Protein 4MMO (pdb70)

Nearest PDB structures (foldseek):
  4mmo-assembly1_B  TM=1.003E+00  e=8.180E-83  Saccharolobus solfataricus P2
  3dlj-assembly3_B  TM=7.751E-01  e=4.012E-30  Homo sapiens
  4g1p-assembly1_A-2  TM=7.871E-01  e=5.369E-30  Saccharomyces cerevisiae S288C
  2zog-assembly1_B  TM=8.024E-01  e=4.643E-29  Mus musculus
  3dlj-assembly3_A  TM=7.610E-01  e=3.570E-30  Homo sapiens

Foldseek 3Di:
DDPLLVVLLVLLLQAQAQVVRHRQVVSLVVVQVVLCVLAVFHWDFADWPGGTKIKTKDDPPAPFAEEEEAESHFHDFPPQVVFPDGQRNLDADPLKTWHTCCFRFSLLVSLLSNLNSVCVVVVLFRYMYMYIYHRCFVVLCFGVLVVCLVCLVVRAGQEYAYRAFAAEPVRAWAKFFWAWWKKKKKWKAFADDWWFFCVCVVVDDFVQVLVVLLVPCQADPLFHGNLPPQCVQQDDDDPVQLVLLVVPDDDQVVVCVVVPDPDDPDRDSSVCSCCLARDKGKDWPDKDFDDDDDDDDGTRTRMIMTMIMITHAPPDFNVVVVVSSVVSCVVSVRDGDMDMGSGAGIDFADCPDLLNVLLQVLSCVLSVDGYRYHRHGSHDGNVVSCCPVSVNRHYMHHQTQAYPPQQGVHHRGMGRNVSSNSSSSSSNSSSSRSSVD/DQVQLLQDADVRPNNVVNLVVVQVVLCVQQVWHWDWADDPPHIKIKTKDDPVAPFEEEEEAEGCSNSCVRLSQLVVLLSNLNSVCNVVVLQRYIYMYIYHLCQDPLVVCLVCLVVRAGQEYAYHADDCPPVSAFAWFQWAWWKKKKKWKAFADDWWAFCVCVVPDDFVQVLVVLLLCCQADPLFHGPLPPQCVQQDDDDPVQLVLLVVFDDDQVVVCVVVVDPDDPDRDSSVVSCCLARPKGKDWPDKDFDDDDPDDDGTRGRMIMTMIMITHAPPDFNVVVVVSSVVSSVVSVRDGDMDMGSGAGIDFADCPDLLNVLLQVLSCVLSVHYRYHRHGSHDDNQRSCCPSSVNRGYIYHQPPPVRSNSSNSSSNSSSNRSSVD

Radius of gyration: 35.71 Å; Cα contacts (8 Å, |Δi|>4): 1873; chains: 2; bounding box: 97×64×87 Å

Organism: Saccharolobus solfataricus (strain ATCC 35092 / DSM 1617 / JCM 11322 / P2) (NCBI:txid273057)

B-factor: mean 73.24, std 40.31, range [22.97, 292.75]

CATH classification: 3.40.630.10 (+1 more: 3.30.70.360)

InterPro domains:
  IPR002933 Peptidase M20 [PF01546] (67-431)
  IPR011650 Peptidase M20, dimerisation domain [PF07687] (180-334)
  IPR051458 Cytosolic and Metallo Dipeptidase [PTHR43270] (4-432)

Sequence (819 aa):
MDEELYTLIEFLKKPSISATGEGIDETANYLKETVEKLLGVKANLEKTKGHPVVYAEINVNAKKTLLIYNHYDVQPVDPISEWKRAPFSATIENDRIYARGASDNKGTLMARLFAIKHLLDKNELNVNVKLLYEGEEEIGSVNLEDYIEKNTNKLKADSVIMEGAGLDPKGRPQIVLGVKGLLYVELVLDYGTKDLHSSNAPLVRNPCIDLAKIISTLVDMGGRVLIEGFYDDVRELTEEERELIKKYDIDVEELKKALGFKELKYNEKEKIAEALLTYPTCNVDGFECGYTGKGSKTIVPHRAFAKLDFRLVPNQDPYKVFELLKKHLQKAGFNGEILAHGFEYPVRTSVNSTVVKAMIESAKKVYGTEPQVIPNSAGTQPMGLFVYKLGIRDAVSAIGAGGYYSNAHAPNENIKIDDYYKAIKHTEEFLKLYPILLIEFLKKPSITGEGIDETANYLKETVEKLLGVKANLEKTKGHPVVYAEINVNAKKTLLIYNHYPFSATSDNKGTLMARLFAIKHLLDKNELNVNVKLLYEGSVNLEDYIEKNTNKLKADSVIMEGAGLDPKGRPQIVLGVKGLLYVELVLDYGTKDLHSSNAPLVRNPCIDLAKIISTLVDMGGRVLIEGFYDDVRELTEEERELIKKYDIDVEELKKALGFKELKYNEKEKIAEALLTYPTCNVDGFECGYTGKGSKTIVPHRAFAKLDFRLVPNQDPYKVFELLKKHLQKAGFNGEILAHGFEYPVRTSVNSTVVKAMIESAKKVYGEPQVIPNSAGTQPMGLFVYKLGIRDAVSAIIKIDDYYKAIKHTEEFLKLYPIL

Solvent-accessible surface area: 33778 Å² total; per-residue (Å²): 150,68,70,25,14,122,8,0,15,58,0,0,115,64,49,0,12,5,60,100,29,108,27,3,96,63,0,0,63,24,0,59,101,8,0,58,154,9,15,67,40,147,1,40,60,27,85,32,167,34,41,20,3,1,10,0,76,3,83,50,134,25,207,47,22,0,0,0,0,0,0,0,0,0,58,47,11,108,69,96,102,98,23,165,49,64,11,34,37,4,46,75,80,104,108,64,0,25,0,10,0,0,20,34,4,0,0,4,0,0,0,0,0,0,0,0,36,43,0,46,95,110,142,61,12,90,0,11,0,18,2,0,0,3,1,8,26,32,60,17,7,85,25,3,46,71,5,0,82,142,19,50,139,83,0,155,13,74,1,0,0,0,23,15,20,22,21,10,83,144,35,34,4,38,0,11,4,0,2,1,0,8,0,27,3,34,0,9,2,43,28,6,112,98,62,5,91,0,10,22,17,12,0,6,93,15,0,1,19,16,0,0,52,12,1,15,54,1,7,53,144,42,39,136,4,90,5,137,21,3,57,122,46,44,77,147,24,68,96,71,18,126,32,12,8,60,132,43,42,14,88,35,120,95,34,61,159,43,14,17,8,135,122,22,66,44,127,76,79,95,77,1,0,60,0,18,2,23,63,16,9,19,5,4,5,0,0,39,3,25,57,43,40,99,50,47,99,41,14,0,2,37,106,0,40,0,24,1,0,0,4,0,3,7,90,4,48,0,105,99,4,32,69,34,0,70,98,27,1,122,153,36,58,30,108,40,98,48,79,32,71,10,50,11,37,4,0,33,18,60,30,105,15,45,0,0,104,0,0,43,86,0,0,93,142,14,29,67,45,97,8,26,24,12,2,2,31,16,17,33,19,1,0,2,9,0,18,108,66,26,57,5,119,50,0,0,3,0,2,4,0,1,15,113,48,1,74,51,54,32,46,21,1,5,0,77,20,93,9,0,76,78,0,8,106,2,0,28,37,0,0,83,20,4,30,133,88,96,77,82,64,30,65,50,58,26,97,155,57,52,47,41,77,60,16,4,56,38,22,43,127,48,0,71,166,64,14,66,36,91,6,80,69,26,192,38,101,37,63,51,4,1,13,1,83,5,100,44,140,23,184,23,21,0,0,4,13,1,51,53,170,98,65,51,168,108,76,10,70,13,27,14,28,3,9,8,33,0,0,13,106,13,55,113,73,91,56,18,50,0,15,0,21,2,0,4,33,50,56,87,55,38,56,93,7,0,90,116,28,60,134,74,0,150,12,74,1,0,9,0,50,12,27,55,46,33,139,84,35,22,10,48,0,15,2,0,2,2,0,14,0,6,0,39,0,6,2,43,25,6,110,100,64,6,83,0,12,24,17,11,1,8,89,15,0,0,20,15,0,0,50,12,1,16,58,2,8,52,154,46,39,136,6,87,5,123,21,2,55,118,41,46,73,143,15,57,98,75,20,122,101,9,6,103,139,32,99,20,94,31,98,108,34,76,74,63,15,18,8,148,134,16,66,51,115,124,107,78,77,0,0,55,0,18,3,23,64,14,9,19,5,5,0,1,2,28,2,32,51,38,35,104,49,50,111,21,12,0,2,39,104,0,43,0,8,0,0,0,6,0,2,10,92,5,47,0,107,95,3,24,90,23,0,83,114,28,1,146,155,36,58,28,111,42,90,47,82,32,64,5,48,17,50,6,4,35,8,63,28,89,18,56,1,0,88,0,0,45,79,1,0,60,100,38,41,86,89,17,41,14,11,2,2,22,14,14,32,38,17,0,3,19,0,24,125,56,20,58,2,95,29,0,0,1,1,17,120,50,137,69,52,19,144,70,13,28,63,3,8,20,42,2,2,70,41,8,23,141,79

Structure (mmCIF, N/CA/C/O backbone):
data_4MMO
#
_entry.id   4MMO
#
_cell.length_a   86.070
_cell.length_b   89.370
_cell.length_c   161.420
_cell.angle_alpha   90.00
_cell.angle_beta   90.00
_cell.angle_gamma   90.00
#
_symmetry.space_group_name_H-M   'P 21 21 21'
#
loop_
_entity.id
_entity.type
_entity.pdbx_description
1 polymer 'Sso-CP2 metallo-carboxypetidase'
2 non-polymer 'ZINC ION'
3 non-polymer 'SULFATE ION'
4 non-polymer GLYCEROL
5 water water
#
loop_
_atom_site.group_PDB
_atom_site.id
_atom_site.type_symbol
_atom_site.label_atom_id
_atom_site.label_alt_id
_atom_site.label_comp_id
_atom_site.label_asym_id
_atom_site.label_entity_id
_atom_site.label_seq_id
_atom_site.pdbx_PDB_ins_code
_atom_site.Cartn_x
_atom_site.Cartn_y
_atom_site.Cartn_z
_atom_site.occupancy
_atom_site.B_iso_or_equiv
_atom_site.auth_seq_id
_atom_site.auth_comp_id
_atom_site.auth_asym_id
_atom_site.auth_atom_id
_atom_site.pdbx_PDB_model_num
ATOM 1 N N . MET A 1 1 ? -9.265 13.631 -17.224 1.00 114.93 1 MET A N 1
ATOM 2 C CA . MET A 1 1 ? -9.313 14.383 -15.938 1.00 106.15 1 MET A CA 1
ATOM 3 C C . MET A 1 1 ? -9.811 15.807 -16.162 1.00 96.97 1 MET A C 1
ATOM 4 O O . MET A 1 1 ? -9.180 16.590 -16.875 1.00 92.40 1 MET A O 1
ATOM 20 N N . ASP A 1 2 ? -10.942 16.138 -15.545 1.00 78.40 2 ASP A N 1
ATOM 21 C CA . ASP A 1 2 ? -11.534 17.462 -15.698 1.00 72.84 2 ASP A CA 1
ATOM 22 C C . ASP A 1 2 ? -10.879 18.478 -14.766 1.00 63.87 2 ASP A C 1
ATOM 23 O O . ASP A 1 2 ? -10.075 18.119 -13.905 1.00 52.31 2 ASP A O 1
ATOM 32 N N . GLU A 1 3 ? -11.236 19.745 -14.945 1.00 46.44 3 GLU A N 1
ATOM 33 C CA . GLU A 1 3 ? -10.650 20.835 -14.178 1.00 52.17 3 GLU A CA 1
ATOM 34 C C . GLU A 1 3 ? -10.889 20.691 -12.673 1.00 57.71 3 GLU A C 1
ATOM 35 O O . GLU A 1 3 ? -10.058 21.108 -11.867 1.00 52.48 3 GLU A O 1
ATOM 47 N N . GLU A 1 4 ? -12.025 20.109 -12.300 1.00 45.76 4 GLU A N 1
ATOM 48 C CA . GLU A 1 4 ? -12.379 19.946 -10.890 1.00 46.83 4 GLU A CA 1
ATOM 49 C C . GLU A 1 4 ? -11.349 19.087 -10.167 1.00 49.14 4 GLU A C 1
ATOM 50 O O . GLU A 1 4 ? -10.887 19.427 -9.077 1.00 37.80 4 GLU A O 1
ATOM 62 N N . LEU A 1 5 ? -10.996 17.966 -10.779 1.00 49.72 5 LEU A N 1
ATOM 63 C CA . LEU A 1 5 ? -10.062 17.041 -10.167 1.00 44.34 5 LEU A CA 1
ATOM 64 C C . LEU A 1 5 ? -8.637 17.574 -10.270 1.00 58.29 5 LEU A C 1
ATOM 65 O O . LEU A 1 5 ? -7.886 17.547 -9.296 1.00 47.70 5 LEU A O 1
ATOM 81 N N . TYR A 1 6 ? -8.276 18.073 -11.447 1.00 62.97 6 TYR A N 1
ATOM 82 C CA . TYR A 1 6 ? -6.924 18.560 -11.688 1.00 47.96 6 TYR A CA 1
ATOM 83 C C . TYR A 1 6 ? -6.549 19.671 -10.717 1.00 48.96 6 TYR A C 1
ATOM 84 O O . TYR A 1 6 ? -5.446 19.678 -10.166 1.00 44.91 6 TYR A O 1
ATOM 102 N N . THR A 1 7 ? -7.468 20.607 -10.501 1.00 41.99 7 THR A N 1
ATOM 103 C CA . THR A 1 7 ? -7.184 21.741 -9.632 1.00 52.80 7 THR A CA 1
ATOM 104 C C . THR A 1 7 ? -7.039 21.286 -8.182 1.00 40.70 7 THR A C 1
ATOM 105 O O . THR A 1 7 ? -6.209 21.814 -7.440 1.00 37.20 7 THR A O 1
ATOM 116 N N . LEU A 1 8 ? -7.835 20.299 -7.783 1.00 37.99 8 LEU A N 1
ATOM 117 C CA . LEU A 1 8 ? -7.744 19.769 -6.429 1.00 34.39 8 LEU A CA 1
ATOM 118 C C . LEU A 1 8 ? -6.368 19.144 -6.203 1.00 36.99 8 LEU A C 1
ATOM 119 O O . LEU A 1 8 ? -5.736 19.391 -5.175 1.00 42.56 8 LEU A O 1
ATOM 135 N N . ILE A 1 9 ? -5.916 18.340 -7.165 1.00 44.82 9 ILE A N 1
ATOM 136 C CA . ILE A 1 9 ? -4.596 17.705 -7.106 1.00 44.96 9 ILE A CA 1
ATOM 137 C C . ILE A 1 9 ? -3.505 18.759 -6.969 1.00 36.87 9 ILE A C 1
ATOM 138 O O . ILE A 1 9 ? -2.608 18.637 -6.137 1.00 42.54 9 ILE A O 1
ATOM 154 N N . GLU A 1 10 ? -3.588 19.791 -7.801 0.93 40.29 10 GLU A N 1
ATOM 155 C CA . GLU A 1 10 ? -2.643 20.901 -7.764 0.93 39.86 10 GLU A CA 1
ATOM 156 C C . GLU A 1 10 ? -2.619 21.547 -6.376 0.93 47.60 10 GLU A C 1
ATOM 157 O O . GLU A 1 10 ? -1.555 21.846 -5.840 0.93 42.33 10 GLU A O 1
ATOM 169 N N . PHE A 1 11 ? -3.803 21.746 -5.801 1.00 42.83 11 PHE A N 1
ATOM 170 C CA . PHE A 1 11 ? -3.951 22.346 -4.476 1.00 39.75 11 PHE A CA 1
ATOM 171 C C . PHE A 1 11 ? -3.301 21.455 -3.422 1.00 31.65 11 PHE A C 1
ATOM 172 O O . PHE A 1 11 ? -2.566 21.928 -2.547 1.00 30.87 11 PHE A O 1
ATOM 189 N N . LEU A 1 12 ? -3.579 20.160 -3.521 1.00 27.03 12 LEU A N 1
ATOM 190 C CA . LEU A 1 12 ? -3.119 19.180 -2.543 1.00 40.94 12 LEU A CA 1
ATOM 191 C C . LEU A 1 12 ? -1.600 18.985 -2.557 1.00 53.33 12 LEU A C 1
ATOM 192 O O . LEU A 1 12 ? -1.013 18.582 -1.554 1.00 45.46 12 LEU A O 1
ATOM 208 N N . LYS A 1 13 ? -0.967 19.261 -3.693 1.00 34.90 13 LYS A N 1
ATOM 209 C CA . LYS A 1 13 ? 0.472 19.073 -3.818 1.00 49.12 13 LYS A CA 1
ATOM 210 C C . LYS A 1 13 ? 1.242 20.171 -3.097 1.00 46.41 13 LYS A C 1
ATOM 211 O O . LYS A 1 13 ? 2.435 20.030 -2.841 1.00 52.87 13 LYS A O 1
ATOM 230 N N . LYS A 1 14 ? 0.558 21.262 -2.772 1.00 38.99 14 LYS A N 1
ATOM 231 C CA . LYS A 1 14 ? 1.195 22.364 -2.065 1.00 42.00 14 LYS A CA 1
ATOM 232 C C . LYS A 1 14 ? 1.116 22.147 -0.560 1.00 38.68 14 LYS A C 1
ATOM 233 O O . LYS A 1 14 ? 0.026 22.149 0.008 1.00 47.55 14 LYS A O 1
ATOM 252 N N . PRO A 1 15 ? 2.271 21.946 0.096 1.00 49.13 15 PRO A N 1
ATOM 253 C CA . PRO A 1 15 ? 2.195 21.821 1.552 1.00 44.92 15 PRO A CA 1
ATOM 254 C C . PRO A 1 15 ? 1.829 23.147 2.202 1.00 40.13 15 PRO A C 1
ATOM 255 O O . PRO A 1 15 ? 2.040 24.211 1.622 1.00 44.48 15 PRO A O 1
ATOM 266 N N . SER A 1 16 ? 1.266 23.072 3.400 1.00 32.64 16 SER A N 1
ATOM 267 C CA . SER A 1 16 ? 0.772 24.248 4.093 1.00 46.53 16 SER A CA 1
ATOM 268 C C . SER A 1 16 ? 0.580 23.880 5.549 1.00 42.94 16 SER A C 1
ATOM 269 O O . SER A 1 16 ? -0.496 24.053 6.119 1.00 41.33 16 SER A O 1
ATOM 277 N N . ILE A 1 17 ? 1.638 23.346 6.143 1.00 44.85 17 ILE A N 1
ATOM 278 C CA . ILE A 1 17 ? 1.611 22.976 7.544 1.00 45.40 17 ILE A CA 1
ATOM 279 C C . ILE A 1 17 ? 1.728 24.250 8.365 1.00 49.17 17 ILE A C 1
ATOM 280 O O . ILE A 1 17 ? 2.744 24.934 8.320 1.00 45.56 17 ILE A O 1
ATOM 296 N N . SER A 1 18 ? 0.666 24.582 9.093 1.00 53.20 18 SER A N 1
ATOM 297 C CA . SER A 1 18 ? 0.638 25.805 9.885 1.00 48.55 18 SER A CA 1
ATOM 298 C C . SER A 1 18 ? 1.479 25.659 11.149 1.00 60.35 18 SER A C 1
ATOM 299 O O . SER A 1 18 ? 1.953 26.650 11.703 1.00 49.85 18 SER A O 1
ATOM 307 N N . ALA A 1 19 ? 1.660 24.422 11.601 1.00 48.54 19 ALA A N 1
ATOM 308 C CA . ALA A 1 19 ? 2.441 24.150 12.804 1.00 51.61 19 ALA A CA 1
ATOM 309 C C . ALA A 1 19 ? 3.884 24.623 12.648 1.00 60.95 19 ALA A C 1
ATOM 310 O O . ALA A 1 19 ? 4.487 25.109 13.602 1.00 66.40 19 ALA A O 1
ATOM 317 N N . THR A 1 20 ? 4.423 24.481 11.439 1.00 64.62 20 THR A N 1
ATOM 318 C CA . THR A 1 20 ? 5.797 24.883 11.141 1.00 57.07 20 THR A CA 1
ATOM 319 C C . THR A 1 20 ? 5.828 26.137 10.271 1.00 57.64 20 THR A C 1
ATOM 320 O O . THR A 1 20 ? 6.788 26.905 10.305 1.00 70.86 20 THR A O 1
ATOM 331 N N . GLY A 1 21 ? 4.767 26.341 9.496 1.00 66.42 21 GLY A N 1
ATOM 332 C CA . GLY A 1 21 ? 4.677 27.473 8.590 1.00 42.99 21 GLY A CA 1
ATOM 333 C C . GLY A 1 21 ? 5.083 27.095 7.179 1.00 43.77 21 GLY A C 1
ATOM 334 O O . GLY A 1 21 ? 5.137 27.942 6.284 1.00 45.13 21 GLY A O 1
ATOM 338 N N . GLU A 1 22 ? 5.348 25.809 6.975 1.00 36.28 22 GLU A N 1
ATOM 339 C CA . GLU A 1 22 ? 5.893 25.325 5.711 1.00 46.64 22 GLU A CA 1
ATOM 340 C C . GLU A 1 22 ? 4.869 25.376 4.575 1.00 58.20 22 GLU A C 1
ATOM 341 O O . GLU A 1 22 ? 3.924 24.584 4.531 1.00 45.94 22 GLU A O 1
ATOM 353 N N . GLY A 1 23 ? 5.068 26.324 3.665 1.00 49.40 23 GLY A N 1
ATOM 354 C CA . GLY A 1 23 ? 4.262 26.426 2.462 1.00 45.73 23 GLY A CA 1
ATOM 355 C C . GLY A 1 23 ? 3.008 27.266 2.618 1.00 52.37 23 GLY A C 1
ATOM 356 O O . GLY A 1 23 ? 2.245 27.425 1.664 1.00 36.71 23 GLY A O 1
ATOM 360 N N . ILE A 1 24 ? 2.803 27.810 3.814 1.00 38.63 24 ILE A N 1
ATOM 361 C CA . ILE A 1 24 ? 1.626 28.618 4.109 1.00 49.37 24 ILE A CA 1
ATOM 362 C C . ILE A 1 24 ? 1.430 29.764 3.119 1.00 57.59 24 ILE A C 1
ATOM 363 O O . ILE A 1 24 ? 0.363 29.891 2.522 1.00 51.46 24 ILE A O 1
ATOM 379 N N . ASP A 1 25 ? 2.452 30.596 2.947 1.00 49.07 25 ASP A N 1
ATOM 380 C CA . ASP A 1 25 ? 2.318 31.799 2.128 1.00 53.94 25 ASP A CA 1
ATOM 381 C C . ASP A 1 25 ? 2.084 31.479 0.652 1.00 54.77 25 ASP A C 1
ATOM 382 O O . ASP A 1 25 ? 1.297 32.151 -0.015 1.00 59.86 25 ASP A O 1
ATOM 391 N N . GLU A 1 26 ? 2.764 30.455 0.146 1.00 38.63 26 GLU A N 1
ATOM 392 C CA . GLU A 1 26 ? 2.577 30.033 -1.240 1.00 48.68 26 GLU A CA 1
ATOM 393 C C . GLU A 1 26 ? 1.143 29.564 -1.463 1.00 39.97 26 GLU A C 1
ATOM 394 O O . GLU A 1 26 ? 0.498 29.943 -2.440 0.73 39.73 26 GLU A O 1
ATOM 398 N N . THR A 1 27 ? 0.655 28.736 -0.545 1.00 40.86 27 THR A N 1
ATOM 399 C CA . THR A 1 27 ? -0.687 28.184 -0.643 1.00 49.51 27 THR A CA 1
ATOM 400 C C . THR A 1 27 ? -1.734 29.290 -0.637 1.00 36.43 27 THR A C 1
ATOM 401 O O . THR A 1 27 ? -2.635 29.295 -1.471 1.00 37.42 27 THR A O 1
ATOM 412 N N . ALA A 1 28 ? -1.602 30.233 0.292 1.00 39.55 28 ALA A N 1
ATOM 413 C CA . ALA A 1 28 ? -2.530 31.355 0.379 1.00 41.16 28 ALA A CA 1
ATOM 414 C C . ALA A 1 28 ? -2.543 32.165 -0.913 1.00 48.01 28 ALA A C 1
ATOM 415 O O . ALA A 1 28 ? -3.592 32.639 -1.344 1.00 49.03 28 ALA A O 1
ATOM 422 N N . ASN A 1 29 ? -1.377 32.322 -1.530 1.00 48.03 29 ASN A N 1
ATOM 423 C CA . ASN A 1 29 ? -1.275 33.078 -2.773 1.00 58.41 29 ASN A CA 1
ATOM 424 C C . ASN A 1 29 ? -1.877 32.324 -3.948 1.00 39.92 29 ASN A C 1
ATOM 425 O O . ASN A 1 29 ? -2.549 32.911 -4.792 1.00 45.15 29 ASN A O 1
ATOM 436 N N . TYR A 1 30 ? -1.614 31.023 -4.005 1.00 32.07 30 TYR A N 1
ATOM 437 C CA . TYR A 1 30 ? -2.198 30.171 -5.024 1.00 33.66 30 TYR A CA 1
ATOM 438 C C . TYR A 1 30 ? -3.715 30.203 -4.877 1.00 42.26 30 TYR A C 1
ATOM 439 O O . TYR A 1 30 ? -4.447 30.350 -5.858 1.00 38.09 30 TYR A O 1
ATOM 457 N N . LEU A 1 31 ? -4.181 30.082 -3.638 1.00 33.98 31 LEU A N 1
ATOM 458 C CA . LEU A 1 31 ? -5.613 30.031 -3.370 1.00 45.90 31 LEU A CA 1
ATOM 459 C C . LEU A 1 31 ? -6.270 31.335 -3.801 1.00 39.96 31 LEU A C 1
ATOM 460 O O . LEU A 1 31 ? -7.305 31.317 -4.462 1.00 44.07 31 LEU A O 1
ATOM 476 N N . LYS A 1 32 ? -5.659 32.462 -3.452 1.00 47.58 32 LYS A N 1
ATOM 477 C CA . LYS A 1 32 ? -6.160 33.758 -3.898 1.00 44.60 32 LYS A CA 1
ATOM 478 C C . LYS A 1 32 ? -6.292 33.783 -5.419 1.00 49.85 32 LYS A C 1
ATOM 479 O O . LYS A 1 32 ? -7.336 34.155 -5.954 1.00 51.74 32 LYS A O 1
ATOM 498 N N . GLU A 1 33 ? -5.225 33.388 -6.106 1.00 47.65 33 GLU A N 1
ATOM 499 C CA . GLU A 1 33 ? -5.194 33.418 -7.565 1.00 53.37 33 GLU A CA 1
ATOM 500 C C . GLU A 1 33 ? -6.233 32.478 -8.152 1.00 49.04 33 GLU A C 1
ATOM 501 O O . GLU A 1 33 ? -6.906 32.807 -9.125 1.00 61.85 33 GLU A O 1
ATOM 513 N N . THR A 1 34 ? -6.353 31.303 -7.548 1.00 35.35 34 THR A N 1
ATOM 514 C CA . THR A 1 34 ? -7.285 30.291 -8.009 1.00 42.17 34 THR A CA 1
ATOM 515 C C . THR A 1 34 ? -8.734 30.766 -7.866 1.00 43.87 34 THR A C 1
ATOM 516 O O . THR A 1 34 ? -9.562 30.519 -8.740 1.00 45.50 34 THR A O 1
ATOM 527 N N . VAL A 1 35 ? -9.036 31.446 -6.764 1.00 46.31 35 VAL A N 1
ATOM 528 C CA . VAL A 1 35 ? -10.380 31.972 -6.544 1.00 45.96 35 VAL A CA 1
ATOM 529 C C . VAL A 1 35 ? -10.740 32.953 -7.653 1.00 47.74 35 VAL A C 1
ATOM 530 O O . VAL A 1 35 ? -11.829 32.883 -8.222 1.00 58.16 35 VAL A O 1
ATOM 543 N N . GLU A 1 36 ? -9.817 33.860 -7.959 1.00 57.37 36 GLU A N 1
ATOM 544 C CA . GLU A 1 36 ? -10.030 34.854 -9.004 1.00 56.12 36 GLU A CA 1
ATOM 545 C C . GLU A 1 36 ? -10.215 34.189 -10.362 1.00 53.62 36 GLU A C 1
ATOM 546 O O . GLU A 1 36 ? -11.074 34.586 -11.145 1.00 52.17 36 GLU A O 1
ATOM 558 N N . LYS A 1 37 ? -9.402 33.175 -10.634 1.00 43.44 37 LYS A N 1
ATOM 559 C CA . LYS A 1 37 ? -9.477 32.445 -11.892 1.00 43.10 37 LYS A CA 1
ATOM 560 C C . LYS A 1 37 ? -10.840 31.784 -12.057 1.00 53.44 37 LYS A C 1
ATOM 561 O O . LYS A 1 37 ? -11.499 31.944 -13.085 1.00 52.96 37 LYS A O 1
ATOM 580 N N . LEU A 1 38 ? -11.256 31.040 -11.038 1.00 54.22 38 LEU A N 1
ATOM 581 C CA . LEU A 1 38 ? -12.455 30.214 -11.129 1.00 54.38 38 LEU A CA 1
ATOM 582 C C . LEU A 1 38 ? -13.752 31.020 -11.097 1.00 47.47 38 LEU A C 1
ATOM 583 O O . LEU A 1 38 ? -14.676 30.723 -11.847 1.00 42.75 38 LEU A O 1
ATOM 599 N N . LEU A 1 39 ? -13.818 32.034 -10.238 1.00 50.89 39 LEU A N 1
ATOM 600 C CA . LEU A 1 39 ? -15.060 32.778 -10.028 1.00 49.88 39 LEU A CA 1
ATOM 601 C C . LEU A 1 39 ? -15.095 34.113 -10.769 1.00 51.43 39 LEU A C 1
ATOM 602 O O . LEU A 1 39 ? -16.162 34.695 -10.951 1.00 46.11 39 LEU A O 1
ATOM 618 N N . GLY A 1 40 ? -13.933 34.603 -11.188 1.00 59.17 40 GLY A N 1
ATOM 619 C CA . GLY A 1 40 ? -13.864 35.842 -11.943 1.00 48.67 40 GLY A CA 1
ATOM 620 C C . GLY A 1 40 ? -14.148 37.085 -11.116 1.00 45.66 40 GLY A C 1
ATOM 621 O O . GLY A 1 40 ? -14.547 38.117 -11.654 1.00 51.74 40 GLY A O 1
ATOM 625 N N . VAL A 1 41 ? -13.947 36.983 -9.806 1.00 43.01 41 VAL A N 1
ATOM 626 C CA . VAL A 1 41 ? -14.072 38.124 -8.904 1.00 43.25 41 VAL A CA 1
ATOM 627 C C . VAL A 1 41 ? -12.702 38.457 -8.332 1.00 54.99 41 VAL A C 1
ATOM 628 O O . VAL A 1 41 ? -11.742 37.721 -8.545 1.00 52.01 41 VAL A O 1
ATOM 641 N N . LYS A 1 42 ? -12.620 39.561 -7.599 1.00 52.39 42 LYS A N 1
ATOM 642 C CA . LYS A 1 42 ? -11.386 39.948 -6.930 1.00 55.50 42 LYS A CA 1
ATOM 643 C C . LYS A 1 42 ? -11.254 39.231 -5.585 1.00 59.42 42 LYS A C 1
ATOM 644 O O . LYS A 1 42 ? -12.187 39.226 -4.779 1.00 53.71 42 LYS A O 1
ATOM 663 N N . ALA A 1 43 ? -10.096 38.613 -5.361 1.00 52.14 43 ALA A N 1
ATOM 664 C CA . ALA A 1 43 ? -9.785 37.973 -4.085 1.00 43.88 43 ALA A CA 1
ATOM 665 C C . ALA A 1 43 ? -8.609 38.692 -3.432 1.00 53.44 43 ALA A C 1
ATOM 666 O O . ALA A 1 43 ? -7.712 39.178 -4.124 1.00 49.54 43 ALA A O 1
ATOM 673 N N . ASN A 1 44 ? -8.611 38.741 -2.101 1.00 39.67 44 ASN A N 1
ATOM 674 C CA . ASN A 1 44 ? -7.612 39.501 -1.356 1.00 44.02 44 ASN A CA 1
ATOM 675 C C . ASN A 1 44 ? -6.887 38.674 -0.302 1.00 57.64 44 ASN A C 1
ATOM 676 O O . ASN A 1 44 ? -7.515 37.960 0.479 1.00 50.68 44 ASN A O 1
ATOM 687 N N . LEU A 1 45 ? -5.560 38.769 -0.295 1.00 54.44 45 LEU A N 1
ATOM 688 C CA . LEU A 1 45 ? -4.768 38.308 0.837 1.00 46.83 45 LEU A CA 1
ATOM 689 C C . LEU A 1 45 ? -4.783 39.405 1.881 1.00 53.21 45 LEU A C 1
ATOM 690 O O . LEU A 1 45 ? -4.256 40.496 1.654 1.00 75.86 45 LEU A O 1
ATOM 706 N N . GLU A 1 46 ? -5.397 39.115 3.021 1.00 54.46 46 GLU A N 1
ATOM 707 C CA . GLU A 1 46 ? -5.490 40.078 4.107 1.00 63.48 46 GLU A CA 1
ATOM 708 C C . GLU A 1 46 ? -4.582 39.655 5.249 1.00 65.03 46 GLU A C 1
ATOM 709 O O . GLU A 1 46 ? -4.550 38.486 5.638 1.00 49.53 46 GLU A O 1
ATOM 720 N N . LYS A 1 47 ? -3.829 40.618 5.764 1.00 81.46 47 LYS A N 1
ATOM 721 C CA . LYS A 1 47 ? -2.795 40.342 6.748 1.00 87.03 47 LYS A CA 1
ATOM 722 C C . LYS A 1 47 ? -3.375 40.176 8.144 1.00 76.16 47 LYS A C 1
ATOM 723 O O . LYS A 1 47 ? -4.388 40.786 8.491 1.00 74.34 47 LYS A O 1
ATOM 727 N N . THR A 1 48 ? -2.724 39.330 8.933 1.00 62.56 48 THR A N 1
ATOM 728 C CA . THR A 1 48 ? -3.040 39.178 10.343 1.00 69.74 48 THR A CA 1
ATOM 729 C C . THR A 1 48 ? -1.719 39.152 11.092 1.00 55.36 48 THR A C 1
ATOM 730 O O . THR A 1 48 ? -0.655 39.196 10.477 1.00 58.15 48 THR A O 1
ATOM 741 N N . LYS A 1 49 ? -1.781 39.069 12.416 1.00 52.42 49 LYS A N 1
ATOM 742 C CA . LYS A 1 49 ? -0.573 38.977 13.225 1.00 65.53 49 LYS A CA 1
ATOM 743 C C . LYS A 1 49 ? 0.183 37.677 12.943 1.00 74.90 49 LYS A C 1
ATOM 744 O O . LYS A 1 49 ? 1.317 37.502 13.392 1.00 75.76 49 LYS A O 1
ATOM 763 N N . GLY A 1 50 ? -0.456 36.771 12.206 1.00 77.03 50 GLY A N 1
ATOM 764 C CA . GLY A 1 50 ? 0.164 35.523 11.791 1.00 71.57 50 GLY A CA 1
ATOM 765 C C . GLY A 1 50 ? -0.113 35.219 10.328 1.00 72.96 50 GLY A C 1
ATOM 766 O O . GLY A 1 50 ? 0.026 36.086 9.464 1.00 45.52 50 GLY A O 1
ATOM 770 N N . HIS A 1 51 ? -0.519 33.985 10.048 1.00 64.81 51 HIS A N 1
ATOM 771 C CA . HIS A 1 51 ? -0.763 33.559 8.674 1.00 57.96 51 HIS A CA 1
ATOM 772 C C . HIS A 1 51 ? -1.900 34.366 8.045 1.00 46.93 51 HIS A C 1
ATOM 773 O O . HIS A 1 51 ? -2.825 34.789 8.739 1.00 43.52 51 HIS A O 1
ATOM 788 N N . PRO A 1 52 ? -1.828 34.593 6.725 1.00 44.97 52 PRO A N 1
ATOM 789 C CA . PRO A 1 52 ? -2.787 35.488 6.074 1.00 54.22 52 PRO A CA 1
ATOM 790 C C . PRO A 1 52 ? -4.136 34.828 5.812 1.00 59.52 52 PRO A C 1
ATOM 791 O O . PRO A 1 52 ? -4.247 33.602 5.820 1.00 46.11 52 PRO A O 1
ATOM 802 N N . VAL A 1 53 ? -5.144 35.660 5.575 1.00 55.99 53 VAL A N 1
ATOM 803 C CA . VAL A 1 53 ? -6.495 35.204 5.282 1.00 36.67 53 VAL A CA 1
ATOM 804 C C . VAL A 1 53 ? -6.840 35.542 3.836 1.00 40.19 53 VAL A C 1
ATOM 805 O O . VAL A 1 53 ? -6.577 36.653 3.372 1.00 56.55 53 VAL A O 1
ATOM 818 N N . VAL A 1 54 ? -7.422 34.582 3.124 1.00 39.23 54 VAL A N 1
ATOM 819 C CA . VAL A 1 54 ? -7.932 34.838 1.782 1.00 39.50 54 VAL A CA 1
ATOM 820 C C . VAL A 1 54 ? -9.409 35.192 1.868 1.00 48.73 54 VAL A C 1
ATOM 821 O O . VAL A 1 54 ? -10.204 34.437 2.427 1.00 40.98 54 VAL A O 1
ATOM 834 N N . TYR A 1 55 ? -9.764 36.343 1.308 1.00 40.10 55 TYR A N 1
ATOM 835 C CA . TYR A 1 55 ? -11.134 36.820 1.323 1.00 37.07 55 TYR A CA 1
ATOM 836 C C . TYR A 1 55 ? -11.607 37.150 -0.085 1.00 38.44 55 TYR A C 1
ATOM 837 O O . TYR A 1 55 ? -10.831 37.617 -0.916 1.00 43.18 55 TYR A O 1
ATOM 855 N N . ALA A 1 56 ? -12.888 36.899 -0.344 1.00 38.15 56 ALA A N 1
ATOM 856 C CA . ALA A 1 56 ? -13.500 37.260 -1.617 1.00 27.71 56 ALA A CA 1
ATOM 857 C C . ALA A 1 56 ? -15.006 37.367 -1.455 1.00 50.43 56 ALA A C 1
ATOM 858 O O . ALA A 1 56 ? -15.604 36.673 -0.629 1.00 47.16 56 ALA A O 1
ATOM 865 N N . GLU A 1 57 ? -15.608 38.247 -2.244 1.00 53.48 57 GLU A N 1
ATOM 866 C CA . GLU A 1 57 ? -17.050 38.413 -2.248 1.00 54.78 57 GLU A CA 1
ATOM 867 C C . GLU A 1 57 ? -17.584 38.160 -3.647 1.00 53.55 57 GLU A C 1
ATOM 868 O O . GLU A 1 57 ? -17.063 38.693 -4.625 1.00 42.20 57 GLU A O 1
ATOM 880 N N . ILE A 1 58 ? -18.611 37.321 -3.726 1.00 43.66 58 ILE A N 1
ATOM 881 C CA . ILE A 1 58 ? -19.345 37.098 -4.961 1.00 44.82 58 ILE A CA 1
ATOM 882 C C . ILE A 1 58 ? -20.737 37.685 -4.771 1.00 42.41 58 ILE A C 1
ATOM 883 O O . ILE A 1 58 ? -21.599 37.065 -4.149 1.00 38.93 58 ILE A O 1
ATOM 899 N N . ASN A 1 59 ? -20.940 38.891 -5.291 1.00 52.07 59 ASN A N 1
ATOM 900 C CA . ASN A 1 59 ? -22.216 39.580 -5.161 1.00 40.27 59 ASN A CA 1
ATOM 901 C C . ASN A 1 59 ? -23.069 39.445 -6.415 1.00 50.64 59 ASN A C 1
ATOM 902 O O . ASN A 1 59 ? -22.626 39.781 -7.513 1.00 44.50 59 ASN A O 1
ATOM 913 N N . VAL A 1 60 ? -24.291 38.947 -6.237 1.00 47.63 60 VAL A N 1
ATOM 914 C CA . VAL A 1 60 ? -25.260 38.841 -7.325 1.00 53.90 60 VAL A CA 1
ATOM 915 C C . VAL A 1 60 ? -26.542 39.601 -6.983 1.00 48.45 60 VAL A C 1
ATOM 916 O O . VAL A 1 60 ? -27.613 39.292 -7.500 1.00 53.41 60 VAL A O 1
ATOM 929 N N . ASN A 1 61 ? -26.422 40.594 -6.107 1.00 47.05 61 ASN A N 1
ATOM 930 C CA . ASN A 1 61 ? -27.552 41.431 -5.710 1.00 51.47 61 ASN A CA 1
ATOM 931 C C . ASN A 1 61 ? -28.728 40.642 -5.137 1.00 57.30 61 ASN A C 1
ATOM 932 O O . ASN A 1 61 ? -29.879 41.064 -5.248 1.00 70.06 61 ASN A O 1
ATOM 943 N N . ALA A 1 62 ? -28.437 39.500 -4.523 1.00 51.27 62 ALA A N 1
ATOM 944 C CA . ALA A 1 62 ? -29.476 38.693 -3.893 1.00 38.29 62 ALA A CA 1
ATOM 945 C C . ALA A 1 62 ? -29.789 39.235 -2.505 1.00 42.74 62 ALA A C 1
ATOM 946 O O . ALA A 1 62 ? -28.991 39.969 -1.919 1.00 45.00 62 ALA A O 1
ATOM 953 N N . LYS A 1 63 ? -30.955 38.865 -1.984 1.00 40.59 63 LYS A N 1
ATOM 954 C CA . LYS A 1 63 ? -31.404 39.339 -0.682 1.00 44.60 63 LYS A CA 1
ATOM 955 C C . LYS A 1 63 ? -30.663 38.652 0.463 1.00 47.28 63 LYS A C 1
ATOM 956 O O . LYS A 1 63 ? -30.508 39.226 1.542 1.00 49.85 63 LYS A O 1
ATOM 975 N N . LYS A 1 64 ? -30.215 37.422 0.224 1.00 32.99 64 LYS A N 1
ATOM 976 C CA . LYS A 1 64 ? -29.512 36.643 1.242 1.00 41.89 64 LYS A CA 1
ATOM 977 C C . LYS A 1 64 ? -28.007 36.617 0.998 1.00 37.28 64 LYS A C 1
ATOM 978 O O . LYS A 1 64 ? -27.555 36.569 -0.149 1.00 39.41 64 LYS A O 1
ATOM 997 N N . THR A 1 65 ? -27.243 36.638 2.088 1.00 38.82 65 THR A N 1
ATOM 998 C CA . THR A 1 65 ? -25.785 36.584 2.023 1.00 27.68 65 THR A CA 1
ATOM 999 C C . THR A 1 65 ? -25.264 35.435 2.875 1.00 35.89 65 THR A C 1
ATOM 1000 O O . THR A 1 65 ? -25.578 35.338 4.064 1.00 38.37 65 THR A O 1
ATOM 1011 N N . LEU A 1 66 ? -24.463 34.574 2.254 1.00 32.10 66 LEU A N 1
ATOM 1012 C CA . LEU A 1 66 ? -23.861 33.436 2.931 1.00 29.45 66 LEU A CA 1
ATOM 1013 C C . LEU A 1 66 ? -22.354 33.643 3.131 1.00 30.33 66 LEU A C 1
ATOM 1014 O O . LEU A 1 66 ? -21.634 33.987 2.196 1.00 30.47 66 LEU A O 1
ATOM 1030 N N . LEU A 1 67 ? -21.893 33.430 4.358 1.00 30.53 67 LEU A N 1
ATOM 1031 C CA . LEU A 1 67 ? -20.469 33.448 4.676 1.00 30.80 67 LEU A CA 1
ATOM 1032 C C . LEU A 1 67 ? -19.954 32.013 4.717 1.00 37.08 67 LEU A C 1
ATOM 1033 O O . LEU A 1 67 ? -20.462 31.193 5.478 1.00 32.07 67 LEU A O 1
ATOM 1049 N N . ILE A 1 68 ? -18.959 31.709 3.888 1.00 31.28 68 ILE A N 1
ATOM 1050 C CA . ILE A 1 68 ? -18.392 30.363 3.831 1.00 34.81 68 ILE A CA 1
ATOM 1051 C C . ILE A 1 68 ? -16.984 30.345 4.427 1.00 36.95 68 ILE A C 1
ATOM 1052 O O . ILE A 1 68 ? -16.109 31.079 3.981 1.00 32.83 68 ILE A O 1
ATOM 1068 N N . TYR A 1 69 ? -16.785 29.495 5.431 1.00 31.50 69 TYR A N 1
ATOM 1069 C CA . TYR A 1 69 ? -15.499 29.359 6.106 1.00 26.07 69 TYR A CA 1
ATOM 1070 C C . TYR A 1 69 ? -14.828 28.035 5.756 1.00 37.04 69 TYR A C 1
ATOM 1071 O O . TYR A 1 69 ? -15.452 26.976 5.801 1.00 31.95 69 TYR A O 1
ATOM 1089 N N . ASN A 1 70 ? -13.548 28.112 5.407 1.00 32.56 70 ASN A N 1
ATOM 1090 C CA . ASN A 1 70 ? -12.704 26.932 5.248 1.00 31.05 70 ASN A CA 1
ATOM 1091 C C . ASN A 1 70 ? -11.283 27.289 5.677 1.00 37.97 70 ASN A C 1
ATOM 1092 O O . ASN A 1 70 ? -10.993 28.451 5.934 1.00 35.93 70 ASN A O 1
ATOM 1103 N N . HIS A 1 71 ? -10.401 26.301 5.770 1.00 36.13 71 HIS A N 1
ATOM 1104 C CA . HIS A 1 71 ? -9.004 26.581 6.099 1.00 29.48 71 HIS A CA 1
ATOM 1105 C C . HIS A 1 71 ? -8.063 25.836 5.168 1.00 32.48 71 HIS A C 1
ATOM 1106 O O . HIS A 1 71 ? -8.262 24.653 4.887 1.00 38.27 71 HIS A O 1
ATOM 1120 N N . TYR A 1 72 ? -7.046 26.547 4.684 1.00 37.88 72 TYR A N 1
ATOM 1121 C CA . TYR A 1 72 ? -6.109 25.987 3.714 1.00 33.08 72 TYR A CA 1
ATOM 1122 C C . TYR A 1 72 ? -4.899 25.329 4.376 1.00 36.26 72 TYR A C 1
ATOM 1123 O O . TYR A 1 72 ? -4.123 24.648 3.711 1.00 42.78 72 TYR A O 1
ATOM 1141 N N . ASP A 1 73 ? -4.744 25.520 5.682 1.00 34.99 73 ASP A N 1
ATOM 1142 C CA . ASP A 1 73 ? -3.648 24.886 6.405 1.00 29.68 73 ASP A CA 1
ATOM 1143 C C . ASP A 1 73 ? -4.008 23.453 6.757 1.00 37.84 73 ASP A C 1
ATOM 1144 O O . ASP A 1 73 ? -5.184 23.124 6.908 1.00 39.66 73 ASP A O 1
ATOM 1153 N N . VAL A 1 74 ? -2.986 22.611 6.891 1.00 41.53 74 VAL A N 1
ATOM 1154 C CA . VAL A 1 74 ? -3.164 21.193 7.188 1.00 31.69 74 VAL A CA 1
ATOM 1155 C C . VAL A 1 74 ? -2.325 20.763 8.386 1.00 39.00 74 VAL A C 1
ATOM 1156 O O . VAL A 1 74 ? -1.441 21.495 8.832 1.00 43.93 74 VAL A O 1
ATOM 1169 N N . GLN A 1 75 ? -2.602 19.566 8.893 1.00 37.17 75 GLN A N 1
ATOM 1170 C CA . GLN A 1 75 ? -1.846 19.007 10.006 1.00 36.96 75 GLN A CA 1
ATOM 1171 C C . GLN A 1 75 ? -0.448 18.590 9.550 1.00 46.19 75 GLN A C 1
ATOM 1172 O O . GLN A 1 75 ? -0.232 18.341 8.361 1.00 31.55 75 GLN A O 1
ATOM 1186 N N . PRO A 1 76 ? 0.505 18.497 10.496 1.00 42.57 76 PRO A N 1
ATOM 1187 C CA . PRO A 1 76 ? 1.843 17.997 10.153 1.00 43.50 76 PRO A CA 1
ATOM 1188 C C . PRO A 1 76 ? 1.760 16.554 9.673 1.00 47.85 76 PRO A C 1
ATOM 1189 O O . PRO A 1 76 ? 0.700 15.942 9.824 1.00 40.86 76 PRO A O 1
ATOM 1200 N N . VAL A 1 77 ? 2.846 16.023 9.113 1.00 42.94 77 VAL A N 1
ATOM 1201 C CA . VAL A 1 77 ? 2.821 14.694 8.503 1.00 40.41 77 VAL A CA 1
ATOM 1202 C C . VAL A 1 77 ? 3.841 13.738 9.115 1.00 43.59 77 VAL A C 1
ATOM 1203 O O . VAL A 1 77 ? 4.035 12.630 8.619 1.00 37.80 77 VAL A O 1
ATOM 1216 N N . ASP A 1 78 ? 4.482 14.158 10.198 1.00 42.28 78 ASP A N 1
ATOM 1217 C CA . ASP A 1 78 ? 5.451 13.308 10.874 1.00 64.09 78 ASP A CA 1
ATOM 1218 C C . ASP A 1 78 ? 4.729 12.211 11.655 1.00 73.39 78 ASP A C 1
ATOM 1219 O O . ASP A 1 78 ? 3.696 12.472 12.266 1.00 65.99 78 ASP A O 1
ATOM 1228 N N . PRO A 1 79 ? 5.268 10.979 11.644 1.00 80.74 79 PRO A N 1
ATOM 1229 C CA . PRO A 1 79 ? 6.513 10.550 11.000 1.00 75.32 79 PRO A CA 1
ATOM 1230 C C . PRO A 1 79 ? 6.322 10.117 9.546 1.00 54.39 79 PRO A C 1
ATOM 1231 O O . PRO A 1 79 ? 5.473 9.274 9.261 1.00 51.15 79 PRO A O 1
ATOM 1242 N N . ILE A 1 80 ? 7.129 10.680 8.651 1.00 57.41 80 ILE A N 1
ATOM 1243 C CA . ILE A 1 80 ? 7.017 10.426 7.215 1.00 58.59 80 ILE A CA 1
ATOM 1244 C C . ILE A 1 80 ? 7.121 8.939 6.887 1.00 54.63 80 ILE A C 1
ATOM 1245 O O . ILE A 1 80 ? 6.595 8.482 5.872 1.00 49.12 80 ILE A O 1
ATOM 1261 N N . SER A 1 81 ? 7.797 8.186 7.748 1.00 55.40 81 SER A N 1
ATOM 1262 C CA . SER A 1 81 ? 8.031 6.765 7.502 1.00 70.72 81 SER A CA 1
ATOM 1263 C C . SER A 1 81 ? 6.734 5.958 7.425 1.00 56.76 81 SER A C 1
ATOM 1264 O O . SER A 1 81 ? 6.656 4.972 6.695 1.00 60.22 81 SER A O 1
ATOM 1272 N N . GLU A 1 82 ? 5.721 6.378 8.175 1.00 63.43 82 GLU A N 1
ATOM 1273 C CA . GLU A 1 82 ? 4.453 5.654 8.222 1.00 67.07 82 GLU A CA 1
ATOM 1274 C C . GLU A 1 82 ? 3.602 5.880 6.971 1.00 58.02 82 GLU A C 1
ATOM 1275 O O . GLU A 1 82 ? 2.638 5.151 6.733 1.00 57.01 82 GLU A O 1
ATOM 1287 N N . TRP A 1 83 ? 3.960 6.886 6.177 1.00 50.17 83 TRP A N 1
ATOM 1288 C CA . TRP A 1 83 ? 3.244 7.186 4.938 1.00 67.61 83 TRP A CA 1
ATOM 1289 C C . TRP A 1 83 ? 3.675 6.259 3.803 1.00 80.22 83 TRP A C 1
ATOM 1290 O O . TRP A 1 83 ? 4.866 6.124 3.520 1.00 81.83 83 TRP A O 1
ATOM 1311 N N . LYS A 1 84 ? 2.703 5.629 3.146 1.00 65.68 84 LYS A N 1
ATOM 1312 C CA . LYS A 1 84 ? 2.995 4.734 2.029 1.00 70.48 84 LYS A CA 1
ATOM 1313 C C . LYS A 1 84 ? 3.343 5.521 0.776 1.00 66.38 84 LYS A C 1
ATOM 1314 O O . LYS A 1 84 ? 4.173 5.097 -0.028 1.00 64.29 84 LYS A O 1
ATOM 1332 N N . ARG A 1 85 ? 2.689 6.666 0.619 1.00 46.02 85 ARG A N 1
ATOM 1333 C CA . ARG A 1 85 ? 2.963 7.582 -0.477 1.00 50.70 85 ARG A CA 1
ATOM 1334 C C . ARG A 1 85 ? 3.322 8.916 0.158 1.00 48.31 85 ARG A C 1
ATOM 1335 O O . ARG A 1 85 ? 2.888 9.197 1.270 1.00 57.72 85 ARG A O 1
ATOM 1355 N N . ALA A 1 86 ? 4.121 9.728 -0.528 1.00 53.78 86 ALA A N 1
ATOM 1356 C CA . ALA A 1 86 ? 4.542 11.011 0.028 1.00 57.20 86 ALA A CA 1
ATOM 1357 C C . ALA A 1 86 ? 3.311 11.830 0.423 1.00 40.92 86 ALA A C 1
ATOM 1358 O O . ALA A 1 86 ? 2.370 11.929 -0.361 1.00 42.09 86 ALA A O 1
ATOM 1365 N N . PRO A 1 87 ? 3.316 12.415 1.637 1.00 45.92 87 PRO A N 1
ATOM 1366 C CA . PRO A 1 87 ? 2.153 13.143 2.159 1.00 52.11 87 PRO A CA 1
ATOM 1367 C C . PRO A 1 87 ? 1.545 14.164 1.208 1.00 52.50 87 PRO A C 1
ATOM 1368 O O . PRO A 1 87 ? 0.346 14.420 1.314 1.00 47.84 87 PRO A O 1
ATOM 1379 N N . PHE A 1 88 ? 2.341 14.733 0.307 1.00 41.50 88 PHE A N 1
ATOM 1380 C CA . PHE A 1 88 ? 1.839 15.764 -0.598 1.00 37.54 88 PHE A CA 1
ATOM 1381 C C . PHE A 1 88 ? 1.961 15.380 -2.073 1.00 29.33 88 PHE A C 1
ATOM 1382 O O . PHE A 1 88 ? 1.969 16.237 -2.952 1.00 36.30 88 PHE A O 1
ATOM 1399 N N . SER A 1 89 ? 2.023 14.082 -2.342 1.00 35.61 89 SER A N 1
ATOM 1400 C CA . SER A 1 89 ? 2.068 13.599 -3.716 1.00 37.24 89 SER A CA 1
ATOM 1401 C C . SER A 1 89 ? 0.702 13.715 -4.392 1.00 53.96 89 SER A C 1
ATOM 1402 O O . SER A 1 89 ? 0.626 13.886 -5.609 1.00 52.52 89 SER A O 1
ATOM 1410 N N . ALA A 1 90 ? -0.368 13.639 -3.599 1.00 50.31 90 ALA A N 1
ATOM 1411 C CA . ALA A 1 90 ? -1.734 13.607 -4.130 1.00 40.75 90 ALA A CA 1
ATOM 1412 C C . ALA A 1 90 ? -1.850 12.497 -5.163 1.00 43.35 90 ALA A C 1
ATOM 1413 O O . ALA A 1 90 ? -2.393 12.687 -6.249 1.00 41.69 90 ALA A O 1
ATOM 1420 N N . THR A 1 91 ? -1.308 11.339 -4.812 1.00 54.59 91 THR A N 1
ATOM 1421 C CA . THR A 1 91 ? -1.315 10.182 -5.688 1.00 61.75 91 THR A CA 1
ATOM 1422 C C . THR A 1 91 ? -2.728 9.653 -5.853 1.00 52.21 91 THR A C 1
ATOM 1423 O O . THR A 1 91 ? -3.475 9.543 -4.880 1.00 45.20 91 THR A O 1
ATOM 1434 N N . ILE A 1 92 ? -3.084 9.319 -7.089 1.00 53.14 92 ILE A N 1
ATOM 1435 C CA . ILE A 1 92 ? -4.365 8.689 -7.372 1.00 52.49 92 ILE A CA 1
ATOM 1436 C C . ILE A 1 92 ? -4.188 7.179 -7.421 1.00 61.34 92 ILE A C 1
ATOM 1437 O O . ILE A 1 92 ? -3.358 6.665 -8.170 1.00 64.87 92 ILE A O 1
ATOM 1453 N N . GLU A 1 93 ? -4.972 6.474 -6.616 1.00 67.06 93 GLU A N 1
ATOM 1454 C CA . GLU A 1 93 ? -4.928 5.022 -6.586 1.00 68.88 93 GLU A CA 1
ATOM 1455 C C . GLU A 1 93 ? -6.204 4.487 -5.9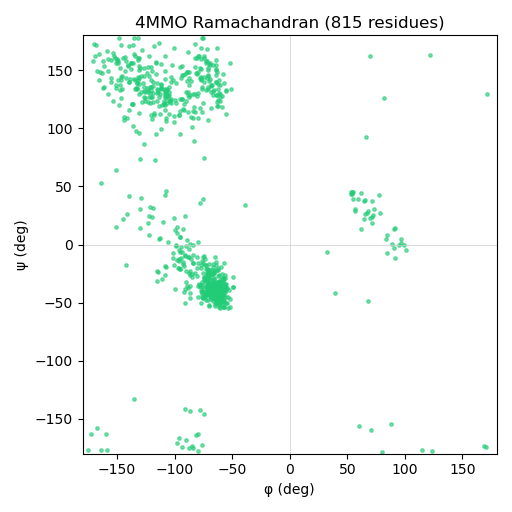50 1.00 64.64 93 GLU A C 1
ATOM 1456 O O . GLU A 1 93 ? -6.653 4.996 -4.924 1.00 52.76 93 GLU A O 1
ATOM 1468 N N . ASN A 1 94 ? -6.782 3.462 -6.569 1.00 68.63 94 ASN A N 1
ATOM 1469 C CA . ASN A 1 94 ? -8.038 2.884 -6.106 1.00 64.81 94 ASN A CA 1
ATOM 1470 C C . ASN A 1 94 ? -9.151 3.927 -6.096 1.00 50.54 94 ASN A C 1
ATOM 1471 O O . ASN A 1 94 ? -9.974 3.957 -5.183 1.00 42.20 94 ASN A O 1
ATOM 1482 N N . ASP A 1 95 ? -9.160 4.786 -7.112 1.00 46.48 95 ASP A N 1
ATOM 1483 C CA . ASP A 1 95 ? -10.162 5.842 -7.237 1.00 66.18 95 ASP A CA 1
ATOM 1484 C C . ASP A 1 95 ? -10.186 6.745 -6.006 1.00 65.77 95 ASP A C 1
ATOM 1485 O O . ASP A 1 95 ? -11.229 7.297 -5.641 1.00 49.40 95 ASP A O 1
ATOM 1494 N N . ARG A 1 96 ? -9.024 6.887 -5.374 1.00 49.79 96 ARG A N 1
ATOM 1495 C CA . ARG A 1 96 ? -8.868 7.744 -4.208 1.00 38.14 96 ARG A CA 1
ATOM 1496 C C . ARG A 1 96 ? -7.655 8.640 -4.394 1.00 48.83 96 ARG A C 1
ATOM 1497 O O . ARG A 1 96 ? -6.727 8.289 -5.116 1.00 50.88 96 ARG A O 1
ATOM 1518 N N . ILE A 1 97 ? -7.674 9.797 -3.742 1.00 55.47 97 ILE A N 1
ATOM 1519 C CA . ILE A 1 97 ? -6.539 10.709 -3.748 1.00 44.52 97 ILE A CA 1
ATOM 1520 C C . ILE A 1 97 ? -5.865 10.640 -2.389 1.00 46.69 97 ILE A C 1
ATOM 1521 O O . ILE A 1 97 ? -6.522 10.809 -1.369 1.00 39.40 97 ILE A O 1
ATOM 1537 N N . TYR A 1 98 ? -4.555 10.406 -2.380 1.00 52.21 98 TYR A N 1
ATOM 1538 C CA . TYR A 1 98 ? -3.809 10.257 -1.134 1.00 43.83 98 TYR A CA 1
ATOM 1539 C C . TYR A 1 98 ? -2.930 11.467 -0.858 1.00 48.63 98 TYR A C 1
ATOM 1540 O O . TYR A 1 98 ? -1.897 11.659 -1.499 1.00 53.53 98 TYR A O 1
ATOM 1558 N N . ALA A 1 99 ? -3.348 12.282 0.103 1.00 42.42 99 ALA A N 1
ATOM 1559 C CA . ALA A 1 99 ? -2.574 13.445 0.505 1.00 44.85 99 ALA A CA 1
ATOM 1560 C C . ALA A 1 99 ? -3.039 13.966 1.858 1.00 46.14 99 ALA A C 1
ATOM 1561 O O . ALA A 1 99 ? -4.216 13.852 2.205 1.00 34.21 99 ALA A O 1
ATOM 1568 N N . ARG A 1 100 ? -2.108 14.521 2.629 1.00 34.71 100 ARG A N 1
ATOM 1569 C CA . ARG A 1 100 ? -2.475 15.297 3.805 1.00 42.28 100 ARG A CA 1
ATOM 1570 C C . ARG A 1 100 ? -3.317 16.477 3.333 1.00 42.75 100 ARG A C 1
ATOM 1571 O O . ARG A 1 100 ? -2.931 17.190 2.404 1.00 43.59 100 ARG A O 1
ATOM 1592 N N . GLY A 1 101 ? -4.470 16.669 3.968 1.00 36.01 101 GLY A N 1
ATOM 1593 C CA . GLY A 1 101 ? -5.367 17.758 3.619 1.00 32.40 101 GLY A CA 1
ATOM 1594 C C . GLY A 1 101 ? -6.493 17.387 2.668 1.00 36.78 101 GLY A C 1
ATOM 1595 O O . GLY A 1 101 ? -7.290 18.238 2.284 1.00 43.16 101 GLY A O 1
ATOM 1599 N N . ALA A 1 102 ? -6.564 16.121 2.281 1.00 30.57 102 ALA A N 1
ATOM 1600 C CA . ALA A 1 102 ? -7.565 15.684 1.317 1.00 37.80 102 ALA A CA 1
ATOM 1601 C C . ALA A 1 102 ? -8.976 15.806 1.911 1.00 32.18 102 ALA A C 1
ATOM 1602 O O . ALA A 1 102 ? -9.894 16.306 1.264 1.00 40.77 102 ALA A O 1
ATOM 1609 N N . SER A 1 103 ? -9.114 15.366 3.157 1.00 29.00 103 SER A N 1
ATOM 1610 C CA . SER A 1 103 ? -10.367 15.435 3.888 1.00 52.80 103 SER A CA 1
ATOM 1611 C C . SER A 1 103 ? -10.468 16.737 4.682 1.00 60.95 103 SER A C 1
ATOM 1612 O O . SER A 1 103 ? -11.467 17.452 4.592 1.00 66.49 103 SER A O 1
ATOM 1620 N N . ASP A 1 104 ? -9.420 17.033 5.449 1.00 40.43 104 ASP A N 1
ATOM 1621 C CA . ASP A 1 104 ? -9.373 18.198 6.330 1.00 44.67 104 ASP A CA 1
ATOM 1622 C C . ASP A 1 104 ? -8.260 19.131 5.855 1.00 42.48 104 ASP A C 1
ATOM 1623 O O . ASP A 1 104 ? -7.113 18.929 6.244 1.00 43.48 104 ASP A O 1
ATOM 1632 N N . ASN A 1 105 ? -8.553 20.153 5.042 1.00 33.74 105 ASN A N 1
ATOM 1633 C CA . ASN A 1 105 ? -9.901 20.594 4.672 1.00 30.21 105 ASN A CA 1
ATOM 1634 C C . ASN A 1 105 ? -9.919 21.096 3.220 1.00 43.66 105 ASN A C 1
ATOM 1635 O O . ASN A 1 105 ? -10.801 21.858 2.823 1.00 36.43 105 ASN A O 1
ATOM 1646 N N . LYS A 1 106 ? -8.945 20.664 2.419 1.00 42.10 106 LYS A N 1
ATOM 1647 C CA . LYS A 1 106 ? -8.788 21.194 1.060 1.00 31.41 106 LYS A CA 1
ATOM 1648 C C . LYS A 1 106 ? -9.805 20.658 0.050 1.00 30.45 106 LYS A C 1
ATOM 1649 O O . LYS A 1 106 ? -10.273 21.400 -0.812 1.00 34.43 106 LYS A O 1
ATOM 1668 N N . GLY A 1 107 ? -10.106 19.366 0.130 1.00 27.30 107 GLY A N 1
ATOM 1669 C CA . GLY A 1 107 ? -11.076 18.759 -0.765 1.00 32.76 107 GLY A CA 1
ATOM 1670 C C . GLY A 1 107 ? -12.435 19.432 -0.636 1.00 26.12 107 GLY A C 1
ATOM 1671 O O . GLY A 1 107 ? -13.054 19.817 -1.630 1.00 38.65 107 GLY A O 1
ATOM 1675 N N . THR A 1 108 ? -12.887 19.593 0.603 1.00 28.26 108 THR A N 1
ATOM 1676 C CA . THR A 1 108 ? -14.167 20.244 0.876 1.00 35.76 108 THR A CA 1
ATOM 1677 C C . THR A 1 108 ? -14.114 21.711 0.467 1.00 39.65 108 THR A C 1
ATOM 1678 O O . THR A 1 108 ? -15.094 22.259 -0.033 1.00 34.84 108 THR A O 1
ATOM 1689 N N . LEU A 1 109 ? -12.961 22.340 0.668 1.00 38.01 109 LEU A N 1
ATOM 1690 C CA . LEU A 1 109 ? -12.796 23.750 0.330 1.00 25.64 109 LEU A CA 1
ATOM 1691 C C . LEU A 1 109 ? -12.946 23.945 -1.169 1.00 29.42 109 LEU A C 1
ATOM 1692 O O . LEU A 1 109 ? -13.589 24.894 -1.622 1.00 33.40 109 LEU A O 1
ATOM 1708 N N . MET A 1 110 ? -12.353 23.036 -1.933 1.00 31.45 110 MET A N 1
ATOM 1709 C CA . MET A 1 110 ? -12.283 23.173 -3.383 1.00 36.24 110 MET A CA 1
ATOM 1710 C C . MET A 1 110 ? -13.603 22.761 -4.033 1.00 38.69 110 MET A C 1
ATOM 1711 O O . MET A 1 110 ? -14.018 23.347 -5.035 1.00 38.17 110 MET A O 1
ATOM 1725 N N . ALA A 1 111 ? -14.248 21.747 -3.464 1.00 32.88 111 ALA A N 1
ATOM 1726 C CA . ALA A 1 111 ? -15.559 21.313 -3.933 1.00 35.77 111 ALA A CA 1
ATOM 1727 C C . ALA A 1 111 ? -16.526 22.489 -3.919 1.00 29.50 111 ALA A C 1
ATOM 1728 O O . ALA A 1 111 ? -17.182 22.776 -4.920 1.00 34.08 111 ALA A O 1
ATOM 1735 N N . ARG A 1 112 ? -16.582 23.186 -2.788 1.00 36.83 112 ARG A N 1
ATOM 1736 C CA . ARG A 1 112 ? -17.470 24.331 -2.635 1.00 36.49 112 ARG A CA 1
ATOM 1737 C C . ARG A 1 112 ? -17.187 25.399 -3.686 1.00 44.85 112 ARG A C 1
ATOM 1738 O O . ARG A 1 112 ? -18.113 26.000 -4.231 1.00 42.76 112 ARG A O 1
ATOM 1759 N N . LEU A 1 113 ? -15.907 25.626 -3.968 1.00 37.75 113 LEU A N 1
ATOM 1760 C CA . LEU A 1 113 ? -15.497 26.620 -4.961 1.00 36.53 113 LEU A CA 1
ATOM 1761 C C . LEU A 1 113 ? -16.010 26.270 -6.351 1.00 37.95 113 LEU A C 1
ATOM 1762 O O . LEU A 1 113 ? -16.473 27.138 -7.088 1.00 35.08 113 LEU A O 1
ATOM 1778 N N . PHE A 1 114 ? -15.911 24.996 -6.713 1.00 31.51 114 PHE A N 1
ATOM 1779 C CA . PHE A 1 114 ? -16.338 24.559 -8.029 1.00 31.01 114 PHE A CA 1
ATOM 1780 C C . PHE A 1 114 ? -17.867 24.531 -8.142 1.00 45.22 114 PHE A C 1
ATOM 1781 O O . PHE A 1 114 ? -18.408 24.730 -9.227 1.00 43.13 114 PHE A O 1
ATOM 1798 N N . ALA A 1 115 ? -18.557 24.311 -7.026 1.00 33.67 115 ALA A N 1
ATOM 1799 C CA . ALA A 1 115 ? -20.015 24.407 -7.013 1.00 41.63 115 ALA A CA 1
ATOM 1800 C C . ALA A 1 115 ? -20.436 25.835 -7.340 1.00 36.41 115 ALA A C 1
ATOM 1801 O O . ALA A 1 115 ? -21.304 26.057 -8.182 1.00 38.07 115 ALA A O 1
ATOM 1808 N N . ILE A 1 116 ? -19.805 26.802 -6.680 1.00 36.11 116 ILE A N 1
ATOM 1809 C CA . ILE A 1 116 ? -20.122 28.207 -6.900 1.00 37.68 116 ILE A CA 1
ATOM 1810 C C . ILE A 1 116 ? -19.866 28.572 -8.355 1.00 50.09 116 ILE A C 1
ATOM 1811 O O . ILE A 1 116 ? -20.657 29.286 -8.973 1.00 52.21 116 ILE A O 1
ATOM 1827 N N . LYS A 1 117 ? -18.759 28.071 -8.893 1.00 49.36 117 LYS A N 1
ATOM 1828 C CA . LYS A 1 117 ? -18.391 28.318 -10.279 1.00 47.38 117 LYS A CA 1
ATOM 1829 C C . LYS A 1 117 ? -19.467 27.815 -11.230 1.00 49.00 117 LYS A C 1
ATOM 1830 O O . LYS A 1 117 ? -19.842 28.503 -12.179 1.00 43.19 117 LYS A O 1
ATOM 1849 N N . HIS A 1 118 ? -19.943 26.602 -10.981 1.00 46.55 118 HIS A N 1
ATOM 1850 C CA . HIS A 1 118 ? -20.942 25.991 -11.841 1.00 51.50 118 HIS A CA 1
ATOM 1851 C C . HIS A 1 118 ? -22.209 26.838 -11.870 1.00 45.12 118 HIS A C 1
ATOM 1852 O O . HIS A 1 118 ? -22.738 27.138 -12.940 1.00 45.22 118 HIS A O 1
ATOM 1867 N N . LEU A 1 119 ? -22.678 27.247 -10.696 1.00 49.15 119 LEU A N 1
ATOM 1868 C CA . LEU A 1 119 ? -23.880 28.064 -10.611 1.00 48.51 119 LEU A CA 1
ATOM 1869 C C . LEU A 1 119 ? -23.684 29.413 -11.300 1.00 46.28 119 LEU A C 1
ATOM 1870 O O . LEU A 1 119 ? -24.585 29.897 -11.979 1.00 43.17 119 LEU A O 1
ATOM 1886 N N . LEU A 1 120 ? -22.510 30.014 -11.129 1.00 36.62 120 LEU A N 1
ATOM 1887 C CA . LEU A 1 120 ? -22.194 31.272 -11.802 1.00 41.13 120 LEU A CA 1
ATOM 1888 C C . LEU A 1 120 ? -22.211 31.099 -13.319 1.00 54.16 120 LEU A C 1
ATOM 1889 O O . LEU A 1 120 ? -22.729 31.948 -14.045 1.00 60.24 120 LEU A O 1
ATOM 1905 N N . ASP A 1 121 ? -21.637 29.995 -13.791 1.00 50.82 121 ASP A N 1
ATOM 1906 C CA . ASP A 1 121 ? -21.546 29.724 -15.221 1.00 62.01 121 ASP A CA 1
ATOM 1907 C C . ASP A 1 121 ? -22.921 29.542 -15.867 1.00 74.96 121 ASP A C 1
ATOM 1908 O O . ASP A 1 121 ? -23.051 29.625 -17.089 1.00 78.98 121 ASP A O 1
ATOM 1917 N N . LYS A 1 122 ? -23.937 29.290 -15.045 1.00 67.84 122 LYS A N 1
ATOM 1918 C CA . LYS A 1 122 ? -25.295 29.080 -15.537 1.00 64.25 122 LYS A CA 1
ATOM 1919 C C . LYS A 1 122 ? -26.233 30.209 -15.116 1.00 63.50 122 LYS A C 1
ATOM 1920 O O . LYS A 1 122 ? -27.439 30.142 -15.356 1.00 72.68 122 LYS A O 1
ATOM 1939 N N . ASN A 1 123 ? -25.679 31.244 -14.491 1.00 57.94 123 ASN A N 1
ATOM 1940 C CA . ASN A 1 123 ? -26.484 32.327 -13.934 1.00 69.93 123 ASN A CA 1
ATOM 1941 C C . ASN A 1 123 ? -27.578 31.798 -13.003 1.00 60.41 123 ASN A C 1
ATOM 1942 O O . ASN A 1 123 ? -28.722 32.252 -13.046 1.00 69.18 123 ASN A O 1
ATOM 1953 N N . GLU A 1 124 ? -27.208 30.838 -12.159 1.00 51.86 124 GLU A N 1
ATOM 1954 C CA . GLU A 1 124 ? -28.145 30.206 -11.232 1.00 50.37 124 GLU A CA 1
ATOM 1955 C C . GLU A 1 124 ? -27.833 30.511 -9.763 1.00 54.64 124 GLU A C 1
ATOM 1956 O O . GLU A 1 124 ? -28.483 29.971 -8.868 1.00 58.69 124 GLU A O 1
ATOM 1968 N N . LEU A 1 125 ? -26.844 31.368 -9.512 1.00 55.15 125 LEU A N 1
ATOM 1969 C CA . LEU A 1 125 ? -26.491 31.731 -8.140 1.00 43.03 125 LEU A CA 1
ATOM 1970 C C . LEU A 1 125 ? -27.391 32.852 -7.627 1.00 39.85 125 LEU A C 1
ATOM 1971 O O . LEU A 1 125 ? -27.353 33.975 -8.133 1.00 41.56 125 LEU A O 1
ATOM 1987 N N . ASN A 1 126 ? -28.189 32.540 -6.612 1.00 39.83 126 ASN A N 1
ATOM 1988 C CA . ASN A 1 126 ? -29.172 33.479 -6.084 1.00 42.34 126 ASN A CA 1
ATOM 1989 C C . ASN A 1 126 ? -28.952 33.760 -4.605 1.00 42.07 126 ASN A C 1
ATOM 1990 O O . ASN A 1 126 ? -29.895 34.005 -3.847 1.00 41.13 126 ASN A O 1
ATOM 2001 N N . VAL A 1 127 ? -27.686 33.717 -4.209 1.00 37.18 127 VAL A N 1
ATOM 2002 C CA . VAL A 1 127 ? -27.275 34.088 -2.865 1.00 34.62 127 VAL A CA 1
ATOM 2003 C C . VAL A 1 127 ? -25.886 34.706 -2.952 1.00 43.22 127 VAL A C 1
ATOM 2004 O O . VAL A 1 127 ? -25.005 34.178 -3.628 1.00 34.46 127 VAL A O 1
ATOM 2017 N N . ASN A 1 128 ? -25.704 35.844 -2.296 1.00 29.76 128 ASN A N 1
ATOM 2018 C CA . ASN A 1 128 ? -24.394 36.462 -2.227 1.00 37.72 128 ASN A CA 1
ATOM 2019 C C . ASN A 1 128 ? -23.493 35.590 -1.371 1.00 46.66 128 ASN A C 1
ATOM 2020 O O . ASN A 1 128 ? -23.919 35.085 -0.330 1.00 39.60 128 ASN A O 1
ATOM 2031 N N . VAL A 1 129 ? -22.254 35.407 -1.816 1.00 33.93 129 VAL A N 1
ATOM 2032 C CA . VAL A 1 129 ? -21.309 34.546 -1.119 1.00 35.42 129 VAL A CA 1
ATOM 2033 C C . VAL A 1 129 ? -20.056 35.315 -0.731 1.00 36.65 129 VAL A C 1
ATOM 2034 O O . VAL A 1 129 ? -19.424 35.969 -1.564 1.00 40.85 129 VAL A O 1
ATOM 2047 N N . LYS A 1 130 ? -19.716 35.233 0.549 1.00 34.85 130 LYS A N 1
ATOM 2048 C CA . LYS A 1 130 ? -18.464 35.766 1.062 1.00 30.39 130 LYS A CA 1
ATOM 2049 C C . LYS A 1 130 ? -17.603 34.597 1.505 1.00 40.83 130 LYS A C 1
ATOM 2050 O O . LYS A 1 130 ? -18.070 33.718 2.235 1.00 36.58 130 LYS A O 1
ATOM 2069 N N . LEU A 1 131 ? -16.355 34.584 1.043 1.00 35.60 131 LEU A N 1
ATOM 2070 C CA . LEU A 1 131 ? -15.424 33.499 1.331 1.00 35.41 131 LEU A CA 1
ATOM 2071 C C . LEU A 1 131 ? -14.372 33.949 2.332 1.00 33.44 131 LEU A C 1
ATOM 2072 O O . LEU A 1 131 ? -13.799 35.029 2.197 1.00 41.29 131 LEU A O 1
ATOM 2088 N N . LEU A 1 132 ? -14.122 33.115 3.335 1.00 41.45 132 LEU A N 1
ATOM 2089 C CA . LEU A 1 132 ? -13.106 33.411 4.337 1.00 37.62 132 LEU A CA 1
ATOM 2090 C C . LEU A 1 132 ? -12.275 32.172 4.623 1.00 37.60 132 LEU A C 1
ATOM 2091 O O . LEU A 1 132 ? -12.712 31.271 5.339 1.00 34.62 132 LEU A O 1
ATOM 2107 N N . TYR A 1 133 ? -11.077 32.139 4.045 1.00 38.21 133 TYR A N 1
ATOM 2108 C CA . TYR A 1 133 ? -10.160 31.021 4.211 1.00 32.98 133 TYR A CA 1
ATOM 2109 C C . TYR A 1 133 ? -8.976 31.416 5.094 1.00 34.54 133 TYR A C 1
ATOM 2110 O O . TYR A 1 133 ? -8.185 32.283 4.715 1.00 42.21 133 TYR A O 1
ATOM 2128 N N . GLU A 1 134 ? -8.856 30.783 6.262 1.00 36.07 134 GLU A N 1
ATOM 2129 C CA . GLU A 1 134 ? -7.740 31.054 7.171 1.00 35.93 134 GLU A CA 1
ATOM 2130 C C . GLU A 1 134 ? -6.656 29.984 7.057 1.00 41.32 134 GLU A C 1
ATOM 2131 O O . GLU A 1 134 ? -6.866 28.933 6.446 1.00 41.22 134 GLU A O 1
ATOM 2143 N N . GLY A 1 135 ? -5.506 30.255 7.672 1.00 36.29 135 GLY A N 1
ATOM 2144 C CA . GLY A 1 135 ? -4.364 29.360 7.605 1.00 37.92 135 GLY A CA 1
ATOM 2145 C C . GLY A 1 135 ? -3.858 28.910 8.964 1.00 38.68 135 GLY A C 1
ATOM 2146 O O . GLY A 1 135 ? -2.732 28.426 9.066 1.00 42.67 135 GLY A O 1
ATOM 2150 N N . GLU A 1 136 ? -4.684 29.051 10.001 1.00 33.53 136 GLU A N 1
ATOM 2151 C CA . GLU A 1 136 ? -4.277 28.723 11.371 1.00 34.73 136 GLU A CA 1
ATOM 2152 C C . GLU A 1 136 ? -5.264 27.816 12.105 1.00 43.15 136 GLU A C 1
ATOM 2153 O O . GLU A 1 136 ? -5.194 27.684 13.329 1.00 41.46 136 GLU A O 1
ATOM 2165 N N . GLU A 1 137 ? -6.186 27.199 11.375 1.00 44.66 137 GLU A N 1
ATOM 2166 C CA . GLU A 1 137 ? -7.210 26.374 12.010 1.00 36.71 137 GLU A CA 1
ATOM 2167 C C . GLU A 1 137 ? -6.590 25.220 12.793 1.00 41.70 137 GLU A C 1
ATOM 2168 O O . GLU A 1 137 ? -7.068 24.864 13.871 1.00 51.22 137 GLU A O 1
ATOM 2180 N N . GLU A 1 138 ? -5.527 24.641 12.245 1.00 38.50 138 GLU A N 1
ATOM 2181 C CA . GLU A 1 138 ? -4.870 23.501 12.867 1.00 44.95 138 GLU A CA 1
ATOM 2182 C C . GLU A 1 138 ? -4.018 23.897 14.075 1.00 49.10 138 GLU A C 1
ATOM 2183 O O . GLU A 1 138 ? -3.553 23.029 14.815 1.00 54.54 138 GLU A O 1
ATOM 2195 N N . ILE A 1 139 ? -3.809 25.200 14.262 1.00 44.37 139 ILE A N 1
ATOM 2196 C CA . ILE A 1 139 ? -3.094 25.710 15.430 1.00 44.41 139 ILE A CA 1
ATOM 2197 C C . ILE A 1 139 ? -3.984 26.623 16.273 1.00 52.96 139 ILE A C 1
ATOM 2198 O O . ILE A 1 139 ? -3.504 27.564 16.903 1.00 52.75 139 ILE A O 1
ATOM 2214 N N . GLY A 1 140 ? -5.284 26.346 16.269 1.00 40.57 140 GLY A N 1
ATOM 2215 C CA . GLY A 1 140 ? -6.206 27.013 17.171 1.00 46.62 140 GLY A CA 1
ATOM 2216 C C . GLY A 1 140 ? -6.740 28.359 16.714 1.00 45.67 140 GLY A C 1
ATOM 2217 O O . GLY A 1 140 ? -7.407 29.043 17.491 1.00 56.37 140 GLY A O 1
ATOM 2221 N N . SER A 1 141 ? -6.460 28.741 15.470 1.00 40.22 141 SER A N 1
ATOM 2222 C CA . SER A 1 141 ? -6.966 29.998 14.911 1.00 52.05 141 SER A CA 1
ATOM 2223 C C . SER A 1 141 ? -6.598 31.183 15.800 1.00 57.61 141 SER A C 1
ATOM 2224 O O . SER A 1 141 ? -7.424 32.067 16.044 1.00 45.07 141 SER A O 1
ATOM 2232 N N . VAL A 1 142 ? -5.355 31.191 16.273 1.00 64.90 142 VAL A N 1
ATOM 2233 C CA . VAL A 1 142 ? -4.896 32.157 17.270 1.00 65.83 142 VAL A CA 1
ATOM 2234 C C . VAL A 1 142 ? -5.164 33.602 16.862 1.00 46.30 142 VAL A C 1
ATOM 2235 O O . VAL A 1 142 ? -5.645 34.396 17.670 1.00 51.25 142 VAL A O 1
ATOM 2248 N N . ASN A 1 143 ? -4.862 33.937 15.612 1.00 35.75 143 ASN A N 1
ATOM 2249 C CA . ASN A 1 143 ? -4.978 35.315 15.146 1.00 51.56 143 ASN A CA 1
ATOM 2250 C C . ASN A 1 143 ? -6.243 35.619 14.345 1.00 51.68 143 ASN A C 1
ATOM 2251 O O . ASN A 1 143 ? -6.338 36.676 13.726 1.00 50.74 143 ASN A O 1
ATOM 2262 N N . LEU A 1 144 ? -7.220 34.713 14.364 1.00 45.37 144 LEU A N 1
ATOM 2263 C CA . LEU A 1 144 ? -8.414 34.890 13.537 1.00 48.84 144 LEU A CA 1
ATOM 2264 C C . LEU A 1 144 ? -9.398 35.892 14.134 1.00 41.87 144 LEU A C 1
ATOM 2265 O O . LEU A 1 144 ? -10.046 36.642 13.403 1.00 51.07 144 LEU A O 1
ATOM 2281 N N . GLU A 1 145 ? -9.521 35.897 15.458 1.00 35.57 145 GLU A N 1
ATOM 2282 C CA . GLU A 1 145 ? -10.478 36.780 16.117 1.00 50.52 145 GLU A CA 1
ATOM 2283 C C . GLU A 1 145 ? -10.127 38.245 15.886 1.00 59.03 145 GLU A C 1
ATOM 2284 O O . GLU A 1 145 ? -11.001 39.050 15.573 1.00 48.44 145 GLU A O 1
ATOM 2296 N N . ASP A 1 146 ? -8.848 38.583 16.038 1.00 47.14 146 ASP A N 1
ATOM 2297 C CA . ASP A 1 146 ? -8.393 39.957 15.853 1.00 60.60 146 ASP A CA 1
ATOM 2298 C C . ASP A 1 146 ? -8.760 40.460 14.465 1.00 55.12 146 ASP A C 1
ATOM 2299 O O . ASP A 1 146 ? -9.153 41.613 14.294 1.00 45.72 146 ASP A O 1
ATOM 2308 N N . TYR A 1 147 ? -8.635 39.591 13.470 1.00 38.44 147 TYR A N 1
ATOM 2309 C CA . TYR A 1 147 ? -9.011 39.956 12.114 1.00 51.44 147 TYR A CA 1
ATOM 2310 C C . TYR A 1 147 ? -10.522 40.172 11.987 1.00 51.30 147 TYR A C 1
ATOM 2311 O O . TYR A 1 147 ? -10.971 41.112 11.332 1.00 53.16 147 TYR A O 1
ATOM 2329 N N . ILE A 1 148 ? -11.305 39.302 12.614 1.00 41.32 148 ILE A N 1
ATOM 2330 C CA . ILE A 1 148 ? -12.759 39.378 12.496 1.00 42.80 148 ILE A CA 1
ATOM 2331 C C . ILE A 1 148 ? -13.306 40.612 13.205 1.00 48.65 148 ILE A C 1
ATOM 2332 O O . ILE A 1 148 ? -14.214 41.272 12.699 1.00 43.40 148 ILE A O 1
ATOM 2348 N N . GLU A 1 149 ? -12.750 40.929 14.369 1.00 44.72 149 GLU A N 1
ATOM 2349 C CA . GLU A 1 149 ? -13.251 42.051 15.159 1.00 51.31 149 GLU A CA 1
ATOM 2350 C C . GLU A 1 149 ? -13.042 43.396 14.462 1.00 57.02 149 GLU A C 1
ATOM 2351 O O . GLU A 1 149 ? -13.732 44.366 14.769 1.00 53.28 149 GLU A O 1
ATOM 2363 N N . LYS A 1 150 ? -12.098 43.451 13.525 1.00 41.01 150 LYS A N 1
ATOM 2364 C CA . LYS A 1 150 ? -11.820 44.689 12.795 1.00 48.48 150 LYS A CA 1
ATOM 2365 C C . LYS A 1 150 ? -12.575 44.742 11.461 1.00 40.40 150 LYS A C 1
ATOM 2366 O O . LYS A 1 150 ? -12.557 45.764 10.774 1.00 56.73 150 LYS A O 1
ATOM 2385 N N . ASN A 1 151 ? -13.245 43.646 11.109 1.00 38.77 151 ASN A N 1
ATOM 2386 C CA . ASN A 1 151 ? -13.933 43.536 9.825 1.00 39.47 151 ASN A CA 1
ATOM 2387 C C . ASN A 1 151 ? -15.372 43.049 9.969 1.00 45.16 151 ASN A C 1
ATOM 2388 O O . ASN A 1 151 ? -15.903 42.396 9.071 1.00 45.74 151 ASN A O 1
ATOM 2399 N N . THR A 1 152 ? -16.006 43.376 11.091 1.00 36.05 152 THR A N 1
ATOM 2400 C CA . THR A 1 152 ? -17.362 42.905 11.357 1.00 36.38 152 THR A CA 1
ATOM 2401 C C . THR A 1 152 ? -18.368 43.372 10.303 1.00 34.73 152 THR A C 1
ATOM 2402 O O . THR A 1 152 ? -19.203 42.588 9.854 1.00 44.90 152 THR A O 1
ATOM 2413 N N . ASN A 1 153 ? -18.298 44.640 9.909 1.00 41.07 153 ASN A N 1
ATOM 2414 C CA . ASN A 1 153 ? -19.206 45.147 8.882 1.00 41.71 153 ASN A CA 1
ATOM 2415 C C . ASN A 1 153 ? -18.969 44.455 7.541 1.00 44.05 153 ASN A C 1
ATOM 2416 O O . ASN A 1 153 ? -19.914 44.051 6.868 1.00 46.56 153 ASN A O 1
ATOM 2427 N N . LYS A 1 154 ? -17.705 44.302 7.166 1.00 41.56 154 LYS A N 1
ATOM 2428 C CA . LYS A 1 154 ? -17.358 43.672 5.897 1.00 50.20 154 LYS A CA 1
ATOM 2429 C C . LYS A 1 154 ? -17.838 42.219 5.813 1.00 46.91 154 LYS A C 1
ATOM 2430 O O . LYS A 1 154 ? -18.167 41.730 4.734 1.00 43.84 154 LYS A O 1
ATOM 2449 N N . LEU A 1 155 ? -17.880 41.541 6.955 1.00 38.19 155 LEU A N 1
ATOM 2450 C CA . LEU A 1 155 ? -18.188 40.116 6.995 1.00 37.98 155 LEU A CA 1
ATOM 2451 C C . LEU A 1 155 ? -19.657 39.819 7.273 1.00 35.82 155 LEU A C 1
ATOM 2452 O O . LEU A 1 155 ? -20.030 38.659 7.449 1.00 39.26 155 LEU A O 1
ATOM 2468 N N . LYS A 1 156 ? -20.485 40.858 7.313 1.00 30.42 156 LYS A N 1
ATOM 2469 C CA . LYS A 1 156 ? -21.904 40.686 7.605 1.00 50.15 156 LYS A CA 1
ATOM 2470 C C . LYS A 1 156 ? -22.547 39.696 6.643 1.00 43.16 156 LYS A C 1
ATOM 2471 O O . LYS A 1 156 ? -22.365 39.783 5.429 1.00 45.56 156 LYS A O 1
ATOM 2490 N N . ALA A 1 157 ? -23.294 38.751 7.202 1.00 37.63 157 ALA A N 1
ATOM 2491 C CA . ALA A 1 157 ? -24.002 37.754 6.412 1.00 34.47 157 ALA A CA 1
ATOM 2492 C C . ALA A 1 157 ? -25.187 37.243 7.220 1.00 34.73 157 ALA A C 1
ATOM 2493 O O . ALA A 1 157 ? -25.199 37.367 8.443 1.00 34.83 157 ALA A O 1
ATOM 2500 N N . ASP A 1 158 ? -26.177 36.671 6.538 1.00 30.98 158 ASP A N 1
ATOM 2501 C CA . ASP A 1 158 ? -27.372 36.159 7.206 1.00 39.79 158 ASP A CA 1
ATOM 2502 C C . ASP A 1 158 ? -27.133 34.773 7.780 1.00 42.81 158 ASP A C 1
ATOM 2503 O O . ASP A 1 158 ? -27.807 34.358 8.719 1.00 33.84 158 ASP A O 1
ATOM 2512 N N . SER A 1 159 ? -26.176 34.051 7.210 1.00 35.28 159 SER A N 1
ATOM 2513 C CA . SER A 1 159 ? -25.846 32.723 7.705 1.00 36.63 159 SER A CA 1
ATOM 2514 C C . SER A 1 159 ? -24.403 32.376 7.387 1.00 41.97 159 SER A C 1
ATOM 2515 O O . SER A 1 159 ? -23.764 33.025 6.561 1.00 31.38 159 SER A O 1
ATOM 2523 N N . VAL A 1 160 ? -23.903 31.342 8.053 1.00 34.99 160 VAL A N 1
ATOM 2524 C CA . VAL A 1 160 ? -22.535 30.907 7.871 1.00 34.91 160 VAL A CA 1
ATOM 2525 C C . VAL A 1 160 ? -22.448 29.390 7.856 1.00 35.68 160 VAL A C 1
ATOM 2526 O O . VAL A 1 160 ? -23.133 28.714 8.624 1.00 26.99 160 VAL A O 1
ATOM 2539 N N . ILE A 1 161 ? -21.608 28.859 6.971 1.00 33.42 161 ILE A N 1
ATOM 2540 C CA . ILE A 1 161 ? -21.272 27.442 7.008 1.00 31.12 161 ILE A CA 1
ATOM 2541 C C . ILE A 1 161 ? -19.792 27.274 7.352 1.00 29.40 161 ILE A C 1
ATOM 2542 O O . ILE A 1 161 ? -18.924 27.941 6.786 1.00 34.00 161 ILE A O 1
ATOM 2558 N N . MET A 1 162 ? -19.519 26.395 8.310 1.00 36.67 162 MET A N 1
ATOM 2559 C CA . MET A 1 162 ? -18.162 26.180 8.786 1.00 39.71 162 MET A CA 1
ATOM 2560 C C . MET A 1 162 ? -17.420 25.237 7.839 1.00 27.10 162 MET A C 1
ATOM 2561 O O . MET A 1 162 ? -17.866 25.023 6.711 1.00 31.87 162 MET A O 1
ATOM 2575 N N . GLU A 1 163 ? -16.292 24.685 8.286 1.00 32.56 163 GLU A N 1
ATOM 2576 C CA . GLU A 1 163 ? -15.382 23.980 7.383 1.00 40.72 163 GLU A CA 1
ATOM 2577 C C . GLU A 1 163 ? -16.051 22.768 6.727 1.00 40.59 163 GLU A C 1
ATOM 2578 O O . GLU A 1 163 ? -15.674 22.361 5.626 1.00 38.09 163 GLU A O 1
ATOM 2590 N N . GLY A 1 164 ? -17.052 22.210 7.399 1.00 35.64 164 GLY A N 1
ATOM 2591 C CA . GLY A 1 164 ? -17.812 21.097 6.857 1.00 28.65 164 GLY A CA 1
ATOM 2592 C C . GLY A 1 164 ? -17.645 19.816 7.649 1.00 43.86 164 GLY A C 1
ATOM 2593 O O . GLY A 1 164 ? -16.970 19.791 8.680 1.00 52.36 164 GLY A O 1
ATOM 2597 N N . ALA A 1 165 ? -18.260 18.745 7.157 1.00 39.96 165 ALA A N 1
ATOM 2598 C CA . ALA A 1 165 ? -18.260 17.468 7.857 1.00 49.43 165 ALA A CA 1
ATOM 2599 C C . ALA A 1 165 ? -18.352 16.333 6.852 1.00 43.70 165 ALA A C 1
ATOM 2600 O O . ALA A 1 165 ? -19.126 16.400 5.899 1.00 60.64 165 ALA A O 1
ATOM 2607 N N . GLY A 1 166 ? -17.564 15.287 7.073 1.00 48.28 166 GLY A N 1
ATOM 2608 C CA . GLY A 1 166 ? -17.522 14.157 6.163 1.00 58.44 166 GLY A CA 1
ATOM 2609 C C . GLY A 1 166 ? -18.623 13.143 6.413 1.00 41.91 166 GLY A C 1
ATOM 2610 O O . GLY A 1 166 ? -19.504 13.352 7.251 1.00 50.80 166 GLY A O 1
ATOM 2614 N N . LEU A 1 167 ? -18.565 12.037 5.678 1.00 38.88 167 LEU A N 1
ATOM 2615 C CA . LEU A 1 167 ? -19.530 10.955 5.819 1.00 51.69 167 LEU A CA 1
ATOM 2616 C C . LEU A 1 167 ? -19.223 10.130 7.062 1.00 53.52 167 LEU A C 1
ATOM 2617 O O . LEU A 1 167 ? -18.061 9.896 7.389 1.00 50.50 167 LEU A O 1
ATOM 2633 N N . ASP A 1 168 ? -20.270 9.688 7.751 1.00 50.95 168 ASP A N 1
ATOM 2634 C CA . ASP A 1 168 ? -20.112 8.897 8.965 1.00 41.33 168 ASP A CA 1
ATOM 2635 C C . ASP A 1 168 ? -19.726 7.464 8.582 1.00 51.90 168 ASP A C 1
ATOM 2636 O O . ASP A 1 168 ? -19.617 7.161 7.393 1.00 54.44 168 ASP A O 1
ATOM 2645 N N . PRO A 1 169 ? -19.496 6.584 9.576 1.00 62.24 169 PRO A N 1
ATOM 2646 C CA . PRO A 1 169 ? -19.081 5.205 9.276 1.00 64.27 169 PRO A CA 1
ATOM 2647 C C . PRO A 1 169 ? -20.036 4.441 8.353 1.00 69.64 169 PRO A C 1
ATOM 2648 O O . PRO A 1 169 ? -19.587 3.556 7.628 1.00 66.12 169 PRO A O 1
ATOM 2659 N N . LYS A 1 170 ? -21.323 4.776 8.382 1.00 70.10 170 LYS A N 1
ATOM 2660 C CA . LYS A 1 170 ? -22.303 4.119 7.520 1.00 73.94 170 LYS A CA 1
ATOM 2661 C C . LYS A 1 170 ? -22.346 4.752 6.132 1.00 69.39 170 LYS A C 1
ATOM 2662 O O . LYS A 1 170 ? -23.001 4.234 5.228 1.00 74.73 170 LYS A O 1
ATOM 2681 N N . GLY A 1 171 ? -21.652 5.876 5.970 1.00 59.51 171 GLY A N 1
ATOM 2682 C CA . GLY A 1 171 ? -21.585 6.558 4.690 1.00 50.91 171 GLY A CA 1
ATOM 2683 C C . GLY A 1 171 ? -22.664 7.610 4.510 1.00 52.17 171 GLY A C 1
ATOM 2684 O O . GLY A 1 171 ? -22.896 8.089 3.400 1.00 44.70 171 GLY A O 1
ATOM 2688 N N . ARG A 1 172 ? -23.324 7.974 5.603 1.00 42.91 172 ARG A N 1
ATOM 2689 C CA . ARG A 1 172 ? -24.353 9.004 5.571 1.00 51.04 172 ARG A CA 1
ATOM 2690 C C . ARG A 1 172 ? -23.728 10.372 5.805 1.00 48.38 172 ARG A C 1
ATOM 2691 O O . ARG A 1 172 ? -22.822 10.504 6.628 1.00 37.30 172 ARG A O 1
ATOM 2712 N N . PRO A 1 173 ? -24.207 11.402 5.087 1.00 53.11 173 PRO A N 1
ATOM 2713 C CA . PRO A 1 173 ? -23.672 12.744 5.339 1.00 42.20 173 PRO A CA 1
ATOM 2714 C C . PRO A 1 173 ? -24.002 13.220 6.751 1.00 46.72 173 PRO A C 1
ATOM 2715 O O . PRO A 1 173 ? -25.018 12.802 7.311 1.00 50.92 173 PRO A O 1
ATOM 2726 N N . GLN A 1 174 ? -23.149 14.075 7.312 1.00 41.28 174 GLN A N 1
ATOM 2727 C CA . GLN A 1 174 ? -23.330 14.566 8.675 1.00 43.06 174 GLN A CA 1
ATOM 2728 C C . GLN A 1 174 ? -23.594 16.066 8.720 1.00 43.91 174 GLN A C 1
ATOM 2729 O O . GLN A 1 174 ? -22.982 16.843 7.987 1.00 48.62 174 GLN A O 1
ATOM 2743 N N . ILE A 1 175 ? -24.525 16.452 9.586 1.00 33.45 175 ILE A N 1
ATOM 2744 C CA . ILE A 1 175 ? -24.879 17.847 9.803 1.00 34.39 175 ILE A CA 1
ATOM 2745 C C . ILE A 1 175 ? -24.575 18.154 11.260 1.00 35.09 175 ILE A C 1
ATOM 2746 O O . ILE A 1 175 ? -25.098 17.496 12.161 1.00 44.78 175 ILE A O 1
ATOM 2762 N N . VAL A 1 176 ? -23.729 19.152 11.488 1.00 48.93 176 VAL A N 1
ATOM 2763 C CA . VAL A 1 176 ? -23.246 19.450 12.830 1.00 45.07 176 VAL A CA 1
ATOM 2764 C C . VAL A 1 176 ? -23.596 20.883 13.222 1.00 38.86 176 VAL A C 1
ATOM 2765 O O . VAL A 1 176 ? -23.198 21.839 12.555 1.00 37.27 176 VAL A O 1
ATOM 2778 N N . LEU A 1 177 ? -24.335 21.017 14.318 1.00 32.40 177 LEU A N 1
ATOM 2779 C CA . LEU A 1 177 ? -24.928 22.292 14.706 1.00 31.67 177 LEU A CA 1
ATOM 2780 C C . LEU A 1 177 ? -24.150 23.010 15.804 1.00 42.52 177 LEU A C 1
ATOM 2781 O O . LEU A 1 177 ? -24.711 23.846 16.514 1.00 38.80 177 LEU A O 1
ATOM 2797 N N . GLY A 1 178 ? -22.869 22.691 15.954 1.00 31.61 178 GLY A N 1
ATOM 2798 C CA . GLY A 1 178 ? -22.074 23.340 16.979 1.00 26.88 178 GLY A CA 1
ATOM 2799 C C . GLY A 1 178 ? -20.719 22.711 17.233 1.00 37.11 178 GLY A C 1
ATOM 2800 O O . GLY A 1 178 ? -20.290 21.808 16.521 1.00 34.31 178 GLY A O 1
ATOM 2804 N N . VAL A 1 179 ? -20.043 23.208 18.262 1.00 35.62 179 VAL A N 1
ATOM 2805 C CA . VAL A 1 179 ? -18.744 22.688 18.666 1.00 29.53 179 VAL A CA 1
ATOM 2806 C C . VAL A 1 179 ? -18.553 22.840 20.166 1.00 32.27 179 VAL A C 1
ATOM 2807 O O . VAL A 1 179 ? -19.160 23.705 20.795 1.00 35.90 179 VAL A O 1
ATOM 2820 N N . LYS A 1 180 ? -17.695 22.005 20.737 1.00 37.65 180 LYS A N 1
ATOM 2821 C CA . LYS A 1 180 ? -17.256 22.210 22.104 1.00 32.26 180 LYS A CA 1
ATOM 2822 C C . LYS A 1 180 ? -16.213 23.318 22.113 1.00 38.67 180 LYS A C 1
ATOM 2823 O O . LYS A 1 180 ? -15.521 23.535 21.117 1.00 35.57 180 LYS A O 1
ATOM 2842 N N . GLY A 1 181 ? -16.122 24.031 23.230 1.00 38.23 181 GLY A N 1
ATOM 2843 C CA . GLY A 1 181 ? -15.125 25.070 23.392 1.00 32.62 181 GLY A CA 1
ATOM 2844 C C . GLY A 1 181 ? -13.786 24.458 23.741 1.00 40.94 181 GLY A C 1
ATOM 2845 O O . GLY A 1 181 ? -13.662 23.235 23.816 1.00 36.89 181 GLY A O 1
ATOM 2849 N N . LEU A 1 182 ? -12.785 25.302 23.971 1.00 36.53 182 LEU A N 1
ATOM 2850 C CA . LEU A 1 182 ? -11.442 24.809 24.224 1.00 42.77 182 LEU A CA 1
ATOM 2851 C C . LEU A 1 182 ? -10.585 25.773 25.033 1.00 40.54 182 LEU A C 1
ATOM 2852 O O . LEU A 1 182 ? -10.670 26.988 24.870 1.00 50.58 182 LEU A O 1
ATOM 2868 N N . LEU A 1 183 ? -9.755 25.201 25.901 1.00 42.06 183 LEU A N 1
ATOM 2869 C CA . LEU A 1 183 ? -8.758 25.945 26.658 1.00 36.75 183 LEU A CA 1
ATOM 2870 C C . LEU A 1 183 ? -7.501 25.090 26.799 1.00 42.33 183 LEU A C 1
ATOM 2871 O O . LEU A 1 183 ? -7.516 24.087 27.510 1.00 40.83 183 LEU A O 1
ATOM 2887 N N . TYR A 1 184 ? -6.428 25.473 26.107 1.00 42.72 184 TYR A N 1
ATOM 2888 C CA . TYR A 1 184 ? -5.128 24.832 26.284 1.00 37.67 184 TYR A CA 1
ATOM 2889 C C . TYR A 1 184 ? -4.386 25.515 27.420 1.00 39.36 184 TYR A C 1
ATOM 2890 O O . TYR A 1 184 ? -4.372 26.741 27.509 1.00 39.64 184 TYR A O 1
ATOM 2908 N N . VAL A 1 185 ? -3.757 24.719 28.275 1.00 40.02 185 VAL A N 1
ATOM 2909 C CA . VAL A 1 185 ? -2.982 25.253 29.385 1.00 32.33 185 VAL A CA 1
ATOM 2910 C C . VAL A 1 185 ? -1.703 24.453 29.571 1.00 40.74 185 VAL A C 1
ATOM 2911 O O . VAL A 1 185 ? -1.700 23.227 29.441 1.00 47.71 185 VAL A O 1
ATOM 2924 N N . GLU A 1 186 ? -0.618 25.160 29.866 1.00 34.28 186 GLU A N 1
ATOM 2925 C CA . GLU A 1 186 ? 0.636 24.522 30.236 1.00 32.88 186 GLU A CA 1
ATOM 2926 C C . GLU A 1 186 ? 1.046 24.963 31.629 1.00 35.15 186 GLU A C 1
ATOM 2927 O O . GLU A 1 186 ? 1.096 26.158 31.918 1.00 37.37 186 GLU A O 1
ATOM 2939 N N . LEU A 1 187 ? 1.316 23.989 32.493 1.00 31.75 187 LEU A N 1
ATOM 2940 C CA . LEU A 1 187 ? 1.803 24.258 33.839 1.00 31.81 187 LEU A CA 1
ATOM 2941 C C . LEU A 1 187 ? 3.281 23.932 33.881 1.00 50.96 187 LEU A C 1
ATOM 2942 O O . LEU A 1 187 ? 3.700 22.903 33.362 1.00 37.85 187 LEU A O 1
ATOM 2958 N N . VAL A 1 188 ? 4.066 24.811 34.494 1.00 47.66 188 VAL A N 1
ATOM 2959 C CA . VAL A 1 188 ? 5.503 24.607 34.598 1.00 43.89 188 VAL A CA 1
ATOM 2960 C C . VAL A 1 188 ? 5.991 24.889 36.011 1.00 47.30 188 VAL A C 1
ATOM 2961 O O . VAL A 1 188 ? 5.623 25.895 36.619 1.00 46.85 188 VAL A O 1
ATOM 2974 N N . LEU A 1 189 ? 6.815 23.981 36.524 1.00 38.88 189 LEU A N 1
ATOM 2975 C CA . LEU A 1 189 ? 7.516 24.181 37.782 1.00 46.72 189 LEU A CA 1
ATOM 2976 C C . LEU A 1 189 ? 9.004 24.150 37.491 1.00 53.60 189 LEU A C 1
ATOM 2977 O O . LEU A 1 189 ? 9.473 23.311 36.724 1.00 47.80 189 LEU A O 1
ATOM 2993 N N . ASP A 1 190 ? 9.740 25.078 38.092 1.00 43.66 190 ASP A N 1
ATOM 2994 C CA . ASP A 1 190 ? 11.189 25.109 37.968 1.00 53.75 190 ASP A CA 1
ATOM 2995 C C . ASP A 1 190 ? 11.766 25.499 39.322 1.00 49.45 190 ASP A C 1
ATOM 2996 O O . ASP A 1 190 ? 11.632 26.645 39.749 1.00 48.48 190 ASP A O 1
ATOM 3005 N N . TYR A 1 191 ? 12.391 24.537 39.996 1.00 41.63 191 TYR A N 1
ATOM 3006 C CA . TYR A 1 191 ? 12.796 24.708 41.391 1.00 49.41 191 TYR A CA 1
ATOM 3007 C C . TYR A 1 191 ? 14.281 25.013 41.562 1.00 53.40 191 TYR A C 1
ATOM 3008 O O . TYR A 1 191 ? 14.718 25.376 42.652 1.00 52.40 191 TYR A O 1
ATOM 3026 N N . GLY A 1 192 ? 15.058 24.847 40.499 1.00 50.13 192 GLY A N 1
ATOM 3027 C CA . GLY A 1 192 ? 16.484 25.098 40.570 1.00 50.98 192 GLY A CA 1
ATOM 3028 C C . GLY A 1 192 ? 17.106 25.220 39.196 1.00 62.17 192 GLY A C 1
ATOM 3029 O O . GLY A 1 192 ? 16.409 25.158 38.183 1.00 50.26 192 GLY A O 1
ATOM 3033 N N . THR A 1 193 ? 18.424 25.384 39.165 1.00 55.68 193 THR A N 1
ATOM 3034 C CA . THR A 1 193 ? 19.142 25.601 37.917 1.00 57.28 193 THR A CA 1
ATOM 3035 C C . THR A 1 193 ? 19.544 24.291 37.252 1.00 57.27 193 THR A C 1
ATOM 3036 O O . THR A 1 193 ? 19.744 24.244 36.037 1.00 59.08 193 THR A O 1
ATOM 3047 N N . LYS A 1 194 ? 19.665 23.230 38.043 1.00 48.53 194 LYS A N 1
ATOM 3048 C CA . LYS A 1 194 ? 20.115 21.946 37.514 1.00 64.69 194 LYS A CA 1
ATOM 3049 C C . LYS A 1 194 ? 19.537 20.761 38.279 1.00 53.64 194 LYS A C 1
ATOM 3050 O O . LYS A 1 194 ? 19.097 20.893 39.423 1.00 48.87 194 LYS A O 1
ATOM 3069 N N . ASP A 1 195 ? 19.550 19.600 37.634 1.00 46.92 195 ASP A N 1
ATOM 3070 C CA . ASP A 1 195 ? 19.159 18.360 38.284 1.00 46.51 195 ASP A CA 1
ATOM 3071 C C . ASP A 1 195 ? 20.142 18.049 39.405 1.00 54.07 195 ASP A C 1
ATOM 3072 O O . ASP A 1 195 ? 21.316 18.416 39.334 1.00 62.24 195 ASP A O 1
ATOM 3081 N N . LEU A 1 196 ? 19.649 17.379 40.441 1.00 46.20 196 LEU A N 1
ATOM 3082 C CA . LEU A 1 196 ? 20.474 16.990 41.574 1.00 55.61 196 LEU A CA 1
ATOM 3083 C C . LEU A 1 196 ? 20.550 15.483 41.674 1.00 57.56 196 LEU A C 1
ATOM 3084 O O . LEU A 1 196 ? 19.677 14.775 41.178 1.00 46.08 196 LEU A O 1
ATOM 3100 N N . HIS A 1 197 ? 21.602 14.999 42.321 1.00 52.04 197 HIS A N 1
ATOM 3101 C CA . HIS A 1 197 ? 21.698 13.595 42.684 1.00 52.32 197 HIS A CA 1
ATOM 3102 C C . HIS A 1 197 ? 20.555 13.305 43.655 1.00 34.34 197 HIS A C 1
ATOM 3103 O O . HIS A 1 197 ? 20.371 14.027 44.637 1.00 47.16 197 HIS A O 1
ATOM 3118 N N . SER A 1 198 ? 19.776 12.266 43.366 1.00 37.28 198 SER A N 1
ATOM 3119 C CA . SER A 1 198 ? 18.612 11.917 44.184 1.00 55.89 198 SER A CA 1
ATOM 3120 C C . SER A 1 198 ? 18.960 11.661 45.647 1.00 42.06 198 SER A C 1
ATOM 3121 O O . SER A 1 198 ? 18.078 11.665 46.501 1.00 55.62 198 SER A O 1
ATOM 3129 N N . SER A 1 199 ? 20.240 11.454 45.937 1.00 41.11 199 SER A N 1
ATOM 3130 C CA . SER A 1 199 ? 20.693 11.308 47.318 1.00 52.48 199 SER A CA 1
ATOM 3131 C C . SER A 1 199 ? 20.383 12.559 48.148 1.00 43.25 199 SER A C 1
ATOM 3132 O O . SER A 1 199 ? 20.348 12.503 49.378 1.00 42.16 199 SER A O 1
ATOM 3140 N N . ASN A 1 200 ? 20.150 13.681 47.470 1.00 39.98 200 ASN A N 1
ATOM 3141 C CA . ASN A 1 200 ? 19.768 14.927 48.137 1.00 52.81 200 ASN A CA 1
ATOM 3142 C C . ASN A 1 200 ? 18.264 15.062 48.379 1.00 49.81 200 ASN A C 1
ATOM 3143 O O . ASN A 1 200 ? 17.812 16.061 48.942 1.00 44.08 200 ASN A O 1
ATOM 3154 N N . ALA A 1 201 ? 17.497 14.055 47.970 1.00 42.84 201 ALA A N 1
ATOM 3155 C CA . ALA A 1 201 ? 16.030 14.130 48.007 1.00 49.82 201 ALA A CA 1
ATOM 3156 C C . ALA A 1 201 ? 15.439 14.593 49.347 1.00 41.51 201 ALA A C 1
ATOM 3157 O O . ALA A 1 201 ? 14.429 15.300 49.362 1.00 44.83 201 ALA A O 1
ATOM 3164 N N . PRO A 1 202 ? 16.053 14.195 50.477 1.00 39.54 202 PRO A N 1
ATOM 3165 C CA . PRO A 1 202 ? 15.477 14.638 51.755 1.00 33.85 202 PRO A CA 1
ATOM 3166 C C . PRO A 1 202 ? 15.579 16.149 51.997 1.00 45.05 202 PRO A C 1
ATOM 3167 O O . PRO A 1 202 ? 14.864 16.668 52.855 1.00 51.99 202 PRO A O 1
ATOM 3178 N N . LEU A 1 203 ? 16.436 16.837 51.244 1.00 50.66 203 LEU A N 1
ATOM 3179 C CA . LEU A 1 203 ? 16.704 18.256 51.481 1.00 53.06 203 LEU A CA 1
ATOM 3180 C C . LEU A 1 203 ? 15.828 19.206 50.658 1.00 51.52 203 LEU A C 1
ATOM 3181 O O . LEU A 1 203 ? 15.734 20.393 50.975 1.00 44.64 203 LEU A O 1
ATOM 3197 N N . VAL A 1 204 ? 15.193 18.689 49.609 1.00 40.68 204 VAL A N 1
ATOM 3198 C CA . VAL A 1 204 ? 14.467 19.536 48.666 1.00 45.91 204 VAL A CA 1
ATOM 3199 C C . VAL A 1 204 ? 13.100 18.986 48.291 1.00 50.63 204 VAL A C 1
ATOM 3200 O O . VAL A 1 204 ? 12.801 17.812 48.514 1.00 47.20 204 VAL A O 1
ATOM 3213 N N . ARG A 1 205 ? 12.272 19.856 47.721 1.00 50.77 205 ARG A N 1
ATOM 3214 C CA . ARG A 1 205 ? 11.026 19.436 47.105 1.00 51.42 205 ARG A CA 1
ATOM 3215 C C . ARG A 1 205 ? 11.325 18.890 45.716 1.00 46.45 205 ARG A C 1
ATOM 3216 O O . ARG A 1 205 ? 12.245 19.351 45.041 1.00 48.41 205 ARG A O 1
ATOM 3237 N N . ASN A 1 206 ? 10.551 17.896 45.302 1.00 40.35 206 ASN A N 1
ATOM 3238 C CA . ASN A 1 206 ? 10.677 17.318 43.972 1.00 40.44 206 ASN A CA 1
ATOM 3239 C C . ASN A 1 206 ? 9.531 17.859 43.105 1.00 47.37 206 ASN A C 1
ATOM 3240 O O . ASN A 1 206 ? 8.368 17.758 43.488 1.00 46.09 206 ASN A O 1
ATOM 3251 N N . PRO A 1 207 ? 9.855 18.457 41.947 1.00 43.08 207 PRO A N 1
ATOM 3252 C CA . PRO A 1 207 ? 8.805 19.075 41.129 1.00 49.80 207 PRO A CA 1
ATOM 3253 C C . PRO A 1 207 ? 7.891 18.063 40.431 1.00 46.70 207 PRO A C 1
ATOM 3254 O O . PRO A 1 207 ? 6.724 18.383 40.202 1.00 39.43 207 PRO A O 1
ATOM 3265 N N . CYS A 1 208 ? 8.402 16.878 40.097 1.00 26.94 208 CYS A N 1
ATOM 3266 C CA . CYS A 1 208 ? 7.564 15.830 39.502 1.00 37.85 208 CYS A CA 1
ATOM 3267 C C . CYS A 1 208 ? 6.394 15.487 40.408 1.00 38.52 208 CYS A C 1
ATOM 3268 O O . CYS A 1 208 ? 5.239 15.503 39.983 1.00 44.29 208 CYS A O 1
ATOM 3275 N N . ILE A 1 209 ? 6.703 15.161 41.658 1.00 33.40 209 ILE A N 1
ATOM 3276 C CA . ILE A 1 209 ? 5.680 14.741 42.601 1.00 33.57 209 ILE A CA 1
ATOM 3277 C C . ILE A 1 209 ? 4.716 15.890 42.880 1.00 37.76 209 ILE A C 1
ATOM 3278 O O . ILE A 1 209 ? 3.503 15.685 42.932 1.00 36.98 209 ILE A O 1
ATOM 3294 N N . ASP A 1 210 ? 5.255 17.097 43.041 1.00 34.26 210 ASP A N 1
ATOM 3295 C CA . ASP A 1 210 ? 4.425 18.259 43.339 1.00 45.58 210 ASP A CA 1
ATOM 3296 C C . ASP A 1 210 ? 3.433 18.505 42.213 1.00 42.15 210 ASP A C 1
ATOM 3297 O O . ASP A 1 210 ? 2.247 18.708 42.461 1.00 37.13 210 ASP A O 1
ATOM 3306 N N . LEU A 1 211 ? 3.915 18.471 40.977 1.00 32.44 211 LEU A N 1
ATOM 3307 C CA . LEU A 1 211 ? 3.050 18.705 39.830 1.00 34.34 211 LEU A CA 1
ATOM 3308 C C . LEU A 1 211 ? 2.060 17.553 39.643 1.00 46.49 211 LEU A C 1
ATOM 3309 O O . LEU A 1 211 ? 0.894 17.780 39.311 1.00 37.09 211 LEU A O 1
ATOM 3325 N N . ALA A 1 212 ? 2.522 16.323 39.861 1.00 41.79 212 ALA A N 1
ATOM 3326 C CA . ALA A 1 212 ? 1.636 15.162 39.805 1.00 41.78 212 ALA A CA 1
ATOM 3327 C C . ALA A 1 212 ? 0.506 15.328 40.810 1.00 38.85 212 ALA A C 1
ATOM 3328 O O . ALA A 1 212 ? -0.643 14.988 40.533 1.00 34.86 212 ALA A O 1
ATOM 3335 N N . LYS A 1 213 ? 0.837 15.860 41.980 1.00 30.36 213 LYS A N 1
ATOM 3336 C CA . LYS A 1 213 ? -0.162 16.074 43.016 1.00 37.04 213 LYS A CA 1
ATOM 3337 C C . LYS A 1 213 ? -1.147 17.155 42.593 1.00 39.17 213 LYS A C 1
ATOM 3338 O O . LYS A 1 213 ? -2.345 17.029 42.834 1.00 39.82 213 LYS A O 1
ATOM 3357 N N . ILE A 1 214 ? -0.639 18.202 41.947 1.00 37.67 214 ILE A N 1
ATOM 3358 C CA . ILE A 1 214 ? -1.470 19.309 41.482 1.00 35.16 214 ILE A CA 1
ATOM 3359 C C . ILE A 1 214 ? -2.524 18.828 40.489 1.00 44.79 214 ILE A C 1
ATOM 3360 O O . ILE A 1 214 ? -3.719 19.061 40.682 1.00 43.85 214 ILE A O 1
ATOM 3376 N N . ILE A 1 215 ? -2.086 18.158 39.427 1.00 38.98 215 ILE A N 1
ATOM 3377 C CA . ILE A 1 215 ? -3.018 17.715 38.396 1.00 44.75 215 ILE A CA 1
ATOM 3378 C C . ILE A 1 215 ? -3.985 16.667 38.947 1.00 43.37 215 ILE A C 1
ATOM 3379 O O . ILE A 1 215 ? -5.091 16.511 38.434 1.00 37.53 215 ILE A O 1
ATOM 3395 N N . SER A 1 216 ? -3.577 15.968 40.004 1.00 32.26 216 SER A N 1
ATOM 3396 C CA . SER A 1 216 ? -4.451 14.992 40.649 1.00 38.16 216 SER A CA 1
ATOM 3397 C C . SER A 1 216 ? -5.656 15.654 41.317 1.00 30.09 216 SER A C 1
ATOM 3398 O O . SER A 1 216 ? -6.697 15.022 41.478 1.00 44.79 216 SER A O 1
ATOM 3406 N N . THR A 1 217 ? -5.519 16.922 41.699 1.00 32.96 217 THR A N 1
ATOM 3407 C CA . THR A 1 217 ? -6.603 17.629 42.383 1.00 39.88 217 THR A CA 1
ATOM 3408 C C . THR A 1 217 ? -7.668 18.109 41.403 1.00 40.61 217 THR A C 1
ATOM 3409 O O . THR A 1 217 ? -8.777 18.456 41.804 1.00 41.59 217 THR A O 1
ATOM 3420 N N . LEU A 1 218 ? -7.324 18.129 40.120 1.00 34.76 218 LEU A N 1
ATOM 3421 C CA . LEU A 1 218 ? -8.207 18.679 39.097 1.00 40.84 218 LEU A CA 1
ATOM 3422 C C . LEU A 1 218 ? -9.442 17.814 38.830 1.00 35.46 218 LEU A C 1
ATOM 3423 O O . LEU A 1 218 ? -10.513 18.340 38.528 1.00 45.70 218 LEU A O 1
ATOM 3439 N N . VAL A 1 219 ? -9.294 16.496 38.944 1.00 34.64 219 VAL A N 1
ATOM 3440 C CA . VAL A 1 219 ? -10.375 15.563 38.621 1.00 30.26 219 VAL A CA 1
ATOM 3441 C C . VAL A 1 219 ? -10.463 14.435 39.643 1.00 40.70 219 VAL A C 1
ATOM 3442 O O . VAL A 1 219 ? -9.473 14.117 40.300 1.00 39.79 219 VAL A O 1
ATOM 3455 N N . ASP A 1 220 ? -11.641 13.826 39.772 1.00 35.58 220 ASP A N 1
ATOM 3456 C CA . ASP A 1 220 ? -11.764 12.608 40.570 1.00 37.72 220 ASP A CA 1
ATOM 3457 C C . ASP A 1 220 ? -11.401 11.408 39.695 1.00 40.47 220 ASP A C 1
ATOM 3458 O O . ASP A 1 220 ? -10.963 11.586 38.559 1.00 49.03 220 ASP A O 1
ATOM 3467 N N . MET A 1 221 ? -11.580 10.194 40.205 1.00 46.18 221 MET A N 1
ATOM 3468 C CA . MET A 1 221 ? -11.108 9.014 39.480 1.00 44.26 221 MET A CA 1
ATOM 3469 C C . MET A 1 221 ? -11.974 8.717 38.259 1.00 45.46 221 MET A C 1
ATOM 3470 O O . MET A 1 221 ? -11.539 8.034 37.330 1.00 43.72 221 MET A O 1
ATOM 3484 N N . GLY A 1 222 ? -13.195 9.240 38.266 1.00 41.91 222 GLY A N 1
ATOM 3485 C CA . GLY A 1 222 ? -14.116 9.058 37.158 1.00 37.56 222 GLY A CA 1
ATOM 3486 C C . GLY A 1 222 ? -13.958 10.105 36.070 1.00 40.39 222 GLY A C 1
ATOM 3487 O O . GLY A 1 222 ? -14.532 9.971 34.988 1.00 42.17 222 GLY A O 1
ATOM 3491 N N . GLY A 1 223 ? -13.184 11.150 36.354 1.00 39.77 223 GLY A N 1
ATOM 3492 C CA . GLY A 1 223 ? -12.910 12.189 35.375 1.00 34.22 223 GLY A CA 1
ATOM 3493 C C . GLY A 1 223 ? -13.729 13.455 35.569 1.00 40.87 223 GLY A C 1
ATOM 3494 O O . GLY A 1 223 ? -13.533 14.438 34.853 1.00 42.74 223 GLY A O 1
ATOM 3498 N N . ARG A 1 224 ? -14.653 13.439 36.525 1.00 38.08 224 ARG A N 1
ATOM 3499 C CA . ARG A 1 224 ? -15.410 14.640 36.854 1.00 42.67 224 ARG A CA 1
ATOM 3500 C C . ARG A 1 224 ? -14.450 15.718 37.348 1.00 44.89 224 ARG A C 1
ATOM 3501 O O . ARG A 1 224 ? -13.570 15.447 38.164 1.00 42.98 224 ARG A O 1
ATOM 3522 N N . VAL A 1 225 ? -14.620 16.937 36.842 1.00 36.78 225 VAL A N 1
ATOM 3523 C CA . VAL A 1 225 ? -13.704 18.036 37.142 1.00 34.46 225 VAL A CA 1
ATOM 3524 C C . VAL A 1 225 ? -14.013 18.629 38.511 1.00 36.90 225 VAL A C 1
ATOM 3525 O O . VAL A 1 225 ? -15.159 18.945 38.815 1.00 48.16 225 VAL A O 1
ATOM 3538 N N . LEU A 1 226 ? -12.977 18.780 39.331 1.00 39.15 226 LEU A N 1
ATOM 3539 C CA . LEU A 1 226 ? -13.144 19.211 40.716 1.00 40.76 226 LEU A CA 1
ATOM 3540 C C . LEU A 1 226 ? -12.883 20.707 40.910 1.00 40.55 226 LEU A C 1
ATOM 3541 O O . LEU A 1 226 ? -12.982 21.217 42.026 1.00 46.59 226 LEU A O 1
ATOM 3557 N N . ILE A 1 227 ? -12.542 21.406 39.831 1.00 42.36 227 ILE A N 1
ATOM 3558 C CA . ILE A 1 227 ? -12.370 22.853 39.893 1.00 43.30 227 ILE A CA 1
ATOM 3559 C C . ILE A 1 227 ? -13.685 23.498 40.315 1.00 46.61 227 ILE A C 1
ATOM 3560 O O . ILE A 1 227 ? -14.719 23.291 39.681 1.00 43.29 227 ILE A O 1
ATOM 3576 N N . GLU A 1 228 ? -13.639 24.270 41.395 1.00 46.81 228 GLU A N 1
ATOM 3577 C CA . GLU A 1 228 ? -14.836 24.909 41.931 1.00 44.66 228 GLU A CA 1
ATOM 3578 C C . GLU A 1 228 ? -15.454 25.855 40.905 1.00 44.32 228 GLU A C 1
ATOM 3579 O O . GLU A 1 228 ? -14.775 26.727 40.366 1.00 35.30 228 GLU A O 1
ATOM 3591 N N . GLY A 1 229 ? -16.742 25.662 40.635 1.00 42.92 229 GLY A N 1
ATOM 3592 C CA . GLY A 1 229 ? -17.485 26.514 39.721 1.00 36.25 229 GLY A CA 1
ATOM 3593 C C . GLY A 1 229 ? -17.475 26.058 38.269 1.00 37.76 229 GLY A C 1
ATOM 3594 O O . GLY A 1 229 ? -18.125 26.669 37.424 1.00 45.84 229 GLY A O 1
ATOM 3598 N N . PHE A 1 230 ? -16.749 24.982 37.979 1.00 38.23 230 PHE A N 1
ATOM 3599 C CA . PHE A 1 230 ? -16.561 24.524 36.603 1.00 31.91 230 PHE A CA 1
ATOM 3600 C C . PHE A 1 230 ? -17.879 24.205 35.889 1.00 30.53 230 PHE A C 1
ATOM 3601 O O . PHE A 1 230 ? -18.051 24.542 34.718 1.00 40.07 230 PHE A O 1
ATOM 3618 N N . TYR A 1 231 ? -18.809 23.574 36.599 1.00 32.62 231 TYR A N 1
ATOM 3619 C CA . TYR A 1 231 ? -20.061 23.114 35.998 1.00 44.69 231 TYR A CA 1
ATOM 3620 C C . TYR A 1 231 ? -21.211 24.114 36.129 1.00 43.91 231 TYR A C 1
ATOM 3621 O O . TYR A 1 231 ? -22.276 23.904 35.554 1.00 42.80 231 TYR A O 1
ATOM 3639 N N . ASP A 1 232 ? -21.000 25.199 36.872 1.00 40.60 232 ASP A N 1
ATOM 3640 C CA . ASP A 1 232 ? -22.076 26.156 37.147 1.00 41.22 232 ASP A CA 1
ATOM 3641 C C . ASP A 1 232 ? -22.678 26.757 35.875 1.00 42.58 232 ASP A C 1
ATOM 3642 O O . ASP A 1 232 ? -23.883 26.978 35.800 1.00 53.63 232 ASP A O 1
ATOM 3651 N N . ASP A 1 233 ? -21.835 27.018 34.881 1.00 54.24 233 ASP A N 1
ATOM 3652 C CA . ASP A 1 233 ? -22.283 27.640 33.638 1.00 41.56 233 ASP A CA 1
ATOM 3653 C C . ASP A 1 233 ? -22.766 26.609 32.617 1.00 39.54 233 ASP A C 1
ATOM 3654 O O . ASP A 1 233 ? -23.226 26.973 31.536 1.00 34.35 233 ASP A O 1
ATOM 3663 N N . VAL A 1 234 ? -22.640 25.326 32.949 1.00 31.09 234 VAL A N 1
ATOM 3664 C CA . VAL A 1 234 ? -23.059 24.260 32.042 1.00 38.34 234 VAL A CA 1
ATOM 3665 C C . VAL A 1 234 ? -24.578 24.123 32.096 1.00 45.56 234 VAL A C 1
ATOM 3666 O O . VAL A 1 234 ? -25.139 23.804 33.145 1.00 53.94 234 VAL A O 1
ATOM 3679 N N . ARG A 1 235 ? -25.241 24.370 30.969 1.00 40.41 235 ARG A N 1
ATOM 3680 C CA . ARG A 1 235 ? -26.700 24.339 30.924 1.00 51.71 235 ARG A CA 1
ATOM 3681 C C . ARG A 1 235 ? -27.243 22.979 30.492 1.00 44.74 235 ARG A C 1
ATOM 3682 O O . ARG A 1 235 ? -26.579 22.222 29.784 1.00 44.41 235 ARG A O 1
ATOM 3703 N N . GLU A 1 236 ? -28.463 22.680 30.922 1.00 59.77 236 GLU A N 1
ATOM 3704 C CA . GLU A 1 236 ? -29.130 21.448 30.533 1.00 50.68 236 GLU A CA 1
ATOM 3705 C C . GLU A 1 236 ? -29.369 21.442 29.028 1.00 44.94 236 GLU A C 1
ATOM 3706 O O . GLU A 1 236 ? -29.455 22.499 28.400 1.00 46.26 236 GLU A O 1
ATOM 3718 N N . LEU A 1 237 ? -29.466 20.248 28.452 1.00 41.54 237 LEU A N 1
ATOM 3719 C CA . LEU A 1 237 ? -29.787 20.099 27.038 1.00 43.64 237 LEU A CA 1
ATOM 3720 C C . LEU A 1 237 ? -31.242 20.471 26.799 1.00 55.97 237 LEU A C 1
ATOM 3721 O O . LEU A 1 237 ? -32.070 20.333 27.695 1.00 43.23 237 LEU A O 1
ATOM 3737 N N . THR A 1 238 ? -31.553 20.944 25.595 1.00 65.02 238 THR A N 1
ATOM 3738 C CA . THR A 1 238 ? -32.942 21.143 25.193 1.00 62.55 238 THR A CA 1
ATOM 3739 C C . THR A 1 238 ? -33.538 19.788 24.850 1.00 64.86 238 THR A C 1
ATOM 3740 O O . THR A 1 238 ? -32.814 18.799 24.733 1.00 55.29 238 THR A O 1
ATOM 3751 N N . GLU A 1 239 ? -34.855 19.744 24.684 1.00 64.98 239 GLU A N 1
ATOM 3752 C CA . GLU A 1 239 ? -35.535 18.498 24.356 1.00 69.01 239 GLU A CA 1
ATOM 3753 C C . GLU A 1 239 ? -35.073 17.975 23.000 1.00 39.60 239 GLU A C 1
ATOM 3754 O O . GLU A 1 239 ? -34.812 16.782 22.842 1.00 51.21 239 GLU A O 1
ATOM 3761 N N . GLU A 1 240 ? -34.978 18.872 22.024 1.00 53.40 240 GLU A N 1
ATOM 3762 C CA . GLU A 1 240 ? -34.533 18.499 20.686 1.00 71.18 240 GLU A CA 1
ATOM 3763 C C . GLU A 1 240 ? -33.107 17.966 20.737 1.00 63.85 240 GLU A C 1
ATOM 3764 O O . GLU A 1 240 ? -32.786 16.962 20.102 1.00 50.75 240 GLU A O 1
ATOM 3776 N N . GLU A 1 241 ? -32.258 18.638 21.507 1.00 58.44 241 GLU A N 1
ATOM 3777 C CA . GLU A 1 241 ? -30.869 18.224 21.645 1.00 55.35 241 GLU A CA 1
ATOM 3778 C C . GLU A 1 241 ? -30.773 16.829 22.258 1.00 58.69 241 GLU A C 1
ATOM 3779 O O . GLU A 1 241 ? -29.951 16.017 21.832 1.00 51.02 241 GLU A O 1
ATOM 3791 N N . ARG A 1 242 ? -31.628 16.542 23.237 1.00 55.40 242 ARG A N 1
ATOM 3792 C CA . ARG A 1 242 ? -31.684 15.208 23.828 1.00 62.49 242 ARG A CA 1
ATOM 3793 C C . ARG A 1 242 ? -32.165 14.187 22.802 1.00 56.94 242 ARG A C 1
ATOM 3794 O O . ARG A 1 242 ? -31.721 13.037 22.799 1.00 41.17 242 ARG A O 1
ATOM 3815 N N . GLU A 1 243 ? -33.074 14.615 21.932 1.00 39.14 243 GLU A N 1
ATOM 3816 C CA . GLU A 1 243 ? -33.596 13.752 20.880 1.00 45.41 243 GLU A CA 1
ATOM 3817 C C . GLU A 1 243 ? -32.503 13.369 19.884 1.00 56.50 243 GLU A C 1
ATOM 3818 O O . GLU A 1 243 ? -32.359 12.200 19.531 1.00 50.12 243 GLU A O 1
ATOM 3822 N N . LEU A 1 244 ? -31.734 14.358 19.435 1.00 52.97 244 LEU A N 1
ATOM 3823 C CA . LEU A 1 244 ? -30.676 14.118 18.458 1.00 44.23 244 LEU A CA 1
ATOM 3824 C C . LEU A 1 244 ? -29.623 13.164 19.010 1.00 36.96 244 LEU A C 1
ATOM 3825 O O . LEU A 1 244 ? -29.097 12.317 18.284 1.00 43.44 244 LEU A O 1
ATOM 3841 N N . ILE A 1 245 ? -29.324 13.290 20.298 1.00 40.27 245 ILE A N 1
ATOM 3842 C CA . ILE A 1 245 ? -28.355 12.408 20.937 1.00 49.99 245 ILE A CA 1
ATOM 3843 C C . ILE A 1 245 ? -28.872 10.973 20.932 1.00 59.75 245 ILE A C 1
ATOM 3844 O O . ILE A 1 245 ? -28.099 10.024 20.773 1.00 45.06 245 ILE A O 1
ATOM 3860 N N . LYS A 1 246 ? -30.183 10.822 21.098 1.00 55.08 246 LYS A N 1
ATOM 3861 C CA . LYS A 1 246 ? -30.815 9.506 21.089 1.00 57.96 246 LYS A CA 1
ATOM 3862 C C . LYS A 1 246 ? -30.713 8.854 19.712 1.00 56.61 246 LYS A C 1
ATOM 3863 O O . LYS A 1 246 ? -30.586 7.637 19.602 1.00 71.20 246 LYS A O 1
ATOM 3867 N N . LYS A 1 247 ? -30.763 9.671 18.665 1.00 64.73 247 LYS A N 1
ATOM 3868 C CA . LYS A 1 247 ? -30.699 9.171 17.295 1.00 65.64 247 LYS A CA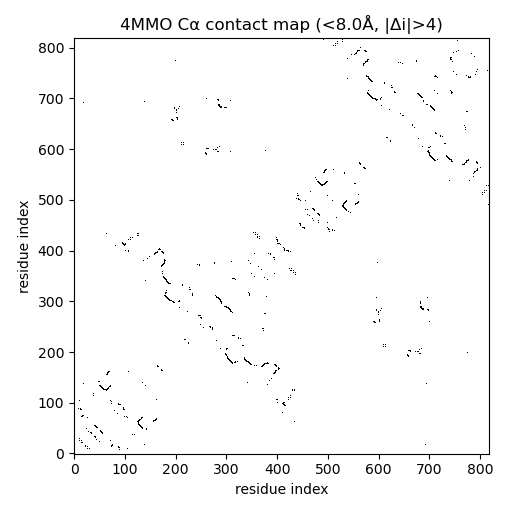 1
ATOM 3869 C C . LYS A 1 247 ? -29.264 8.957 16.817 1.00 63.25 247 LYS A C 1
ATOM 3870 O O . LYS A 1 247 ? -29.039 8.282 15.814 1.00 70.33 247 LYS A O 1
ATOM 3889 N N . TYR A 1 248 ? -28.296 9.537 17.521 1.00 60.42 248 TYR A N 1
ATOM 3890 C CA . TYR A 1 248 ? -26.899 9.428 17.108 1.00 61.02 248 TYR A CA 1
ATOM 3891 C C . TYR A 1 248 ? -26.497 7.961 17.051 1.00 53.03 248 TYR A C 1
ATOM 3892 O O . TYR A 1 248 ? -26.530 7.258 18.060 1.00 56.63 248 TYR A O 1
ATOM 3910 N N . ASP A 1 249 ? -26.124 7.510 15.858 1.00 47.23 249 ASP A N 1
ATOM 3911 C CA . ASP A 1 249 ? -25.942 6.089 15.587 1.00 66.32 249 ASP A CA 1
ATOM 3912 C C . ASP A 1 249 ? -24.481 5.676 15.732 1.00 72.68 249 ASP A C 1
ATOM 3913 O O . ASP A 1 249 ? -23.631 6.065 14.931 1.00 87.49 249 ASP A O 1
ATOM 3922 N N . ILE A 1 250 ? -24.209 4.881 16.764 1.00 67.83 250 ILE A N 1
ATOM 3923 C CA . ILE A 1 250 ? -22.858 4.445 17.090 1.00 64.20 250 ILE A CA 1
ATOM 3924 C C . ILE A 1 250 ? -22.756 2.926 17.117 1.00 60.74 250 ILE A C 1
ATOM 3925 O O . ILE A 1 250 ? -23.474 2.263 17.866 1.00 60.60 250 ILE A O 1
ATOM 3941 N N . ASP A 1 251 ? -21.855 2.381 16.306 1.00 65.10 251 ASP A N 1
ATOM 3942 C CA . ASP A 1 251 ? -21.475 0.979 16.420 1.00 69.02 251 ASP A CA 1
ATOM 3943 C C . ASP A 1 251 ? -20.390 0.895 17.488 1.00 68.39 251 ASP A C 1
ATOM 3944 O O . ASP A 1 251 ? -19.227 1.200 17.226 1.00 67.44 251 ASP A O 1
ATOM 3953 N N . VAL A 1 252 ? -20.783 0.487 18.691 1.00 60.89 252 VAL A N 1
ATOM 3954 C CA . VAL A 1 252 ? -19.886 0.487 19.842 1.00 67.71 252 VAL A CA 1
ATOM 3955 C C . VAL A 1 252 ? -18.646 -0.372 19.612 1.00 72.79 252 VAL A C 1
ATOM 3956 O O . VAL A 1 252 ? -17.538 0.029 19.966 1.00 63.42 252 VAL A O 1
ATOM 3969 N N . GLU A 1 253 ? -18.829 -1.549 19.022 1.00 57.70 253 GLU A N 1
ATOM 3970 C CA . GLU A 1 253 ? -17.719 -2.475 18.843 1.00 67.42 253 GLU A CA 1
ATOM 3971 C C . GLU A 1 253 ? -16.770 -1.993 17.754 1.00 57.82 253 GLU A C 1
ATOM 3972 O O . GLU A 1 253 ? -15.556 -2.175 17.854 1.00 73.97 253 GLU A O 1
ATOM 3984 N N . GLU A 1 254 ? -17.322 -1.377 16.715 1.00 54.08 254 GLU A N 1
ATOM 3985 C CA . GLU A 1 254 ? -16.502 -0.834 15.641 1.00 73.23 254 GLU A CA 1
ATOM 3986 C C . GLU A 1 254 ? -15.705 0.363 16.155 1.00 65.37 254 GLU A C 1
ATOM 3987 O O . GLU A 1 254 ? -14.554 0.573 15.765 1.00 54.36 254 GLU A O 1
ATOM 3999 N N . LEU A 1 255 ? -16.324 1.141 17.038 1.00 55.19 255 LEU A N 1
ATOM 4000 C CA . LEU A 1 255 ? -15.676 2.313 17.614 1.00 63.99 255 LEU A CA 1
ATOM 4001 C C . LEU A 1 255 ? -14.541 1.900 18.541 1.00 56.70 255 LEU A C 1
ATOM 4002 O O . LEU A 1 255 ? -13.448 2.465 18.484 1.00 62.09 255 LEU A O 1
ATOM 4018 N N . LYS A 1 256 ? -14.803 0.909 19.388 1.00 42.16 256 LYS A N 1
ATOM 4019 C CA . LYS A 1 256 ? -13.809 0.440 20.343 1.00 53.27 256 LYS A CA 1
ATOM 4020 C C . LYS A 1 256 ? -12.561 -0.059 19.627 1.00 64.53 256 LYS A C 1
ATOM 4021 O O . LYS A 1 256 ? -11.440 0.216 20.054 1.00 69.76 256 LYS A O 1
ATOM 4040 N N . LYS A 1 257 ? -12.761 -0.790 18.536 1.00 64.73 257 LYS A N 1
ATOM 4041 C CA . LYS A 1 257 ? -11.649 -1.330 17.767 1.00 73.13 257 LYS A CA 1
ATOM 4042 C C . LYS A 1 257 ? -10.891 -0.218 17.049 1.00 72.42 257 LYS A C 1
ATOM 4043 O O . LYS A 1 257 ? -9.671 -0.290 16.889 1.00 65.89 257 LYS A O 1
ATOM 4062 N N . ALA A 1 258 ? -11.618 0.806 16.616 1.00 64.71 258 ALA A N 1
ATOM 4063 C CA . ALA A 1 258 ? -11.010 1.927 15.911 1.00 61.97 258 ALA A CA 1
ATOM 4064 C C . ALA A 1 258 ? -10.084 2.708 16.841 1.00 61.62 258 ALA A C 1
ATOM 4065 O O . ALA A 1 258 ? -8.964 3.052 16.468 1.00 47.07 258 ALA A O 1
ATOM 4072 N N . LEU A 1 259 ? -10.558 2.980 18.052 1.00 60.88 259 LEU A N 1
ATOM 4073 C CA . LEU A 1 259 ? -9.774 3.721 19.032 1.00 50.05 259 LEU A CA 1
ATOM 4074 C C . LEU A 1 259 ? -8.539 2.927 19.449 1.00 51.89 259 LEU A C 1
ATOM 4075 O O . LEU A 1 259 ? -7.433 3.466 19.507 1.00 37.05 259 LEU A O 1
ATOM 4091 N N . GLY A 1 260 ? -8.730 1.644 19.737 1.00 47.81 260 GLY A N 1
ATOM 4092 C CA . GLY A 1 260 ? -7.619 0.759 20.041 1.00 51.93 260 GLY A CA 1
ATOM 4093 C C . GLY A 1 260 ? -7.270 0.692 21.516 1.00 55.25 260 GLY A C 1
ATOM 4094 O O . GLY A 1 260 ? -6.208 0.187 21.880 1.00 57.46 260 GLY A O 1
ATOM 4098 N N . PHE A 1 261 ? -8.156 1.207 22.363 1.00 52.81 261 PHE A N 1
ATOM 4099 C CA . PHE A 1 261 ? -7.990 1.101 23.809 1.00 60.48 261 PHE A CA 1
ATOM 4100 C C . PHE A 1 261 ? -8.563 -0.225 24.296 1.00 60.90 261 PHE A C 1
ATOM 4101 O O . PHE A 1 261 ? -9.606 -0.672 23.816 1.00 61.85 261 PHE A O 1
ATOM 4118 N N . LYS A 1 262 ? -7.872 -0.845 25.247 1.00 46.64 262 LYS A N 1
ATOM 4119 C CA . LYS A 1 262 ? -8.298 -2.119 25.817 1.00 50.65 262 LYS A CA 1
ATOM 4120 C C . LYS A 1 262 ? -9.723 -2.062 26.360 1.00 52.09 262 LYS A C 1
ATOM 4121 O O . LYS A 1 262 ? -10.474 -3.029 26.236 1.00 58.56 262 LYS A O 1
ATOM 4140 N N . GLU A 1 263 ? -10.091 -0.929 26.955 1.00 52.03 263 GLU A N 1
ATOM 4141 C CA . GLU A 1 263 ? -11.415 -0.759 27.553 1.00 46.74 263 GLU A CA 1
ATOM 4142 C C . GLU A 1 263 ? -11.944 0.654 27.342 1.00 49.73 263 GLU A C 1
ATOM 4143 O O . GLU A 1 263 ? -11.172 1.611 27.267 1.00 48.07 263 GLU A O 1
ATOM 4154 N N . LEU A 1 264 ? -13.267 0.769 27.244 1.00 54.84 264 LEU A N 1
ATOM 4155 C CA . LEU A 1 264 ? -13.945 2.060 27.245 1.00 44.99 264 LEU A CA 1
ATOM 4156 C C . LEU A 1 264 ? -14.680 2.216 28.571 1.00 52.38 264 LEU A C 1
ATOM 4157 O O . LEU A 1 264 ? -14.910 1.235 29.277 1.00 51.38 264 LEU A O 1
ATOM 4173 N N . LYS A 1 265 ? -15.048 3.446 28.911 1.00 52.40 265 LYS A N 1
ATOM 4174 C CA . LYS A 1 265 ? -15.749 3.708 30.163 1.00 48.54 265 LYS A CA 1
ATOM 4175 C C . LYS A 1 265 ? -17.229 3.315 30.086 1.00 40.48 265 LYS A C 1
ATOM 4176 O O . LYS A 1 265 ? -17.886 3.156 31.116 1.00 52.38 265 LYS A O 1
ATOM 4195 N N . TYR A 1 266 ? -17.746 3.155 28.870 1.00 45.72 266 TYR A N 1
ATOM 4196 C CA . TYR A 1 266 ? -19.159 2.838 28.666 1.00 57.61 266 TYR A CA 1
ATOM 4197 C C . TYR A 1 266 ? -19.349 1.819 27.544 1.00 67.61 266 TYR A C 1
ATOM 4198 O O . TYR A 1 266 ? -18.521 1.728 26.637 1.00 61.09 266 TYR A O 1
ATOM 4216 N N . ASN A 1 267 ? -20.449 1.067 27.612 1.00 80.36 267 ASN A N 1
ATOM 4217 C CA . ASN A 1 267 ? -20.754 0.019 26.635 1.00 83.85 267 ASN A CA 1
ATOM 4218 C C . ASN A 1 267 ? -22.010 0.308 25.811 1.00 68.57 267 ASN A C 1
ATOM 4219 O O . ASN A 1 267 ? -22.102 -0.098 24.655 1.00 64.06 267 ASN A O 1
ATOM 4230 N N . GLU A 1 268 ? -22.978 0.995 26.410 1.00 76.52 268 GLU A N 1
ATOM 4231 C CA . GLU A 1 268 ? -24.215 1.348 25.714 1.00 64.17 268 GLU A CA 1
ATOM 4232 C C . GLU A 1 268 ? -23.971 2.474 24.711 1.00 55.51 268 GLU A C 1
ATOM 4233 O O . GLU A 1 268 ? -23.171 3.374 24.964 1.00 58.82 268 GLU A O 1
ATOM 4240 N N . LYS A 1 269 ? -24.667 2.432 23.577 1.00 61.09 269 LYS A N 1
ATOM 4241 C CA . LYS A 1 269 ? -24.419 3.401 22.515 1.00 60.12 269 LYS A CA 1
ATOM 4242 C C . LYS A 1 269 ? -24.905 4.804 22.888 1.00 70.33 269 LYS A C 1
ATOM 4243 O O . LYS A 1 269 ? -24.266 5.801 22.545 1.00 59.95 269 LYS A O 1
ATOM 4262 N N . GLU A 1 270 ? -26.027 4.880 23.596 1.00 49.16 270 GLU A N 1
ATOM 4263 C CA . GLU A 1 270 ? -26.596 6.170 23.962 1.00 65.29 270 GLU A CA 1
ATOM 4264 C C . GLU A 1 270 ? -25.726 6.853 25.006 1.00 58.12 270 GLU A C 1
ATOM 4265 O O . GLU A 1 270 ? -25.606 8.077 25.022 1.00 55.35 270 GLU A O 1
ATOM 4277 N N . LYS A 1 271 ? -25.112 6.056 25.873 1.00 57.29 271 LYS A N 1
ATOM 4278 C CA . LYS A 1 271 ? -24.275 6.600 26.932 1.00 54.39 271 LYS A CA 1
ATOM 4279 C C . LYS A 1 271 ? -22.982 7.152 26.345 1.00 44.78 271 LYS A C 1
ATOM 4280 O O . LYS A 1 271 ? -22.458 8.159 26.817 1.00 35.54 271 LYS A O 1
ATOM 4299 N N . ILE A 1 272 ? -22.473 6.481 25.315 1.00 34.28 272 ILE A N 1
ATOM 4300 C CA . ILE A 1 272 ? -21.269 6.920 24.622 1.00 48.02 272 ILE A CA 1
ATOM 4301 C C . ILE A 1 272 ? -21.553 8.221 23.886 1.00 53.21 272 ILE A C 1
ATOM 4302 O O . ILE A 1 272 ? -20.754 9.156 23.935 1.00 42.89 272 ILE A O 1
ATOM 4318 N N . ALA A 1 273 ? -22.698 8.274 23.212 1.00 46.32 273 ALA A N 1
ATOM 4319 C CA . ALA A 1 273 ? -23.101 9.462 22.469 1.00 47.98 273 ALA A CA 1
ATOM 4320 C C . ALA A 1 273 ? -23.225 10.653 23.406 1.00 39.74 273 ALA A C 1
ATOM 4321 O O . ALA A 1 273 ? -22.801 11.760 23.082 1.00 53.36 273 ALA A O 1
ATOM 4328 N N . GLU A 1 274 ? -23.807 10.416 24.573 1.00 39.04 274 GLU A N 1
ATOM 4329 C CA . GLU A 1 274 ? -23.993 11.470 25.557 1.00 45.95 274 GLU A CA 1
ATOM 4330 C C . GLU A 1 274 ? -22.642 11.977 26.055 1.00 44.92 274 GLU A C 1
ATOM 4331 O O . GLU A 1 274 ? -22.370 13.173 26.012 1.00 38.83 274 GLU A O 1
ATOM 4343 N N . ALA A 1 275 ? -21.796 11.064 26.516 1.00 40.85 275 ALA A N 1
ATOM 4344 C CA . ALA A 1 275 ? -20.493 11.433 27.060 1.00 37.81 275 ALA A CA 1
ATOM 4345 C C . ALA A 1 275 ? -19.652 12.192 26.037 1.00 35.50 275 ALA A C 1
ATOM 4346 O O . ALA A 1 275 ? -19.077 13.240 26.335 1.00 34.22 275 ALA A O 1
ATOM 4353 N N . LEU A 1 276 ? -19.597 11.651 24.827 1.00 38.06 276 LEU A N 1
ATOM 4354 C CA . LEU A 1 276 ? -18.780 12.209 23.761 1.00 45.66 276 LEU A CA 1
ATOM 4355 C C . LEU A 1 276 ? -19.214 13.626 23.386 1.00 45.18 276 LEU A C 1
ATOM 4356 O O . LEU A 1 276 ? -18.376 14.510 23.205 1.00 44.46 276 LEU A O 1
ATOM 4372 N N . LEU A 1 277 ? -20.523 13.837 23.282 1.00 39.13 277 LEU A N 1
ATOM 4373 C CA . LEU A 1 277 ? -21.058 15.097 22.774 1.00 42.11 277 LEU A CA 1
ATOM 4374 C C . LEU A 1 277 ? -21.424 16.121 23.857 1.00 43.22 277 LEU A C 1
ATOM 4375 O O . LEU A 1 277 ? -21.487 17.318 23.570 1.00 44.54 277 LEU A O 1
ATOM 4391 N N . THR A 1 278 ? -21.644 15.659 25.088 1.00 39.32 278 THR A N 1
ATOM 4392 C CA . THR A 1 278 ? -22.240 16.497 26.139 1.00 37.91 278 THR A CA 1
ATOM 4393 C C . THR A 1 278 ? -21.313 16.808 27.325 1.00 34.17 278 THR A C 1
ATOM 4394 O O . THR A 1 278 ? -21.511 17.809 28.012 1.00 41.23 278 THR A O 1
ATOM 4405 N N . TYR A 1 279 ? -20.306 15.973 27.569 1.00 38.96 279 TYR A N 1
ATOM 4406 C CA . TYR A 1 279 ? -19.457 16.153 28.752 1.00 35.82 279 TYR A CA 1
ATOM 4407 C C . TYR A 1 279 ? -18.291 17.117 28.509 1.00 45.21 279 TYR A C 1
ATOM 4408 O O . TYR A 1 279 ? -17.535 16.953 27.547 1.00 34.85 279 TYR A O 1
ATOM 4426 N N . PRO A 1 280 ? -18.128 18.119 29.390 1.00 29.59 280 PRO A N 1
ATOM 4427 C CA . PRO A 1 280 ? -16.888 18.897 29.332 1.00 27.54 280 PRO A CA 1
ATOM 4428 C C . PRO A 1 280 ? -15.735 18.073 29.906 1.00 38.29 280 PRO A C 1
ATOM 4429 O O . PRO A 1 280 ? -16.005 17.115 30.626 1.00 41.88 280 PRO A O 1
ATOM 4440 N N . THR A 1 281 ? -14.489 18.422 29.596 1.00 35.79 281 THR A N 1
ATOM 4441 C CA . THR A 1 281 ? -13.350 17.620 30.040 1.00 31.26 281 THR A CA 1
ATOM 4442 C C . THR A 1 281 ? -12.236 18.440 30.668 1.00 33.00 281 THR A C 1
ATOM 4443 O O . THR A 1 281 ? -12.149 19.651 30.475 1.00 40.30 281 THR A O 1
ATOM 4454 N N . CYS A 1 282 ? -11.398 17.749 31.435 1.00 32.56 282 CYS A N 1
ATOM 4455 C CA . CYS A 1 282 ? -10.087 18.243 31.829 1.00 31.21 282 CYS A CA 1
ATOM 4456 C C . CYS A 1 282 ? -9.095 17.129 31.537 1.00 32.77 282 CYS A C 1
ATOM 4457 O O . CYS A 1 282 ? -8.929 16.212 32.337 1.00 34.27 282 CYS A O 1
ATOM 4465 N N . ASN A 1 283 ? -8.451 17.211 30.379 1.00 34.76 283 ASN A N 1
ATOM 4466 C CA . ASN A 1 283 ? -7.586 16.145 29.896 1.00 31.98 283 ASN A CA 1
ATOM 4467 C C . ASN A 1 283 ? -6.106 16.517 29.965 1.00 36.99 283 ASN A C 1
ATOM 4468 O O . ASN A 1 283 ? -5.732 17.667 29.722 1.00 33.48 283 ASN A O 1
ATOM 4479 N N . VAL A 1 284 ? -5.271 15.538 30.304 1.00 30.28 284 VAL A N 1
ATOM 4480 C CA . VAL A 1 284 ? -3.825 15.730 30.313 1.00 28.05 284 VAL A CA 1
ATOM 4481 C C . VAL A 1 284 ? -3.253 15.246 28.986 1.00 32.81 284 VAL A C 1
ATOM 4482 O O . VAL A 1 284 ? -3.322 14.059 28.668 1.00 41.31 284 VAL A O 1
ATOM 4495 N N . ASP A 1 285 ? -2.693 16.171 28.213 1.00 39.80 285 ASP A N 1
ATOM 4496 C CA . ASP A 1 285 ? -2.113 15.838 26.917 1.00 46.09 285 ASP A CA 1
ATOM 4497 C C . ASP A 1 285 ? -0.671 15.407 27.079 1.00 34.46 285 ASP A C 1
ATOM 4498 O O . ASP A 1 285 ? -0.132 14.671 26.251 1.00 45.07 285 ASP A O 1
ATOM 4507 N N . GLY A 1 286 ? -0.037 15.883 28.142 1.00 43.84 286 GLY A N 1
ATOM 4508 C CA . GLY A 1 286 ? 1.369 15.616 28.341 1.00 29.38 286 GLY A CA 1
ATOM 4509 C C . GLY A 1 286 ? 1.849 15.906 29.743 1.00 31.83 286 GLY A C 1
ATOM 4510 O O . GLY A 1 286 ? 1.344 16.794 30.426 1.00 46.66 286 GLY A O 1
ATOM 4514 N N . PHE 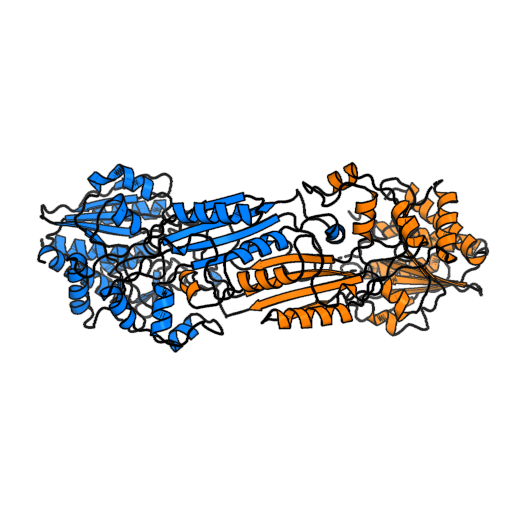A 1 287 ? 2.830 15.124 30.168 1.00 28.27 287 PHE A N 1
ATOM 4515 C CA . PHE A 1 287 ? 3.525 15.358 31.418 1.00 35.38 287 PHE A CA 1
ATOM 4516 C C . PHE A 1 287 ? 4.959 14.880 31.242 1.00 41.30 287 PHE A C 1
ATOM 4517 O O . PHE A 1 287 ? 5.201 13.710 30.940 1.00 53.35 287 PHE A O 1
ATOM 4534 N N . GLU A 1 288 ? 5.899 15.805 31.402 1.00 40.61 288 GLU A N 1
ATOM 4535 C CA . GLU A 1 288 ? 7.318 15.511 31.266 1.00 54.26 288 GLU A CA 1
ATOM 4536 C C . GLU A 1 288 ? 8.051 15.963 32.512 1.00 41.97 288 GLU A C 1
ATOM 4537 O O . GLU A 1 288 ? 7.818 17.058 33.022 1.00 45.87 288 GLU A O 1
ATOM 4548 N N . CYS A 1 289 ? 8.944 15.114 32.996 1.00 48.33 289 CYS A N 1
ATOM 4549 C CA . CYS A 1 289 ? 9.800 15.478 34.111 1.00 46.04 289 CYS A CA 1
ATOM 4550 C C . CYS A 1 289 ? 10.952 14.504 34.269 1.00 48.10 289 CYS A C 1
ATOM 4551 O O . CYS A 1 289 ? 10.788 13.298 34.094 1.00 50.02 289 CYS A O 1
ATOM 4558 N N . GLY A 1 290 ? 12.118 15.041 34.609 1.00 47.63 290 GLY A N 1
ATOM 4559 C CA . GLY A 1 290 ? 13.273 14.226 34.917 1.00 43.46 290 GLY A CA 1
ATOM 4560 C C . GLY A 1 290 ? 13.721 13.344 33.772 1.00 57.70 290 GLY A C 1
ATOM 4561 O O . GLY A 1 290 ? 13.439 13.619 32.606 1.00 46.76 290 GLY A O 1
ATOM 4565 N N . TYR A 1 291 ? 14.412 12.265 34.123 1.00 61.02 291 TYR A N 1
ATOM 4566 C CA . TYR A 1 291 ? 15.065 11.413 33.140 1.00 74.78 291 TYR A CA 1
ATOM 4567 C C . TYR A 1 291 ? 14.130 10.397 32.502 1.00 76.05 291 TYR A C 1
ATOM 4568 O O . TYR A 1 291 ? 13.425 9.659 33.188 1.00 67.82 291 TYR A O 1
ATOM 4586 N N . THR A 1 292 ? 14.151 10.367 31.174 1.00 106.59 292 THR A N 1
ATOM 4587 C CA . THR A 1 292 ? 13.449 9.358 30.395 1.00 128.53 292 THR A CA 1
ATOM 4588 C C . THR A 1 292 ? 14.464 8.599 29.549 1.00 137.88 292 THR A C 1
ATOM 4589 O O . THR A 1 292 ? 15.519 9.137 29.208 1.00 153.07 292 THR A O 1
ATOM 4592 N N . GLY A 1 293 ? 14.146 7.349 29.225 1.00 116.79 293 GLY A N 1
ATOM 4593 C CA . GLY A 1 293 ? 15.011 6.521 28.403 1.00 104.66 293 GLY A CA 1
ATOM 4594 C C . GLY A 1 293 ? 15.385 5.220 29.084 1.00 100.39 293 GLY A C 1
ATOM 4595 O O . GLY A 1 293 ? 14.938 4.936 30.195 1.00 103.25 293 GLY A O 1
ATOM 4598 N N . LYS A 1 294 ? 16.214 4.429 28.411 1.00 102.53 294 LYS A N 1
ATOM 4599 C CA . LYS A 1 294 ? 16.588 3.110 28.904 1.00 97.51 294 LYS A CA 1
ATOM 4600 C C . LYS A 1 294 ? 17.506 3.196 30.118 1.00 95.01 294 LYS A C 1
ATOM 4601 O O . LYS A 1 294 ? 18.329 4.106 30.227 1.00 81.91 294 LYS A O 1
ATOM 4605 N N . GLY A 1 295 ? 17.352 2.242 31.029 1.00 107.71 295 GLY A N 1
ATOM 4606 C CA . GLY A 1 295 ? 18.218 2.143 32.188 1.00 115.29 295 GLY A CA 1
ATOM 4607 C C . GLY A 1 295 ? 17.838 3.105 33.294 1.00 111.74 295 GLY A C 1
ATOM 4608 O O . GLY A 1 295 ? 16.864 3.852 33.181 1.00 95.64 295 GLY A O 1
ATOM 4612 N N . SER A 1 296 ? 18.622 3.086 34.368 1.00 122.58 296 SER A N 1
ATOM 4613 C CA . SER A 1 296 ? 18.350 3.896 35.548 1.00 118.71 296 SER A CA 1
ATOM 4614 C C . SER A 1 296 ? 19.318 5.068 35.683 1.00 115.26 296 SER A C 1
ATOM 4615 O O . SER A 1 296 ? 20.536 4.886 35.676 1.00 133.00 296 SER A O 1
ATOM 4619 N N . LYS A 1 297 ? 18.756 6.266 35.804 1.00 82.38 297 LYS A N 1
ATOM 4620 C CA . LYS A 1 297 ? 19.508 7.451 36.192 1.00 70.79 297 LYS A CA 1
ATOM 4621 C C . LYS A 1 297 ? 18.790 8.070 37.379 1.00 69.95 297 LYS A C 1
ATOM 4622 O O . LYS A 1 297 ? 17.592 8.343 37.313 1.00 86.54 297 LYS A O 1
ATOM 4641 N N . THR A 1 298 ? 19.523 8.298 38.460 1.00 59.93 298 THR A N 1
ATOM 4642 C CA . THR A 1 298 ? 18.914 8.727 39.714 1.00 68.40 298 THR A CA 1
ATOM 4643 C C . THR A 1 298 ? 19.148 10.216 39.983 1.00 54.99 298 THR A C 1
ATOM 4644 O O . THR A 1 298 ? 20.273 10.656 40.213 1.00 48.10 298 THR A O 1
ATOM 4655 N N . ILE A 1 299 ? 18.066 10.986 39.941 1.00 40.52 299 ILE A N 1
ATOM 4656 C CA . ILE A 1 299 ? 18.142 12.426 40.142 1.00 47.42 299 ILE A CA 1
ATOM 4657 C C . ILE A 1 299 ? 16.880 13.004 40.768 1.00 47.37 299 ILE A C 1
ATOM 4658 O O . ILE A 1 299 ? 15.813 12.399 40.707 1.00 42.16 299 ILE A O 1
ATOM 4674 N N . VAL A 1 300 ? 17.014 14.182 41.368 1.00 50.35 300 VAL A N 1
ATOM 4675 C CA . VAL A 1 300 ? 15.864 15.040 41.619 1.00 49.54 300 VAL A CA 1
ATOM 4676 C C . VAL A 1 300 ? 15.819 16.043 40.472 1.00 47.76 300 VAL A C 1
ATOM 4677 O O . VAL A 1 300 ? 16.705 16.892 40.369 1.00 44.15 300 VAL A O 1
ATOM 4690 N N . PRO A 1 301 ? 14.800 15.951 39.596 1.00 33.98 301 PRO A N 1
ATOM 4691 C CA . PRO A 1 301 ? 14.779 16.929 38.503 1.00 40.16 301 PRO A CA 1
ATOM 4692 C C . PRO A 1 301 ? 14.443 18.313 39.031 1.00 32.96 301 PRO A C 1
ATOM 4693 O O . PRO A 1 301 ? 13.822 18.416 40.089 1.00 39.18 301 PRO A O 1
ATOM 4704 N N . HIS A 1 302 ? 14.853 19.360 38.323 1.00 41.27 302 HIS A N 1
ATOM 4705 C CA . HIS A 1 302 ? 14.596 20.721 38.786 1.00 48.00 302 HIS A CA 1
ATOM 4706 C C . HIS A 1 302 ? 13.366 21.304 38.101 1.00 39.90 302 HIS A C 1
ATOM 4707 O O . HIS A 1 302 ? 12.823 22.317 38.543 1.00 44.66 302 HIS A O 1
ATOM 4722 N N . ARG A 1 303 ? 12.918 20.640 37.040 1.00 49.81 303 ARG A N 1
ATOM 4723 C CA . ARG A 1 303 ? 11.835 21.151 36.212 1.00 42.31 303 ARG A CA 1
ATOM 4724 C C . ARG A 1 303 ? 10.801 20.068 35.902 1.00 48.76 303 ARG A C 1
ATOM 4725 O O . ARG A 1 303 ? 11.148 18.908 35.679 1.00 42.57 303 ARG A O 1
ATOM 4746 N N . ALA A 1 304 ? 9.532 20.464 35.892 1.00 44.79 304 ALA A N 1
ATOM 4747 C CA . ALA A 1 304 ? 8.434 19.590 35.496 1.00 42.29 304 ALA A CA 1
ATOM 4748 C C . ALA A 1 304 ? 7.359 20.430 34.823 1.00 44.44 304 ALA A C 1
ATOM 4749 O O . ALA A 1 304 ? 7.048 21.525 35.287 1.00 41.22 304 ALA A O 1
ATOM 4756 N N . PHE A 1 305 ? 6.797 19.927 33.729 1.00 38.05 305 PHE A N 1
ATOM 4757 C CA . PHE A 1 305 ? 5.675 20.609 33.094 1.00 58.44 305 PHE A CA 1
ATOM 4758 C C . PHE A 1 305 ? 4.609 19.648 32.582 1.00 57.92 305 PHE A C 1
ATOM 4759 O O . PHE A 1 305 ? 4.883 18.480 32.293 1.00 44.03 305 PHE A O 1
ATOM 4776 N N . ALA A 1 306 ? 3.387 20.163 32.492 1.00 40.91 306 ALA A N 1
ATOM 4777 C CA . ALA A 1 306 ? 2.248 19.398 32.018 1.00 34.84 306 ALA A CA 1
ATOM 4778 C C . ALA A 1 306 ? 1.405 20.265 31.088 1.00 39.71 306 ALA A C 1
ATOM 4779 O O . ALA A 1 306 ? 1.383 21.488 31.225 1.00 40.25 306 ALA A O 1
ATOM 4786 N N . LYS A 1 307 ? 0.724 19.622 30.142 1.00 33.49 307 LYS A N 1
ATOM 4787 C CA . LYS A 1 307 ? -0.146 20.307 29.200 1.00 35.80 307 LYS A CA 1
ATOM 4788 C C . LYS A 1 307 ? -1.569 19.777 29.322 1.00 35.99 307 LYS A C 1
ATOM 4789 O O . LYS A 1 307 ? -1.801 18.569 29.242 1.00 39.97 307 LYS A O 1
ATOM 4808 N N . LEU A 1 308 ? -2.512 20.693 29.516 1.00 36.51 308 LEU A N 1
ATOM 4809 C CA . LEU A 1 308 ? -3.913 20.347 29.721 1.00 34.97 308 LEU A CA 1
ATOM 4810 C C . LEU A 1 308 ? -4.775 20.987 28.648 1.00 41.95 308 LEU A C 1
ATOM 4811 O O . LEU A 1 308 ? -4.530 22.125 28.240 1.00 43.04 308 LEU A O 1
ATOM 4827 N N . ASP A 1 309 ? -5.779 20.248 28.189 1.00 32.57 309 ASP A N 1
ATOM 4828 C CA . ASP A 1 309 ? -6.815 20.815 27.343 1.00 41.92 309 ASP A CA 1
ATOM 4829 C C . ASP A 1 309 ? -8.167 20.571 28.003 1.00 38.07 309 ASP A C 1
ATOM 4830 O O . ASP A 1 309 ? -8.448 19.468 28.476 1.00 39.15 309 ASP A O 1
ATOM 4839 N N . PHE A 1 310 ? -8.978 21.624 28.067 1.00 37.47 310 PHE A N 1
ATOM 4840 C CA . PHE A 1 310 ? -10.334 21.540 28.592 1.00 30.44 310 PHE A CA 1
ATOM 4841 C C . PHE A 1 310 ? -11.309 21.677 27.432 1.00 40.01 310 PHE A C 1
ATOM 4842 O O . PHE A 1 310 ? -11.301 22.695 26.746 1.00 39.06 310 PHE A O 1
ATOM 4859 N N . ARG A 1 311 ? -12.141 20.664 27.206 1.00 38.74 311 ARG A N 1
ATOM 4860 C CA . ARG A 1 311 ? -13.215 20.777 26.223 1.00 29.66 311 ARG A CA 1
ATOM 4861 C C . ARG A 1 311 ? -14.444 21.306 26.939 1.00 27.91 311 ARG A C 1
ATOM 4862 O O . ARG A 1 311 ? -14.815 20.801 27.998 1.00 29.91 311 ARG A O 1
ATOM 4883 N N . LEU A 1 312 ? -15.073 22.320 26.357 1.00 37.15 312 LEU A N 1
ATOM 4884 C CA . LEU A 1 312 ? -16.153 23.039 27.020 1.00 30.44 312 LEU A CA 1
ATOM 4885 C C . LEU A 1 312 ? -17.482 22.894 26.290 1.00 36.82 312 LEU A C 1
ATOM 4886 O O . LEU A 1 312 ? -17.522 22.621 25.090 1.00 32.75 312 LEU A O 1
ATOM 4902 N N . VAL A 1 313 ? -18.569 23.082 27.032 1.00 37.52 313 VAL A N 1
ATOM 4903 C CA . VAL A 1 313 ? -19.915 23.015 26.481 1.00 38.38 313 VAL A CA 1
ATOM 4904 C C . VAL A 1 313 ? -20.681 24.254 26.930 1.00 36.47 313 VAL A C 1
ATOM 4905 O O . VAL A 1 313 ? -20.281 24.905 27.894 1.00 33.24 313 VAL A O 1
ATOM 4918 N N . PRO A 1 314 ? -21.780 24.588 26.234 1.00 36.53 314 PRO A N 1
ATOM 4919 C CA . PRO A 1 314 ? -22.535 25.796 26.584 1.00 45.61 314 PRO A CA 1
ATOM 4920 C C . PRO A 1 314 ? -23.000 25.758 28.038 1.00 31.65 314 PRO A C 1
ATOM 4921 O O . PRO A 1 314 ? -23.409 24.678 28.454 1.00 36.72 314 PRO A O 1
ATOM 4932 N N . ASN A 1 315 ? -22.946 26.853 28.803 1.00 38.37 315 ASN A N 1
ATOM 4933 C CA . ASN A 1 315 ? -22.490 28.171 28.366 1.00 27.82 315 ASN A CA 1
ATOM 4934 C C . ASN A 1 315 ? -21.139 28.520 28.980 1.00 43.04 315 ASN A C 1
ATOM 4935 O O . ASN A 1 315 ? -20.929 29.644 29.435 1.00 35.64 315 ASN A O 1
ATOM 4946 N N . GLN A 1 316 ? -20.224 27.557 29.012 1.00 33.49 316 GLN A N 1
ATOM 4947 C CA . GLN A 1 316 ? -18.913 27.794 29.607 1.00 37.11 316 GLN A CA 1
ATOM 4948 C C . GLN A 1 316 ? -18.109 28.794 28.783 1.00 32.32 316 GLN A C 1
ATOM 4949 O O . GLN A 1 316 ? -18.095 28.736 27.553 1.00 35.59 316 GLN A O 1
ATOM 4963 N N . ASP A 1 317 ? -17.445 29.709 29.482 1.00 31.81 317 ASP A N 1
ATOM 4964 C CA . ASP A 1 317 ? -16.585 30.709 28.869 1.00 36.74 317 ASP A CA 1
ATOM 4965 C C . ASP A 1 317 ? -15.141 30.311 29.162 1.00 26.85 317 ASP A C 1
ATOM 4966 O O . ASP A 1 317 ? -14.761 30.198 30.326 1.00 32.15 317 ASP A O 1
ATOM 4975 N N . PRO A 1 318 ? -14.327 30.101 28.114 1.00 30.93 318 PRO A N 1
ATOM 4976 C CA . PRO A 1 318 ? -12.958 29.632 28.355 1.00 24.46 318 PRO A CA 1
ATOM 4977 C C . PRO A 1 318 ? -12.132 30.599 29.198 1.00 32.53 318 PRO A C 1
ATOM 4978 O O . PRO A 1 318 ? -11.335 30.159 30.031 1.00 34.80 318 PRO A O 1
ATOM 4989 N N . TYR A 1 319 ? -12.325 31.898 28.999 1.00 36.72 319 TYR A N 1
ATOM 4990 C CA . TYR A 1 319 ? -11.617 32.889 29.799 1.00 33.46 319 TYR A CA 1
ATOM 4991 C C . TYR A 1 319 ? -12.050 32.808 31.263 1.00 38.11 319 TYR A C 1
ATOM 4992 O O . TYR A 1 319 ? -11.249 33.019 32.167 1.00 37.15 319 TYR A O 1
ATOM 5010 N N . LYS A 1 320 ? -13.312 32.479 31.499 1.00 38.73 320 LYS A N 1
ATOM 5011 C CA . LYS A 1 320 ? -13.786 32.296 32.863 1.00 40.51 320 LYS A CA 1
ATOM 5012 C C . LYS A 1 320 ? -13.214 31.013 33.475 1.00 37.14 320 LYS A C 1
ATOM 5013 O O . LYS A 1 320 ? -12.788 31.004 34.629 1.00 32.76 320 LYS A O 1
ATOM 5032 N N . VAL A 1 321 ? -13.202 29.933 32.699 1.00 31.25 321 VAL A N 1
ATOM 5033 C CA . VAL A 1 321 ? -12.699 28.654 33.186 1.00 41.49 321 VAL A CA 1
ATOM 5034 C C . VAL A 1 321 ? -11.232 28.797 33.569 1.00 27.20 321 VAL A C 1
ATOM 5035 O O . VAL A 1 321 ? -10.779 28.210 34.550 1.00 35.52 321 VAL A O 1
ATOM 5048 N N . PHE A 1 322 ? -10.502 29.596 32.797 1.00 34.61 322 PHE A N 1
ATOM 5049 C CA . PHE A 1 322 ? -9.101 29.870 33.080 1.00 29.91 322 PHE A CA 1
ATOM 5050 C C . PHE A 1 322 ? -8.949 30.538 34.441 1.00 43.18 322 PHE A C 1
ATOM 5051 O O . PHE A 1 322 ? -8.018 30.241 35.185 1.00 42.78 322 PHE A O 1
ATOM 5068 N N . GLU A 1 323 ? -9.870 31.439 34.769 1.00 34.78 323 GLU A N 1
ATOM 5069 C CA . GLU A 1 323 ? -9.819 32.136 36.050 1.00 36.60 323 GLU A CA 1
ATOM 5070 C C . GLU A 1 323 ? -10.165 31.182 37.190 1.00 36.40 323 GLU A C 1
ATOM 5071 O O . GLU A 1 323 ? -9.546 31.228 38.255 1.00 39.34 323 GLU A O 1
ATOM 5083 N N . LEU A 1 324 ? -11.156 30.323 36.966 1.00 37.42 324 LEU A N 1
ATOM 5084 C CA . LEU A 1 324 ? -11.538 29.325 37.960 1.00 35.40 324 LEU A CA 1
ATOM 5085 C C . LEU A 1 324 ? -10.385 28.357 38.208 1.00 41.81 324 LEU A C 1
ATOM 5086 O O . LEU A 1 324 ? -10.101 27.989 39.348 1.00 36.80 324 LEU A O 1
ATOM 5102 N N . LEU A 1 325 ? -9.723 27.948 37.131 1.00 27.67 325 LEU A N 1
ATOM 5103 C CA . LEU A 1 325 ? -8.562 27.084 37.241 1.00 35.65 325 LEU A CA 1
ATOM 5104 C C . LEU A 1 325 ? -7.492 27.759 38.082 1.00 39.73 325 LEU A C 1
ATOM 5105 O O . LEU A 1 325 ? -6.883 27.133 38.947 1.00 43.79 325 LEU A O 1
ATOM 5121 N N . LYS A 1 326 ? -7.261 29.041 37.826 1.00 40.75 326 LYS A N 1
ATOM 5122 C CA . LYS A 1 326 ? -6.203 29.756 38.524 1.00 48.83 326 LYS A CA 1
ATOM 5123 C C . LYS A 1 326 ? -6.511 29.894 40.011 1.00 45.90 326 LYS A C 1
ATOM 5124 O O . LYS A 1 326 ? -5.635 29.683 40.841 1.00 42.63 326 LYS A O 1
ATOM 5143 N N . LYS A 1 327 ? -7.753 30.221 40.351 1.00 46.00 327 LYS A N 1
ATOM 5144 C CA . LYS A 1 327 ? -8.148 30.274 41.755 1.00 31.05 327 LYS A CA 1
ATOM 5145 C C . LYS A 1 327 ? -7.902 28.920 42.414 1.00 49.26 327 LYS A C 1
ATOM 5146 O O . LYS A 1 327 ? -7.411 28.844 43.539 1.00 49.18 327 LYS A O 1
ATOM 5165 N N . HIS A 1 328 ? -8.227 27.853 41.695 1.00 43.02 328 HIS A N 1
ATOM 5166 C CA . HIS A 1 328 ? -8.033 26.501 42.196 1.00 47.80 328 HIS A CA 1
ATOM 5167 C C . HIS A 1 328 ? -6.555 26.187 42.438 1.00 52.33 328 HIS A C 1
ATOM 5168 O O . HIS A 1 328 ? -6.191 25.632 43.474 1.00 53.51 328 HIS A O 1
ATOM 5183 N N . LEU A 1 329 ? -5.707 26.538 41.478 1.00 43.47 329 LEU A N 1
ATOM 5184 C CA . LEU A 1 329 ? -4.276 26.283 41.599 1.00 51.65 329 LEU A CA 1
ATOM 5185 C C . LEU A 1 329 ? -3.649 27.036 42.777 1.00 51.68 329 LEU A C 1
ATOM 5186 O O . LEU A 1 329 ? -2.700 26.548 43.389 1.00 57.16 329 LEU A O 1
ATOM 5202 N N . GLN A 1 330 ? -4.177 28.217 43.092 1.00 53.16 330 GLN A N 1
ATOM 5203 C CA . GLN A 1 330 ? -3.741 28.962 44.271 1.00 49.92 330 GLN A CA 1
ATOM 5204 C C . GLN A 1 330 ? -3.943 28.117 45.524 1.00 59.97 330 GLN A C 1
ATOM 5205 O O . GLN A 1 330 ? -3.014 27.910 46.304 1.00 69.37 330 GLN A O 1
ATOM 5219 N N . LYS A 1 331 ? -5.168 27.632 45.703 1.00 59.56 331 LYS A N 1
ATOM 5220 C CA . LYS A 1 331 ? -5.523 26.819 46.863 1.00 61.48 331 LYS A CA 1
ATOM 5221 C C . LYS A 1 331 ? -4.690 25.542 46.946 1.00 61.53 331 LYS A C 1
ATOM 5222 O O . LYS A 1 331 ? -4.358 25.078 48.036 1.00 71.68 331 LYS A O 1
ATOM 5241 N N . ALA A 1 332 ? -4.353 24.978 45.791 1.00 54.37 332 ALA A N 1
ATOM 5242 C CA . ALA A 1 332 ? -3.599 23.733 45.743 1.00 51.33 332 ALA A CA 1
ATOM 5243 C C . ALA A 1 332 ? -2.111 23.978 45.974 1.00 60.46 332 ALA A C 1
ATOM 5244 O O . ALA A 1 332 ? -1.307 23.046 45.930 1.00 60.85 332 ALA A O 1
ATOM 5251 N N . GLY A 1 333 ? -1.749 25.235 46.214 1.00 55.43 333 GLY A N 1
ATOM 5252 C CA . GLY A 1 333 ? -0.374 25.592 46.511 1.00 60.29 333 GLY A CA 1
ATOM 5253 C C . GLY A 1 333 ? 0.526 25.538 45.294 1.00 73.35 333 GLY A C 1
ATOM 5254 O O . GLY A 1 333 ? 1.720 25.247 45.410 1.00 73.48 333 GLY A O 1
ATOM 5258 N N . PHE A 1 334 ? -0.041 25.816 44.125 1.00 64.40 334 PHE A N 1
ATOM 5259 C CA . PHE A 1 334 ? 0.733 25.809 42.890 1.00 60.56 334 PHE A CA 1
ATOM 5260 C C . PHE A 1 334 ? 1.756 26.941 42.915 1.00 51.19 334 PHE A C 1
ATOM 5261 O O . PHE A 1 334 ? 1.420 28.090 43.192 1.00 54.73 334 PHE A O 1
ATOM 5278 N N . ASN A 1 335 ? 3.008 26.598 42.635 1.00 58.54 335 ASN A N 1
ATOM 5279 C CA . ASN A 1 335 ? 4.108 27.547 42.701 1.00 61.75 335 ASN A CA 1
ATOM 5280 C C . ASN A 1 335 ? 4.921 27.497 41.420 1.00 63.60 335 ASN A C 1
ATOM 5281 O O . ASN A 1 335 ? 6.029 26.958 41.391 1.00 62.99 335 ASN A O 1
ATOM 5292 N N . GLY A 1 336 ? 4.362 28.053 40.352 1.00 49.60 336 GLY A N 1
ATOM 5293 C CA . GLY A 1 336 ? 5.032 28.042 39.068 1.00 43.36 336 GLY A CA 1
ATOM 5294 C C . GLY A 1 336 ? 4.314 28.871 38.024 1.00 40.88 336 GLY A C 1
ATOM 5295 O O . GLY A 1 336 ? 3.466 29.697 38.346 1.00 56.14 336 GLY A O 1
ATOM 5299 N N . GLU A 1 337 ? 4.660 28.630 36.765 1.00 42.82 337 GLU A N 1
ATOM 5300 C CA . GLU A 1 337 ? 4.132 29.400 35.653 1.00 45.09 337 GLU A CA 1
ATOM 5301 C C . GLU A 1 337 ? 2.873 28.746 35.104 1.00 55.33 337 GLU A C 1
ATOM 5302 O O . GLU A 1 337 ? 2.741 27.520 35.120 1.00 49.26 337 GLU A O 1
ATOM 5314 N N . ILE A 1 338 ? 1.948 29.574 34.628 1.00 52.06 338 ILE A N 1
ATOM 5315 C CA . ILE A 1 338 ? 0.777 29.098 33.908 1.00 50.53 338 ILE A CA 1
ATOM 5316 C C . ILE A 1 338 ? 0.714 29.810 32.566 1.00 51.99 338 ILE A C 1
ATOM 5317 O O . ILE A 1 338 ? 0.705 31.039 32.508 1.00 63.48 338 ILE A O 1
ATOM 5333 N N . LEU A 1 339 ? 0.678 29.028 31.495 1.00 45.86 339 LEU A N 1
ATOM 5334 C CA . LEU A 1 339 ? 0.597 29.554 30.141 1.00 39.91 339 LEU A CA 1
ATOM 5335 C C . LEU A 1 339 ? -0.665 29.007 29.483 1.00 44.09 339 LEU A C 1
ATOM 5336 O O . LEU A 1 339 ? -0.958 27.820 29.603 1.00 45.51 339 LEU A O 1
ATOM 5352 N N . ALA A 1 340 ? -1.408 29.869 28.793 1.00 38.33 340 ALA A N 1
ATOM 5353 C CA . ALA A 1 340 ? -2.652 29.463 28.142 1.00 42.30 340 ALA A CA 1
ATOM 5354 C C . ALA A 1 340 ? -2.724 29.940 26.696 1.00 42.21 340 ALA A C 1
ATOM 5355 O O . ALA A 1 340 ? -2.035 30.880 26.310 1.00 51.31 340 ALA A O 1
ATOM 5362 N N . HIS A 1 341 ? -3.567 29.282 25.904 1.00 59.88 341 HIS A N 1
ATOM 5363 C CA . HIS A 1 341 ? -3.837 29.704 24.532 1.00 48.55 341 HIS A CA 1
ATOM 5364 C C . HIS A 1 341 ? -5.008 28.924 23.940 1.00 47.70 341 HIS A C 1
ATOM 5365 O O . HIS A 1 341 ? -5.513 27.982 24.548 1.00 55.05 341 HIS A O 1
ATOM 5380 N N . GLY A 1 342 ? -5.442 29.334 22.755 1.00 55.61 342 GLY A N 1
ATOM 5381 C CA . GLY A 1 342 ? -6.504 28.644 22.049 1.00 59.89 342 GLY A CA 1
ATOM 5382 C C . GLY A 1 342 ? -7.851 28.708 22.743 1.00 61.82 342 GLY A C 1
ATOM 5383 O O . GLY A 1 342 ? -8.600 27.730 22.742 1.00 75.70 342 GLY A O 1
ATOM 5387 N N . PHE A 1 343 ? -8.165 29.856 23.335 1.00 35.27 343 PHE A N 1
ATOM 5388 C CA . PHE A 1 343 ? -9.475 30.062 23.936 1.00 35.72 343 PHE A CA 1
ATOM 5389 C C . PHE A 1 343 ? -10.536 29.973 22.841 1.00 31.36 343 PHE A C 1
ATOM 5390 O O . PHE A 1 343 ? -10.509 30.741 21.884 1.00 37.18 343 PHE A O 1
ATOM 5407 N N . GLU A 1 344 ? -11.449 29.016 22.973 1.00 27.52 344 GLU A N 1
ATOM 5408 C CA . GLU A 1 344 ? -12.527 28.837 22.000 1.00 28.32 344 GLU A CA 1
ATOM 5409 C C . GLU A 1 344 ? -13.844 28.677 22.741 1.00 30.76 344 GLU A C 1
ATOM 5410 O O . GLU A 1 344 ? -13.905 28.008 23.769 1.00 34.85 344 GLU A O 1
ATOM 5422 N N . TYR A 1 345 ? -14.894 29.302 22.224 1.00 28.81 345 TYR A N 1
ATOM 5423 C CA . TYR A 1 345 ? -16.209 29.232 22.852 1.00 30.91 345 TYR A CA 1
ATOM 5424 C C . TYR A 1 345 ? -16.980 28.014 22.352 1.00 30.67 345 TYR A C 1
ATOM 5425 O O . TYR A 1 345 ? -16.887 27.665 21.176 1.00 34.26 345 TYR A O 1
ATOM 5443 N N . PRO A 1 346 ? -17.752 27.362 23.239 1.00 34.10 346 PRO A N 1
ATOM 5444 C CA . PRO A 1 346 ? -18.675 26.325 22.766 1.00 33.78 346 PRO A CA 1
ATOM 5445 C C . PRO A 1 346 ? -19.860 26.954 22.043 1.00 32.70 346 PRO A C 1
ATOM 5446 O O . PRO A 1 346 ? -20.154 28.127 22.280 1.00 35.52 346 PRO A O 1
ATOM 5457 N N . VAL A 1 347 ? -20.525 26.185 21.183 1.00 27.58 347 VAL A N 1
ATOM 5458 C CA . VAL A 1 347 ? -21.619 26.694 20.361 1.00 33.96 347 VAL A CA 1
ATOM 5459 C C . VAL A 1 347 ? -22.636 25.599 20.083 1.00 37.74 347 VAL A C 1
ATOM 5460 O O . VAL A 1 347 ? -22.270 24.446 19.861 1.00 42.73 347 VAL A O 1
ATOM 5473 N N . ARG A 1 348 ? -23.910 25.980 20.086 1.00 31.35 348 ARG A N 1
ATOM 5474 C CA . ARG A 1 348 ? -24.993 25.118 19.632 1.00 34.94 348 ARG A CA 1
ATOM 5475 C C . ARG A 1 348 ? -26.061 25.980 18.983 1.00 36.02 348 ARG A C 1
ATOM 5476 O O . ARG A 1 348 ? -26.543 26.933 19.593 1.00 40.18 348 ARG A O 1
ATOM 5497 N N . THR A 1 349 ? -26.425 25.650 17.748 1.00 36.08 349 THR A N 1
ATOM 5498 C CA . THR A 1 349 ? -27.406 26.435 17.008 1.00 32.96 349 THR A CA 1
ATOM 5499 C C . THR A 1 349 ? -28.637 25.597 16.688 1.00 43.20 349 THR A C 1
ATOM 5500 O O . THR A 1 349 ? -28.644 24.380 16.877 1.00 45.38 349 THR A O 1
ATOM 5511 N N . SER A 1 350 ? -29.672 26.261 16.189 1.00 39.29 350 SER A N 1
ATOM 5512 C CA . SER A 1 350 ? -30.961 25.622 15.964 1.00 42.40 350 SER A CA 1
ATOM 5513 C C . SER A 1 350 ? -30.992 24.744 14.717 1.00 34.79 350 SER A C 1
ATOM 5514 O O . SER A 1 350 ? -30.423 25.083 13.680 1.00 36.42 350 SER A O 1
ATOM 5522 N N . VAL A 1 351 ? -31.685 23.617 14.827 1.00 40.76 351 VAL A N 1
ATOM 5523 C CA . VAL A 1 351 ? -31.915 22.738 13.690 1.00 33.77 351 VAL A CA 1
ATOM 5524 C C . VAL A 1 351 ? -32.943 23.358 12.737 1.00 41.67 351 VAL A C 1
ATOM 5525 O O . VAL A 1 351 ? -33.101 22.911 11.602 1.00 42.80 351 VAL A O 1
ATOM 5538 N N . ASN A 1 352 ? -33.621 24.407 13.196 1.00 26.29 352 ASN A N 1
ATOM 5539 C CA . ASN A 1 352 ? -34.756 24.971 12.464 1.00 54.11 352 ASN A CA 1
ATOM 5540 C C . ASN A 1 352 ? -34.407 26.136 11.555 1.00 44.61 352 ASN A C 1
ATOM 5541 O O . ASN A 1 352 ? -35.277 26.664 10.863 1.00 48.35 352 ASN A O 1
ATOM 5552 N N . SER A 1 353 ? -33.145 26.547 11.554 1.00 43.39 353 SER A N 1
ATOM 5553 C CA . SER A 1 353 ? -32.732 27.635 10.683 1.00 31.50 353 SER A CA 1
ATOM 5554 C C . SER A 1 353 ? -32.848 27.159 9.245 1.00 23.64 353 SER A C 1
ATOM 5555 O O . SER A 1 353 ? -32.772 25.959 8.971 1.00 29.79 353 SER A O 1
ATOM 5563 N N . THR A 1 354 ? -33.032 28.096 8.325 1.00 23.59 354 THR A N 1
ATOM 5564 C CA . THR A 1 354 ? -33.144 27.745 6.917 1.00 36.46 354 THR A CA 1
ATOM 5565 C C . THR A 1 354 ? -31.835 27.173 6.365 1.00 41.07 354 THR A C 1
ATOM 5566 O O . THR A 1 354 ? -31.855 26.279 5.512 1.00 33.90 354 THR A O 1
ATOM 5577 N N . VAL A 1 355 ? -30.698 27.678 6.840 1.00 39.69 355 VAL A N 1
ATOM 5578 C CA . VAL A 1 355 ? -29.420 27.185 6.335 1.00 30.65 355 VAL A CA 1
ATOM 5579 C C . VAL A 1 355 ? -29.284 25.712 6.700 1.00 30.85 355 VAL A C 1
ATOM 5580 O O . VAL A 1 355 ? -28.847 24.904 5.881 1.00 30.56 355 VAL A O 1
ATOM 5593 N N . VAL A 1 356 ? -29.705 25.349 7.910 1.00 33.19 356 VAL A N 1
ATOM 5594 C CA . VAL A 1 356 ? -29.657 23.947 8.318 1.00 34.71 356 VAL A CA 1
ATOM 5595 C C . VAL A 1 356 ? -30.628 23.130 7.476 1.00 45.44 356 VAL A C 1
ATOM 5596 O O . VAL A 1 356 ? -30.281 22.057 6.979 1.00 34.72 356 VAL A O 1
ATOM 5609 N N . LYS A 1 357 ? -31.841 23.648 7.314 1.00 45.50 357 LYS A N 1
ATOM 5610 C CA . LYS A 1 357 ? -32.867 22.967 6.535 1.00 39.33 357 LYS A CA 1
ATOM 5611 C C . LYS A 1 357 ? -32.383 22.723 5.116 1.00 35.09 357 LYS A C 1
ATOM 5612 O O . LYS A 1 357 ? -32.448 21.601 4.622 1.00 33.13 357 LYS A O 1
ATOM 5631 N N . ALA A 1 358 ? -31.888 23.776 4.470 1.00 31.89 358 ALA A N 1
ATOM 5632 C CA . ALA A 1 358 ? -31.350 23.665 3.115 1.00 35.93 358 ALA A CA 1
ATOM 5633 C C . ALA A 1 358 ? -30.246 22.612 3.047 1.00 36.92 358 ALA A C 1
ATOM 5634 O O . ALA A 1 358 ? -30.093 21.913 2.047 1.00 39.69 358 ALA A O 1
ATOM 5641 N N . MET A 1 359 ? -29.485 22.494 4.127 1.00 36.81 359 MET A N 1
ATOM 5642 C CA . MET A 1 359 ? -28.373 21.556 4.179 1.00 45.87 359 MET A CA 1
ATOM 5643 C C . MET A 1 359 ? -28.869 20.109 4.324 1.00 42.12 359 MET A C 1
ATOM 5644 O O . MET A 1 359 ? -28.390 19.207 3.639 1.00 31.18 359 MET A O 1
ATOM 5658 N N . ILE A 1 360 ? -29.835 19.894 5.210 1.00 38.94 360 ILE A N 1
ATOM 5659 C CA . ILE A 1 360 ? -30.444 18.574 5.379 1.00 39.39 360 ILE A CA 1
ATOM 5660 C C . ILE A 1 360 ? -31.098 18.069 4.089 1.00 39.71 360 ILE A C 1
ATOM 5661 O O . ILE A 1 360 ? -30.930 16.912 3.708 1.00 38.94 360 ILE A O 1
ATOM 5677 N N . GLU A 1 361 ? -31.848 18.935 3.421 1.00 35.46 361 GLU A N 1
ATOM 5678 C CA . GLU A 1 361 ? -32.610 18.522 2.249 1.00 38.87 361 GLU A CA 1
ATOM 5679 C C . GLU A 1 361 ? -31.683 18.240 1.065 1.00 29.68 361 GLU A C 1
ATOM 5680 O O . GLU A 1 361 ? -31.860 17.253 0.347 1.00 37.53 361 GLU A O 1
ATOM 5692 N N . SER A 1 362 ? -30.686 19.097 0.869 1.00 34.83 362 SER A N 1
ATOM 5693 C CA . SER A 1 362 ? -29.720 18.898 -0.210 1.00 35.24 362 SER A CA 1
ATOM 5694 C C . SER A 1 362 ? -28.919 17.616 -0.007 1.00 37.43 362 SER A C 1
ATOM 5695 O O . SER A 1 362 ? -28.663 16.877 -0.960 1.00 39.17 362 SER A O 1
ATOM 5703 N N . ALA A 1 363 ? -28.526 17.349 1.234 1.00 36.66 363 ALA A N 1
ATOM 5704 C CA . ALA A 1 363 ? -27.735 16.156 1.532 1.00 52.24 363 ALA A CA 1
ATOM 5705 C C . ALA A 1 363 ? -28.547 14.913 1.194 1.00 48.52 363 ALA A C 1
ATOM 5706 O O . ALA A 1 363 ? -28.040 13.942 0.637 1.00 58.96 363 ALA A O 1
ATOM 5713 N N . LYS A 1 364 ? -29.825 14.974 1.535 1.00 55.61 364 LYS A N 1
ATOM 5714 C CA . LYS A 1 364 ? -30.754 13.879 1.322 1.00 57.17 364 LYS A CA 1
ATOM 5715 C C . LYS A 1 364 ? -30.916 13.582 -0.168 1.00 46.32 364 LYS A C 1
ATOM 5716 O O . LYS A 1 364 ? -30.882 12.428 -0.593 1.00 37.35 364 LYS A O 1
ATOM 5734 N N . LYS A 1 365 ? -31.062 14.635 -0.963 1.00 26.54 365 LYS A N 1
ATOM 5735 C CA . LYS A 1 365 ? -31.188 14.496 -2.408 1.00 39.82 365 LYS A CA 1
ATOM 5736 C C . LYS A 1 365 ? -29.928 13.920 -3.065 1.00 54.60 365 LYS A C 1
ATOM 5737 O O . LYS A 1 365 ? -30.013 13.042 -3.925 1.00 55.93 365 LYS A O 1
ATOM 5755 N N . VAL A 1 366 ? -28.763 14.412 -2.660 1.00 54.57 366 VAL A N 1
ATOM 5756 C CA . VAL A 1 366 ? -27.510 14.039 -3.314 1.00 34.46 366 VAL A CA 1
ATOM 5757 C C . VAL A 1 366 ? -27.039 12.641 -2.925 1.00 29.40 366 VAL A C 1
ATOM 5758 O O . VAL A 1 366 ? -26.591 11.877 -3.780 1.00 39.18 366 VAL A O 1
ATOM 5771 N N . TYR A 1 367 ? -27.142 12.310 -1.641 1.00 41.21 367 TYR A N 1
ATOM 5772 C CA . TYR A 1 367 ? -26.600 11.053 -1.130 1.00 58.78 367 TYR A CA 1
ATOM 5773 C C . TYR A 1 367 ? -27.656 9.957 -1.045 1.00 65.10 367 TYR A C 1
ATOM 5774 O O . TYR A 1 367 ? -27.324 8.774 -0.995 1.00 57.11 367 TYR A O 1
ATOM 5792 N N . GLY A 1 368 ? -28.923 10.353 -1.027 1.00 55.96 368 GLY A N 1
ATOM 5793 C CA . GLY A 1 368 ? -30.017 9.400 -1.075 1.00 53.44 368 GLY A CA 1
ATOM 5794 C C . GLY A 1 368 ? -30.199 8.602 0.201 1.00 54.54 368 GLY A C 1
ATOM 5795 O O . GLY A 1 368 ? -30.833 7.548 0.192 1.00 56.26 368 GLY A O 1
ATOM 5799 N N . THR A 1 369 ? -29.637 9.098 1.299 1.00 55.55 369 THR A N 1
ATOM 5800 C CA . THR A 1 369 ? -29.847 8.490 2.609 1.00 45.46 369 THR A CA 1
ATOM 5801 C C . THR A 1 369 ? -30.223 9.567 3.620 1.00 46.68 369 THR A C 1
ATOM 5802 O O . THR A 1 369 ? -30.280 10.747 3.283 1.00 55.78 369 THR A O 1
ATOM 5813 N N . GLU A 1 370 ? -30.484 9.158 4.856 1.00 52.18 370 GLU A N 1
ATOM 5814 C CA . GLU A 1 370 ? -30.910 10.094 5.888 1.00 60.75 370 GLU A CA 1
ATOM 5815 C C . GLU A 1 370 ? -29.699 10.780 6.522 1.00 54.73 370 GLU A C 1
ATOM 5816 O O . GLU A 1 370 ? -28.854 10.110 7.113 1.00 50.28 370 GLU A O 1
ATOM 5828 N N . PRO A 1 371 ? -29.603 12.116 6.400 1.00 42.95 371 PRO A N 1
ATOM 5829 C CA . PRO A 1 371 ? -28.486 12.822 7.041 1.00 45.47 371 PRO A CA 1
ATOM 5830 C C . PRO A 1 371 ? -28.498 12.685 8.559 1.00 52.11 371 PRO A C 1
ATOM 5831 O O . PRO A 1 371 ? -29.556 12.784 9.176 1.00 57.08 371 PRO A O 1
ATOM 5842 N N . GLN A 1 372 ? -27.327 12.464 9.148 1.00 50.82 372 GLN A N 1
ATOM 5843 C CA . GLN A 1 372 ? -27.207 12.350 10.594 1.00 40.10 372 GLN A CA 1
ATOM 5844 C C . GLN A 1 372 ? -26.891 13.714 11.201 1.00 40.79 372 GLN A C 1
ATOM 5845 O O . GLN A 1 372 ? -25.885 14.337 10.869 1.00 46.74 372 GLN A O 1
ATOM 5859 N N . VAL A 1 373 ? -27.771 14.164 12.088 1.00 35.47 373 VAL A N 1
ATOM 5860 C CA . VAL A 1 373 ? -27.720 15.509 12.645 1.00 30.72 373 VAL A CA 1
ATOM 5861 C C . VAL A 1 373 ? -27.340 15.430 14.116 1.00 35.67 373 VAL A C 1
ATOM 5862 O O . VAL A 1 373 ? -28.043 14.795 14.904 1.00 42.08 373 VAL A O 1
ATOM 5875 N N . ILE A 1 374 ? -26.226 16.059 14.488 1.00 40.11 374 ILE A N 1
ATOM 5876 C CA . ILE A 1 374 ? -25.816 16.119 15.892 1.00 39.17 374 ILE A CA 1
ATOM 5877 C C . ILE A 1 374 ? -25.732 17.571 16.360 1.00 37.84 374 ILE A C 1
ATOM 5878 O O . ILE A 1 374 ? -25.443 18.465 15.565 1.00 38.71 374 ILE A O 1
ATOM 5894 N N . PRO A 1 375 ? -25.999 17.814 17.653 1.00 44.96 375 PRO A N 1
ATOM 5895 C CA . PRO A 1 375 ? -26.070 19.193 18.150 1.00 33.98 375 PRO A CA 1
ATOM 5896 C C . PRO A 1 375 ? -24.708 19.889 18.191 1.00 37.91 375 PRO A C 1
ATOM 5897 O O . PRO A 1 375 ? -24.650 21.119 18.189 1.00 31.69 375 PRO A O 1
ATOM 5908 N N . ASN A 1 376 ? -23.634 19.107 18.231 1.00 37.07 376 ASN A N 1
ATOM 5909 C CA . ASN A 1 376 ? -22.276 19.646 18.198 1.00 33.23 376 ASN A CA 1
ATOM 5910 C C . ASN A 1 376 ? -21.267 18.525 18.032 1.00 40.76 376 ASN A C 1
ATOM 5911 O O . ASN A 1 376 ? -21.561 17.371 18.337 1.00 31.24 376 ASN A O 1
ATOM 5922 N N . SER A 1 377 ? -20.078 18.867 17.546 1.00 41.10 377 SER A N 1
ATOM 5923 C CA . SER A 1 377 ? -19.003 17.895 17.409 1.00 37.42 377 SER A CA 1
ATOM 5924 C C . SER A 1 377 ? -18.320 17.687 18.755 1.00 38.85 377 SER A C 1
ATOM 5925 O O . SER A 1 377 ? -18.438 18.516 19.658 1.00 40.89 377 SER A O 1
ATOM 5933 N N . ALA A 1 378 ? -17.615 16.570 18.887 1.00 44.15 378 ALA A N 1
ATOM 5934 C CA . ALA A 1 378 ? -16.837 16.302 20.088 1.00 39.20 378 ALA A CA 1
ATOM 5935 C C . ALA A 1 378 ? -15.617 17.214 20.103 1.00 39.05 378 ALA A C 1
ATOM 5936 O O . ALA A 1 378 ? -15.062 17.514 21.160 1.00 41.81 378 ALA A O 1
ATOM 5943 N N . GLY A 1 379 ? -15.215 17.658 18.916 1.00 37.86 379 GLY A N 1
ATOM 5944 C CA . GLY A 1 379 ? -14.042 18.497 18.758 1.00 29.98 379 GLY A CA 1
ATOM 5945 C C . GLY A 1 379 ? -14.368 19.976 18.703 1.00 38.98 379 GLY A C 1
ATOM 5946 O O . GLY A 1 379 ? -15.486 20.394 19.026 1.00 40.85 379 GLY A O 1
ATOM 5950 N N . THR A 1 380 ? -13.383 20.762 18.277 1.00 33.28 380 THR A N 1
ATOM 5951 C CA . THR A 1 380 ? -13.453 22.217 18.352 1.00 36.85 380 THR A CA 1
ATOM 5952 C C . THR A 1 380 ? -13.177 22.857 16.999 1.00 45.76 380 THR A C 1
ATOM 5953 O O . THR A 1 380 ? -12.465 22.301 16.166 1.00 45.42 380 THR A O 1
ATOM 5964 N N . GLN A 1 381 ? -13.749 24.039 16.803 1.00 49.45 381 GLN A N 1
ATOM 5965 C CA . GLN A 1 381 ? -13.639 24.783 15.560 1.00 42.31 381 GLN A CA 1
ATOM 5966 C C . GLN A 1 381 ? -14.015 26.223 15.921 1.00 28.63 381 GLN A C 1
ATOM 5967 O O . GLN A 1 381 ? -14.733 26.436 16.896 1.00 42.42 381 GLN A O 1
ATOM 5980 N N . PRO A 1 382 ? -13.517 27.223 15.169 1.00 39.19 382 PRO A N 1
ATOM 5981 C CA . PRO A 1 382 ? -13.801 28.604 15.594 1.00 37.48 382 PRO A CA 1
ATOM 5982 C C . PRO A 1 382 ? -15.214 29.107 15.251 1.00 35.10 382 PRO A C 1
ATOM 5983 O O . PRO A 1 382 ? -15.409 30.289 14.959 1.00 34.75 382 PRO A O 1
ATOM 5994 N N . MET A 1 383 ? -16.195 28.211 15.315 1.00 32.78 383 MET A N 1
ATOM 5995 C CA . MET A 1 383 ? -17.592 28.562 15.092 1.00 35.06 383 MET A CA 1
ATOM 5996 C C . MET A 1 383 ? -18.029 29.665 16.049 1.00 31.01 383 MET A C 1
ATOM 5997 O O . MET A 1 383 ? -18.822 30.537 15.688 1.00 35.56 383 MET A O 1
ATOM 6011 N N . GLY A 1 384 ? -17.493 29.626 17.265 1.00 33.19 384 GLY A N 1
ATOM 6012 C CA . GLY A 1 384 ? -17.823 30.600 18.293 1.00 31.95 384 GLY A CA 1
ATOM 6013 C C . GLY A 1 384 ? -17.607 32.039 17.874 1.00 36.45 384 GLY A C 1
ATOM 6014 O O . GLY A 1 384 ? -18.382 32.916 18.245 1.00 43.91 384 GLY A O 1
ATOM 6018 N N . LEU A 1 385 ? -16.558 32.289 17.099 1.00 33.10 385 LEU A N 1
ATOM 6019 C CA . LEU A 1 385 ? -16.266 33.643 16.647 1.00 40.61 385 LEU A CA 1
ATOM 6020 C C . LEU A 1 385 ? -17.369 34.158 15.734 1.00 45.43 385 LEU A C 1
ATOM 6021 O O . LEU A 1 385 ? -17.792 35.307 15.843 1.00 46.91 385 LEU A O 1
ATOM 6037 N N . PHE A 1 386 ? -17.835 33.302 14.834 1.00 36.63 386 PHE A N 1
ATOM 6038 C CA . PHE A 1 386 ? -18.825 33.712 13.853 1.00 33.45 386 PHE A CA 1
ATOM 6039 C C . PHE A 1 386 ? -20.186 33.920 14.510 1.00 39.74 386 PHE A C 1
ATOM 6040 O O . PHE A 1 386 ? -20.905 34.863 14.186 1.00 31.87 386 PHE A O 1
ATOM 6057 N N . VAL A 1 387 ? -20.523 33.058 15.459 1.00 36.53 387 VAL A N 1
ATOM 6058 C CA . VAL A 1 387 ? -21.808 33.148 16.140 1.00 38.50 387 VAL A CA 1
ATOM 6059 C C . VAL A 1 387 ? -21.842 34.299 17.147 1.00 41.31 387 VAL A C 1
ATOM 6060 O O . VAL A 1 387 ? -22.797 35.066 17.180 1.00 35.46 387 VAL A O 1
ATOM 6073 N N . TYR A 1 388 ? -20.798 34.424 17.961 1.00 47.75 388 TYR A N 1
ATOM 6074 C CA . TYR A 1 388 ? -20.814 35.376 19.070 1.00 40.22 388 TYR A CA 1
ATOM 6075 C C . TYR A 1 388 ? -20.249 36.744 18.709 1.00 38.28 388 TYR A C 1
ATOM 6076 O O . TYR A 1 388 ? -20.792 37.767 19.126 1.00 54.07 388 TYR A O 1
ATOM 6094 N N . LYS A 1 389 ? -19.166 36.772 17.940 1.00 40.40 389 LYS A N 1
ATOM 6095 C CA . LYS A 1 389 ? -18.521 38.039 17.617 1.00 43.73 389 LYS A CA 1
ATOM 6096 C C . LYS A 1 389 ? -19.149 38.686 16.384 1.00 46.06 389 LYS A C 1
ATOM 6097 O O . LYS A 1 389 ? -19.368 39.895 16.364 1.00 59.52 389 LYS A O 1
ATOM 6116 N N . LEU A 1 390 ? -19.447 37.883 15.365 1.00 51.94 390 LEU A N 1
ATOM 6117 C CA . LEU A 1 390 ? -20.112 38.389 14.164 1.00 40.77 390 LEU A CA 1
ATOM 6118 C C . LEU A 1 390 ? -21.631 38.347 14.299 1.00 44.08 390 LEU A C 1
ATOM 6119 O O . LEU A 1 390 ? -22.350 38.895 13.463 1.00 49.47 390 LEU A O 1
ATOM 6135 N N . GLY A 1 391 ? -22.117 37.685 15.342 1.00 41.93 391 GLY A N 1
ATOM 6136 C CA . GLY A 1 391 ? -23.540 37.654 15.619 1.00 41.83 391 GLY A CA 1
ATOM 6137 C C . GLY A 1 391 ? -24.353 36.887 14.593 1.00 46.69 391 GLY A C 1
ATOM 6138 O O . GLY A 1 391 ? -25.523 37.199 14.380 1.00 45.49 391 GLY A O 1
ATOM 6142 N N . ILE A 1 392 ? -23.744 35.888 13.958 1.00 41.67 392 ILE A N 1
ATOM 6143 C CA . ILE A 1 392 ? -24.454 35.057 12.986 1.00 35.80 392 ILE A CA 1
ATOM 6144 C C . ILE A 1 392 ? -24.976 33.786 13.648 1.00 47.44 392 ILE A C 1
ATOM 6145 O O . ILE A 1 392 ? -24.266 32.786 13.758 1.00 45.20 392 ILE A O 1
ATOM 6161 N N . ARG A 1 393 ? -26.235 33.838 14.064 1.00 48.17 393 ARG A N 1
ATOM 6162 C CA . ARG A 1 393 ? -26.869 32.758 14.809 1.00 51.99 393 ARG A CA 1
ATOM 6163 C C . ARG A 1 393 ? -27.090 31.531 13.929 1.00 37.73 393 ARG A C 1
ATOM 6164 O O . ARG A 1 393 ? -27.000 30.393 14.393 1.00 33.48 393 ARG A O 1
ATOM 6174 N N . ASP A 1 394 ? -27.390 31.763 12.656 1.00 30.76 394 ASP A N 1
ATOM 6175 C CA . ASP A 1 394 ? -27.670 30.666 11.738 1.00 34.37 394 ASP A CA 1
ATOM 6176 C C . ASP A 1 394 ? -26.362 30.105 11.206 1.00 44.67 394 ASP A C 1
ATOM 6177 O O . ASP A 1 394 ? -25.857 30.547 10.172 1.00 41.87 394 ASP A O 1
ATOM 6186 N N . ALA A 1 395 ? -25.818 29.135 11.935 1.00 34.62 395 ALA A N 1
ATOM 6187 C CA . ALA A 1 395 ? -24.549 28.516 11.582 1.00 46.55 395 ALA A CA 1
ATOM 6188 C C . ALA A 1 395 ? -24.678 26.999 11.572 1.00 43.46 395 ALA A C 1
ATOM 6189 O O . ALA A 1 395 ? -25.411 26.424 12.370 1.00 43.22 395 ALA A O 1
ATOM 6196 N N . VAL A 1 396 ? -23.954 26.363 10.659 1.00 44.08 396 VAL A N 1
ATOM 6197 C CA . VAL A 1 396 ? -23.941 24.911 10.546 1.00 31.82 396 VAL A CA 1
ATOM 6198 C C . VAL A 1 396 ? -22.589 24.455 9.997 1.00 35.21 396 VAL A C 1
ATOM 6199 O O . VAL A 1 396 ? -21.891 25.222 9.333 1.00 35.45 396 VAL A O 1
ATOM 6212 N N . SER A 1 397 ? -22.223 23.212 10.289 1.00 39.54 397 SER A N 1
ATOM 6213 C CA . SER A 1 397 ? -21.056 22.597 9.678 1.00 46.99 397 SER A CA 1
ATOM 6214 C C . SER A 1 397 ? -21.492 21.361 8.909 1.00 52.15 397 SER A C 1
ATOM 6215 O O . SER A 1 397 ? -21.846 20.337 9.497 1.00 47.15 397 SER A O 1
ATOM 6223 N N . ALA A 1 398 ? -21.467 21.471 7.586 1.00 49.75 398 ALA A N 1
ATOM 6224 C CA . ALA A 1 398 ? -21.911 20.394 6.720 1.00 57.39 398 ALA A CA 1
ATOM 6225 C C . ALA A 1 398 ? -21.310 20.564 5.337 1.00 44.14 398 ALA A C 1
ATOM 6226 O O . ALA A 1 398 ? -20.846 21.650 4.996 1.00 41.38 398 ALA A O 1
ATOM 6233 N N . ILE A 1 399 ? -21.405 19.499 4.543 1.00 42.29 399 ILE A N 1
ATOM 6234 C CA . ILE A 1 399 ? -20.698 19.327 3.270 1.00 43.04 399 ILE A CA 1
ATOM 6235 C C . ILE A 1 399 ? -19.291 18.834 3.566 1.00 45.15 399 ILE A C 1
ATOM 6236 O O . ILE A 1 399 ? -18.566 19.443 4.350 1.00 55.37 399 ILE A O 1
ATOM 6252 N N . GLY A 1 400 ? -18.914 17.722 2.945 1.00 48.94 400 GLY A N 1
ATOM 6253 C CA . GLY A 1 400 ? -17.605 17.138 3.169 1.00 45.23 400 GLY A CA 1
ATOM 6254 C C . GLY A 1 400 ? -17.156 16.230 2.045 1.00 48.94 400 GLY A C 1
ATOM 6255 O O . GLY A 1 400 ? -17.889 15.336 1.616 1.00 57.25 400 GLY A O 1
ATOM 6259 N N . ALA A 1 401 ? -15.939 16.467 1.566 1.00 35.17 401 ALA A N 1
ATOM 6260 C CA . ALA A 1 401 ? -15.353 15.641 0.522 1.00 36.51 401 ALA A CA 1
ATOM 6261 C C . ALA A 1 401 ? -14.858 14.323 1.109 1.00 48.17 401 ALA A C 1
ATOM 6262 O O . ALA A 1 401 ? -14.674 13.342 0.388 1.00 62.63 401 ALA A O 1
ATOM 6269 N N . GLY A 1 402 ? -14.649 14.309 2.422 1.00 49.84 402 GLY A N 1
ATOM 6270 C CA . GLY A 1 402 ? -14.081 13.155 3.093 1.00 60.31 402 GLY A CA 1
ATOM 6271 C C . GLY A 1 402 ? -15.105 12.246 3.737 1.00 67.58 402 GLY A C 1
ATOM 6272 O O . GLY A 1 402 ? -16.311 12.395 3.533 1.00 70.49 402 GLY A O 1
ATOM 6276 N N . GLY A 1 403 ? -14.609 11.295 4.522 1.00 60.64 403 GLY A N 1
ATOM 6277 C CA . GLY A 1 403 ? -15.455 10.327 5.191 1.00 68.80 403 GLY A CA 1
ATOM 6278 C C . GLY A 1 403 ? -14.756 9.686 6.375 1.00 68.58 403 GLY A C 1
ATOM 6279 O O . GLY A 1 403 ? -13.749 10.197 6.869 1.00 58.13 403 GLY A O 1
ATOM 6283 N N . TYR A 1 404 ? -15.297 8.559 6.824 1.00 58.84 404 TYR A N 1
ATOM 6284 C CA . TYR A 1 404 ? -14.755 7.825 7.962 1.00 80.08 404 TYR A CA 1
ATOM 6285 C C . TYR A 1 404 ? -13.451 7.130 7.583 1.00 70.44 404 TYR A C 1
ATOM 6286 O O . TYR A 1 404 ? -12.574 6.928 8.420 1.00 67.16 404 TYR A O 1
ATOM 6304 N N . TYR A 1 405 ? -13.346 6.766 6.309 1.00 84.42 405 TYR A N 1
ATOM 6305 C CA . TYR A 1 405 ? -12.183 6.071 5.765 1.00 86.84 405 TYR A CA 1
ATOM 6306 C C . TYR A 1 405 ? -10.978 6.993 5.604 1.00 71.14 405 TYR A C 1
ATOM 6307 O O . TYR A 1 405 ? -9.872 6.531 5.328 1.00 64.47 405 TYR A O 1
ATOM 6325 N N . SER A 1 406 ? -11.199 8.293 5.771 1.00 62.46 406 SER A N 1
ATOM 6326 C CA . SER A 1 406 ? -10.259 9.302 5.286 1.00 60.37 406 SER A CA 1
ATOM 6327 C C . SER A 1 406 ? -8.941 9.434 6.056 1.00 64.15 406 SER A C 1
ATOM 6328 O O . SER A 1 406 ? -7.991 10.008 5.534 1.00 50.23 406 SER A O 1
ATOM 6336 N N . ASN A 1 407 ? -8.882 8.921 7.280 1.00 64.60 407 ASN A N 1
ATOM 6337 C CA . ASN A 1 407 ? -7.669 9.015 8.093 1.00 72.55 407 ASN A CA 1
ATOM 6338 C C . ASN A 1 407 ? -7.161 10.454 8.240 1.00 74.11 407 ASN A C 1
ATOM 6339 O O . ASN A 1 407 ? -5.966 10.723 8.096 1.00 56.69 407 ASN A O 1
ATOM 6350 N N . ALA A 1 408 ? -8.073 11.379 8.519 1.00 66.89 408 ALA A N 1
ATOM 6351 C CA . ALA A 1 408 ? -7.686 12.752 8.814 1.00 70.17 408 ALA A CA 1
ATOM 6352 C C . ALA A 1 408 ? -6.972 12.793 10.164 1.00 74.32 408 ALA A C 1
ATOM 6353 O O . ALA A 1 408 ? -7.343 12.072 11.092 1.00 77.16 408 ALA A O 1
ATOM 6360 N N . HIS A 1 409 ? -5.946 13.632 10.271 1.00 79.00 409 HIS A N 1
ATOM 6361 C CA . HIS A 1 409 ? -5.139 13.701 11.487 1.00 85.73 409 HIS A CA 1
ATOM 6362 C C . HIS A 1 409 ? -4.410 12.377 11.705 1.00 90.28 409 HIS A C 1
ATOM 6363 O O . HIS A 1 409 ? -4.261 11.914 12.837 1.00 99.56 409 HIS A O 1
ATOM 6365 N N . ALA A 1 410 ? -3.959 11.776 10.607 1.00 63.44 410 ALA A N 1
ATOM 6366 C CA . ALA A 1 410 ? -3.314 10.471 10.644 1.00 61.88 410 ALA A CA 1
ATOM 6367 C C . ALA A 1 410 ? -2.602 10.233 9.314 1.00 66.39 410 ALA A C 1
ATOM 6368 O O . ALA A 1 410 ? -2.864 10.933 8.335 1.00 53.75 410 ALA A O 1
ATOM 6375 N N . PRO A 1 411 ? -1.689 9.251 9.268 1.00 65.96 411 PRO A N 1
ATOM 6376 C CA . PRO A 1 411 ? -0.974 9.045 8.005 1.00 62.75 411 PRO A CA 1
ATOM 6377 C C . PRO A 1 411 ? -1.849 8.414 6.926 1.00 48.75 411 PRO A C 1
ATOM 6378 O O . PRO A 1 411 ? -2.829 7.738 7.236 1.00 53.00 411 PRO A O 1
ATOM 6389 N N . ASN A 1 412 ? -1.477 8.643 5.672 1.00 43.68 412 ASN A N 1
ATOM 6390 C CA . ASN A 1 412 ? -2.210 8.129 4.521 1.00 52.34 412 ASN A CA 1
ATOM 6391 C C . ASN A 1 412 ? -3.630 8.672 4.472 1.00 56.26 412 ASN A C 1
ATOM 6392 O O . ASN A 1 412 ? -4.581 7.933 4.226 1.00 47.71 412 ASN A O 1
ATOM 6403 N N . GLU A 1 413 ? -3.766 9.972 4.710 1.00 45.83 413 GLU A N 1
ATOM 6404 C CA . GLU A 1 413 ? -5.050 10.633 4.554 1.00 48.96 413 GLU A CA 1
ATOM 6405 C C . GLU A 1 413 ? -5.480 10.574 3.095 1.00 49.57 413 GLU A C 1
ATOM 6406 O O . GLU A 1 413 ? -4.659 10.751 2.194 1.00 37.97 413 GLU A O 1
ATOM 6418 N N . ASN A 1 414 ? -6.769 10.337 2.866 1.00 47.59 414 ASN A N 1
ATOM 6419 C CA . ASN A 1 414 ? -7.289 10.233 1.508 1.00 39.80 414 ASN A CA 1
ATOM 6420 C C . ASN A 1 414 ? -8.789 10.489 1.415 1.00 42.88 414 ASN A C 1
ATOM 6421 O O . ASN A 1 414 ? -9.502 10.391 2.412 1.00 48.80 414 ASN A O 1
ATOM 6432 N N . ILE A 1 415 ? -9.256 10.821 0.213 1.00 38.98 415 ILE A N 1
ATOM 6433 C CA . ILE A 1 415 ? -10.689 10.911 -0.067 1.00 48.09 415 ILE A CA 1
ATOM 6434 C C . ILE A 1 415 ? -11.034 10.159 -1.353 1.00 45.41 415 ILE A C 1
ATOM 6435 O O . ILE A 1 415 ? -10.253 10.146 -2.307 1.00 50.18 415 ILE A O 1
ATOM 6451 N N . LYS A 1 416 ? -12.200 9.525 -1.374 1.00 50.47 416 LYS A N 1
ATOM 6452 C CA . LYS A 1 416 ? -12.694 8.901 -2.592 1.00 38.60 416 LYS A CA 1
ATOM 6453 C C . LYS A 1 416 ? -13.000 9.995 -3.602 1.00 50.48 416 LYS A C 1
ATOM 6454 O O . LYS A 1 416 ? -13.637 10.997 -3.271 1.00 44.17 416 LYS A O 1
ATOM 6473 N N . ILE A 1 417 ? -12.531 9.808 -4.830 1.00 36.70 417 ILE A N 1
ATOM 6474 C CA . ILE A 1 417 ? -12.771 10.774 -5.890 1.00 46.39 417 ILE A CA 1
ATOM 6475 C C . ILE A 1 417 ? -14.274 10.979 -6.091 1.00 49.70 417 ILE A C 1
ATOM 6476 O O . ILE A 1 417 ? -14.722 12.093 -6.359 1.00 46.96 417 ILE A O 1
ATOM 6492 N N . ASP A 1 418 ? -15.049 9.910 -5.941 1.00 41.34 418 ASP A N 1
ATOM 6493 C CA . ASP A 1 418 ? -16.499 9.993 -6.096 1.00 40.28 418 ASP A CA 1
ATOM 6494 C C . ASP A 1 418 ? -17.129 10.838 -4.988 1.00 40.71 418 ASP A C 1
ATOM 6495 O O . ASP A 1 418 ? -18.140 11.509 -5.208 1.00 60.64 418 ASP A O 1
ATOM 6504 N N . ASP A 1 419 ? -16.532 10.811 -3.799 1.00 37.81 419 ASP A N 1
ATOM 6505 C CA . ASP A 1 419 ? -17.028 11.621 -2.691 1.00 52.83 419 ASP A CA 1
ATOM 6506 C C . ASP A 1 419 ? -16.724 13.096 -2.924 1.00 42.90 419 ASP A C 1
ATOM 6507 O O . ASP A 1 419 ? -17.452 13.968 -2.451 1.00 41.66 419 ASP A O 1
ATOM 6516 N N . TYR A 1 420 ? -15.649 13.372 -3.658 1.00 41.61 420 TYR A N 1
ATOM 6517 C CA . TYR A 1 420 ? -15.297 14.745 -3.994 1.00 38.64 420 TYR A CA 1
ATOM 6518 C C . TYR A 1 420 ? -16.347 15.326 -4.931 1.00 37.87 420 TYR A C 1
ATOM 6519 O O . TYR A 1 420 ? -16.761 16.475 -4.783 1.00 41.24 420 TYR A O 1
ATOM 6537 N N . TYR A 1 421 ? -16.779 14.518 -5.893 1.00 35.36 421 TYR A N 1
ATOM 6538 C CA . TYR A 1 421 ? -17.787 14.950 -6.855 1.00 43.90 421 TYR A CA 1
ATOM 6539 C C . TYR A 1 421 ? -19.161 15.094 -6.209 1.00 44.94 421 TYR A C 1
ATOM 6540 O O . TYR A 1 421 ? -19.919 15.995 -6.562 1.00 41.36 421 TYR A O 1
ATOM 6558 N N . LYS A 1 422 ? -19.483 14.223 -5.257 1.00 33.93 422 LYS A N 1
ATOM 6559 C CA . LYS A 1 422 ? -20.752 14.349 -4.542 1.00 45.41 422 LYS A CA 1
ATOM 6560 C C . LYS A 1 422 ? -20.755 15.606 -3.681 1.00 49.20 422 LYS A C 1
ATOM 6561 O O . LYS A 1 422 ? -21.804 16.209 -3.461 1.00 36.76 422 LYS A O 1
ATOM 6580 N N . ALA A 1 423 ? -19.579 16.000 -3.196 1.00 39.23 423 ALA A N 1
ATOM 6581 C CA . ALA A 1 423 ? -19.475 17.166 -2.328 1.00 35.41 423 ALA A CA 1
ATOM 6582 C C . ALA A 1 423 ? -19.765 18.440 -3.113 1.00 37.84 423 ALA A C 1
ATOM 6583 O O . ALA A 1 423 ? -20.493 19.316 -2.640 1.00 36.52 423 ALA A O 1
ATOM 6590 N N . ILE A 1 424 ? -19.187 18.540 -4.308 1.00 34.44 424 ILE A N 1
ATOM 6591 C CA . ILE A 1 424 ? -19.490 19.643 -5.216 1.00 38.79 424 ILE A CA 1
ATOM 6592 C C . ILE A 1 424 ? -20.999 19.688 -5.442 1.00 49.50 424 ILE A C 1
ATOM 6593 O O . ILE A 1 424 ? -21.627 20.745 -5.389 1.00 45.44 424 ILE A O 1
ATOM 6609 N N . LYS A 1 425 ? -21.563 18.511 -5.675 1.00 36.79 425 LYS A N 1
ATOM 6610 C CA . LYS A 1 425 ? -22.976 18.344 -5.975 1.00 43.92 425 LYS A CA 1
ATOM 6611 C C . LYS A 1 425 ? -23.846 18.765 -4.789 1.00 45.20 425 LYS A C 1
ATOM 6612 O O . LYS A 1 425 ? -24.829 19.489 -4.956 1.00 38.38 425 LYS A O 1
ATOM 6630 N N . HIS A 1 426 ? -23.470 18.315 -3.595 1.00 31.98 426 HIS A N 1
ATOM 6631 C CA . HIS A 1 426 ? -24.144 18.706 -2.361 1.00 35.76 426 HIS A CA 1
ATOM 6632 C C . HIS A 1 426 ? -24.151 20.221 -2.194 1.00 37.93 426 HIS A C 1
ATOM 6633 O O . HIS A 1 426 ? -25.152 20.802 -1.774 1.00 41.72 426 HIS A O 1
ATOM 6648 N N . THR A 1 427 ? -23.039 20.864 -2.530 1.00 32.49 427 THR A N 1
ATOM 6649 C CA . THR A 1 427 ? -22.929 22.306 -2.357 1.00 31.93 427 THR A CA 1
ATOM 6650 C C . THR A 1 427 ? -23.843 23.033 -3.334 1.00 24.88 427 THR A C 1
ATOM 6651 O O . THR A 1 427 ? -24.492 24.016 -2.977 1.00 33.34 427 THR A O 1
ATOM 6662 N N . GLU A 1 428 ? -23.862 22.554 -4.575 1.00 30.64 428 GLU A N 1
ATOM 6663 C CA . GLU A 1 428 ? -24.716 23.117 -5.616 1.00 45.82 428 GLU A CA 1
ATOM 6664 C C . GLU A 1 428 ? -26.178 23.093 -5.187 1.00 44.08 428 GLU A C 1
ATOM 6665 O O . GLU A 1 428 ? -26.849 24.124 -5.193 1.00 46.87 428 GLU A O 1
ATOM 6677 N N . GLU A 1 429 ? -26.662 21.917 -4.800 1.00 46.03 429 GLU A N 1
ATOM 6678 C CA . GLU A 1 429 ? -28.039 21.776 -4.339 1.00 27.79 429 GLU A CA 1
ATOM 6679 C C . GLU A 1 429 ? -28.294 22.639 -3.112 1.00 39.11 429 GLU A C 1
ATOM 6680 O O . GLU A 1 429 ? -29.368 23.226 -2.977 1.00 34.65 429 GLU A O 1
ATOM 6692 N N . PHE A 1 430 ? -27.307 22.733 -2.223 1.00 29.39 430 PHE A N 1
ATOM 6693 C CA . PHE A 1 430 ? -27.472 23.553 -1.032 1.00 32.53 430 PHE A CA 1
ATOM 6694 C C . PHE A 1 430 ? -27.658 25.022 -1.403 1.00 38.27 430 PHE A C 1
ATOM 6695 O O . PHE A 1 430 ? -28.509 25.702 -0.837 1.00 39.00 430 PHE A O 1
ATOM 6712 N N . LEU A 1 431 ? -26.874 25.500 -2.364 1.00 37.92 431 LEU A N 1
ATOM 6713 C CA . LEU A 1 431 ? -26.918 26.904 -2.765 1.00 34.59 431 LEU A CA 1
ATOM 6714 C C . LEU A 1 431 ? -28.181 27.247 -3.568 1.00 34.56 431 LEU A C 1
ATOM 6715 O O . LEU A 1 431 ? -28.619 28.393 -3.580 1.00 32.59 431 LEU A O 1
ATOM 6731 N N . LYS A 1 432 ? -28.739 26.263 -4.264 1.00 34.43 432 LYS A N 1
ATOM 6732 C CA . LYS A 1 432 ? -29.970 26.469 -5.024 1.00 44.97 432 LYS A CA 1
ATOM 6733 C C . LYS A 1 432 ? -31.155 26.560 -4.075 1.00 40.79 432 LYS A C 1
ATOM 6734 O O . LYS A 1 432 ? -32.117 27.281 -4.320 1.00 54.97 432 LYS A O 1
ATOM 6753 N N . LEU A 1 433 ? -31.047 25.836 -2.969 1.00 41.40 433 LEU A N 1
ATOM 6754 C CA . LEU A 1 433 ? -32.154 25.612 -2.057 1.00 38.93 433 LEU A CA 1
ATOM 6755 C C . LEU A 1 433 ? -32.222 26.662 -0.947 1.00 54.17 433 LEU A C 1
ATOM 6756 O O . LEU A 1 433 ? -33.310 27.101 -0.561 1.00 45.79 433 LEU A O 1
ATOM 6772 N N . TYR A 1 434 ? -31.060 27.067 -0.441 1.00 42.63 434 TYR A N 1
ATOM 6773 C CA . TYR A 1 434 ? -30.991 28.054 0.638 1.00 42.33 434 TYR A CA 1
ATOM 6774 C C . TYR A 1 434 ? -31.779 29.336 0.348 1.00 46.58 434 TYR A C 1
ATOM 6775 O O . TYR A 1 434 ? -32.529 29.807 1.205 1.00 38.90 434 TYR A O 1
ATOM 6793 N N . PRO A 1 435 ? -31.618 29.906 -0.857 1.00 35.59 435 PRO A N 1
ATOM 6794 C CA . PRO A 1 435 ? -32.294 31.183 -1.111 1.00 35.83 435 PRO A CA 1
ATOM 6795 C C . PRO A 1 435 ? -33.815 31.084 -1.307 1.00 53.08 435 PRO A C 1
ATOM 6796 O O . PRO A 1 435 ? -34.488 32.108 -1.194 1.00 40.62 435 PRO A O 1
ATOM 6807 N N . ILE A 1 436 ? -34.348 29.896 -1.582 1.00 38.67 436 ILE A N 1
ATOM 6808 C CA . ILE A 1 436 ? -35.790 29.761 -1.804 1.00 51.22 436 ILE A CA 1
ATOM 6809 C C . ILE A 1 436 ? -36.550 29.436 -0.516 1.00 50.55 436 ILE A C 1
ATOM 6810 O O . ILE A 1 436 ? -37.761 29.630 -0.445 1.00 42.88 436 ILE A O 1
ATOM 6826 N N . LEU A 1 437 ? -35.840 28.957 0.502 1.00 43.04 437 LEU A N 1
ATOM 6827 C CA . LEU A 1 437 ? -36.472 28.637 1.775 1.00 41.31 437 LEU A CA 1
ATOM 6828 C C . LEU A 1 437 ? -36.640 29.890 2.624 1.00 57.11 437 LEU A C 1
ATOM 6829 O O . LEU A 1 437 ? -37.561 29.984 3.437 1.00 59.30 437 LEU A O 1
ATOM 6846 N N . LEU B 1 8 ? 51.434 5.086 38.650 1.00 145.01 8 LEU B N 1
ATOM 6847 C CA . LEU B 1 8 ? 50.129 5.737 38.662 1.00 126.10 8 LEU B CA 1
ATOM 6848 C C . LEU B 1 8 ? 49.865 6.451 37.342 1.00 134.50 8 LEU B C 1
ATOM 6849 O O . LEU B 1 8 ? 48.751 6.414 36.818 1.00 122.91 8 LEU B O 1
ATOM 6865 N N . ILE B 1 9 ? 50.894 7.107 36.815 1.00 161.22 9 ILE B N 1
ATOM 6866 C CA . ILE B 1 9 ? 50.786 7.804 35.541 1.00 175.09 9 ILE B CA 1
ATOM 6867 C C . ILE B 1 9 ? 50.504 6.808 34.423 1.00 184.75 9 ILE B C 1
ATOM 6868 O O . ILE B 1 9 ? 49.729 7.089 33.508 1.00 184.06 9 ILE B O 1
ATOM 6872 N N . GLU B 1 10 ? 51.136 5.642 34.507 1.00 190.29 10 GLU B N 1
ATOM 6873 C CA . GLU B 1 10 ? 50.920 4.580 33.532 1.00 189.45 10 GLU B CA 1
ATOM 6874 C C . GLU B 1 10 ? 49.517 4.003 33.680 1.00 180.68 10 GLU B C 1
ATOM 6875 O O . GLU B 1 10 ? 48.877 3.639 32.694 1.00 178.89 10 GLU B O 1
ATOM 6879 N N . PHE B 1 11 ? 49.045 3.924 34.919 1.00 178.05 11 PHE B N 1
ATOM 6880 C CA . PHE B 1 11 ? 47.705 3.426 35.198 1.00 169.58 11 PHE B CA 1
ATOM 6881 C C . PHE B 1 11 ? 46.658 4.464 34.810 1.00 168.18 11 PHE B C 1
ATOM 6882 O O . PHE B 1 11 ? 45.540 4.119 34.427 1.00 177.99 11 PHE B O 1
ATOM 6886 N N . LEU B 1 12 ? 47.030 5.736 34.906 1.00 145.79 12 LEU B N 1
ATOM 6887 C CA . LEU B 1 12 ? 46.110 6.828 34.613 1.00 139.07 12 LEU B CA 1
ATOM 6888 C C . LEU B 1 12 ? 45.918 7.013 33.110 1.00 145.72 12 LEU B C 1
ATOM 6889 O O . LEU B 1 12 ? 44.840 7.399 32.657 1.00 136.06 12 LEU B O 1
ATOM 6893 N N . LYS B 1 13 ? 46.966 6.731 32.341 1.00 162.74 13 LYS B N 1
ATOM 6894 C CA . LYS B 1 13 ? 46.935 6.939 30.896 1.00 172.62 13 LYS B CA 1
ATOM 6895 C C . LYS B 1 13 ? 46.021 5.935 30.199 1.00 172.26 13 LYS B C 1
ATOM 6896 O O . LYS B 1 13 ? 45.287 6.289 29.277 1.00 174.78 13 LYS B O 1
ATOM 6903 N N . LYS B 1 14 ? 46.080 4.681 30.637 1.00 167.06 14 LYS B N 1
ATOM 6904 C CA . LYS B 1 14 ? 45.281 3.615 30.039 1.00 156.79 14 LYS B CA 1
ATOM 6905 C C . LYS B 1 14 ? 43.788 3.861 30.241 1.00 141.38 14 LYS B C 1
ATOM 6906 O O . LYS B 1 14 ? 43.355 4.099 31.368 1.00 143.29 14 LYS B O 1
ATOM 6913 N N . PRO B 1 15 ? 42.996 3.809 29.154 1.00 123.22 15 PRO B N 1
ATOM 6914 C CA . PRO B 1 15 ? 41.545 3.938 29.284 1.00 102.46 15 PRO B CA 1
ATOM 6915 C C . PRO B 1 15 ? 40.873 2.569 29.362 1.00 104.83 15 PRO B C 1
ATOM 6916 O O . PRO B 1 15 ? 41.314 1.637 28.691 1.00 86.23 15 PRO B O 1
ATOM 6927 N N . SER B 1 16 ? 39.818 2.460 30.163 1.00 134.12 16 SER B N 1
ATOM 6928 C CA . SER B 1 16 ? 39.082 1.207 30.310 1.00 143.31 16 SER B CA 1
ATOM 6929 C C . SER B 1 16 ? 37.625 1.494 30.655 1.00 139.04 16 SER B C 1
ATOM 6930 O O . SER B 1 16 ? 37.143 1.137 31.729 1.00 140.17 16 SER B O 1
ATOM 6938 N N . ILE B 1 17 ? 36.925 2.142 29.729 1.00 140.37 17 ILE B N 1
ATOM 6939 C CA . ILE B 1 17 ? 35.527 2.501 29.936 1.00 137.05 17 ILE B CA 1
ATOM 6940 C C . ILE B 1 17 ? 34.641 1.267 29.808 1.00 139.45 17 ILE B C 1
ATOM 6941 O O . ILE B 1 17 ? 34.750 0.511 28.844 1.00 144.84 17 ILE B O 1
ATOM 6957 N N . THR B 1 20 ? 31.034 1.539 28.271 1.00 89.68 20 THR B N 1
ATOM 6958 C CA . THR B 1 20 ? 30.675 0.884 27.019 1.00 95.25 20 THR B CA 1
ATOM 6959 C C . THR B 1 20 ? 31.441 -0.422 26.829 1.00 106.35 20 THR B C 1
ATOM 6960 O O . THR B 1 20 ? 31.182 -1.171 25.887 1.00 124.04 20 THR B O 1
ATOM 6970 N N . GLY B 1 21 ? 32.385 -0.690 27.724 1.00 91.56 21 GLY B N 1
ATOM 6971 C CA . GLY B 1 21 ? 33.175 -1.905 27.653 1.00 91.33 21 GLY B CA 1
ATOM 6972 C C . GLY B 1 21 ? 34.260 -1.828 26.597 1.00 98.87 21 GLY B C 1
ATOM 6973 O O . GLY B 1 21 ? 34.487 -2.792 25.865 1.00 100.40 21 GLY B O 1
ATOM 6977 N N . GLU B 1 22 ? 34.934 -0.682 26.526 1.00 118.15 22 GLU B N 1
ATOM 6978 C CA . GLU B 1 22 ? 35.978 -0.449 25.531 1.00 127.07 22 GLU B CA 1
ATOM 6979 C C . GLU B 1 22 ? 37.356 -0.314 26.175 1.00 131.14 22 GLU B C 1
ATOM 6980 O O . GLU B 1 22 ? 37.551 0.489 27.089 1.00 133.03 22 GLU B O 1
ATOM 6984 N N . GLY B 1 23 ? 38.308 -1.106 25.689 1.00 127.72 23 GLY B N 1
ATOM 6985 C CA . GLY B 1 23 ? 39.687 -1.027 26.140 1.00 118.50 23 GLY B CA 1
ATOM 6986 C C . GLY B 1 23 ? 39.891 -1.452 27.582 1.00 115.69 23 GLY B C 1
ATOM 6987 O O . GLY B 1 23 ? 40.838 -1.011 28.233 1.00 109.68 23 GLY B O 1
ATOM 6991 N N . ILE B 1 24 ? 39.015 -2.319 28.080 1.00 112.85 24 ILE B N 1
ATOM 6992 C CA . ILE B 1 24 ? 39.057 -2.731 29.481 1.00 105.78 24 ILE B CA 1
ATOM 6993 C C . ILE B 1 24 ? 40.124 -3.791 29.753 1.00 124.58 24 ILE B C 1
ATOM 6994 O O . ILE B 1 24 ? 40.859 -3.699 30.737 1.00 124.76 24 ILE B O 1
ATOM 7010 N N . ASP B 1 25 ? 40.199 -4.797 28.886 1.00 124.34 25 ASP B N 1
ATOM 7011 C CA . ASP B 1 25 ? 41.116 -5.916 29.084 1.00 129.79 25 ASP B CA 1
ATOM 7012 C C . ASP B 1 25 ? 42.570 -5.457 29.173 1.00 143.52 25 ASP B C 1
ATOM 7013 O O . ASP B 1 25 ? 43.403 -6.131 29.780 1.00 139.59 25 ASP B O 1
ATOM 7017 N N . GLU B 1 26 ? 42.866 -4.310 28.568 1.00 169.56 26 GLU B N 1
ATOM 7018 C CA . GLU B 1 26 ? 44.219 -3.761 28.577 1.00 176.53 26 GLU B CA 1
ATOM 7019 C C . GLU B 1 26 ? 44.655 -3.403 29.993 1.00 177.81 26 GLU B C 1
ATOM 7020 O O . GLU B 1 26 ? 45.798 -3.645 30.379 1.00 191.26 26 GLU B O 1
ATOM 7024 N N . THR B 1 27 ? 43.739 -2.823 30.762 1.00 156.49 27 THR B N 1
ATOM 7025 C CA . THR B 1 27 ? 44.020 -2.457 32.145 1.00 147.13 27 THR B CA 1
ATOM 7026 C C . THR B 1 27 ? 43.956 -3.675 33.060 1.00 147.94 27 THR B C 1
ATOM 7027 O O . THR B 1 27 ? 44.712 -3.776 34.026 1.00 152.33 27 THR B O 1
ATOM 7038 N N . ALA B 1 28 ? 43.048 -4.597 32.752 1.00 139.48 28 ALA B N 1
ATOM 7039 C CA . ALA B 1 28 ? 42.869 -5.800 33.559 1.00 131.82 28 ALA B CA 1
ATOM 7040 C C . ALA B 1 28 ? 44.114 -6.680 33.508 1.00 130.01 28 ALA B C 1
ATOM 7041 O O . ALA B 1 28 ? 44.582 -7.170 34.536 1.00 113.47 28 ALA B O 1
ATOM 7048 N N . ASN B 1 29 ? 44.647 -6.876 32.306 1.00 141.79 29 ASN B N 1
ATOM 7049 C CA . ASN B 1 29 ? 45.866 -7.653 32.126 1.00 154.58 29 ASN B CA 1
ATOM 7050 C C . ASN B 1 29 ? 47.078 -6.888 32.645 1.00 157.55 29 ASN B C 1
ATOM 7051 O O . ASN B 1 29 ? 48.004 -7.477 33.204 1.00 164.08 29 ASN B O 1
ATOM 7055 N N . TYR B 1 30 ? 47.065 -5.572 32.454 1.00 150.19 30 TYR B N 1
ATOM 7056 C CA . TYR B 1 30 ? 48.128 -4.713 32.961 1.00 143.61 30 TYR B CA 1
ATOM 7057 C C . TYR B 1 30 ? 48.148 -4.760 34.481 1.00 142.38 30 TYR B C 1
ATOM 7058 O O . TYR B 1 30 ? 49.194 -4.976 35.090 1.00 140.20 30 TYR B O 1
ATOM 7062 N N . LEU B 1 31 ? 46.982 -4.560 35.088 1.00 135.17 31 LEU B N 1
ATOM 7063 C CA . LEU B 1 31 ? 46.852 -4.606 36.539 1.00 125.38 31 LEU B CA 1
ATOM 7064 C C . LEU B 1 31 ? 47.232 -5.991 37.057 1.00 126.09 31 LEU B C 1
ATOM 7065 O O . LEU B 1 31 ? 47.898 -6.115 38.084 1.00 122.11 31 LEU B O 1
ATOM 7081 N N . LYS B 1 32 ? 46.818 -7.028 36.335 1.00 138.34 32 LYS B N 1
ATOM 7082 C CA . LYS B 1 32 ? 47.210 -8.394 36.666 1.00 140.17 32 LYS B CA 1
ATOM 7083 C C . LYS B 1 32 ? 48.728 -8.528 36.605 1.00 141.23 32 LYS B C 1
ATOM 7084 O O . LYS B 1 32 ? 49.327 -9.292 37.363 1.00 151.65 32 LYS B O 1
ATOM 7094 N N . GLU B 1 33 ? 49.343 -7.776 35.698 1.00 117.68 33 GLU B N 1
ATOM 7095 C CA . GLU B 1 33 ? 50.789 -7.799 35.529 1.00 130.38 33 GLU B CA 1
ATOM 7096 C C . GLU B 1 33 ? 51.475 -6.932 36.583 1.00 132.54 33 GLU B C 1
ATOM 7097 O O . GLU B 1 33 ? 52.625 -7.181 36.949 1.00 140.26 33 GLU B O 1
ATOM 7109 N N . THR B 1 34 ? 50.762 -5.922 37.077 1.00 124.83 34 THR B N 1
ATOM 7110 C CA . THR B 1 34 ? 51.360 -4.924 37.960 1.00 126.39 34 THR B CA 1
ATOM 7111 C C . THR B 1 34 ? 51.329 -5.336 39.433 1.00 129.62 34 THR B C 1
ATOM 7112 O O . THR B 1 34 ? 52.263 -5.037 40.178 1.00 127.69 34 THR B O 1
ATOM 7123 N N . VAL B 1 35 ? 50.261 -6.011 39.853 1.00 136.56 35 VAL B N 1
ATOM 7124 C CA . VAL B 1 35 ? 50.147 -6.474 41.238 1.00 145.03 35 VAL B CA 1
ATOM 7125 C C . VAL B 1 35 ? 51.293 -7.427 41.567 1.00 153.88 35 VAL B C 1
ATOM 7126 O O . VAL B 1 35 ? 51.779 -7.460 42.698 1.00 155.54 35 VAL B O 1
ATOM 7139 N N . GLU B 1 36 ? 51.728 -8.193 40.571 1.00 155.05 36 GLU B N 1
ATOM 7140 C CA . GLU B 1 36 ? 52.800 -9.164 40.762 1.00 161.78 36 GLU B CA 1
ATOM 7141 C C . GLU B 1 36 ? 54.162 -8.491 40.911 1.00 159.69 36 GLU B C 1
ATOM 7142 O O . GLU B 1 36 ? 54.956 -8.872 41.770 1.00 163.78 36 GLU B O 1
ATOM 7154 N N . LYS B 1 37 ? 54.429 -7.494 40.073 1.00 152.48 37 LYS B N 1
ATOM 7155 C CA . LYS B 1 37 ? 55.726 -6.822 40.069 1.00 142.39 37 LYS B CA 1
ATOM 7156 C C . LYS B 1 37 ? 55.984 -6.081 41.378 1.00 133.98 37 LYS B C 1
ATOM 7157 O O . LYS B 1 37 ? 57.114 -6.040 41.864 1.00 131.72 37 LYS B O 1
ATOM 7176 N N . LEU B 1 38 ? 54.931 -5.499 41.943 1.00 129.43 38 LEU B N 1
ATOM 7177 C CA . LEU B 1 38 ? 55.060 -4.653 43.125 1.00 128.68 38 LEU B CA 1
ATOM 7178 C C . LEU B 1 38 ? 55.012 -5.449 44.428 1.00 153.27 38 LEU B C 1
ATOM 7179 O O . LEU B 1 38 ? 55.829 -5.231 45.324 1.00 143.92 38 LEU B O 1
ATOM 7195 N N . LEU B 1 39 ? 54.056 -6.369 44.528 1.00 194.99 39 LEU B N 1
ATOM 7196 C CA . LEU B 1 39 ? 53.839 -7.121 45.761 1.00 210.33 39 LEU B CA 1
ATOM 7197 C C . LEU B 1 39 ? 54.563 -8.466 45.754 1.00 200.39 39 LEU B C 1
ATOM 7198 O O . LEU B 1 39 ? 54.818 -9.045 46.811 1.00 219.64 39 LEU B O 1
ATOM 7214 N N . GLY B 1 40 ? 54.888 -8.962 44.564 1.00 145.72 40 GLY B N 1
ATOM 7215 C CA . GLY B 1 40 ? 55.599 -10.222 44.433 1.00 128.76 40 GLY B CA 1
ATOM 7216 C C . GLY B 1 40 ? 54.683 -11.431 44.466 1.00 137.43 40 GLY B C 1
ATOM 7217 O O . GLY B 1 40 ? 55.125 -12.556 44.230 1.00 128.40 40 GLY B O 1
ATOM 7221 N N . VAL B 1 41 ? 53.405 -11.199 44.758 1.00 168.83 41 VAL B N 1
ATOM 7222 C CA . VAL B 1 41 ? 52.420 -12.276 44.844 1.00 167.03 41 VAL B CA 1
ATOM 7223 C C . VAL B 1 41 ? 51.701 -12.471 43.514 1.00 171.79 41 VAL B C 1
ATOM 7224 O O . VAL B 1 41 ? 51.458 -11.513 42.784 1.00 177.00 41 VAL B O 1
ATOM 7237 N N . LYS B 1 42 ? 51.358 -13.719 43.209 1.00 159.46 42 LYS B N 1
ATOM 7238 C CA . LYS B 1 42 ? 50.653 -14.041 41.974 1.00 154.32 42 LYS B CA 1
ATOM 7239 C C . LYS B 1 42 ? 49.258 -13.424 41.970 1.00 143.36 42 LYS B C 1
ATOM 7240 O O . LYS B 1 42 ? 48.521 -13.528 42.951 1.00 126.03 42 LYS B O 1
ATOM 7247 N N . ALA B 1 43 ? 48.907 -12.783 40.858 1.00 154.93 43 ALA B N 1
ATOM 7248 C CA . ALA B 1 43 ? 47.614 -12.124 40.713 1.00 151.07 43 ALA B CA 1
ATOM 7249 C C . ALA B 1 43 ? 46.716 -12.903 39.757 1.00 155.07 43 ALA B C 1
ATOM 7250 O O . ALA B 1 43 ? 47.108 -13.202 38.628 1.00 157.01 43 ALA B O 1
ATOM 7257 N N . ASN B 1 44 ? 45.510 -13.220 40.218 1.00 163.33 44 ASN B N 1
ATOM 7258 C CA . ASN B 1 44 ? 44.549 -13.987 39.433 1.00 159.93 44 ASN B CA 1
ATOM 7259 C C . ASN B 1 44 ? 43.517 -13.098 38.748 1.00 150.62 44 ASN B C 1
ATOM 7260 O O . ASN B 1 44 ? 43.021 -12.138 39.339 1.00 150.15 44 ASN B O 1
ATOM 7271 N N . LEU B 1 45 ? 43.204 -13.427 37.498 1.00 135.58 45 LEU B N 1
ATOM 7272 C CA . LEU B 1 45 ? 42.158 -12.742 36.746 1.00 127.73 45 LEU B CA 1
ATOM 7273 C C . LEU B 1 45 ? 41.011 -13.722 36.509 1.00 128.25 45 LEU B C 1
ATOM 7274 O O . LEU B 1 45 ? 41.157 -14.695 35.768 1.00 117.46 45 LEU B O 1
ATOM 7290 N N . GLU B 1 46 ? 39.873 -13.459 37.147 1.00 149.53 46 GLU B N 1
ATOM 7291 C CA . GLU B 1 46 ? 38.756 -14.400 37.162 1.00 155.08 46 GLU B CA 1
ATOM 7292 C C . GLU B 1 46 ? 37.620 -13.980 36.234 1.00 150.49 46 GLU B C 1
ATOM 7293 O O . GLU B 1 46 ? 37.092 -12.873 36.340 1.00 145.37 46 GLU B O 1
ATOM 7297 N N . LYS B 1 47 ? 37.252 -14.880 35.327 1.00 149.27 47 LYS B N 1
ATOM 7298 C CA . LYS B 1 47 ? 36.123 -14.664 34.425 1.00 144.70 47 LYS B CA 1
ATOM 7299 C C . LYS B 1 47 ? 34.797 -14.733 35.181 1.00 151.38 47 LYS B C 1
ATOM 7300 O O . LYS B 1 47 ? 34.681 -15.432 36.188 1.00 139.59 47 LYS B O 1
ATOM 7319 N N . THR B 1 48 ? 33.803 -13.998 34.689 1.00 189.73 48 THR B N 1
ATOM 7320 C CA . THR B 1 48 ? 32.502 -13.906 35.348 1.00 200.51 48 THR B CA 1
ATOM 7321 C C . THR B 1 48 ? 31.414 -13.618 34.318 1.00 193.88 48 THR B C 1
ATOM 7322 O O . THR B 1 48 ? 31.707 -13.190 33.201 1.00 206.86 48 THR B O 1
ATOM 7333 N N . LYS B 1 49 ? 30.161 -13.862 34.694 1.00 16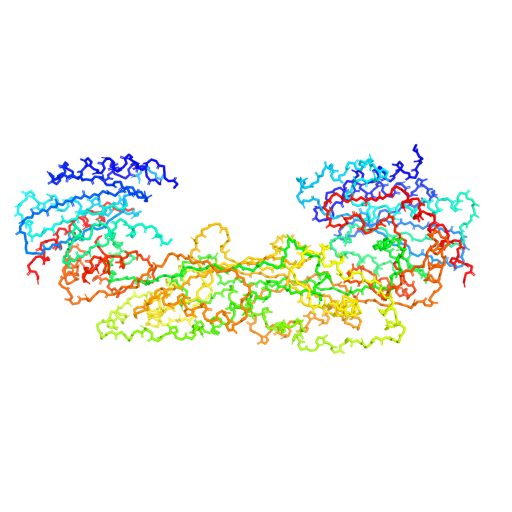0.85 49 LYS B N 1
ATOM 7334 C CA . LYS B 1 49 ? 29.022 -13.511 33.853 1.00 142.61 49 LYS B CA 1
ATOM 7335 C C . LYS B 1 49 ? 29.051 -12.018 33.544 1.00 127.47 49 LYS B C 1
ATOM 7336 O O . LYS B 1 49 ? 28.750 -11.597 32.426 1.00 120.14 49 LYS B O 1
ATOM 7340 N N . GLY B 1 50 ? 29.416 -11.222 34.544 1.00 118.11 50 GLY B N 1
ATOM 7341 C CA . GLY B 1 50 ? 29.636 -9.801 34.350 1.00 112.70 50 GLY B CA 1
ATOM 7342 C C . GLY B 1 50 ? 30.992 -9.576 33.709 1.00 131.78 50 GLY B C 1
ATOM 7343 O O . GLY B 1 50 ? 31.414 -10.353 32.853 1.00 124.89 50 GLY B O 1
ATOM 7347 N N . HIS B 1 51 ? 31.678 -8.515 34.125 1.00 168.05 51 HIS B N 1
ATOM 7348 C CA . HIS B 1 51 ? 33.033 -8.250 33.655 1.00 175.48 51 HIS B CA 1
ATOM 7349 C C . HIS B 1 51 ? 34.030 -8.941 34.586 1.00 180.32 51 HIS B C 1
ATOM 7350 O O . HIS B 1 51 ? 33.756 -9.084 35.778 1.00 182.03 51 HIS B O 1
ATOM 7354 N N . PRO B 1 52 ? 35.185 -9.380 34.048 1.00 173.03 52 PRO B N 1
ATOM 7355 C CA . PRO B 1 52 ? 36.195 -10.093 34.844 1.00 174.50 52 PRO B CA 1
ATOM 7356 C C . PRO B 1 52 ? 36.600 -9.370 36.129 1.00 169.57 52 PRO B C 1
ATOM 7357 O O . PRO B 1 52 ? 36.457 -8.150 36.223 1.00 174.06 52 PRO B O 1
ATOM 7368 N N . VAL B 1 53 ? 37.103 -10.129 37.100 1.00 150.32 53 VAL B N 1
ATOM 7369 C CA . VAL B 1 53 ? 37.529 -9.579 38.384 1.00 135.00 53 VAL B CA 1
ATOM 7370 C C . VAL B 1 53 ? 38.983 -9.949 38.661 1.00 125.90 53 VAL B C 1
ATOM 7371 O O . VAL B 1 53 ? 39.386 -11.098 38.472 1.00 136.32 53 VAL B O 1
ATOM 7384 N N . VAL B 1 54 ? 39.763 -8.971 39.112 1.00 100.59 54 VAL B N 1
ATOM 7385 C CA . VAL B 1 54 ? 41.160 -9.198 39.462 1.00 102.03 54 VAL B CA 1
ATOM 7386 C C . VAL B 1 54 ? 41.264 -9.510 40.951 1.00 93.46 54 VAL B C 1
ATOM 7387 O O . VAL B 1 54 ? 40.796 -8.738 41.788 1.00 90.34 54 VAL B O 1
ATOM 7400 N N . TYR B 1 55 ? 41.880 -10.645 41.270 1.00 91.14 55 TYR B N 1
ATOM 7401 C CA . TYR B 1 55 ? 41.992 -11.110 42.648 1.00 84.61 55 TYR B CA 1
ATOM 7402 C C . TYR B 1 55 ? 43.427 -11.499 42.993 1.00 100.57 55 TYR B C 1
ATOM 7403 O O . TYR B 1 55 ? 44.119 -12.131 42.196 1.00 105.05 55 TYR B O 1
ATOM 7421 N N . ALA B 1 56 ? 43.863 -11.111 44.188 1.00 111.13 56 ALA B N 1
ATOM 7422 C CA . ALA B 1 56 ? 45.184 -11.469 44.689 1.00 122.22 56 ALA B CA 1
ATOM 7423 C C . ALA B 1 56 ? 45.125 -11.626 46.203 1.00 124.58 56 ALA B C 1
ATOM 7424 O O . ALA B 1 56 ? 44.298 -10.997 46.865 1.00 124.53 56 ALA B O 1
ATOM 7431 N N . GLU B 1 57 ? 46.002 -12.468 46.743 1.00 114.13 57 GLU B N 1
ATOM 7432 C CA . GLU B 1 57 ? 46.038 -12.737 48.176 1.00 108.49 57 GLU B CA 1
ATOM 7433 C C . GLU B 1 57 ? 47.453 -12.584 48.723 1.00 122.12 57 GLU B C 1
ATOM 7434 O O . GLU B 1 57 ? 48.408 -13.118 48.157 1.00 135.78 57 GLU B O 1
ATOM 7446 N N . ILE B 1 58 ? 47.573 -11.848 49.825 1.00 121.54 58 ILE B N 1
ATOM 7447 C CA . ILE B 1 58 ? 48.841 -11.692 50.529 1.00 125.61 58 ILE B CA 1
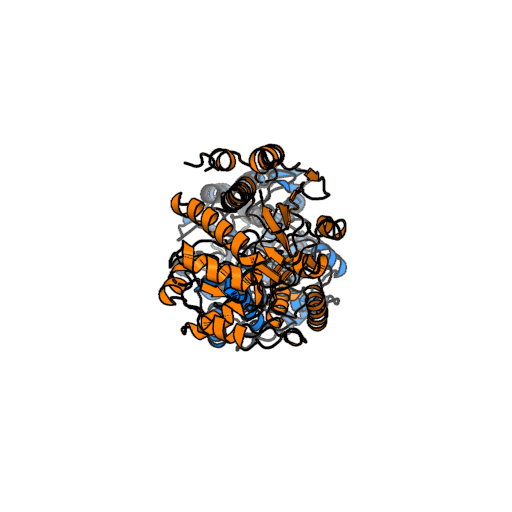ATOM 7448 C C . ILE B 1 58 ? 48.687 -12.194 51.962 1.00 121.46 58 ILE B C 1
ATOM 7449 O O . ILE B 1 58 ? 47.979 -11.589 52.769 1.00 112.27 58 ILE B O 1
ATOM 7465 N N . ASN B 1 59 ? 49.354 -13.304 52.265 1.00 118.75 59 ASN B N 1
ATOM 7466 C CA . ASN B 1 59 ? 49.297 -13.908 53.590 1.00 118.97 59 ASN B CA 1
ATOM 7467 C C . ASN B 1 59 ? 50.618 -13.738 54.331 1.00 128.69 59 ASN B C 1
ATOM 7468 O O . ASN B 1 59 ? 51.664 -14.185 53.861 1.00 117.44 59 ASN B O 1
ATOM 7479 N N . VAL B 1 60 ? 50.558 -13.082 55.486 1.00 158.65 60 VAL B N 1
ATOM 7480 C CA . VAL B 1 60 ? 51.725 -12.906 56.345 1.00 176.40 60 VAL B CA 1
ATOM 7481 C C . VAL B 1 60 ? 51.568 -13.733 57.617 1.00 175.07 60 VAL B C 1
ATOM 7482 O O . VAL B 1 60 ? 52.237 -13.478 58.619 1.00 180.70 60 VAL B O 1
ATOM 7486 N N . ASN B 1 61 ? 50.684 -14.726 57.563 1.00 159.50 61 ASN B N 1
ATOM 7487 C CA . ASN B 1 61 ? 50.368 -15.557 58.721 1.00 150.40 61 ASN B CA 1
ATOM 7488 C C . ASN B 1 61 ? 49.936 -14.696 59.904 1.00 137.17 61 ASN B C 1
ATOM 7489 O O . ASN B 1 61 ? 50.294 -14.965 61.050 1.00 140.33 61 ASN B O 1
ATOM 7500 N N . ALA B 1 62 ? 49.163 -13.655 59.609 1.00 117.70 62 ALA B N 1
ATOM 7501 C CA . ALA B 1 62 ? 48.730 -12.702 60.623 1.00 102.99 62 ALA B CA 1
ATOM 7502 C C . ALA B 1 62 ? 47.437 -13.154 61.289 1.00 105.31 62 ALA B C 1
ATOM 7503 O O . ALA B 1 62 ? 46.746 -14.044 60.793 1.00 105.32 62 ALA B O 1
ATOM 7510 N N . LYS B 1 63 ? 47.116 -12.529 62.417 1.00 113.35 63 LYS B N 1
ATOM 7511 C CA . LYS B 1 63 ? 45.888 -12.828 63.139 1.00 110.32 63 LYS B CA 1
ATOM 7512 C C . LYS B 1 63 ? 44.681 -12.316 62.357 1.00 110.03 63 LYS B C 1
ATOM 7513 O O . LYS B 1 63 ? 43.743 -13.065 62.078 1.00 94.88 63 LYS B O 1
ATOM 7532 N N . LYS B 1 64 ? 44.719 -11.035 62.002 1.00 119.25 64 LYS B N 1
ATOM 7533 C CA . LYS B 1 64 ? 43.612 -10.383 61.310 1.00 110.15 64 LYS B CA 1
ATOM 7534 C C . LYS B 1 64 ? 43.784 -10.433 59.793 1.00 117.10 64 LYS B C 1
ATOM 7535 O O . LYS B 1 64 ? 44.904 -10.371 59.283 1.00 121.78 64 LYS B O 1
ATOM 7542 N N . THR B 1 65 ? 42.662 -10.545 59.085 1.00 112.00 65 THR B N 1
ATOM 7543 C CA . THR B 1 65 ? 42.650 -10.528 57.625 1.00 111.44 65 THR B CA 1
ATOM 7544 C C . THR B 1 65 ? 41.791 -9.370 57.133 1.00 100.27 65 THR B C 1
ATOM 7545 O O . THR B 1 65 ? 40.695 -9.136 57.645 1.00 94.28 65 THR B O 1
ATOM 7556 N N . LEU B 1 66 ? 42.299 -8.653 56.134 1.00 86.17 66 LEU B N 1
ATOM 7557 C CA . LEU B 1 66 ? 41.633 -7.473 55.600 1.00 78.24 66 LEU B CA 1
ATOM 7558 C C . LEU B 1 66 ? 41.284 -7.665 54.132 1.00 73.25 66 LEU B C 1
ATOM 7559 O O . LEU B 1 66 ? 42.070 -8.217 53.363 1.00 66.72 66 LEU B O 1
ATOM 7575 N N . LEU B 1 67 ? 40.097 -7.200 53.756 1.00 82.62 67 LEU B N 1
ATOM 7576 C CA . LEU B 1 67 ? 39.667 -7.202 52.365 1.00 82.55 67 LEU B CA 1
ATOM 7577 C C . LEU B 1 67 ? 39.754 -5.784 51.811 1.00 81.70 67 LEU B C 1
ATOM 7578 O O . LEU B 1 67 ? 39.285 -4.833 52.439 1.00 66.55 67 LEU B O 1
ATOM 7594 N N . ILE B 1 68 ? 40.377 -5.645 50.646 1.00 84.77 68 ILE B N 1
ATOM 7595 C CA . ILE B 1 68 ? 40.490 -4.352 49.982 1.00 81.27 68 ILE B CA 1
ATOM 7596 C C . ILE B 1 68 ? 39.697 -4.395 48.685 1.00 76.45 68 ILE B C 1
ATOM 7597 O O . ILE B 1 68 ? 39.806 -5.348 47.911 1.00 70.67 68 ILE B O 1
ATOM 7613 N N . TYR B 1 69 ? 38.894 -3.359 48.465 1.00 83.55 69 TYR B N 1
ATOM 7614 C CA . TYR B 1 69 ? 38.001 -3.298 47.314 1.00 92.83 69 TYR B CA 1
ATOM 7615 C C . TYR B 1 69 ? 38.219 -2.028 46.505 1.00 85.07 69 TYR B C 1
ATOM 7616 O O . TYR B 1 69 ? 38.263 -0.927 47.052 1.00 90.18 69 TYR B O 1
ATOM 7634 N N . ASN B 1 70 ? 38.347 -2.198 45.195 1.00 67.03 70 ASN B N 1
ATOM 7635 C CA . ASN B 1 70 ? 38.473 -1.080 44.275 1.00 85.26 70 ASN B CA 1
ATOM 7636 C C . ASN B 1 70 ? 37.850 -1.443 42.939 1.00 118.00 70 ASN B C 1
ATOM 7637 O O . ASN B 1 70 ? 37.365 -2.560 42.759 1.00 112.58 70 ASN B O 1
ATOM 7648 N N . HIS B 1 71 ? 37.853 -0.496 42.007 1.00 136.59 71 HIS B N 1
ATOM 7649 C CA . HIS B 1 71 ? 37.386 -0.768 40.654 1.00 147.32 71 HIS B CA 1
ATOM 7650 C C . HIS B 1 71 ? 38.310 -0.160 39.604 1.00 149.42 71 HIS B C 1
ATOM 7651 O O . HIS B 1 71 ? 38.530 1.051 39.575 1.00 171.51 71 HIS B O 1
ATOM 7666 N N . TYR B 1 72 ? 38.853 -1.021 38.747 1.00 126.80 72 TYR B N 1
ATOM 7667 C CA . TYR B 1 72 ? 39.753 -0.588 37.686 1.00 97.01 72 TYR B CA 1
ATOM 7668 C C . TYR B 1 72 ? 38.967 0.066 36.553 1.00 97.55 72 TYR B C 1
ATOM 7669 O O . TYR B 1 72 ? 39.463 0.968 35.880 1.00 101.59 72 TYR B O 1
ATOM 7687 N N . PRO B 1 87 ? 41.362 13.942 28.013 1.00 152.28 87 PRO B N 1
ATOM 7688 C CA . PRO B 1 87 ? 40.818 13.402 29.264 1.00 144.15 87 PRO B CA 1
ATOM 7689 C C . PRO B 1 87 ? 41.677 12.278 29.833 1.00 139.44 87 PRO B C 1
ATOM 7690 O O . PRO B 1 87 ? 41.902 12.230 31.042 1.00 133.69 87 PRO B O 1
ATOM 7701 N N . PHE B 1 88 ? 42.151 11.392 28.963 1.00 153.74 88 PHE B N 1
ATOM 7702 C CA . PHE B 1 88 ? 42.942 10.241 29.385 1.00 168.55 88 PHE B CA 1
ATOM 7703 C C . PHE B 1 88 ? 44.442 10.492 29.239 1.00 183.87 88 PHE B C 1
ATOM 7704 O O . PHE B 1 88 ? 45.249 9.573 29.384 1.00 189.60 88 PHE B O 1
ATOM 7721 N N . SER B 1 89 ? 44.813 11.737 28.958 1.00 185.61 89 SER B N 1
ATOM 7722 C CA . SER B 1 89 ? 46.220 12.107 28.852 1.00 194.06 89 SER B CA 1
ATOM 7723 C C . SER B 1 89 ? 46.891 12.086 30.223 1.00 189.19 89 SER B C 1
ATOM 7724 O O . SER B 1 89 ? 48.118 12.074 30.323 1.00 199.94 89 SER B O 1
ATOM 7728 N N . ALA B 1 90 ? 46.073 12.093 31.274 1.00 169.41 90 ALA B N 1
ATOM 7729 C CA . ALA B 1 90 ? 46.554 12.041 32.655 1.00 159.35 90 ALA B CA 1
ATOM 7730 C C . ALA B 1 90 ? 47.426 13.243 33.026 1.00 151.59 90 ALA B C 1
ATOM 7731 O O . ALA B 1 90 ? 48.096 13.235 34.060 1.00 147.55 90 ALA B O 1
ATOM 7738 N N . THR B 1 91 ? 47.405 14.276 32.187 1.00 148.80 91 THR B N 1
ATOM 7739 C CA . THR B 1 91 ? 48.165 15.494 32.447 1.00 137.77 91 THR B CA 1
ATOM 7740 C C . THR B 1 91 ? 47.315 16.494 33.226 1.00 127.97 91 THR B C 1
ATOM 7741 O O . THR B 1 91 ? 46.515 16.110 34.080 1.00 107.73 91 THR B O 1
ATOM 7752 N N . SER B 1 103 ? 38.800 10.839 39.222 1.00 91.30 103 SER B N 1
ATOM 7753 C CA . SER B 1 103 ? 39.331 10.325 40.480 1.00 96.15 103 SER B CA 1
ATOM 7754 C C . SER B 1 103 ? 38.580 9.074 40.920 1.00 94.48 103 SER B C 1
ATOM 7755 O O . SER B 1 103 ? 38.675 8.654 42.075 1.00 80.24 103 SER B O 1
ATOM 7762 N N . ASP B 1 104 ? 37.830 8.483 39.994 1.00 98.66 104 ASP B N 1
ATOM 7763 C CA . ASP B 1 104 ? 37.128 7.236 40.263 1.00 79.24 104 ASP B CA 1
ATOM 7764 C C . ASP B 1 104 ? 38.132 6.089 40.272 1.00 95.74 104 ASP B C 1
ATOM 7765 O O . ASP B 1 104 ? 38.228 5.320 39.314 1.00 95.39 104 ASP B O 1
ATOM 7769 N N . ASN B 1 105 ? 38.908 6.014 41.349 1.00 101.20 105 ASN B N 1
ATOM 7770 C CA . ASN B 1 105 ? 39.889 4.951 41.533 1.00 107.84 105 ASN B CA 1
ATOM 7771 C C . ASN B 1 105 ? 40.967 5.054 40.459 1.00 112.08 105 ASN B C 1
ATOM 7772 O O . ASN B 1 105 ? 41.662 4.085 40.153 1.00 104.39 105 ASN B O 1
ATOM 7783 N N . LYS B 1 106 ? 41.097 6.252 39.896 1.00 131.92 106 LYS B N 1
ATOM 7784 C CA . LYS B 1 106 ? 42.149 6.552 38.940 1.00 147.21 106 LYS B CA 1
ATOM 7785 C C . LYS B 1 106 ? 43.488 6.586 39.667 1.00 153.08 106 LYS B C 1
ATOM 7786 O O . LYS B 1 106 ? 44.541 6.402 39.057 1.00 169.31 106 LYS B O 1
ATOM 7793 N N . GLY B 1 107 ? 43.434 6.818 40.978 1.00 127.80 107 GLY B N 1
ATOM 7794 C CA . GLY B 1 107 ? 44.631 6.890 41.795 1.00 114.92 107 GLY B CA 1
ATOM 7795 C C . GLY B 1 107 ? 44.484 6.279 43.176 1.00 114.93 107 GLY B C 1
ATOM 7796 O O . GLY B 1 107 ? 45.483 5.983 43.832 1.00 106.14 107 GLY B O 1
ATOM 7800 N N . THR B 1 108 ? 43.248 6.092 43.628 1.00 151.81 108 THR B N 1
ATOM 7801 C CA . THR B 1 108 ? 43.006 5.496 44.937 1.00 158.23 108 THR B CA 1
ATOM 7802 C C . THR B 1 108 ? 43.514 4.060 44.962 1.00 158.44 108 THR B C 1
ATOM 7803 O O . THR B 1 108 ? 43.978 3.570 45.992 1.00 164.80 108 THR B O 1
ATOM 7814 N N . LEU B 1 109 ? 43.425 3.393 43.817 1.00 136.13 109 LEU B N 1
ATOM 7815 C CA . LEU B 1 109 ? 43.847 2.003 43.697 1.00 129.83 109 LEU B CA 1
ATOM 7816 C C . LEU B 1 109 ? 45.367 1.890 43.826 1.00 134.56 109 LEU B C 1
ATOM 7817 O O . LEU B 1 109 ? 45.878 1.045 44.562 1.00 115.42 109 LEU B O 1
ATOM 7833 N N . MET B 1 110 ? 46.083 2.755 43.114 1.00 151.53 110 MET B N 1
ATOM 7834 C CA . MET B 1 110 ? 47.540 2.716 43.100 1.00 162.95 110 MET B CA 1
ATOM 7835 C C . MET B 1 110 ? 48.130 3.107 44.452 1.00 165.62 110 MET B C 1
ATOM 7836 O O . MET B 1 110 ? 49.156 2.567 44.866 1.00 164.79 110 MET B O 1
ATOM 7840 N N . ALA B 1 111 ? 47.480 4.044 45.136 1.00 172.93 111 ALA B N 1
ATOM 7841 C CA . ALA B 1 111 ? 47.993 4.565 46.400 1.00 174.99 111 ALA B CA 1
ATOM 7842 C C . ALA B 1 111 ? 48.019 3.495 47.489 1.00 174.22 111 ALA B C 1
ATOM 7843 O O . ALA B 1 111 ? 48.978 3.401 48.254 1.00 176.50 111 ALA B O 1
ATOM 7850 N N . ARG B 1 112 ? 46.961 2.695 47.556 1.00 168.70 112 ARG B N 1
ATOM 7851 C CA . ARG B 1 112 ? 46.874 1.624 48.542 1.00 156.55 112 ARG B CA 1
ATOM 7852 C C . ARG B 1 112 ? 47.867 0.509 48.233 1.00 150.38 112 ARG B C 1
ATOM 7853 O O . ARG B 1 112 ? 48.345 -0.178 49.134 1.00 158.64 112 ARG B O 1
ATOM 7874 N N . LEU B 1 113 ? 48.171 0.338 46.951 1.00 128.87 113 LEU B N 1
ATOM 7875 C CA . LEU B 1 113 ? 49.021 -0.756 46.498 1.00 125.05 113 LEU B CA 1
ATOM 7876 C C . LEU B 1 113 ? 50.481 -0.528 46.885 1.00 112.53 113 LEU B C 1
ATOM 7877 O O . LEU B 1 113 ? 51.135 -1.423 47.422 1.00 88.69 113 LEU B O 1
ATOM 7893 N N . PHE B 1 114 ? 50.985 0.673 46.616 1.00 117.10 114 PHE B N 1
ATOM 7894 C CA . PHE B 1 114 ? 52.381 0.997 46.894 1.00 129.14 114 PHE B CA 1
ATOM 7895 C C . PHE B 1 114 ? 52.664 0.993 48.396 1.00 132.51 114 PHE B C 1
ATOM 7896 O O . PHE B 1 114 ? 53.806 0.807 48.818 1.00 135.94 114 PHE B O 1
ATOM 7903 N N . ALA B 1 115 ? 51.622 1.199 49.195 1.00 130.20 115 ALA B N 1
ATOM 7904 C CA . ALA B 1 115 ? 51.753 1.187 50.649 1.00 122.34 115 ALA B CA 1
ATOM 7905 C C . ALA B 1 115 ? 52.007 -0.232 51.152 1.00 115.61 115 ALA B C 1
ATOM 7906 O O . ALA B 1 115 ? 52.899 -0.459 51.968 1.00 100.32 115 ALA B O 1
ATOM 7913 N N . ILE B 1 116 ? 51.214 -1.180 50.664 1.00 127.65 116 ILE B N 1
ATOM 7914 C CA . ILE B 1 116 ? 51.383 -2.583 51.026 1.00 121.63 116 ILE B CA 1
ATOM 7915 C C . ILE B 1 116 ? 52.726 -3.078 50.500 1.00 126.24 116 ILE B C 1
ATOM 7916 O O . ILE B 1 116 ? 53.405 -3.872 51.150 1.00 121.44 116 ILE B O 1
ATOM 7932 N N . LYS B 1 117 ? 53.101 -2.597 49.318 1.00 125.77 117 LYS B N 1
ATOM 7933 C CA . LYS B 1 117 ? 54.403 -2.905 48.743 1.00 129.39 117 LYS B CA 1
ATOM 7934 C C . LYS B 1 117 ? 55.515 -2.392 49.649 1.00 135.43 117 LYS B C 1
ATOM 7935 O O . LYS B 1 117 ? 56.527 -3.062 49.843 1.00 144.59 117 LYS B O 1
ATOM 7942 N N . HIS B 1 118 ? 55.316 -1.202 50.208 1.00 133.56 118 HIS B N 1
ATOM 7943 C CA . HIS B 1 118 ? 56.311 -0.587 51.080 1.00 143.09 118 HIS B CA 1
ATOM 7944 C C . HIS B 1 118 ? 56.437 -1.312 52.420 1.00 144.33 118 HIS B C 1
ATOM 7945 O O . HIS B 1 118 ? 57.504 -1.303 53.035 1.00 147.83 118 HIS B O 1
ATOM 7960 N N . LEU B 1 119 ? 55.351 -1.935 52.869 1.00 136.25 119 LEU B N 1
ATOM 7961 C CA . LEU B 1 119 ? 55.361 -2.674 54.129 1.00 134.82 119 LEU B CA 1
ATOM 7962 C C . LEU B 1 119 ? 55.882 -4.095 53.933 1.00 142.33 119 LEU B C 1
ATOM 7963 O O . LEU B 1 119 ? 56.439 -4.692 54.855 1.00 137.08 119 LEU B O 1
ATOM 7979 N N . LEU B 1 120 ? 55.694 -4.636 52.733 1.00 159.66 120 LEU B N 1
ATOM 7980 C CA . LEU B 1 120 ? 56.185 -5.973 52.411 1.00 169.13 120 LEU B CA 1
ATOM 7981 C C . LEU B 1 120 ? 57.709 -5.994 52.337 1.00 164.42 120 LEU B C 1
ATOM 7982 O O . LEU B 1 120 ? 58.345 -6.975 52.725 1.00 166.00 120 LEU B O 1
ATOM 7998 N N . ASP B 1 121 ? 58.288 -4.907 51.837 1.00 150.31 121 ASP B N 1
ATOM 7999 C CA . ASP B 1 121 ? 59.734 -4.814 51.673 1.00 143.58 121 ASP B CA 1
ATOM 8000 C C . ASP B 1 121 ? 60.444 -4.712 53.023 1.00 146.36 121 ASP B C 1
ATOM 8001 O O . ASP B 1 121 ? 61.556 -5.214 53.185 1.00 153.66 121 ASP B O 1
ATOM 8010 N N . LYS B 1 122 ? 59.793 -4.066 53.986 1.00 135.30 122 LYS B N 1
ATOM 8011 C CA . LYS B 1 122 ? 60.375 -3.860 55.310 1.00 125.59 122 LYS B CA 1
ATOM 8012 C C . LYS B 1 122 ? 60.025 -4.992 56.275 1.00 133.31 122 LYS B C 1
ATOM 8013 O O . LYS B 1 122 ? 60.562 -5.059 57.381 1.00 134.75 122 LYS B O 1
ATOM 8017 N N . ASN B 1 123 ? 59.124 -5.875 55.853 1.00 139.67 123 ASN B N 1
ATOM 8018 C CA . ASN B 1 123 ? 58.684 -6.996 56.682 1.00 139.71 123 ASN B CA 1
ATOM 8019 C C . ASN B 1 123 ? 57.936 -6.532 57.931 1.00 139.46 123 ASN B C 1
ATOM 8020 O O . ASN B 1 123 ? 57.906 -7.232 58.945 1.00 117.20 123 ASN B O 1
ATOM 8024 N N . GLU B 1 124 ? 57.331 -5.349 57.845 1.00 161.18 124 GLU B N 1
ATOM 8025 C CA . GLU B 1 124 ? 56.566 -4.781 58.951 1.00 166.42 124 GLU B CA 1
ATOM 8026 C C . GLU B 1 124 ? 55.079 -5.107 58.823 1.00 159.02 124 GLU B C 1
ATOM 8027 O O . GLU B 1 124 ? 54.305 -4.890 59.756 1.00 163.15 124 GLU B O 1
ATOM 8031 N N . LEU B 1 125 ? 54.686 -5.624 57.662 1.00 133.78 125 LEU B N 1
ATOM 8032 C CA . LEU B 1 125 ? 53.299 -6.005 57.417 1.00 121.16 125 LEU B CA 1
ATOM 8033 C C . LEU B 1 125 ? 52.873 -7.128 58.360 1.00 133.04 125 LEU B C 1
ATOM 8034 O O . LEU B 1 125 ? 53.486 -8.196 58.383 1.00 119.55 125 LEU B O 1
ATOM 8050 N N . ASN B 1 126 ? 51.820 -6.874 59.134 1.00 169.10 126 ASN B N 1
ATOM 8051 C CA . ASN B 1 126 ? 51.305 -7.847 60.093 1.00 178.59 126 ASN B CA 1
ATOM 8052 C C . ASN B 1 126 ? 49.800 -8.045 59.943 1.00 166.32 126 ASN B C 1
ATOM 8053 O O . ASN B 1 126 ? 49.077 -8.160 60.933 1.00 169.59 126 ASN B O 1
ATOM 8057 N N . VAL B 1 127 ? 49.336 -8.078 58.698 1.00 138.08 127 VAL B N 1
ATOM 8058 C CA . VAL B 1 127 ? 47.925 -8.304 58.404 1.00 124.24 127 VAL B CA 1
ATOM 8059 C C . VAL B 1 127 ? 47.767 -8.982 57.047 1.00 113.15 127 VAL B C 1
ATOM 8060 O O . VAL B 1 127 ? 48.410 -8.597 56.069 1.00 109.52 127 VAL B O 1
ATOM 8073 N N . ASN B 1 128 ? 46.917 -10.002 56.998 1.00 110.41 128 ASN B N 1
ATOM 8074 C CA . ASN B 1 128 ? 46.605 -10.672 55.744 1.00 112.30 128 ASN B CA 1
ATOM 8075 C C . ASN B 1 128 ? 45.751 -9.758 54.874 1.00 101.94 128 ASN B C 1
ATOM 8076 O O . ASN B 1 128 ? 44.806 -9.137 55.364 1.00 83.73 128 ASN B O 1
ATOM 8087 N N . VAL B 1 129 ? 46.090 -9.675 53.590 1.00 100.89 129 VAL B N 1
ATOM 8088 C CA . VAL B 1 129 ? 45.403 -8.776 52.670 1.00 90.98 129 VAL B CA 1
ATOM 8089 C C . VAL B 1 129 ? 44.931 -9.503 51.417 1.00 94.01 129 VAL B C 1
ATOM 8090 O O . VAL B 1 129 ? 45.730 -10.099 50.693 1.00 84.55 129 VAL B O 1
ATOM 8103 N N . LYS B 1 130 ? 43.624 -9.440 51.173 1.00 104.20 130 LYS B N 1
ATOM 8104 C CA . LYS B 1 130 ? 43.033 -9.946 49.941 1.00 106.84 130 LYS B CA 1
ATOM 8105 C C . LYS B 1 130 ? 42.587 -8.763 49.092 1.00 111.15 130 LYS B C 1
ATOM 8106 O O . LYS B 1 130 ? 41.889 -7.872 49.577 1.00 117.54 130 LYS B O 1
ATOM 8125 N N . LEU B 1 131 ? 43.001 -8.759 47.829 1.00 105.53 131 LEU B N 1
ATOM 8126 C CA . LEU B 1 131 ? 42.682 -7.670 46.914 1.00 106.26 131 LEU B CA 1
ATOM 8127 C C . LEU B 1 131 ? 41.608 -8.108 45.929 1.00 96.97 131 LEU B C 1
ATOM 8128 O O . LEU B 1 131 ? 41.741 -9.146 45.284 1.00 89.87 131 LEU B O 1
ATOM 8144 N N . LEU B 1 132 ? 40.542 -7.317 45.828 1.00 103.90 132 LEU B N 1
ATOM 8145 C CA . LEU B 1 132 ? 39.463 -7.577 44.880 1.00 107.40 132 LEU B CA 1
ATOM 8146 C C . LEU B 1 132 ? 39.156 -6.306 44.098 1.00 119.15 132 LEU B C 1
ATOM 8147 O O . LEU B 1 132 ? 38.672 -5.325 44.663 1.00 113.69 132 LEU B O 1
ATOM 8163 N N . TYR B 1 133 ? 39.441 -6.333 42.799 1.00 129.52 133 TYR B N 1
ATOM 8164 C CA . TYR B 1 133 ? 39.271 -5.165 41.941 1.00 123.71 133 TYR B CA 1
ATOM 8165 C C . TYR B 1 133 ? 38.172 -5.399 40.908 1.00 123.67 133 TYR B C 1
ATOM 8166 O O . TYR B 1 133 ? 38.263 -6.311 40.085 1.00 127.62 133 TYR B O 1
ATOM 8184 N N . GLU B 1 134 ? 37.140 -4.563 40.958 1.00 117.87 134 GLU B N 1
ATOM 8185 C CA . GLU B 1 134 ? 35.964 -4.726 40.108 1.00 122.99 134 GLU B CA 1
ATOM 8186 C C . GLU B 1 134 ? 36.082 -3.974 38.784 1.00 120.06 134 GLU B C 1
ATOM 8187 O O . GLU B 1 134 ? 36.960 -3.133 38.605 1.00 109.87 134 GLU B O 1
ATOM 8194 N N . GLY B 1 140 ? 22.332 -0.070 38.832 1.00 69.53 140 GLY B N 1
ATOM 8195 C CA . GLY B 1 140 ? 22.300 -0.292 40.267 1.00 77.02 140 GLY B CA 1
ATOM 8196 C C . GLY B 1 140 ? 23.096 -1.515 40.685 1.00 86.51 140 GLY B C 1
ATOM 8197 O O . GLY B 1 140 ? 22.728 -2.204 41.637 1.00 83.80 140 GLY B O 1
ATOM 8200 N N . SER B 1 141 ? 24.189 -1.776 39.973 1.00 89.00 141 SER B N 1
ATOM 8201 C CA . SER B 1 141 ? 25.069 -2.905 40.271 1.00 93.26 141 SER B CA 1
ATOM 8202 C C . SER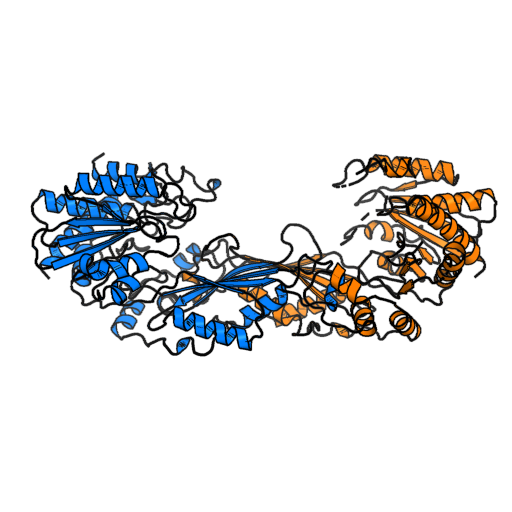 B 1 141 ? 24.290 -4.216 40.286 1.00 100.41 141 SER B C 1
ATOM 8203 O O . SER B 1 141 ? 24.468 -5.042 41.184 1.00 97.98 141 SER B O 1
ATOM 8211 N N . VAL B 1 142 ? 23.430 -4.395 39.287 1.00 98.23 142 VAL B N 1
ATOM 8212 C CA . VAL B 1 142 ? 22.558 -5.564 39.204 1.00 92.79 142 VAL B CA 1
ATOM 8213 C C . VAL B 1 142 ? 23.343 -6.874 39.256 1.00 84.42 142 VAL B C 1
ATOM 8214 O O . VAL B 1 142 ? 22.897 -7.846 39.868 1.00 75.01 142 VAL B O 1
ATOM 8218 N N . ASN B 1 143 ? 24.509 -6.891 38.615 1.00 87.99 143 ASN B N 1
ATOM 8219 C CA . ASN B 1 143 ? 25.388 -8.057 38.639 1.00 90.46 143 ASN B CA 1
ATOM 8220 C C . ASN B 1 143 ? 26.313 -8.018 39.856 1.00 99.29 143 ASN B C 1
ATOM 8221 O O . ASN B 1 143 ? 25.897 -7.599 40.936 1.00 106.67 143 ASN B O 1
ATOM 8225 N N . LEU B 1 144 ? 27.555 -8.468 39.680 1.00 105.22 144 LEU B N 1
ATOM 8226 C CA . LEU B 1 144 ? 28.581 -8.434 40.733 1.00 103.53 144 LEU B CA 1
ATOM 8227 C C . LEU B 1 144 ? 28.291 -9.373 41.907 1.00 86.14 144 LEU B C 1
ATOM 8228 O O . LEU B 1 144 ? 29.174 -10.118 42.334 1.00 84.26 144 LEU B O 1
ATOM 8244 N N . GLU B 1 145 ? 27.070 -9.327 42.434 1.00 93.18 145 GLU B N 1
ATOM 8245 C CA . GLU B 1 145 ? 26.679 -10.196 43.540 1.00 89.69 145 GLU B CA 1
ATOM 8246 C C . GLU B 1 145 ? 26.868 -11.664 43.175 1.00 92.25 145 GLU B C 1
ATOM 8247 O O . GLU B 1 145 ? 27.134 -12.498 44.041 1.00 79.33 145 GLU B O 1
ATOM 8259 N N . ASP B 1 146 ? 26.732 -11.972 41.889 1.00 102.50 146 ASP B N 1
ATOM 8260 C CA . ASP B 1 146 ? 26.823 -13.347 41.417 1.00 114.39 146 ASP B CA 1
ATOM 8261 C C . ASP B 1 146 ? 28.225 -13.911 41.645 1.00 103.56 146 ASP B C 1
ATOM 8262 O O . ASP B 1 146 ? 28.380 -15.073 42.016 1.00 92.17 146 ASP B O 1
ATOM 8271 N N . TYR B 1 147 ? 29.244 -13.084 41.432 1.00 102.12 147 TYR B N 1
ATOM 8272 C CA . TYR B 1 147 ? 30.620 -13.522 41.633 1.00 101.78 147 TYR B CA 1
ATOM 8273 C C . TYR B 1 147 ? 30.904 -13.824 43.099 1.00 110.22 147 TYR B C 1
ATOM 8274 O O . TYR B 1 147 ? 31.494 -14.851 43.432 1.00 120.22 147 TYR B O 1
ATOM 8292 N N . ILE B 1 148 ? 30.482 -12.916 43.971 1.00 107.90 148 ILE B N 1
ATOM 8293 C CA . ILE B 1 148 ? 30.793 -13.005 45.392 1.00 109.19 148 ILE B CA 1
ATOM 8294 C C . ILE B 1 148 ? 30.177 -14.245 46.039 1.00 108.61 148 ILE B C 1
ATOM 8295 O O . ILE B 1 148 ? 30.795 -14.871 46.901 1.00 104.84 148 ILE B O 1
ATOM 8311 N N . GLU B 1 149 ? 28.969 -14.603 45.619 1.00 97.14 149 GLU B N 1
ATOM 8312 C CA . GLU B 1 149 ? 28.252 -15.720 46.229 1.00 98.57 149 GLU B CA 1
ATOM 8313 C C . GLU B 1 149 ? 28.951 -17.060 45.990 1.00 96.15 149 GLU B C 1
ATOM 8314 O O . GLU B 1 149 ? 28.844 -17.974 46.808 1.00 67.66 149 GLU B O 1
ATOM 8326 N N . LYS B 1 150 ? 29.666 -17.170 44.874 1.00 99.84 150 LYS B N 1
ATOM 8327 C CA . LYS B 1 150 ? 30.345 -18.414 44.515 1.00 106.76 150 LYS B CA 1
ATOM 8328 C C . LYS B 1 150 ? 31.810 -18.423 44.958 1.00 107.31 150 LYS B C 1
ATOM 8329 O O . LYS B 1 150 ? 32.558 -19.345 44.631 1.00 107.43 150 LYS B O 1
ATOM 8339 N N . ASN B 1 151 ? 32.210 -17.398 45.707 1.00 109.52 151 ASN B N 1
ATOM 8340 C CA . ASN B 1 151 ? 33.574 -17.296 46.221 1.00 98.79 151 ASN B CA 1
ATOM 8341 C C . ASN B 1 151 ? 33.596 -16.784 47.658 1.00 88.56 151 ASN B C 1
ATOM 8342 O O . ASN B 1 151 ? 34.441 -15.964 48.019 1.00 74.34 151 ASN B O 1
ATOM 8353 N N . THR B 1 152 ? 32.670 -17.273 48.478 1.00 75.70 152 THR B N 1
ATOM 8354 C CA . THR B 1 152 ? 32.525 -16.777 49.843 1.00 76.52 152 THR B CA 1
ATOM 8355 C C . THR B 1 152 ? 33.681 -17.215 50.746 1.00 88.24 152 THR B C 1
ATOM 8356 O O . THR B 1 152 ? 34.142 -16.446 51.591 1.00 93.18 152 THR B O 1
ATOM 8367 N N . ASN B 1 153 ? 34.145 -18.448 50.566 1.00 79.25 153 ASN B N 1
ATOM 8368 C CA . ASN B 1 153 ? 35.246 -18.976 51.365 1.00 80.94 153 ASN B CA 1
ATOM 8369 C C . ASN B 1 153 ? 36.559 -18.283 51.025 1.00 82.22 153 ASN B C 1
ATOM 8370 O O . ASN B 1 153 ? 37.361 -17.983 51.908 1.00 70.71 153 ASN B O 1
ATOM 8381 N N . LYS B 1 154 ? 36.768 -18.025 49.739 1.00 95.55 154 LYS B N 1
ATOM 8382 C CA . LYS B 1 154 ? 37.989 -17.384 49.270 1.00 91.71 154 LYS B CA 1
ATOM 8383 C C . LYS B 1 154 ? 38.104 -15.944 49.762 1.00 89.48 154 LYS B C 1
ATOM 8384 O O . LYS B 1 154 ? 39.207 -15.454 50.008 1.00 83.59 154 LYS B O 1
ATOM 8403 N N . LEU B 1 155 ? 36.965 -15.272 49.905 1.00 82.11 155 LEU B N 1
ATOM 8404 C CA . LEU B 1 155 ? 36.950 -13.847 50.224 1.00 91.32 155 LEU B CA 1
ATOM 8405 C C . LEU B 1 155 ? 36.749 -13.561 51.713 1.00 81.17 155 LEU B C 1
ATOM 8406 O O . LEU B 1 155 ? 36.454 -12.427 52.091 1.00 76.76 155 LEU B O 1
ATOM 8422 N N . LYS B 1 156 ? 36.914 -14.575 52.556 1.00 80.12 156 LYS B N 1
ATOM 8423 C CA . LYS B 1 156 ? 36.743 -14.394 53.994 1.00 89.81 156 LYS B CA 1
ATOM 8424 C C . LYS B 1 156 ? 37.732 -13.361 54.529 1.00 92.92 156 LYS B C 1
ATOM 8425 O O . LYS B 1 156 ? 38.904 -13.357 54.154 1.00 93.77 156 LYS B O 1
ATOM 8444 N N . ALA B 1 157 ? 37.250 -12.486 55.406 1.00 81.09 157 ALA B N 1
ATOM 8445 C CA . ALA B 1 157 ? 38.096 -11.468 56.017 1.00 76.47 157 ALA B CA 1
ATOM 8446 C C . ALA B 1 157 ? 37.437 -10.908 57.271 1.00 82.68 157 ALA B C 1
ATOM 8447 O O . ALA B 1 157 ? 36.219 -10.992 57.433 1.00 92.53 157 ALA B O 1
ATOM 8454 N N . ASP B 1 158 ? 38.246 -10.339 58.158 1.00 96.57 158 ASP B N 1
ATOM 8455 C CA . ASP B 1 158 ? 37.741 -9.782 59.408 1.00 104.38 158 ASP B CA 1
ATOM 8456 C C . ASP B 1 158 ? 37.075 -8.431 59.169 1.00 101.61 158 ASP B C 1
ATOM 8457 O O . ASP B 1 158 ? 36.041 -8.124 59.764 1.00 106.91 158 ASP B O 1
ATOM 8466 N N . SER B 1 159 ? 37.677 -7.629 58.295 1.00 89.27 159 SER B N 1
ATOM 8467 C CA . SER B 1 159 ? 37.107 -6.346 57.903 1.00 94.75 159 SER B CA 1
ATOM 8468 C C . SER B 1 159 ? 37.292 -6.132 56.405 1.00 98.21 159 SER B C 1
ATOM 8469 O O . SER B 1 159 ? 37.992 -6.900 55.744 1.00 99.69 159 SER B O 1
ATOM 8477 N N . VAL B 1 160 ? 36.656 -5.092 55.875 1.00 103.28 160 VAL B N 1
ATOM 8478 C CA . VAL B 1 160 ? 36.753 -4.773 54.454 1.00 105.87 160 VAL B CA 1
ATOM 8479 C C . VAL B 1 160 ? 36.803 -3.262 54.239 1.00 102.31 160 VAL B C 1
ATOM 8480 O O . VAL B 1 160 ? 36.147 -2.501 54.952 1.00 88.36 160 VAL B O 1
ATOM 8493 N N . ILE B 1 161 ? 37.597 -2.840 53.258 1.00 95.18 161 ILE B N 1
ATOM 8494 C CA . ILE B 1 161 ? 37.696 -1.433 52.887 1.00 90.78 161 ILE B CA 1
ATOM 8495 C C . ILE B 1 161 ? 37.176 -1.240 51.469 1.00 85.29 161 ILE B C 1
ATOM 8496 O O . ILE B 1 161 ? 37.584 -1.952 50.554 1.00 79.74 161 ILE B O 1
ATOM 8512 N N . MET B 1 162 ? 36.283 -0.269 51.297 1.00 99.98 162 MET B N 1
ATOM 8513 C CA . MET B 1 162 ? 35.635 -0.021 50.012 1.00 110.50 162 MET B CA 1
ATOM 8514 C C . MET B 1 162 ? 36.549 0.757 49.065 1.00 100.05 162 MET B C 1
ATOM 8515 O O . MET B 1 162 ? 37.758 0.828 49.280 1.00 97.30 162 MET B O 1
ATOM 8529 N N . GLU B 1 163 ? 35.963 1.335 48.019 1.00 100.44 163 GLU B N 1
ATOM 8530 C CA . GLU B 1 163 ? 36.717 1.997 46.958 1.00 103.88 163 GLU B CA 1
ATOM 8531 C C . GLU B 1 163 ? 37.617 3.129 47.451 1.00 112.54 163 GLU B C 1
ATOM 8532 O O . GLU B 1 163 ? 38.648 3.416 46.838 1.00 91.15 163 GLU B O 1
ATOM 8544 N N . GLY B 1 164 ? 37.218 3.769 48.547 1.00 143.62 164 GLY B N 1
ATOM 8545 C CA . GLY B 1 164 ? 37.964 4.881 49.110 1.00 159.61 164 GLY B CA 1
ATOM 8546 C C . GLY B 1 164 ? 37.130 6.146 49.190 1.00 155.40 164 GLY B C 1
ATOM 8547 O O . GLY B 1 164 ? 36.085 6.250 48.545 1.00 164.74 164 GLY B O 1
ATOM 8551 N N . ALA B 1 165 ? 37.596 7.105 49.987 1.00 119.79 165 ALA B N 1
ATOM 8552 C CA . ALA B 1 165 ? 36.905 8.378 50.160 1.00 110.52 165 ALA B CA 1
ATOM 8553 C C . ALA B 1 165 ? 37.821 9.540 49.791 1.00 110.23 165 ALA B C 1
ATOM 8554 O O . ALA B 1 165 ? 39.028 9.493 50.028 1.00 91.82 165 ALA B O 1
ATOM 8561 N N . GLY B 1 166 ? 37.233 10.583 49.214 1.00 117.65 166 GLY B N 1
ATOM 8562 C CA . GLY B 1 166 ? 37.989 11.728 48.741 1.00 117.69 166 GLY B CA 1
ATOM 8563 C C . GLY B 1 166 ? 38.453 12.651 49.852 1.00 115.67 166 GLY B C 1
ATOM 8564 O O . GLY B 1 166 ? 38.302 12.348 51.038 1.00 88.90 166 GLY B O 1
ATOM 8568 N N . LEU B 1 167 ? 39.016 13.789 49.456 1.00 133.89 167 LEU B N 1
ATOM 8569 C CA . LEU B 1 167 ? 39.575 14.752 50.399 1.00 143.59 167 LEU B CA 1
ATOM 8570 C C . LEU B 1 167 ? 38.530 15.701 50.982 1.00 158.92 167 LEU B C 1
ATOM 8571 O O . LEU B 1 167 ? 38.795 16.362 51.982 1.00 161.20 167 LEU B O 1
ATOM 8578 N N . ASP B 1 168 ? 37.360 15.774 50.351 1.00 166.88 168 ASP B N 1
ATOM 8579 C CA . ASP B 1 168 ? 36.270 16.651 50.799 1.00 166.47 168 ASP B CA 1
ATOM 8580 C C . ASP B 1 168 ? 36.612 18.130 50.574 1.00 176.70 168 ASP B C 1
ATOM 8581 O O . ASP B 1 168 ? 37.776 18.472 50.367 1.00 180.16 168 ASP B O 1
ATOM 8590 N N . PRO B 1 169 ? 35.596 19.010 50.597 1.00 173.87 169 PRO B N 1
ATOM 8591 C CA . PRO B 1 169 ? 35.844 20.434 50.336 1.00 173.61 169 PRO B CA 1
ATOM 8592 C C . PRO B 1 169 ? 36.798 21.075 51.341 1.00 180.18 169 PRO B C 1
ATOM 8593 O O . PRO B 1 169 ? 37.588 21.943 50.971 1.00 186.17 169 PRO B O 1
ATOM 8604 N N . LYS B 1 170 ? 36.719 20.648 52.597 1.00 185.49 170 LYS B N 1
ATOM 8605 C CA . LYS B 1 170 ? 37.570 21.193 53.648 1.00 188.19 170 LYS B CA 1
ATOM 8606 C C . LYS B 1 170 ? 39.021 20.752 53.478 1.00 190.63 170 LYS B C 1
ATOM 8607 O O . LYS B 1 170 ? 39.941 21.428 53.939 1.00 188.93 170 LYS B O 1
ATOM 8611 N N . GLY B 1 171 ? 39.216 19.617 52.815 1.00 190.44 171 GLY B N 1
ATOM 8612 C CA . GLY B 1 171 ? 40.537 19.036 52.659 1.00 185.44 171 GLY B CA 1
ATOM 8613 C C . GLY B 1 171 ? 40.834 18.056 53.777 1.00 176.61 171 GLY B C 1
ATOM 8614 O O . GLY B 1 171 ? 41.811 17.309 53.720 1.00 178.01 171 GLY B O 1
ATOM 8618 N N . ARG B 1 172 ? 39.986 18.062 54.801 1.00 161.21 172 ARG B N 1
ATOM 8619 C CA . ARG B 1 172 ? 40.115 17.122 55.906 1.00 153.66 172 ARG B CA 1
ATOM 8620 C C . ARG B 1 172 ? 39.711 15.730 55.434 1.00 138.37 172 ARG B C 1
ATOM 8621 O O . ARG B 1 172 ? 38.789 15.595 54.630 1.00 126.67 172 ARG B O 1
ATOM 8625 N N . PRO B 1 173 ? 40.396 14.686 55.932 1.00 131.68 173 PRO B N 1
ATOM 8626 C CA . PRO B 1 173 ? 40.081 13.322 55.491 1.00 124.98 173 PRO B CA 1
ATOM 8627 C C . PRO B 1 173 ? 38.645 12.932 55.832 1.00 118.09 173 PRO B C 1
ATOM 8628 O O . PRO B 1 173 ? 38.211 13.111 56.969 1.00 103.69 173 PRO B O 1
ATOM 8639 N N . GLN B 1 174 ? 37.922 12.410 54.846 1.00 120.10 174 GLN B N 1
ATOM 8640 C CA . GLN B 1 174 ? 36.512 12.081 55.012 1.00 112.41 174 GLN B CA 1
ATOM 8641 C C . GLN B 1 174 ? 36.330 10.575 55.141 1.00 103.70 174 GLN B C 1
ATOM 8642 O O . GLN B 1 174 ? 36.750 9.815 54.271 1.00 108.28 174 GLN B O 1
ATOM 8656 N N . ILE B 1 175 ? 35.704 10.153 56.236 1.00 89.53 175 ILE B N 1
ATOM 8657 C CA . ILE B 1 175 ? 35.501 8.736 56.518 1.00 88.57 175 ILE B CA 1
ATOM 8658 C C . ILE B 1 175 ? 34.009 8.417 56.582 1.00 85.35 175 ILE B C 1
ATOM 8659 O O . ILE B 1 175 ? 33.315 8.848 57.503 1.00 80.60 175 ILE B O 1
ATOM 8675 N N . VAL B 1 176 ? 33.516 7.662 55.605 1.00 74.06 176 VAL B N 1
ATOM 8676 C CA . VAL B 1 176 ? 32.112 7.262 55.596 1.00 66.72 176 VAL B CA 1
ATOM 8677 C C . VAL B 1 176 ? 31.969 5.798 56.026 1.00 59.17 176 VAL B C 1
ATOM 8678 O O . VAL B 1 176 ? 32.568 4.896 55.440 1.00 49.70 176 VAL B O 1
ATOM 8691 N N . LEU B 1 177 ? 31.169 5.576 57.065 1.00 47.42 177 LEU B N 1
ATOM 8692 C CA . LEU B 1 177 ? 31.081 4.269 57.704 1.00 47.34 177 LEU B CA 1
ATOM 8693 C C . LEU B 1 177 ? 29.961 3.397 57.147 1.00 53.00 177 LEU B C 1
ATOM 8694 O O . LEU B 1 177 ? 29.612 2.379 57.747 1.00 52.53 177 LEU B O 1
ATOM 8710 N N . GLY B 1 178 ? 29.395 3.782 56.007 1.00 47.89 178 GLY B N 1
ATOM 8711 C CA . GLY B 1 178 ? 28.296 3.022 55.446 1.00 43.65 178 GLY B CA 1
ATOM 8712 C C . GLY B 1 178 ? 27.587 3.668 54.273 1.00 54.09 178 GLY B C 1
ATOM 8713 O O . GLY B 1 178 ? 27.997 4.718 53.782 1.00 50.78 178 GLY B O 1
ATOM 8717 N N . VAL B 1 179 ? 26.508 3.028 53.829 1.00 45.50 179 VAL B N 1
ATOM 8718 C CA . VAL B 1 179 ? 25.736 3.512 52.692 1.00 45.64 179 VAL B CA 1
ATOM 8719 C C . VAL B 1 179 ? 24.244 3.299 52.905 1.00 47.45 179 VAL B C 1
ATOM 8720 O O . VAL B 1 179 ? 23.830 2.441 53.689 1.00 36.35 179 VAL B O 1
ATOM 8733 N N . LYS B 1 180 ? 23.435 4.075 52.195 1.00 41.58 180 LYS B N 1
ATOM 8734 C CA . LYS B 1 180 ? 22.006 3.826 52.165 1.00 37.11 180 LYS B CA 1
ATOM 8735 C C . LYS B 1 180 ? 21.740 2.724 51.153 1.00 43.55 180 LYS B C 1
ATOM 8736 O O . LYS B 1 180 ? 22.461 2.597 50.164 1.00 41.20 180 LYS B O 1
ATOM 8755 N N . GLY B 1 181 ? 20.718 1.916 51.415 1.00 29.52 181 GLY B N 1
ATOM 8756 C CA . GLY B 1 181 ? 20.304 0.886 50.481 1.00 27.68 181 GLY B CA 1
ATOM 8757 C C . GLY B 1 181 ? 19.567 1.521 49.321 1.00 38.12 181 GLY B C 1
ATOM 8758 O O . GLY B 1 181 ? 19.354 2.734 49.307 1.00 34.58 181 GLY B O 1
ATOM 8762 N N . LEU B 1 182 ? 19.171 0.705 48.350 1.00 38.83 182 LEU B N 1
ATOM 8763 C CA . LEU B 1 182 ? 18.517 1.216 47.156 1.00 40.57 182 LEU B CA 1
ATOM 8764 C C . LEU B 1 182 ? 17.475 0.249 46.608 1.00 38.60 182 LEU B C 1
ATOM 8765 O O . LEU B 1 182 ? 17.657 -0.966 46.630 1.00 43.11 182 LEU B O 1
ATOM 8781 N N . LEU B 1 183 ? 16.375 0.815 46.127 1.00 41.29 183 LEU B N 1
ATOM 8782 C CA . LEU B 1 183 ? 15.401 0.081 45.341 1.00 36.11 183 LEU B CA 1
ATOM 8783 C C . LEU B 1 183 ? 15.009 0.980 44.182 1.00 37.00 183 LEU B C 1
ATOM 8784 O O . LEU B 1 183 ? 14.528 2.095 44.391 1.00 40.21 183 LEU B O 1
ATOM 8800 N N . TYR B 1 184 ? 15.238 0.502 42.965 1.00 35.53 184 TYR B N 1
ATOM 8801 C CA . TYR B 1 184 ? 14.865 1.237 41.768 1.00 36.99 184 TYR B CA 1
ATOM 8802 C C . TYR B 1 184 ? 13.656 0.563 41.144 1.00 38.01 184 TYR B C 1
ATOM 8803 O O . TYR B 1 184 ? 13.630 -0.656 41.002 1.00 45.48 184 TYR B O 1
ATOM 8821 N N . VAL B 1 185 ? 12.655 1.360 40.781 1.00 35.37 185 VAL B N 1
ATOM 8822 C CA . VAL B 1 185 ? 11.417 0.833 40.221 1.00 34.05 185 VAL B CA 1
ATOM 8823 C C . VAL B 1 185 ? 10.930 1.683 39.059 1.00 41.69 185 VAL B C 1
ATOM 8824 O O . VAL B 1 185 ? 11.052 2.911 39.074 1.00 44.87 185 VAL B O 1
ATOM 8837 N N . GLU B 1 186 ? 10.381 1.012 38.051 1.00 37.83 186 GLU B N 1
ATOM 8838 C CA . GLU B 1 186 ? 9.707 1.677 36.952 1.00 37.52 186 GLU B CA 1
ATOM 8839 C C . GLU B 1 186 ? 8.264 1.202 36.892 1.00 38.89 186 GLU B C 1
ATOM 8840 O O . GLU B 1 186 ? 7.990 0.004 36.976 1.00 41.16 186 GLU B O 1
ATOM 8852 N N . LEU B 1 187 ? 7.345 2.153 36.763 1.00 43.00 187 LEU B N 1
ATOM 8853 C CA . LEU B 1 187 ? 5.930 1.849 36.650 1.00 32.50 187 LEU B CA 1
ATOM 8854 C C . LEU B 1 187 ? 5.485 2.207 35.244 1.00 37.90 187 LEU B C 1
ATOM 8855 O O . LEU B 1 187 ? 5.834 3.271 34.737 1.00 38.83 187 LEU B O 1
ATOM 8871 N N . VAL B 1 188 ? 4.727 1.313 34.617 1.00 36.32 188 VAL B N 1
ATOM 8872 C CA . VAL B 1 188 ? 4.251 1.532 33.258 1.00 31.50 188 VAL B CA 1
ATOM 8873 C C . VAL B 1 188 ? 2.754 1.257 33.159 1.00 39.17 188 VAL B C 1
ATOM 8874 O O . VAL B 1 188 ? 2.274 0.209 33.599 1.00 41.66 188 VAL B O 1
ATOM 8887 N N . LEU B 1 189 ? 2.027 2.216 32.588 1.00 33.08 189 LEU B N 1
ATOM 8888 C CA . LEU B 1 189 ? 0.628 2.028 32.223 1.00 36.85 189 LEU B CA 1
ATOM 8889 C C . LEU B 1 189 ? 0.528 2.042 30.708 1.00 41.04 189 LEU B C 1
ATOM 8890 O O . LEU B 1 189 ? 1.170 2.855 30.046 1.00 48.32 189 LEU B O 1
ATOM 8906 N N . ASP B 1 190 ? -0.263 1.128 30.162 1.00 38.40 190 ASP B N 1
ATOM 8907 C CA . ASP B 1 190 ? -0.470 1.058 28.724 1.00 43.25 190 ASP B CA 1
ATOM 8908 C C . ASP B 1 190 ? -1.914 0.647 28.472 1.00 38.37 190 ASP B C 1
ATOM 8909 O O . ASP B 1 190 ? -2.293 -0.503 28.691 1.00 47.25 190 ASP B O 1
ATOM 8918 N N . TYR B 1 191 ? -2.718 1.606 28.024 1.00 42.07 191 TYR B N 1
ATOM 8919 C CA . TYR B 1 191 ? -4.165 1.440 27.963 1.00 41.30 191 TYR B CA 1
ATOM 8920 C C . TYR B 1 191 ? -4.675 1.130 26.560 1.00 42.12 191 TYR B C 1
ATOM 8921 O O . TYR B 1 191 ? -5.857 0.837 26.377 1.00 43.46 191 TYR B O 1
ATOM 8939 N N . GLY B 1 192 ? -3.796 1.193 25.568 1.00 46.19 192 GLY B N 1
ATOM 8940 C CA . GLY B 1 192 ? -4.200 0.920 24.202 1.00 51.38 192 GLY B CA 1
ATOM 8941 C C . GLY B 1 192 ? -3.032 0.938 23.243 1.00 48.25 192 GLY B C 1
ATOM 8942 O O . GLY B 1 192 ? -1.889 1.133 23.651 1.00 50.35 192 GLY B O 1
ATOM 8946 N N . THR B 1 193 ? -3.325 0.754 21.960 1.00 50.40 193 THR B N 1
ATOM 8947 C CA . THR B 1 193 ? -2.284 0.633 20.951 1.00 50.57 193 THR B CA 1
ATOM 8948 C C . THR B 1 193 ? -1.795 1.984 20.435 1.00 51.86 193 THR B C 1
ATOM 8949 O O . THR B 1 193 ? -0.670 2.084 19.952 1.00 57.94 193 THR B O 1
ATOM 8960 N N . LYS B 1 194 ? -2.632 3.016 20.523 1.00 47.78 194 LYS B N 1
ATOM 8961 C CA . LYS B 1 194 ? -2.250 4.335 20.012 1.00 42.77 194 LYS B CA 1
ATOM 8962 C C . LYS B 1 194 ? -2.882 5.496 20.775 1.00 43.97 194 LYS B C 1
ATOM 8963 O O . LYS B 1 194 ? -3.911 5.344 21.429 1.00 47.03 194 LYS B O 1
ATOM 8982 N N . ASP B 1 195 ? -2.246 6.659 20.681 1.00 40.74 195 ASP B N 1
ATOM 8983 C CA . ASP B 1 195 ? -2.802 7.882 21.237 1.00 52.21 195 ASP B CA 1
ATOM 8984 C C . ASP B 1 195 ? -4.096 8.211 20.512 1.00 50.34 195 ASP B C 1
ATOM 8985 O O . ASP B 1 195 ? -4.235 7.949 19.318 1.00 50.07 195 ASP B O 1
ATOM 8994 N N . LEU B 1 196 ? -5.042 8.782 21.245 1.00 44.21 196 LEU B N 1
ATOM 8995 C CA . LEU B 1 196 ? -6.313 9.188 20.671 1.00 47.37 196 LEU B CA 1
ATOM 8996 C C . LEU B 1 196 ? -6.381 10.695 20.673 1.00 42.59 196 LEU B C 1
ATOM 8997 O O . LEU B 1 196 ? -5.723 11.350 21.480 1.00 46.22 196 LEU B O 1
ATOM 9013 N N . HIS B 1 197 ? -7.181 11.248 19.774 1.00 44.10 197 HIS B N 1
ATOM 9014 C CA . HIS B 1 197 ? -7.459 12.667 19.834 1.00 46.36 197 HIS B CA 1
ATOM 9015 C C . HIS B 1 197 ? -8.209 12.955 21.130 1.00 36.60 197 HIS B C 1
ATOM 9016 O O . HIS B 1 197 ? -9.096 12.195 21.517 1.00 33.66 197 HIS B O 1
ATOM 9031 N N . SER B 1 198 ? -7.869 14.060 21.784 1.00 31.66 198 SER B N 1
ATOM 9032 C CA . SER B 1 198 ? -8.372 14.341 23.126 1.00 39.71 198 SER B CA 1
ATOM 9033 C C . SER B 1 198 ? -9.887 14.522 23.187 1.00 37.64 198 SER B C 1
ATOM 9034 O O . SER B 1 198 ? -10.477 14.481 24.267 1.00 45.34 198 SER B O 1
ATOM 9042 N N . SER B 1 199 ? -10.517 14.718 22.035 1.00 36.87 199 SER B N 1
ATOM 9043 C CA . SER B 1 199 ? -11.967 14.860 21.985 1.00 43.85 199 SER B CA 1
ATOM 9044 C C . SER B 1 199 ? -12.651 13.588 22.484 1.00 37.30 199 SER B C 1
ATOM 9045 O O . SER B 1 199 ? -13.806 13.624 22.903 1.00 38.34 199 SER B O 1
ATOM 9053 N N . ASN B 1 200 ? -11.926 12.471 22.446 1.00 24.53 200 ASN B N 1
ATOM 9054 C CA . ASN B 1 200 ? -12.439 11.190 22.936 1.00 31.57 200 ASN B CA 1
ATOM 9055 C C . ASN B 1 200 ? -12.269 10.996 24.444 1.00 38.79 200 ASN B C 1
ATOM 9056 O O . ASN B 1 200 ? -12.678 9.972 24.988 1.00 40.75 200 ASN B O 1
ATOM 9067 N N . ALA B 1 201 ? -11.677 11.982 25.114 1.00 34.57 201 ALA B N 1
ATOM 9068 C CA . ALA B 1 201 ? -11.396 11.886 26.549 1.00 36.81 201 ALA B CA 1
ATOM 9069 C C . ALA B 1 201 ? -12.586 11.428 27.411 1.00 35.96 201 ALA B C 1
ATOM 9070 O O . ALA B 1 201 ? -12.396 10.701 28.383 1.00 40.99 201 ALA B O 1
ATOM 9077 N N . PRO B 1 202 ? -13.813 11.856 27.072 1.00 27.89 202 PRO B N 1
ATOM 9078 C CA . PRO B 1 202 ? -14.960 11.397 27.871 1.00 33.90 202 PRO B CA 1
ATOM 9079 C C . PRO B 1 202 ? -15.184 9.881 27.845 1.00 39.39 202 PRO B C 1
ATOM 9080 O O . PRO B 1 202 ? -15.840 9.358 28.748 1.00 42.85 202 PRO B O 1
ATOM 9091 N N . LEU B 1 203 ? -14.646 9.194 26.839 1.00 40.08 203 LEU B N 1
ATOM 9092 C CA . LEU B 1 203 ? -14.951 7.779 26.622 1.00 33.68 203 LEU B CA 1
ATOM 9093 C C . LEU B 1 203 ? -13.930 6.811 27.223 1.00 33.56 203 LEU B C 1
ATOM 9094 O O . LEU B 1 203 ? -14.196 5.612 27.304 1.00 44.17 203 LEU B O 1
ATOM 9110 N N . VAL B 1 204 ? -12.771 7.320 27.634 1.00 40.33 204 VAL B N 1
ATOM 9111 C CA . VAL B 1 204 ? -11.694 6.457 28.115 1.00 34.24 204 VAL B CA 1
ATOM 9112 C C . VAL B 1 204 ? -11.019 6.990 29.374 1.00 41.62 204 VAL B C 1
ATOM 9113 O O . VAL B 1 204 ? -11.282 8.109 29.816 1.00 37.00 204 VAL B O 1
ATOM 9126 N N . ARG B 1 205 ? -10.152 6.166 29.955 1.00 39.98 205 ARG B N 1
ATOM 9127 C CA . ARG B 1 205 ? -9.316 6.601 31.059 1.00 42.72 205 ARG B CA 1
ATOM 9128 C C . ARG B 1 205 ? -8.041 7.174 30.470 1.00 36.42 205 ARG B C 1
ATOM 9129 O O . ARG B 1 205 ? -7.581 6.733 29.416 1.00 42.58 205 ARG B O 1
ATOM 9150 N N . ASN B 1 206 ? -7.473 8.156 31.155 1.00 37.66 206 ASN B N 1
ATOM 9151 C CA . ASN B 1 206 ? -6.216 8.751 30.736 1.00 35.64 206 ASN B CA 1
ATOM 9152 C C . ASN B 1 206 ? -5.102 8.203 31.622 1.00 35.63 206 ASN B C 1
ATOM 9153 O O . ASN B 1 206 ? -5.170 8.333 32.842 1.00 42.39 206 ASN B O 1
ATOM 9164 N N . PRO B 1 207 ? -4.084 7.565 31.020 1.00 42.31 207 PRO B N 1
ATOM 9165 C CA . PRO B 1 207 ? -3.030 6.968 31.850 1.00 41.00 207 PRO B CA 1
ATOM 9166 C C . PRO B 1 207 ? -2.123 7.985 32.546 1.00 35.67 207 PRO B C 1
ATOM 9167 O O . PRO B 1 207 ? -1.526 7.640 33.570 1.00 34.83 207 PRO B O 1
ATOM 9178 N N . CYS B 1 208 ? -2.023 9.206 32.021 1.00 31.65 208 CYS B N 1
ATOM 9179 C CA . CYS B 1 208 ? -1.193 10.230 32.659 1.00 35.21 208 CYS B CA 1
ATOM 9180 C C . CYS B 1 208 ? -1.753 10.587 34.024 1.00 33.47 208 CYS B C 1
ATOM 9181 O O . CYS B 1 208 ? -1.029 10.590 35.020 1.00 32.28 208 CYS B O 1
ATOM 9188 N N . ILE B 1 209 ? -3.042 10.901 34.063 1.00 31.30 209 ILE B N 1
ATOM 9189 C CA . ILE B 1 209 ? -3.671 11.299 35.311 1.00 32.35 209 ILE B CA 1
ATOM 9190 C C . ILE B 1 209 ? -3.719 10.110 36.264 1.00 28.32 209 ILE B C 1
ATOM 9191 O O . ILE B 1 209 ? -3.594 10.273 37.478 1.00 39.20 209 ILE B O 1
ATOM 9207 N N . ASP B 1 210 ? -3.887 8.913 35.709 1.00 27.82 210 ASP B N 1
ATOM 9208 C CA . ASP B 1 210 ? -3.937 7.706 36.523 1.00 30.51 210 ASP B CA 1
ATOM 9209 C C . ASP B 1 210 ? -2.605 7.468 37.226 1.00 36.90 210 ASP B C 1
ATOM 9210 O O . ASP B 1 210 ? -2.572 7.213 38.426 1.00 41.82 210 ASP B O 1
ATOM 9219 N N . LEU B 1 211 ? -1.509 7.560 36.483 1.00 37.64 211 LEU B N 1
ATOM 9220 C CA . LEU B 1 211 ? -0.191 7.324 37.061 1.00 40.84 211 LEU B CA 1
ATOM 9221 C C . LEU B 1 211 ? 0.219 8.473 37.982 1.00 36.34 211 LEU B C 1
ATOM 9222 O O . LEU B 1 211 ? 0.940 8.271 38.962 1.00 31.13 211 LEU B O 1
ATOM 9238 N N . ALA B 1 212 ? -0.244 9.677 37.663 1.00 30.51 212 ALA B N 1
ATOM 9239 C CA . ALA B 1 212 ? 0.007 10.840 38.504 1.00 30.15 212 ALA B CA 1
ATOM 9240 C C . ALA B 1 212 ? -0.656 10.641 39.859 1.00 40.23 212 ALA B C 1
ATOM 9241 O O . ALA B 1 212 ? -0.070 10.938 40.900 1.00 41.58 212 ALA B O 1
ATOM 9248 N N . LYS B 1 213 ? -1.879 10.124 39.840 1.00 34.82 213 LYS B N 1
ATOM 9249 C CA . LYS B 1 213 ? -2.617 9.876 41.072 1.00 37.57 213 LYS B CA 1
ATOM 9250 C C . LYS B 1 213 ? -1.977 8.764 41.900 1.00 33.22 213 LYS B C 1
ATOM 9251 O O . LYS B 1 213 ? -1.896 8.874 43.121 1.00 36.47 213 LYS B O 1
ATOM 9270 N N . ILE B 1 214 ? -1.529 7.701 41.235 1.00 34.84 214 ILE B N 1
ATOM 9271 C CA . ILE B 1 214 ? -0.829 6.599 41.900 1.00 31.15 214 ILE B CA 1
ATOM 9272 C C . ILE B 1 214 ? 0.401 7.110 42.643 1.00 34.94 214 ILE B C 1
ATOM 9273 O O . ILE B 1 214 ? 0.615 6.788 43.810 1.00 39.65 214 ILE B O 1
ATOM 9289 N N . ILE B 1 215 ? 1.210 7.893 41.939 1.00 32.09 215 ILE B N 1
ATOM 9290 C CA . ILE B 1 215 ? 2.439 8.458 42.485 1.00 48.45 215 ILE B CA 1
ATOM 9291 C C . ILE B 1 215 ? 2.148 9.354 43.685 1.00 43.89 215 ILE B C 1
ATOM 9292 O O . ILE B 1 215 ? 2.916 9.396 44.646 1.00 31.17 215 ILE B O 1
ATOM 9308 N N . SER B 1 216 ? 1.029 10.065 43.617 1.00 38.41 216 SER B N 1
ATOM 9309 C CA . SER B 1 216 ? 0.630 10.991 44.669 1.00 39.20 216 SER B CA 1
ATOM 9310 C C . SER B 1 216 ? 0.253 10.291 45.974 1.00 32.31 216 SER B C 1
ATOM 9311 O O . SER B 1 216 ? 0.288 10.910 47.037 1.00 45.29 216 SER B O 1
ATOM 9319 N N . THR B 1 217 ? -0.110 9.011 45.897 1.00 35.79 217 THR B N 1
ATOM 9320 C CA . THR B 1 217 ? -0.477 8.251 47.094 1.00 36.72 217 THR B CA 1
ATOM 9321 C C . THR B 1 217 ? 0.746 7.746 47.857 1.00 40.11 217 THR B C 1
ATOM 9322 O O . THR B 1 217 ? 0.618 7.253 48.976 1.00 39.73 217 THR B O 1
ATOM 9333 N N . LEU B 1 218 ? 1.925 7.863 47.252 1.00 44.20 218 LEU B N 1
ATOM 9334 C CA . LEU B 1 218 ? 3.136 7.268 47.817 1.00 42.27 218 LEU B CA 1
ATOM 9335 C C . LEU B 1 218 ? 3.729 8.090 48.959 1.00 40.18 218 LEU B C 1
ATOM 9336 O O . LEU B 1 218 ? 4.292 7.530 49.904 1.00 38.35 218 LEU B O 1
ATOM 9352 N N . VAL B 1 219 ? 3.604 9.412 48.868 1.00 35.22 219 VAL B N 1
ATOM 9353 C CA . VAL B 1 219 ? 4.192 10.319 49.854 1.00 45.65 219 VAL B CA 1
ATOM 9354 C C . VAL B 1 219 ? 3.228 11.440 50.217 1.00 45.24 219 VAL B C 1
ATOM 9355 O O . VAL B 1 219 ? 2.331 11.772 49.440 1.00 38.02 219 VAL B O 1
ATOM 9368 N N . ASP B 1 220 ? 3.411 12.025 51.397 1.00 43.80 220 ASP B N 1
ATOM 9369 C CA . ASP B 1 220 ? 2.617 13.184 51.782 1.00 48.70 220 ASP B CA 1
ATOM 9370 C C . ASP B 1 220 ? 3.280 14.470 51.292 1.00 54.91 220 ASP B C 1
ATOM 9371 O O . ASP B 1 220 ? 4.291 14.433 50.588 1.00 52.93 220 ASP B O 1
ATOM 9380 N N . MET B 1 221 ? 2.698 15.599 51.674 1.00 52.96 221 MET B N 1
ATOM 9381 C CA . MET B 1 221 ? 3.186 16.913 51.274 1.00 61.13 221 MET B CA 1
ATOM 9382 C C . MET B 1 221 ? 4.651 17.124 51.655 1.00 57.60 221 MET B C 1
ATOM 9383 O O . MET B 1 221 ? 5.425 17.688 50.883 1.00 44.85 221 MET B O 1
ATOM 9397 N N . GLY B 1 222 ? 5.028 16.655 52.841 1.00 60.66 222 GLY B N 1
ATOM 9398 C CA . GLY B 1 222 ? 6.368 16.868 53.362 1.00 49.09 222 GLY B CA 1
ATOM 9399 C C . GLY B 1 222 ? 7.380 15.800 52.975 1.00 57.66 222 GLY B C 1
ATOM 9400 O O . GLY B 1 222 ? 8.525 15.842 53.423 1.00 68.88 222 GLY B O 1
ATOM 9404 N N . GLY B 1 223 ? 6.963 14.840 52.154 1.00 56.94 223 GLY B N 1
ATOM 9405 C CA . GLY B 1 223 ? 7.870 13.824 51.645 1.00 42.03 223 GLY B CA 1
ATOM 9406 C C . GLY B 1 223 ? 7.897 12.531 52.445 1.00 51.02 223 GLY B C 1
ATOM 9407 O O . GLY B 1 223 ? 8.626 11.602 52.098 1.00 41.48 223 GLY B O 1
ATOM 9411 N N . ARG B 1 224 ? 7.114 12.460 53.516 1.00 38.09 224 ARG B N 1
ATOM 9412 C CA . ARG B 1 224 ? 7.027 11.230 54.292 1.00 48.38 224 ARG B CA 1
ATOM 9413 C C . ARG B 1 224 ? 6.319 10.146 53.483 1.00 41.40 224 ARG B C 1
ATOM 9414 O O . ARG B 1 224 ? 5.252 10.378 52.917 1.00 41.43 224 ARG B O 1
ATOM 9435 N N . VAL B 1 225 ? 6.927 8.964 53.444 1.00 38.41 225 VAL B N 1
ATOM 9436 C CA . VAL B 1 225 ? 6.423 7.833 52.670 1.00 41.37 225 VAL B CA 1
ATOM 9437 C C . VAL B 1 225 ? 5.184 7.237 53.327 1.00 41.08 225 VAL B C 1
ATOM 9438 O O . VAL B 1 225 ? 5.164 6.999 54.535 1.00 43.48 225 VAL B O 1
ATOM 9451 N N . LEU B 1 226 ? 4.152 6.998 52.520 1.00 42.94 226 LEU B N 1
ATOM 9452 C CA . LEU B 1 226 ? 2.851 6.576 53.031 1.00 40.24 226 LEU B CA 1
ATOM 9453 C C . LEU B 1 226 ? 2.585 5.093 52.780 1.00 37.57 226 LEU B C 1
ATOM 9454 O O . LEU B 1 226 ? 1.515 4.580 53.108 1.00 43.12 226 LEU B O 1
ATOM 9470 N N . ILE B 1 227 ? 3.557 4.408 52.189 1.00 49.66 227 ILE B N 1
ATOM 9471 C CA . ILE B 1 227 ? 3.458 2.968 51.992 1.00 40.30 227 ILE B CA 1
ATOM 9472 C C . ILE B 1 227 ? 3.379 2.296 53.358 1.00 45.60 227 ILE B C 1
ATOM 9473 O O . ILE B 1 227 ? 4.244 2.506 54.207 1.00 36.63 227 ILE B O 1
ATOM 9489 N N . GLU B 1 228 ? 2.335 1.499 53.569 1.00 31.13 228 GLU B N 1
ATOM 9490 C CA . GLU B 1 228 ? 2.131 0.834 54.851 1.00 41.02 228 GLU B CA 1
ATOM 9491 C C . GLU B 1 228 ? 3.312 -0.069 55.204 1.00 46.38 228 GLU B C 1
ATOM 9492 O O . GLU B 1 228 ? 3.731 -0.908 54.403 1.00 42.68 228 GLU B O 1
ATOM 9504 N N . GLY B 1 229 ? 3.843 0.115 56.408 1.00 38.09 229 GLY B N 1
ATOM 9505 C CA . GLY B 1 229 ? 4.940 -0.699 56.903 1.00 33.10 229 GLY B CA 1
ATOM 9506 C C . GLY B 1 229 ? 6.323 -0.247 56.449 1.00 34.91 229 GLY B C 1
ATOM 9507 O O . GLY B 1 229 ? 7.317 -0.908 56.748 1.00 43.80 229 GLY B O 1
ATOM 9511 N N . PHE B 1 230 ? 6.395 0.876 55.738 1.00 28.81 230 PHE B N 1
ATOM 9512 C CA . PHE B 1 230 ? 7.662 1.343 55.174 1.00 32.61 230 PHE B CA 1
ATOM 9513 C C . PHE B 1 230 ? 8.681 1.666 56.263 1.00 33.30 230 PHE B C 1
ATOM 9514 O O . PHE B 1 230 ? 9.864 1.390 56.105 1.00 44.86 230 PHE B O 1
ATOM 9531 N N . TYR B 1 231 ? 8.211 2.231 57.371 1.00 39.18 231 TYR B N 1
ATOM 9532 C CA . TYR B 1 231 ? 9.090 2.682 58.446 1.00 33.29 231 TYR B CA 1
ATOM 9533 C C . TYR B 1 231 ? 9.245 1.672 59.586 1.00 36.44 231 TYR B C 1
ATOM 9534 O O . TYR B 1 231 ? 10.032 1.900 60.509 1.00 35.81 231 TYR B O 1
ATOM 9552 N N . ASP B 1 232 ? 8.507 0.563 59.531 1.00 28.00 232 ASP B N 1
ATOM 9553 C CA . ASP B 1 232 ? 8.546 -0.430 60.610 1.00 39.08 232 ASP B CA 1
ATOM 9554 C C . ASP B 1 232 ? 9.941 -1.000 60.894 1.00 50.01 232 ASP B C 1
ATOM 9555 O O . ASP B 1 232 ? 10.231 -1.373 62.030 1.00 47.49 232 ASP B O 1
ATOM 9564 N N . ASP B 1 233 ? 10.793 -1.075 59.870 1.00 47.73 233 ASP B N 1
ATOM 9565 C CA . ASP B 1 233 ? 12.127 -1.671 60.010 1.00 49.01 233 ASP B CA 1
ATOM 9566 C C . ASP B 1 233 ? 13.226 -0.633 60.210 1.00 42.09 233 ASP B C 1
ATOM 9567 O O . ASP B 1 233 ? 14.397 -0.982 60.343 1.00 35.48 233 ASP B O 1
ATOM 9576 N N . VAL B 1 234 ? 12.857 0.641 60.208 1.00 34.47 234 VAL B N 1
ATOM 9577 C CA . VAL B 1 234 ? 13.821 1.698 60.462 1.00 37.40 234 VAL B CA 1
ATOM 9578 C C . VAL B 1 234 ? 14.113 1.718 61.952 1.00 47.23 234 VAL B C 1
ATOM 9579 O O . VAL B 1 234 ? 13.201 1.865 62.763 1.00 46.62 234 VAL B O 1
ATOM 9592 N N . ARG B 1 235 ? 15.382 1.552 62.307 1.00 48.99 235 ARG B N 1
ATOM 9593 C CA . ARG B 1 235 ? 15.788 1.557 63.707 1.00 48.34 235 ARG B CA 1
ATOM 9594 C C . ARG B 1 235 ? 16.273 2.937 64.120 1.00 44.59 235 ARG B C 1
ATOM 9595 O O . ARG B 1 235 ? 16.763 3.711 63.294 1.00 39.06 235 ARG B O 1
ATOM 9616 N N . GLU B 1 236 ? 16.129 3.240 65.404 1.00 41.58 236 GLU B N 1
ATOM 9617 C CA . GLU B 1 236 ? 16.660 4.475 65.956 1.00 46.95 236 GLU B CA 1
ATOM 9618 C C . GLU B 1 236 ? 18.176 4.440 65.825 1.00 44.20 236 GLU B C 1
ATOM 9619 O O . GLU B 1 236 ? 18.764 3.368 65.685 1.00 44.64 236 GLU B O 1
ATOM 9631 N N . LEU B 1 237 ? 18.810 5.606 65.857 1.00 53.20 237 LEU B N 1
ATOM 9632 C CA . LEU B 1 237 ? 20.265 5.666 65.821 1.00 50.87 237 LEU B CA 1
ATOM 9633 C C . LEU B 1 237 ? 20.835 5.320 67.189 1.00 44.19 237 LEU B C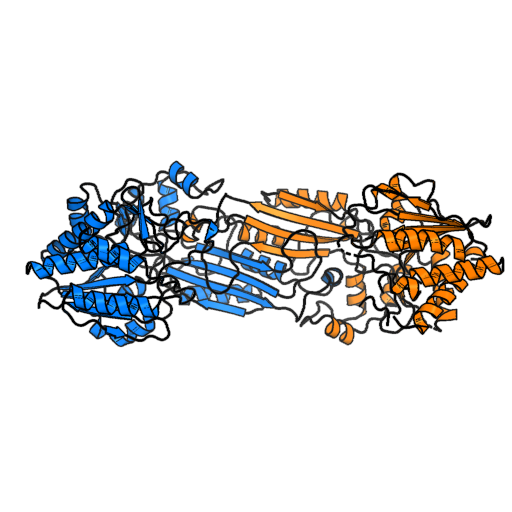 1
ATOM 9634 O O . LEU B 1 237 ? 20.193 5.545 68.213 1.00 47.17 237 LEU B O 1
ATOM 9650 N N . THR B 1 238 ? 22.042 4.769 67.202 1.00 55.59 238 THR B N 1
ATOM 9651 C CA . THR B 1 238 ? 22.773 4.574 68.446 1.00 55.57 238 THR B CA 1
ATOM 9652 C C . THR B 1 238 ? 23.246 5.934 68.943 1.00 55.03 238 THR B C 1
ATOM 9653 O O . THR B 1 238 ? 23.186 6.920 68.208 1.00 56.21 238 THR B O 1
ATOM 9664 N N . GLU B 1 239 ? 23.714 5.992 70.185 1.00 62.90 239 GLU B N 1
ATOM 9665 C CA . GLU B 1 239 ? 24.225 7.241 70.741 1.00 66.42 239 GLU B CA 1
ATOM 9666 C C . GLU B 1 239 ? 25.451 7.721 69.968 1.00 62.69 239 GLU B C 1
ATOM 9667 O O . GLU B 1 239 ? 25.664 8.921 69.808 1.00 62.81 239 GLU B O 1
ATOM 9674 N N . GLU B 1 240 ? 26.249 6.777 69.483 1.00 56.86 240 GLU B N 1
ATOM 9675 C CA . GLU B 1 240 ? 27.459 7.112 68.744 1.00 67.22 240 GLU B CA 1
ATOM 9676 C C . GLU B 1 240 ? 27.103 7.677 67.372 1.00 56.52 240 GLU B C 1
ATOM 9677 O O . GLU B 1 240 ? 27.730 8.625 66.901 1.00 54.90 240 GLU B O 1
ATOM 9689 N N . GLU B 1 241 ? 26.097 7.087 66.734 1.00 57.82 241 GLU B N 1
ATOM 9690 C CA . GLU B 1 241 ? 25.647 7.548 65.426 1.00 58.80 241 GLU B CA 1
ATOM 9691 C C . GLU B 1 241 ? 25.066 8.949 65.537 1.00 57.59 241 GLU B C 1
ATOM 9692 O O . GLU B 1 241 ? 25.291 9.794 64.672 1.00 51.67 241 GLU B O 1
ATOM 9704 N N . ARG B 1 242 ? 24.324 9.188 66.612 1.00 57.48 242 ARG B N 1
ATOM 9705 C CA . ARG B 1 242 ? 23.759 10.505 66.874 1.00 67.34 242 ARG B CA 1
ATOM 9706 C C . ARG B 1 242 ? 24.863 11.532 67.082 1.00 64.41 242 ARG B C 1
ATOM 9707 O O . ARG B 1 242 ? 24.770 12.658 66.597 1.00 58.64 242 ARG B O 1
ATOM 9728 N N . GLU B 1 243 ? 25.911 11.137 67.796 1.00 63.13 243 GLU B N 1
ATOM 9729 C CA . GLU B 1 243 ? 27.020 12.040 68.075 1.00 75.42 243 GLU B CA 1
ATOM 9730 C C . GLU B 1 243 ? 27.715 12.475 66.789 1.00 69.11 243 GLU B C 1
ATOM 9731 O O . GLU B 1 243 ? 28.097 13.636 66.649 1.00 56.38 243 GLU B O 1
ATOM 9743 N N . LEU B 1 244 ? 27.868 11.547 65.848 1.00 57.26 244 LEU B N 1
ATOM 9744 C CA . LEU B 1 244 ? 28.544 11.848 64.590 1.00 51.35 244 LEU B CA 1
ATOM 9745 C C . LEU B 1 244 ? 27.747 12.831 63.744 1.00 57.66 244 LEU B C 1
ATOM 9746 O O . LEU B 1 244 ? 28.317 13.723 63.115 1.00 54.02 244 LEU B O 1
ATOM 9762 N N . ILE B 1 245 ? 26.429 12.660 63.720 1.00 52.00 245 ILE B N 1
ATOM 9763 C CA . ILE B 1 245 ? 25.564 13.550 62.957 1.00 47.32 245 ILE B CA 1
ATOM 9764 C C . ILE B 1 245 ? 25.594 14.946 63.570 1.00 47.10 245 ILE B C 1
ATOM 9765 O O . ILE B 1 245 ? 25.569 15.946 62.853 1.00 54.30 245 ILE B O 1
ATOM 9781 N N . LYS B 1 246 ? 25.666 15.009 64.895 1.00 60.13 246 LYS B N 1
ATOM 9782 C CA . LYS B 1 246 ? 25.801 16.285 65.588 1.00 77.45 246 LYS B CA 1
ATOM 9783 C C . LYS B 1 246 ? 27.145 16.942 65.258 1.00 65.93 246 LYS B C 1
ATOM 9784 O O . LYS B 1 246 ? 27.210 18.146 65.020 1.00 60.38 246 LYS B O 1
ATOM 9796 N N . LYS B 1 247 ? 28.210 16.145 65.237 1.00 63.71 247 LYS B N 1
ATOM 9797 C CA . LYS B 1 247 ? 29.548 16.651 64.931 1.00 64.43 247 LYS B CA 1
ATOM 9798 C C . LYS B 1 247 ? 29.707 17.025 63.460 1.00 66.05 247 LYS B C 1
ATOM 9799 O O . LYS B 1 247 ? 30.605 17.787 63.104 1.00 79.96 247 LYS B O 1
ATOM 9818 N N . TYR B 1 248 ? 28.848 16.478 62.607 1.00 65.09 248 TYR B N 1
ATOM 9819 C CA . TYR B 1 248 ? 29.000 16.645 61.166 1.00 63.97 248 TYR B CA 1
ATOM 9820 C C . TYR B 1 248 ? 28.861 18.110 60.775 1.00 80.62 248 TYR B C 1
ATOM 9821 O O . TYR B 1 248 ? 27.820 18.728 60.997 1.00 65.73 248 TYR B O 1
ATOM 9839 N N . ASP B 1 249 ? 29.925 18.655 60.193 1.00 105.38 249 ASP B N 1
ATOM 9840 C CA . ASP B 1 249 ? 29.999 20.079 59.892 1.00 121.75 249 ASP B CA 1
ATOM 9841 C C . ASP B 1 249 ? 29.708 20.357 58.420 1.00 111.58 249 ASP B C 1
ATOM 9842 O O . ASP B 1 249 ? 30.539 20.092 57.551 1.00 115.29 249 ASP B O 1
ATOM 9851 N N . ILE B 1 250 ? 28.516 20.885 58.155 1.00 88.57 250 ILE B N 1
ATOM 9852 C CA . ILE B 1 250 ? 28.137 21.329 56.820 1.00 84.82 250 ILE B CA 1
ATOM 9853 C C . ILE B 1 250 ? 27.914 22.833 56.836 1.00 82.51 250 ILE B C 1
ATOM 9854 O O . ILE B 1 250 ? 27.246 23.363 57.727 1.00 70.40 250 ILE B O 1
ATOM 9870 N N . ASP B 1 251 ? 28.479 23.517 55.848 1.00 86.33 251 ASP B N 1
ATOM 9871 C CA . ASP B 1 251 ? 28.200 24.930 55.647 1.00 94.08 251 ASP B CA 1
ATOM 9872 C C . ASP B 1 251 ? 26.937 25.043 54.803 1.00 85.71 251 ASP B C 1
ATOM 9873 O O . ASP B 1 251 ? 26.945 24.719 53.615 1.00 71.00 251 ASP B O 1
ATOM 9882 N N . VAL B 1 252 ? 25.855 25.491 55.431 1.00 86.66 252 VAL B N 1
ATOM 9883 C CA . VAL B 1 252 ? 24.545 25.542 54.789 1.00 88.03 252 VAL B CA 1
ATOM 9884 C C . VAL B 1 252 ? 24.558 26.409 53.534 1.00 92.31 252 VAL B C 1
ATOM 9885 O O . VAL B 1 252 ? 24.060 25.998 52.484 1.00 83.14 252 VAL B O 1
ATOM 9898 N N . GLU B 1 253 ? 25.124 27.607 53.648 1.00 92.74 253 GLU B N 1
ATOM 9899 C CA . GLU B 1 253 ? 25.118 28.563 52.547 1.00 96.37 253 GLU B CA 1
ATOM 9900 C C . GLU B 1 253 ? 25.867 28.001 51.346 1.00 78.60 253 GLU B C 1
ATOM 9901 O O . GLU B 1 253 ? 25.484 28.234 50.199 1.00 84.92 253 GLU B O 1
ATOM 9908 N N . GLU B 1 254 ? 26.932 27.254 51.616 1.00 60.27 254 GLU B N 1
ATOM 9909 C CA . GLU B 1 254 ? 27.734 26.656 50.557 1.00 78.45 254 GLU B CA 1
ATOM 9910 C C . GLU B 1 254 ? 27.009 25.470 49.928 1.00 81.74 254 GLU B C 1
ATOM 9911 O O . GLU B 1 254 ? 27.080 25.264 48.715 1.00 75.16 254 GLU B O 1
ATOM 9923 N N . LEU B 1 255 ? 26.321 24.687 50.755 1.00 75.87 255 LEU B N 1
ATOM 9924 C CA . LEU B 1 255 ? 25.555 23.549 50.260 1.00 65.50 255 LEU B CA 1
ATOM 9925 C C . LEU B 1 255 ? 24.430 24.042 49.364 1.00 60.66 255 LEU B C 1
ATOM 9926 O O . LEU B 1 255 ? 24.252 23.554 48.250 1.00 53.31 255 LEU B O 1
ATOM 9942 N N . LYS B 1 256 ? 23.681 25.020 49.860 1.00 52.79 256 LYS B N 1
ATOM 9943 C CA . LYS B 1 256 ? 22.552 25.573 49.127 1.00 58.92 256 LYS B CA 1
ATOM 9944 C C . LYS B 1 256 ? 22.998 26.163 47.793 1.00 73.04 256 LYS B C 1
ATOM 9945 O O . LYS B 1 256 ? 22.304 26.029 46.785 1.00 71.66 256 LYS B O 1
ATOM 9964 N N . LYS B 1 257 ? 24.159 26.810 47.790 1.00 63.96 257 LYS B N 1
ATOM 9965 C CA . LYS B 1 257 ? 24.682 27.428 46.577 1.00 68.59 257 LYS B CA 1
ATOM 9966 C C . LYS B 1 257 ? 25.123 26.369 45.574 1.00 59.20 257 LYS B C 1
ATOM 9967 O O . LYS B 1 257 ? 24.890 26.505 44.371 1.00 56.91 257 LYS B O 1
ATOM 9971 N N . ALA B 1 258 ? 25.753 25.312 46.075 1.00 47.24 258 ALA B N 1
ATOM 9972 C CA . ALA B 1 258 ? 26.281 24.253 45.219 1.00 67.78 258 ALA B CA 1
ATOM 9973 C C . ALA B 1 258 ? 25.172 23.389 44.618 1.00 74.25 258 ALA B C 1
ATOM 9974 O O . ALA B 1 258 ? 25.355 22.782 43.563 1.00 73.96 258 ALA B O 1
ATOM 9981 N N . LEU B 1 259 ? 24.027 23.329 45.290 1.00 66.15 259 LEU B N 1
ATOM 9982 C CA . LEU B 1 259 ? 22.895 22.559 44.784 1.00 53.89 259 LEU B CA 1
ATOM 9983 C C . LEU B 1 259 ? 22.191 23.304 43.652 1.00 61.18 259 LEU B C 1
ATOM 9984 O O . LEU B 1 259 ? 21.951 22.742 42.583 1.00 47.62 259 LEU B O 1
ATOM 10000 N N . GLY B 1 260 ? 21.863 24.570 43.893 1.00 61.89 260 GLY B N 1
ATOM 10001 C CA . GLY B 1 260 ? 21.264 25.412 42.872 1.00 61.19 260 GLY B CA 1
ATOM 10002 C C . GLY B 1 260 ? 19.757 25.534 42.986 1.00 57.26 260 GLY B C 1
ATOM 10003 O O . GLY B 1 260 ? 19.128 26.216 42.180 1.00 63.27 260 GLY B O 1
ATOM 10007 N N . PHE B 1 261 ? 19.173 24.873 43.981 1.00 47.30 261 PHE B N 1
ATOM 10008 C CA . PHE B 1 261 ? 17.739 24.989 44.227 1.00 50.94 261 PHE B CA 1
ATOM 10009 C C . PHE B 1 261 ? 17.439 26.301 44.935 1.00 50.30 261 PHE B C 1
ATOM 10010 O O . PHE B 1 261 ? 18.206 26.749 45.785 1.00 68.34 261 PHE B O 1
ATOM 10027 N N . LYS B 1 262 ? 16.314 26.906 44.577 1.00 53.46 262 LYS B N 1
ATOM 10028 C CA . LYS B 1 262 ? 15.911 28.189 45.134 1.00 63.09 262 LYS B CA 1
ATOM 10029 C C . LYS B 1 262 ? 15.691 28.103 46.642 1.00 70.43 262 LYS B C 1
ATOM 10030 O O . LYS B 1 262 ? 15.840 29.096 47.355 1.00 85.48 262 LYS B O 1
ATOM 10049 N N . GLU B 1 263 ? 15.340 26.914 47.123 1.00 55.67 263 GLU B N 1
ATOM 10050 C CA . GLU B 1 263 ? 15.017 26.729 48.534 1.00 64.24 263 GLU B CA 1
ATOM 10051 C C . GLU B 1 263 ? 15.239 25.292 48.993 1.00 60.87 263 GLU B C 1
ATOM 10052 O O . GLU B 1 263 ? 14.943 24.342 48.265 1.00 51.73 263 GLU B O 1
ATOM 10064 N N . LEU B 1 264 ? 15.773 25.152 50.204 1.00 56.02 264 LEU B N 1
ATOM 10065 C CA . LEU B 1 264 ? 15.916 23.857 50.853 1.00 48.59 264 LEU B CA 1
ATOM 10066 C C . LEU B 1 264 ? 14.812 23.705 51.890 1.00 56.06 264 LEU B C 1
ATOM 10067 O O . LEU B 1 264 ? 14.301 24.698 52.408 1.00 64.04 264 LEU B O 1
ATOM 10083 N N . LYS B 1 265 ? 14.447 22.464 52.194 1.00 46.55 265 LYS B N 1
ATOM 10084 C CA . LYS B 1 265 ? 13.384 22.201 53.159 1.00 52.29 265 LYS B CA 1
ATOM 10085 C C . LYS B 1 265 ? 13.806 22.596 54.570 1.00 49.26 265 LYS B C 1
ATOM 10086 O O . LYS B 1 265 ? 12.963 22.904 55.412 1.00 63.28 265 LYS B O 1
ATOM 10105 N N . TYR B 1 266 ? 15.113 22.581 54.822 1.00 55.43 266 TYR B N 1
ATOM 10106 C CA . TYR B 1 266 ? 15.651 22.931 56.133 1.00 66.37 266 TYR B CA 1
ATOM 10107 C C . TYR B 1 266 ? 16.795 23.937 56.012 1.00 77.21 266 TYR B C 1
ATOM 10108 O O . TYR B 1 266 ? 17.520 23.947 55.015 1.00 69.90 266 TYR B O 1
ATOM 10126 N N . ASN B 1 267 ? 16.952 24.772 57.039 1.00 83.05 267 ASN B N 1
ATOM 10127 C CA . ASN B 1 267 ? 18.010 25.782 57.079 1.00 87.56 267 ASN B CA 1
ATOM 10128 C C . ASN B 1 267 ? 19.085 25.473 58.121 1.00 88.15 267 ASN B C 1
ATOM 10129 O O . ASN B 1 267 ? 20.244 25.850 57.955 1.00 78.13 267 ASN B O 1
ATOM 10140 N N . GLU B 1 268 ? 18.695 24.793 59.194 1.00 96.41 268 GLU B N 1
ATOM 10141 C CA . GLU B 1 268 ? 19.617 24.460 60.277 1.00 92.13 268 GLU B CA 1
ATOM 10142 C C . GLU B 1 268 ? 20.525 23.297 59.881 1.00 95.98 268 GLU B C 1
ATOM 10143 O O . GLU B 1 268 ? 20.061 22.304 59.320 1.00 99.14 268 GLU B O 1
ATOM 10155 N N . LYS B 1 269 ? 21.815 23.423 60.181 1.00 94.72 269 LYS B N 1
ATOM 10156 C CA . LYS B 1 269 ? 22.807 22.432 59.765 1.00 86.93 269 LYS B CA 1
ATOM 10157 C C . LYS B 1 269 ? 22.579 21.066 60.411 1.00 71.25 269 LYS B C 1
ATOM 10158 O O . LYS B 1 269 ? 22.796 20.033 59.780 1.00 64.43 269 LYS B O 1
ATOM 10177 N N . GLU B 1 270 ? 22.150 21.066 61.668 1.00 64.33 270 GLU B N 1
ATOM 10178 C CA . GLU B 1 270 ? 21.817 19.831 62.366 1.00 67.47 270 GLU B CA 1
ATOM 10179 C C . GLU B 1 270 ? 20.709 19.102 61.614 1.00 72.00 270 GLU B C 1
ATOM 10180 O O . GLU B 1 270 ? 20.814 17.908 61.326 1.00 52.51 270 GLU B O 1
ATOM 10192 N N . LYS B 1 271 ? 19.649 19.837 61.299 1.00 70.42 271 LYS B N 1
ATOM 10193 C CA . LYS B 1 271 ? 18.497 19.278 60.610 1.00 71.05 271 LYS B CA 1
ATOM 10194 C C . LYS B 1 271 ? 18.896 18.710 59.247 1.00 62.55 271 LYS B C 1
ATOM 10195 O O . LYS B 1 271 ? 18.457 17.625 58.864 1.00 53.73 271 LYS B O 1
ATOM 10214 N N . ILE B 1 272 ? 19.734 19.445 58.521 1.00 49.58 272 ILE B N 1
ATOM 10215 C CA . ILE B 1 272 ? 20.169 19.019 57.196 1.00 48.43 272 ILE B CA 1
ATOM 10216 C C . ILE B 1 272 ? 20.969 17.722 57.275 1.00 53.76 272 ILE B C 1
ATOM 10217 O O . ILE B 1 272 ? 20.767 16.812 56.471 1.00 50.67 272 ILE B O 1
ATOM 10233 N N . ALA B 1 273 ? 21.880 17.647 58.239 1.00 44.56 273 ALA B N 1
ATOM 10234 C CA . ALA B 1 273 ? 22.708 16.463 58.411 1.00 49.22 273 ALA B CA 1
ATOM 10235 C C . ALA B 1 273 ? 21.827 15.258 58.715 1.00 47.42 273 ALA B C 1
ATOM 10236 O O . ALA B 1 273 ? 22.010 14.177 58.156 1.00 47.04 273 ALA B O 1
ATOM 10243 N N . GLU B 1 274 ? 20.860 15.463 59.599 1.00 46.02 274 GLU B N 1
ATOM 10244 C CA . GLU B 1 274 ? 19.972 14.393 60.018 1.00 48.20 274 GLU B CA 1
ATOM 10245 C C . GLU B 1 274 ? 19.159 13.868 58.836 1.00 49.16 274 GLU B C 1
ATOM 10246 O O . GLU B 1 274 ? 19.109 12.666 58.599 1.00 45.77 274 GLU B O 1
ATOM 10258 N N . ALA B 1 275 ? 18.544 14.771 58.080 1.00 44.77 275 ALA B N 1
ATOM 10259 C CA . ALA B 1 275 ? 17.700 14.367 56.961 1.00 50.34 275 ALA B CA 1
ATOM 10260 C C . ALA B 1 275 ? 18.509 13.689 55.859 1.00 40.33 275 ALA B C 1
ATOM 10261 O O . ALA B 1 275 ? 18.124 12.641 55.339 1.00 44.01 275 ALA B O 1
ATOM 10268 N N . LEU B 1 276 ? 19.636 14.294 55.509 1.00 37.70 276 LEU B N 1
ATOM 10269 C CA . LEU B 1 276 ? 20.457 13.816 54.406 1.00 49.70 276 LEU B CA 1
ATOM 10270 C C . LEU B 1 276 ? 20.994 12.402 54.643 1.00 49.77 276 LEU B C 1
ATOM 10271 O O . LEU B 1 276 ? 21.126 11.619 53.700 1.00 47.38 276 LEU B O 1
ATOM 10287 N N . LEU B 1 277 ? 21.286 12.073 55.899 1.00 39.25 277 LEU B N 1
ATOM 10288 C CA . LEU B 1 277 ? 21.969 10.819 56.223 1.00 41.84 277 LEU B CA 1
ATOM 10289 C C . LEU B 1 277 ? 21.077 9.764 56.890 1.00 39.75 277 LEU B C 1
ATOM 10290 O O . LEU B 1 277 ? 21.412 8.579 56.880 1.00 50.66 277 LEU B O 1
ATOM 10306 N N . THR B 1 278 ? 19.946 10.188 57.450 1.00 52.30 278 THR B N 1
ATOM 10307 C CA . THR B 1 278 ? 19.121 9.312 58.285 1.00 38.84 278 THR B CA 1
ATOM 10308 C C . THR B 1 278 ? 17.738 9.023 57.691 1.00 39.30 278 THR B C 1
ATOM 10309 O O . THR B 1 278 ? 17.114 8.018 58.036 1.00 41.90 278 THR B O 1
ATOM 10320 N N . TYR B 1 279 ? 17.254 9.891 56.807 1.00 40.59 279 TYR B N 1
ATOM 10321 C CA . TYR B 1 279 ? 15.901 9.732 56.273 1.00 44.08 279 TYR B CA 1
ATOM 10322 C C . TYR B 1 279 ? 15.869 8.826 55.048 1.00 44.65 279 TYR B C 1
ATOM 10323 O O . TYR B 1 279 ? 16.603 9.054 54.083 1.00 34.14 279 TYR B O 1
ATOM 10341 N N . PRO B 1 280 ? 15.016 7.790 55.075 1.00 28.69 280 PRO B N 1
ATOM 10342 C CA . PRO B 1 280 ? 14.792 7.078 53.816 1.00 29.11 280 PRO B CA 1
ATOM 10343 C C . PRO B 1 280 ? 13.915 7.924 52.896 1.00 35.23 280 PRO B C 1
ATOM 10344 O O . PRO B 1 280 ? 13.264 8.848 53.388 1.00 42.15 280 PRO B O 1
ATOM 10355 N N . THR B 1 281 ? 13.896 7.618 51.600 1.00 31.34 281 THR B N 1
ATOM 10356 C CA . THR B 1 281 ? 13.186 8.449 50.629 1.00 38.78 281 THR B CA 1
ATOM 10357 C C . THR B 1 281 ? 12.340 7.647 49.650 1.00 34.76 281 THR B C 1
ATOM 10358 O O . THR B 1 281 ? 12.517 6.440 49.486 1.00 34.32 281 THR B O 1
ATOM 10369 N N . CYS B 1 282 ? 11.416 8.350 49.004 1.00 38.20 282 CYS B N 1
ATOM 10370 C CA . CYS B 1 282 ? 10.716 7.843 47.834 1.00 32.05 282 CYS B CA 1
ATOM 10371 C C . CYS B 1 282 ? 10.728 8.959 46.797 1.00 38.75 282 CYS B C 1
ATOM 10372 O O . CYS B 1 282 ? 9.914 9.878 46.845 1.00 39.14 282 CYS B O 1
ATOM 10380 N N . ASN B 1 283 ? 11.677 8.877 45.874 1.00 36.32 283 ASN B N 1
ATOM 10381 C CA . ASN B 1 283 ? 11.938 9.954 44.934 1.00 32.72 283 ASN B CA 1
ATOM 10382 C C . ASN B 1 283 ? 11.559 9.569 43.515 1.00 25.12 283 ASN B C 1
ATOM 10383 O O . ASN B 1 283 ? 11.817 8.447 43.075 1.00 41.47 283 ASN B O 1
ATOM 10394 N N . VAL B 1 284 ? 10.939 10.511 42.811 1.00 34.89 284 VAL B N 1
ATOM 10395 C CA . VAL B 1 284 ? 10.619 10.340 41.403 1.00 29.30 284 VAL B CA 1
ATOM 10396 C C . VAL B 1 284 ? 11.765 10.888 40.573 1.00 48.42 284 VAL B C 1
ATOM 10397 O O . VAL B 1 284 ? 12.045 12.084 40.596 1.00 48.95 284 VAL B O 1
ATOM 10410 N N . ASP B 1 285 ? 12.415 9.999 39.835 1.00 37.46 285 ASP B N 1
ATOM 10411 C CA . ASP B 1 285 ? 13.515 10.373 38.969 1.00 33.08 285 ASP B CA 1
ATOM 10412 C C . ASP B 1 285 ? 13.012 10.799 37.604 1.00 35.93 285 ASP B C 1
ATOM 10413 O O . ASP B 1 285 ? 13.701 11.513 36.876 1.00 44.67 285 ASP B O 1
ATOM 10422 N N . GLY B 1 286 ? 11.816 10.347 37.246 1.00 36.58 286 GLY B N 1
ATOM 10423 C CA . GLY B 1 286 ? 11.301 10.596 35.916 1.00 24.13 286 GLY B CA 1
ATOM 10424 C C . GLY B 1 286 ? 9.829 10.272 35.773 1.00 35.40 286 GLY B C 1
ATOM 10425 O O . GLY B 1 286 ? 9.298 9.396 36.451 1.00 38.35 286 GLY B O 1
ATOM 10429 N N . PHE B 1 287 ? 9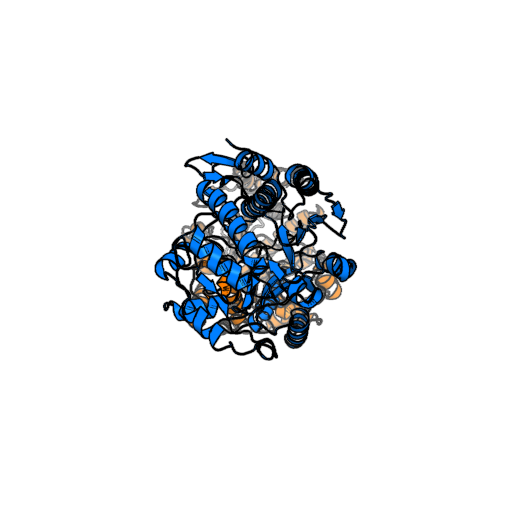.175 11.008 34.885 1.00 34.65 287 PHE B N 1
ATOM 10430 C CA . PHE B 1 287 ? 7.794 10.756 34.519 1.00 29.99 287 PHE B CA 1
ATOM 10431 C C . PHE B 1 287 ? 7.630 11.296 33.106 1.00 43.48 287 PHE B C 1
ATOM 10432 O O . PHE B 1 287 ? 7.909 12.469 32.844 1.00 42.32 287 PHE B O 1
ATOM 10449 N N . GLU B 1 288 ? 7.198 10.428 32.197 1.00 42.79 288 GLU B N 1
ATOM 10450 C CA . GLU B 1 288 ? 6.941 10.815 30.818 1.00 38.30 288 GLU B CA 1
ATOM 10451 C C . GLU B 1 288 ? 5.587 10.289 30.354 1.00 37.45 288 GLU B C 1
ATOM 10452 O O . GLU B 1 288 ? 5.237 9.130 30.587 1.00 42.68 288 GLU B O 1
ATOM 10459 N N . CYS B 1 289 ? 4.828 11.153 29.695 1.00 37.24 289 CYS B N 1
ATOM 10460 C CA . CYS B 1 289 ? 3.572 10.751 29.090 1.00 38.17 289 CYS B CA 1
ATOM 10461 C C . CYS B 1 289 ? 3.138 11.771 28.054 1.00 37.80 289 CYS B C 1
ATOM 10462 O O . CYS B 1 289 ? 3.196 12.974 28.295 1.00 46.42 289 CYS B O 1
ATOM 10469 N N . GLY B 1 290 ? 2.718 11.279 26.896 1.00 36.69 290 GLY B N 1
ATOM 10470 C CA . GLY B 1 290 ? 2.104 12.120 25.886 1.00 34.48 290 GLY B CA 1
ATOM 10471 C C . GLY B 1 290 ? 3.038 13.092 25.193 1.00 37.54 290 GLY B C 1
ATOM 10472 O O . GLY B 1 290 ? 4.256 12.916 25.183 1.00 48.49 290 GLY B O 1
ATOM 10476 N N . TYR B 1 291 ? 2.445 14.125 24.604 1.00 60.22 291 TYR B N 1
ATOM 10477 C CA . TYR B 1 291 ? 3.180 15.098 23.807 1.00 72.64 291 TYR B CA 1
ATOM 10478 C C . TYR B 1 291 ? 3.695 16.225 24.688 1.00 62.31 291 TYR B C 1
ATOM 10479 O O . TYR B 1 291 ? 2.951 16.788 25.490 1.00 66.34 291 TYR B O 1
ATOM 10497 N N . THR B 1 292 ? 4.973 16.548 24.534 1.00 66.49 292 THR B N 1
ATOM 10498 C CA . THR B 1 292 ? 5.625 17.526 25.395 1.00 93.62 292 THR B CA 1
ATOM 10499 C C . THR B 1 292 ? 6.599 18.404 24.609 1.00 95.40 292 THR B C 1
ATOM 10500 O O . THR B 1 292 ? 7.562 18.932 25.164 1.00 105.64 292 THR B O 1
ATOM 10511 N N . GLY B 1 293 ? 6.333 18.558 23.314 1.00 90.32 293 GLY B N 1
ATOM 10512 C CA . GLY B 1 293 ? 7.142 19.402 22.452 1.00 80.08 293 GLY B CA 1
ATOM 10513 C C . GLY B 1 293 ? 6.570 20.802 22.349 1.00 77.26 293 GLY B C 1
ATOM 10514 O O . GLY B 1 293 ? 5.601 21.134 23.033 1.00 71.30 293 GLY B O 1
ATOM 10518 N N . LYS B 1 294 ? 7.167 21.623 21.489 1.00 86.48 294 LYS B N 1
ATOM 10519 C CA . LYS B 1 294 ? 6.717 22.999 21.304 1.00 96.43 294 LYS B CA 1
ATOM 10520 C C . LYS B 1 294 ? 5.369 23.036 20.592 1.00 100.02 294 LYS B C 1
ATOM 10521 O O . LYS B 1 294 ? 5.118 22.253 19.675 1.00 89.11 294 LYS B O 1
ATOM 10525 N N . GLY B 1 295 ? 4.505 23.950 21.022 1.00 104.07 295 GLY B N 1
ATOM 10526 C CA . GLY B 1 295 ? 3.173 24.070 20.459 1.00 99.91 295 GLY B CA 1
ATOM 10527 C C . GLY B 1 295 ? 2.191 23.166 21.179 1.00 111.58 295 GLY B C 1
ATOM 10528 O O . GLY B 1 295 ? 2.395 22.833 22.346 1.00 113.00 295 GLY B O 1
ATOM 10532 N N . SER B 1 296 ? 1.128 22.770 20.484 1.00 121.53 296 SER B N 1
ATOM 10533 C CA . SER B 1 296 ? 0.092 21.934 21.080 1.00 122.88 296 SER B CA 1
ATOM 10534 C C . SER B 1 296 ? -0.377 20.812 20.158 1.00 126.88 296 SER B C 1
ATOM 10535 O O . SER B 1 296 ? -0.866 21.058 19.054 1.00 134.54 296 SER B O 1
ATOM 10543 N N . LYS B 1 297 ? -0.222 19.580 20.636 1.00 113.96 297 LYS B N 1
ATOM 10544 C CA . LYS B 1 297 ? -0.826 18.410 20.013 1.00 101.20 297 LYS B CA 1
ATOM 10545 C C . LYS B 1 297 ? -1.778 17.799 21.030 1.00 79.52 297 LYS B C 1
ATOM 10546 O O . LYS B 1 297 ? -1.348 17.294 22.066 1.00 96.19 297 LYS B O 1
ATOM 10565 N N . THR B 1 298 ? -3.072 17.853 20.736 1.00 59.60 298 THR B N 1
ATOM 10566 C CA . THR B 1 298 ? -4.090 17.494 21.717 1.00 59.43 298 THR B CA 1
ATOM 10567 C C . THR B 1 298 ? -4.489 16.018 21.617 1.00 42.60 298 THR B C 1
ATOM 10568 O O . THR B 1 298 ? -5.016 15.572 20.600 1.00 51.52 298 THR B O 1
ATOM 10579 N N . ILE B 1 299 ? -4.222 15.265 22.683 1.00 46.45 299 ILE B N 1
ATOM 10580 C CA . ILE B 1 299 ? -4.386 13.814 22.657 1.00 49.52 299 ILE B CA 1
ATOM 10581 C C . ILE B 1 299 ? -4.699 13.194 24.016 1.00 41.17 299 ILE B C 1
ATOM 10582 O O . ILE B 1 299 ? -4.448 13.792 25.064 1.00 44.35 299 ILE B O 1
ATOM 10598 N N . VAL B 1 300 ? -5.245 11.982 23.985 1.00 33.31 300 VAL B N 1
ATOM 10599 C CA . VAL B 1 300 ? -5.209 11.099 25.146 1.00 31.25 300 VAL B CA 1
ATOM 10600 C C . VAL B 1 300 ? -4.084 10.107 24.883 1.00 30.59 300 VAL B C 1
ATOM 10601 O O . VAL B 1 300 ? -4.207 9.272 23.986 1.00 38.23 300 VAL B O 1
ATOM 10614 N N . PRO B 1 301 ? -2.975 10.197 25.642 1.00 32.13 301 PRO B N 1
ATOM 10615 C CA . PRO B 1 301 ? -1.902 9.228 25.381 1.00 40.59 301 PRO B CA 1
ATOM 10616 C C . PRO B 1 301 ? -2.306 7.819 25.801 1.00 38.89 301 PRO B C 1
ATOM 10617 O O . PRO B 1 301 ? -3.167 7.667 26.665 1.00 37.90 301 PRO B O 1
ATOM 10628 N N . HIS B 1 302 ? -1.706 6.804 25.190 1.00 40.79 302 HIS B N 1
ATOM 10629 C CA . HIS B 1 302 ? -2.043 5.422 25.521 1.00 49.18 302 HIS B CA 1
ATOM 10630 C C . HIS B 1 302 ? -1.064 4.842 26.533 1.00 35.58 302 HIS B C 1
ATOM 10631 O O . HIS B 1 302 ? -1.336 3.809 27.142 1.00 50.83 302 HIS B O 1
ATOM 10646 N N . ARG B 1 303 ? 0.064 5.521 26.720 1.00 46.82 303 ARG B N 1
ATOM 10647 C CA . ARG B 1 303 ? 1.145 5.004 27.548 1.00 44.80 303 ARG B CA 1
ATOM 10648 C C . ARG B 1 303 ? 1.704 6.071 28.484 1.00 37.51 303 ARG B C 1
ATOM 10649 O O . ARG B 1 303 ? 1.815 7.239 28.118 1.00 39.96 303 ARG B O 1
ATOM 10670 N N . ALA B 1 304 ? 2.057 5.654 29.695 1.00 38.10 304 ALA B N 1
ATOM 10671 C CA . ALA B 1 304 ? 2.718 6.529 30.657 1.00 41.57 304 ALA B CA 1
ATOM 10672 C C . ALA B 1 304 ? 3.695 5.707 31.491 1.00 42.54 304 ALA B C 1
ATOM 10673 O O . ALA B 1 304 ? 3.435 4.542 31.788 1.00 41.63 304 ALA B O 1
ATOM 10680 N N . PHE B 1 305 ? 4.822 6.304 31.865 1.00 38.28 305 PHE B N 1
ATOM 10681 C CA . PHE B 1 305 ? 5.713 5.648 32.811 1.00 33.56 305 PHE B CA 1
ATOM 10682 C C . PHE B 1 305 ? 6.411 6.611 33.753 1.00 30.68 305 PHE B C 1
ATOM 10683 O O . PHE B 1 305 ? 6.504 7.809 33.495 1.00 41.50 305 PHE B O 1
ATOM 10700 N N . ALA B 1 306 ? 6.892 6.057 34.859 1.00 42.14 306 ALA B N 1
ATOM 10701 C CA . ALA B 1 306 ? 7.566 6.833 35.878 1.00 43.32 306 ALA B CA 1
ATOM 10702 C C . ALA B 1 306 ? 8.652 5.985 36.512 1.00 36.30 306 ALA B C 1
ATOM 10703 O O . ALA B 1 306 ? 8.482 4.779 36.682 1.00 40.65 306 ALA B O 1
ATOM 10710 N N . LYS B 1 307 ? 9.767 6.623 36.852 1.00 39.97 307 LYS B N 1
ATOM 10711 C CA . LYS B 1 307 ? 10.877 5.947 37.507 1.00 38.19 307 LYS B CA 1
ATOM 10712 C C . LYS B 1 307 ? 10.999 6.429 38.946 1.00 45.93 307 LYS B C 1
ATOM 10713 O O . LYS B 1 307 ? 10.941 7.628 39.216 1.00 44.39 307 LYS B O 1
ATOM 10732 N N . LEU B 1 308 ? 11.154 5.477 39.861 1.00 40.82 308 LEU B N 1
ATOM 10733 C CA . LEU B 1 308 ? 11.269 5.769 41.282 1.00 34.11 308 LEU B CA 1
ATOM 10734 C C . LEU B 1 308 ? 12.561 5.180 41.829 1.00 40.12 308 LEU B C 1
ATOM 10735 O O . LEU B 1 308 ? 13.025 4.140 41.359 1.00 45.91 308 LEU B O 1
ATOM 10751 N N . ASP B 1 309 ? 13.146 5.848 42.818 1.00 27.94 309 ASP B N 1
ATOM 10752 C CA . ASP B 1 309 ? 14.238 5.259 43.582 1.00 42.28 309 ASP B CA 1
ATOM 10753 C C . ASP B 1 309 ? 13.961 5.476 45.062 1.00 27.66 309 ASP B C 1
ATOM 10754 O O . ASP B 1 309 ? 13.547 6.564 45.473 1.00 34.29 309 ASP B O 1
ATOM 10763 N N . PHE B 1 310 ? 14.142 4.415 45.846 1.00 34.63 310 PHE B N 1
ATOM 10764 C CA . PHE B 1 310 ? 14.001 4.481 47.296 1.00 33.51 310 PHE B CA 1
ATOM 10765 C C . PHE B 1 310 ? 15.379 4.362 47.940 1.00 41.36 310 PHE B C 1
ATOM 10766 O O . PHE B 1 310 ? 16.086 3.380 47.721 1.00 37.78 310 PHE B O 1
ATOM 10783 N N . ARG B 1 311 ? 15.759 5.363 48.727 1.00 35.53 311 ARG B N 1
ATOM 10784 C CA . ARG B 1 311 ? 16.970 5.282 49.527 1.00 43.41 311 ARG B CA 1
ATOM 10785 C C . ARG B 1 311 ? 16.594 4.683 50.867 1.00 35.94 311 ARG B C 1
ATOM 10786 O O . ARG B 1 311 ? 15.716 5.197 51.555 1.00 41.37 311 ARG B O 1
ATOM 10807 N N . LEU B 1 312 ? 17.253 3.587 51.228 1.00 32.66 312 LEU B N 1
ATOM 10808 C CA . LEU B 1 312 ? 16.894 2.841 52.428 1.00 33.94 312 LEU B CA 1
ATOM 10809 C C . LEU B 1 312 ? 17.941 3.008 53.528 1.00 42.00 312 LEU B C 1
ATOM 10810 O O . LEU B 1 312 ? 19.131 3.193 53.258 1.00 47.68 312 LEU B O 1
ATOM 10826 N N . VAL B 1 313 ? 17.475 2.947 54.771 1.00 34.72 313 VAL B N 1
ATOM 10827 C CA . VAL B 1 313 ? 18.344 3.014 55.939 1.00 34.45 313 VAL B CA 1
ATOM 10828 C C . VAL B 1 313 ? 18.122 1.753 56.776 1.00 37.68 313 VAL B C 1
ATOM 10829 O O . VAL B 1 313 ? 17.114 1.064 56.598 1.00 37.25 313 VAL B O 1
ATOM 10842 N N . PRO B 1 314 ? 19.061 1.442 57.687 1.00 37.04 314 PRO B N 1
ATOM 10843 C CA . PRO B 1 314 ? 18.925 0.216 58.486 1.00 44.03 314 PRO B CA 1
ATOM 10844 C C . PRO B 1 314 ? 17.658 0.247 59.346 1.00 41.48 314 PRO B C 1
ATOM 10845 O O . PRO B 1 314 ? 17.366 1.323 59.853 1.00 39.24 314 PRO B O 1
ATOM 10856 N N . ASN B 1 315 ? 16.922 -0.854 59.526 1.00 30.89 315 ASN B N 1
ATOM 10857 C CA . ASN B 1 315 ? 17.220 -2.173 58.969 1.00 28.05 315 ASN B CA 1
ATOM 10858 C C . ASN B 1 315 ? 16.266 -2.537 57.833 1.00 32.30 315 ASN B C 1
ATOM 10859 O O . ASN B 1 315 ? 15.734 -3.647 57.792 1.00 34.24 315 ASN B O 1
ATOM 10870 N N . GLN B 1 316 ? 16.043 -1.608 56.913 1.00 33.89 316 GLN B N 1
ATOM 10871 C CA . GLN B 1 316 ? 15.139 -1.863 55.796 1.00 35.97 316 GLN B CA 1
ATOM 10872 C C . GLN B 1 316 ? 15.759 -2.858 54.815 1.00 40.79 316 GLN B C 1
ATOM 10873 O O . GLN B 1 316 ? 16.971 -2.866 54.605 1.00 36.59 316 GLN B O 1
ATOM 10887 N N . ASP B 1 317 ? 14.910 -3.691 54.222 1.00 42.65 317 ASP B N 1
ATOM 10888 C CA . ASP B 1 317 ? 15.324 -4.691 53.243 1.00 37.63 317 ASP B CA 1
ATOM 10889 C C . ASP B 1 317 ? 14.688 -4.312 51.907 1.00 37.45 317 ASP B C 1
ATOM 10890 O O . ASP B 1 317 ? 13.470 -4.182 51.829 1.00 44.50 317 ASP B O 1
ATOM 10899 N N . PRO B 1 318 ? 15.504 -4.138 50.851 1.00 39.88 318 PRO B N 1
ATOM 10900 C CA . PRO B 1 318 ? 14.925 -3.676 49.584 1.00 38.93 318 PRO B CA 1
ATOM 10901 C C . PRO B 1 318 ? 13.859 -4.616 49.032 1.00 38.95 318 PRO B C 1
ATOM 10902 O O . PRO B 1 318 ? 12.892 -4.158 48.419 1.00 40.17 318 PRO B O 1
ATOM 10913 N N . TYR B 1 319 ? 14.030 -5.914 49.256 1.00 29.77 319 TYR B N 1
ATOM 10914 C CA . TYR B 1 319 ? 13.074 -6.896 48.765 1.00 39.85 319 TYR B CA 1
ATOM 10915 C C . TYR B 1 319 ? 11.780 -6.824 49.561 1.00 43.89 319 TYR B C 1
ATOM 10916 O O . TYR B 1 319 ? 10.693 -6.983 49.007 1.00 35.39 319 TYR B O 1
ATOM 10934 N N . LYS B 1 320 ? 11.896 -6.564 50.858 1.00 29.95 320 LYS B N 1
ATOM 10935 C CA . LYS B 1 320 ? 10.719 -6.403 51.695 1.00 35.43 320 LYS B CA 1
ATOM 10936 C C . LYS B 1 320 ? 9.980 -5.120 51.312 1.00 40.88 320 LYS B C 1
ATOM 10937 O O . LYS B 1 320 ? 8.758 -5.118 51.168 1.00 43.75 320 LYS B O 1
ATOM 10956 N N . VAL B 1 321 ? 10.731 -4.034 51.142 1.00 31.03 321 VAL B N 1
ATOM 10957 C CA . VAL B 1 321 ? 10.153 -2.756 50.743 1.00 39.70 321 VAL B CA 1
ATOM 10958 C C . VAL B 1 321 ? 9.431 -2.908 49.411 1.00 33.89 321 VAL B C 1
ATOM 10959 O O . VAL B 1 321 ? 8.337 -2.377 49.225 1.00 36.04 321 VAL B O 1
ATOM 10972 N N . PHE B 1 322 ? 10.042 -3.646 48.491 1.00 30.87 322 PHE B N 1
ATOM 10973 C CA . PHE B 1 322 ? 9.446 -3.871 47.182 1.00 39.94 322 PHE B CA 1
ATOM 10974 C C . PHE B 1 322 ? 8.079 -4.530 47.319 1.00 44.95 322 PHE B C 1
ATOM 10975 O O . PHE B 1 322 ? 7.130 -4.149 46.639 1.00 34.85 322 PHE B O 1
ATOM 10992 N N . GLU B 1 323 ? 7.976 -5.512 48.208 1.00 34.90 323 GLU B N 1
ATOM 10993 C CA . GLU B 1 323 ? 6.705 -6.188 48.431 1.00 30.46 323 GLU B CA 1
ATOM 10994 C C . GLU B 1 323 ? 5.683 -5.245 49.053 1.00 34.54 323 GLU B C 1
ATOM 10995 O O . GLU B 1 323 ? 4.518 -5.241 48.654 1.00 39.27 323 GLU B O 1
ATOM 11007 N N . LEU B 1 324 ? 6.119 -4.451 50.026 1.00 35.97 324 LEU B N 1
ATOM 11008 C CA . LEU B 1 324 ? 5.246 -3.461 50.652 1.00 37.11 324 LEU B CA 1
ATOM 11009 C C . LEU B 1 324 ? 4.700 -2.491 49.610 1.00 34.98 324 LEU B C 1
ATOM 11010 O O . LEU B 1 324 ? 3.545 -2.074 49.678 1.00 43.05 324 LEU B O 1
ATOM 11026 N N . LEU B 1 325 ? 5.545 -2.139 48.647 1.00 41.08 325 LEU B N 1
ATOM 11027 C CA . LEU B 1 325 ? 5.148 -1.248 47.567 1.00 42.44 325 LEU B CA 1
ATOM 11028 C C . LEU B 1 325 ? 4.078 -1.903 46.701 1.00 41.26 325 LEU B C 1
ATOM 11029 O O . LEU B 1 325 ? 3.081 -1.274 46.355 1.00 40.01 325 LEU B O 1
ATOM 11045 N N . LYS B 1 326 ? 4.288 -3.167 46.352 1.00 32.51 326 LYS B N 1
ATOM 11046 C CA . LYS B 1 326 ? 3.337 -3.886 45.514 1.00 40.44 326 LYS B CA 1
ATOM 11047 C C . LYS B 1 326 ? 1.974 -3.979 46.187 1.00 34.91 326 LYS B C 1
ATOM 11048 O O . LYS B 1 326 ? 0.941 -3.789 45.541 1.00 40.20 326 LYS B O 1
ATOM 11067 N N . LYS B 1 327 ? 1.967 -4.264 47.485 1.00 39.44 327 LYS B N 1
ATOM 11068 C CA . LYS B 1 327 ? 0.717 -4.320 48.235 1.00 37.91 327 LYS B CA 1
ATOM 11069 C C . LYS B 1 327 ? 0.014 -2.968 48.198 1.00 39.21 327 LYS B C 1
ATOM 11070 O O . LYS B 1 327 ? -1.201 -2.892 48.030 1.00 44.54 327 LYS B O 1
ATOM 11089 N N . HIS B 1 328 ? 0.791 -1.903 48.349 1.00 36.72 328 HIS B N 1
ATOM 11090 C CA . HIS B 1 328 ? 0.258 -0.549 48.326 1.00 35.15 328 HIS B CA 1
ATOM 11091 C C . HIS B 1 328 ? -0.352 -0.225 46.967 1.00 43.79 328 HIS B C 1
ATOM 11092 O O . HIS B 1 328 ? -1.464 0.294 46.885 1.00 42.80 328 HIS B O 1
ATOM 11107 N N . LEU B 1 329 ? 0.381 -0.530 45.903 1.00 43.47 329 LEU B N 1
ATOM 11108 C CA . LEU B 1 329 ? -0.080 -0.226 44.555 1.00 50.81 329 LEU B CA 1
ATOM 11109 C C . LEU B 1 329 ? -1.398 -0.925 44.247 1.00 53.10 329 LEU B C 1
ATOM 11110 O O . LEU B 1 329 ? -2.267 -0.366 43.576 1.00 51.33 329 LEU B O 1
ATOM 11126 N N . GLN B 1 330 ? -1.543 -2.145 44.749 1.00 42.91 330 GLN B N 1
ATOM 11127 C CA . GLN B 1 330 ? -2.758 -2.919 44.542 1.00 48.73 330 GLN B CA 1
ATOM 11128 C C . GLN B 1 330 ? -3.959 -2.230 45.191 1.00 55.86 330 GLN B C 1
ATOM 11129 O O . GLN B 1 330 ? -5.022 -2.117 44.578 1.00 61.90 330 GLN B O 1
ATOM 11143 N N . LYS B 1 331 ? -3.783 -1.763 46.425 1.00 41.74 331 LYS B N 1
ATOM 11144 C CA . LYS B 1 331 ? -4.836 -1.030 47.124 1.00 51.95 331 LYS B CA 1
ATOM 11145 C C . LYS B 1 331 ? -5.151 0.288 46.425 1.00 54.27 331 LYS B C 1
ATOM 11146 O O . LYS B 1 331 ? -6.235 0.842 46.588 1.00 65.96 331 LYS B O 1
ATOM 11165 N N . ALA B 1 332 ? -4.191 0.788 45.654 1.00 51.83 332 ALA B N 1
ATOM 11166 C CA . ALA B 1 332 ? -4.334 2.070 44.980 1.00 37.88 332 ALA B CA 1
ATOM 11167 C C . ALA B 1 332 ? -4.952 1.913 43.596 1.00 47.18 332 ALA B C 1
ATOM 11168 O O . ALA B 1 332 ? -5.156 2.902 42.889 1.00 55.75 332 ALA B O 1
ATOM 11175 N N . GLY B 1 333 ? -5.242 0.673 43.211 1.00 41.79 333 GLY B N 1
ATOM 11176 C CA . GLY B 1 333 ? -5.853 0.391 41.924 1.00 47.89 333 GLY B CA 1
ATOM 11177 C C . GLY B 1 333 ? -4.883 0.428 40.753 1.00 60.72 333 GLY B C 1
ATOM 11178 O O . GLY B 1 333 ? -5.285 0.700 39.621 1.00 59.18 333 GLY B O 1
ATOM 11182 N N . PHE B 1 334 ? -3.609 0.146 41.009 1.00 54.27 334 PHE B N 1
ATOM 11183 C CA . PHE B 1 334 ? -2.601 0.181 39.951 1.00 45.80 334 PHE B CA 1
ATOM 11184 C C . PHE B 1 334 ? -2.809 -0.943 38.938 1.00 39.87 334 PHE B C 1
ATOM 11185 O O . PHE B 1 334 ? -2.726 -2.124 39.274 1.00 43.13 334 PHE B O 1
ATOM 11202 N N . ASN B 1 335 ? -3.071 -0.553 37.694 1.00 42.50 335 ASN B N 1
ATOM 11203 C CA . ASN B 1 335 ? -3.358 -1.493 36.622 1.00 48.37 335 ASN B CA 1
ATOM 11204 C C . ASN B 1 335 ? -2.306 -1.406 35.526 1.00 58.15 335 ASN B C 1
ATOM 11205 O O . ASN B 1 335 ? -2.563 -0.878 34.441 1.00 64.56 335 ASN B O 1
ATOM 11216 N N . GLY B 1 336 ? -1.116 -1.916 35.815 1.00 44.72 336 GLY B N 1
ATOM 11217 C CA . GLY B 1 336 ? -0.035 -1.885 34.854 1.00 45.57 336 GLY B CA 1
ATOM 11218 C C . GLY B 1 336 ? 1.134 -2.767 35.241 1.00 53.57 336 GLY B C 1
ATOM 11219 O O . GLY B 1 336 ? 0.994 -3.705 36.024 1.00 48.80 336 GLY B O 1
ATOM 11223 N N . GLU B 1 337 ? 2.297 -2.442 34.689 1.00 52.66 337 GLU B N 1
ATOM 11224 C CA . GLU B 1 337 ? 3.497 -3.247 34.848 1.00 53.14 337 GLU B CA 1
ATOM 11225 C C . GLU B 1 337 ? 4.437 -2.612 35.865 1.00 54.06 337 GLU B C 1
ATOM 11226 O O . GLU B 1 337 ? 4.591 -1.389 35.897 1.00 42.58 337 GLU B O 1
ATOM 11238 N N . ILE B 1 338 ? 5.055 -3.454 36.691 1.00 51.03 338 ILE B N 1
ATOM 11239 C CA . ILE B 1 338 ? 6.075 -3.022 37.641 1.00 41.97 338 ILE B CA 1
ATOM 11240 C C . ILE B 1 338 ? 7.389 -3.722 37.326 1.00 54.67 338 ILE B C 1
ATOM 11241 O O . ILE B 1 338 ? 7.433 -4.942 37.174 1.00 62.54 338 ILE B O 1
ATOM 11257 N N . LEU B 1 339 ? 8.455 -2.939 37.233 1.00 43.90 339 LEU B N 1
ATOM 11258 C CA . LEU B 1 339 ? 9.788 -3.466 36.997 1.00 44.70 339 LEU B CA 1
ATOM 11259 C C . LEU B 1 339 ? 10.701 -2.903 38.072 1.00 45.11 339 LEU B C 1
ATOM 11260 O O . LEU B 1 339 ? 10.594 -1.731 38.424 1.00 45.71 339 LEU B O 1
ATOM 11276 N N . ALA B 1 340 ? 11.585 -3.743 38.598 1.00 45.30 340 ALA B N 1
ATOM 11277 C CA . ALA B 1 340 ? 12.495 -3.336 39.660 1.00 47.17 340 ALA B CA 1
ATOM 11278 C C . ALA B 1 340 ? 13.898 -3.851 39.388 1.00 54.09 340 ALA B C 1
ATOM 11279 O O . ALA B 1 340 ? 14.077 -4.827 38.663 1.00 55.66 340 ALA B O 1
ATOM 11286 N N . HIS B 1 341 ? 14.889 -3.180 39.971 1.00 65.68 341 HIS B N 1
ATOM 11287 C CA . HIS B 1 341 ? 16.280 -3.612 39.887 1.00 58.52 341 HIS B CA 1
ATOM 11288 C C . HIS B 1 341 ? 17.142 -2.823 40.869 1.00 47.19 341 HIS B C 1
ATOM 11289 O O . HIS B 1 341 ? 16.679 -1.863 41.488 1.00 45.17 341 HIS B O 1
ATOM 11304 N N . GLY B 1 342 ? 18.396 -3.238 41.011 1.00 68.44 342 GLY B N 1
ATOM 11305 C CA . GLY B 1 342 ? 19.353 -2.524 41.837 1.00 65.27 342 GLY B CA 1
ATOM 11306 C C . GLY B 1 342 ? 19.117 -2.658 43.330 1.00 66.06 342 GLY B C 1
ATOM 11307 O O . GLY B 1 342 ? 19.511 -1.782 44.099 1.00 83.46 342 GLY B O 1
ATOM 11311 N N . PHE B 1 343 ? 18.476 -3.751 43.738 1.00 51.04 343 PHE B N 1
ATOM 11312 C CA . PHE B 1 343 ? 18.246 -4.029 45.154 1.00 40.76 343 PHE B CA 1
ATOM 11313 C C . PHE B 1 343 ? 19.570 -4.019 45.908 1.00 43.33 343 PHE B C 1
ATOM 11314 O O . PHE B 1 343 ? 20.399 -4.901 45.705 1.00 41.14 343 PHE B O 1
ATOM 11331 N N . GLU B 1 344 ? 19.768 -3.031 46.776 1.00 35.22 344 GLU B N 1
ATOM 11332 C CA . GLU B 1 344 ? 20.966 -2.978 47.612 1.00 47.98 344 GLU B CA 1
ATOM 11333 C C . GLU B 1 344 ? 20.604 -2.716 49.069 1.00 43.75 344 GLU B C 1
ATOM 11334 O O . GLU B 1 344 ? 19.695 -1.939 49.365 1.00 41.70 344 GLU B O 1
ATOM 11346 N N . TYR B 1 345 ? 21.316 -3.377 49.977 1.00 34.88 345 TYR B N 1
ATOM 11347 C CA . TYR B 1 345 ? 21.029 -3.268 51.402 1.00 40.08 345 TYR B CA 1
ATOM 11348 C C . TYR B 1 345 ? 21.775 -2.091 52.015 1.00 41.02 345 TYR B C 1
ATOM 11349 O O . TYR B 1 345 ? 22.872 -1.757 51.571 1.00 48.08 345 TYR B O 1
ATOM 11367 N N . PRO B 1 346 ? 21.184 -1.459 53.042 1.00 46.52 346 PRO B N 1
ATOM 11368 C CA . PRO B 1 346 ? 21.879 -0.383 53.753 1.00 44.06 346 PRO B CA 1
ATOM 11369 C C . PRO B 1 346 ? 22.933 -0.952 54.700 1.00 46.20 346 PRO B C 1
ATOM 11370 O O . PRO B 1 346 ? 22.849 -2.125 55.061 1.00 51.49 346 PRO B O 1
ATOM 11381 N N . VAL B 1 347 ? 23.908 -0.134 55.086 1.00 51.46 347 VAL B N 1
ATOM 11382 C CA . VAL B 1 347 ? 25.004 -0.587 55.936 1.00 44.36 347 VAL B CA 1
ATOM 11383 C C . VAL B 1 347 ? 25.457 0.515 56.882 1.00 49.93 347 VAL B C 1
ATOM 11384 O O . VAL B 1 347 ? 25.640 1.659 56.470 1.00 49.96 347 VAL B O 1
ATOM 11397 N N . ARG B 1 348 ? 25.636 0.156 58.149 1.00 47.49 348 ARG B N 1
ATOM 11398 C CA . ARG B 1 348 ? 26.278 1.027 59.126 1.00 46.52 348 ARG B CA 1
ATOM 11399 C C . ARG B 1 348 ? 27.196 0.200 60.006 1.00 66.51 348 ARG B C 1
ATOM 11400 O O . ARG B 1 348 ? 26.742 -0.670 60.750 1.00 70.08 348 ARG B O 1
ATOM 11421 N N . THR B 1 349 ? 28.489 0.485 59.920 1.00 63.07 349 THR B N 1
ATOM 11422 C CA . THR B 1 349 ? 29.493 -0.276 60.644 1.00 79.04 349 THR B CA 1
ATOM 11423 C C . THR B 1 349 ? 29.995 0.533 61.832 1.00 89.29 349 THR B C 1
ATOM 11424 O O . THR B 1 349 ? 30.370 1.697 61.688 1.00 74.35 349 THR B O 1
ATOM 11435 N N . SER B 1 350 ? 29.982 -0.099 63.004 1.00 100.05 350 SER B N 1
ATOM 11436 C CA . SER B 1 350 ? 30.266 0.567 64.274 1.00 104.19 350 SER B CA 1
ATOM 11437 C C . SER B 1 350 ? 31.565 1.366 64.254 1.00 94.00 350 SER B C 1
ATOM 11438 O O . SER B 1 350 ? 32.597 0.883 63.785 1.00 79.53 350 SER B O 1
ATOM 11446 N N . VAL B 1 351 ? 31.502 2.591 64.768 1.00 84.02 351 VAL B N 1
ATOM 11447 C CA . VAL B 1 351 ? 32.671 3.462 64.815 1.00 100.34 351 VAL B CA 1
ATOM 11448 C C . VAL B 1 351 ? 33.685 2.947 65.834 1.00 106.94 351 VAL B C 1
ATOM 11449 O O . VAL B 1 351 ? 34.884 3.201 65.715 1.00 106.10 351 VAL B O 1
ATOM 11462 N N . ASN B 1 352 ? 33.194 2.215 66.830 1.00 110.66 352 ASN B N 1
ATOM 11463 C CA . ASN B 1 352 ? 34.043 1.663 67.880 1.00 113.26 352 ASN B CA 1
ATOM 11464 C C . ASN B 1 352 ? 34.919 0.510 67.400 1.00 113.59 352 ASN B C 1
ATOM 11465 O O . ASN B 1 352 ? 35.930 0.197 68.025 1.00 111.35 352 ASN B O 1
ATOM 11476 N N . SER B 1 353 ? 34.526 -0.122 66.297 1.00 129.95 353 SER B N 1
ATOM 11477 C CA . SER B 1 353 ? 35.263 -1.267 65.770 1.00 140.58 353 SER B CA 1
ATOM 11478 C C . SER B 1 353 ? 36.714 -0.895 65.468 1.00 149.18 353 SER B C 1
ATOM 11479 O O . SER B 1 353 ? 37.007 0.236 65.076 1.00 137.41 353 SER B O 1
ATOM 11487 N N . THR B 1 354 ? 37.612 -1.857 65.657 1.00 160.11 354 THR B N 1
ATOM 11488 C CA . THR B 1 354 ? 39.048 -1.612 65.565 1.00 172.31 354 THR B CA 1
ATOM 11489 C C . THR B 1 354 ? 39.486 -1.101 64.196 1.00 164.61 354 THR B C 1
ATOM 11490 O O . THR B 1 354 ? 40.466 -0.364 64.090 1.00 179.94 354 THR B O 1
ATOM 11501 N N . VAL B 1 355 ? 38.766 -1.490 63.150 1.00 136.67 355 VAL B N 1
ATOM 11502 C CA . VAL B 1 355 ? 39.120 -1.064 61.802 1.00 124.67 355 VAL B CA 1
ATOM 11503 C C . VAL B 1 355 ? 38.829 0.423 61.622 1.00 123.88 355 VAL B C 1
ATOM 11504 O O . VAL B 1 355 ? 39.558 1.122 60.920 1.00 132.72 355 VAL B O 1
ATOM 11517 N N . VAL B 1 356 ? 37.768 0.906 62.264 1.00 113.43 356 VAL B N 1
ATOM 11518 C CA . VAL B 1 356 ? 37.409 2.319 62.185 1.00 111.56 356 VAL B CA 1
ATOM 11519 C C . VAL B 1 356 ? 38.343 3.155 63.051 1.00 128.90 356 VAL B C 1
ATOM 11520 O O . VAL B 1 356 ? 38.819 4.206 62.620 1.00 135.58 356 VAL B O 1
ATOM 11533 N N . LYS B 1 357 ? 38.586 2.693 64.275 1.00 132.33 357 LYS B N 1
ATOM 11534 C CA . LYS B 1 357 ? 39.532 3.349 65.172 1.00 138.98 357 LYS B CA 1
ATOM 11535 C C . LYS B 1 357 ? 40.872 3.528 64.473 1.00 134.24 357 LYS B C 1
ATOM 11536 O O . LYS B 1 357 ? 41.530 4.557 64.618 1.00 138.32 357 LYS B O 1
ATOM 11555 N N . ALA B 1 358 ? 41.262 2.517 63.706 1.00 121.46 358 ALA B N 1
ATOM 11556 C CA . ALA B 1 358 ? 42.521 2.547 62.979 1.00 123.35 358 ALA B CA 1
ATOM 11557 C C . ALA B 1 358 ? 42.485 3.582 61.859 1.00 117.35 358 ALA B C 1
ATOM 11558 O O . ALA B 1 358 ? 43.484 4.246 61.591 1.00 115.40 358 ALA B O 1
ATOM 11565 N N . MET B 1 359 ? 41.334 3.724 61.208 1.00 116.29 359 MET B N 1
ATOM 11566 C CA . MET B 1 359 ? 41.207 4.672 60.107 1.00 121.57 359 MET B CA 1
ATOM 11567 C C . MET B 1 359 ? 41.234 6.117 60.600 1.00 134.21 359 MET B C 1
ATOM 11568 O O . MET B 1 359 ? 41.812 6.989 59.951 1.00 143.43 359 MET B O 1
ATOM 11582 N N . ILE B 1 360 ? 40.609 6.367 61.746 1.00 124.26 360 ILE B N 1
ATOM 11583 C CA . ILE B 1 360 ? 40.536 7.715 62.301 1.00 128.33 360 ILE B CA 1
ATOM 11584 C C . ILE B 1 360 ? 41.898 8.180 62.811 1.00 135.41 360 ILE B C 1
ATOM 11585 O O . ILE B 1 360 ? 42.366 9.261 62.454 1.00 138.09 360 ILE B O 1
ATOM 11601 N N . GLU B 1 361 ? 42.525 7.358 63.646 1.00 134.84 361 GLU B N 1
ATOM 11602 C CA . GLU B 1 361 ? 43.789 7.718 64.283 1.00 142.22 361 GLU B CA 1
ATOM 11603 C C . GLU B 1 361 ? 44.923 7.858 63.272 1.00 148.55 361 GLU B C 1
ATOM 11604 O O . GLU B 1 361 ? 45.854 8.638 63.477 1.00 155.67 361 GLU B O 1
ATOM 11616 N N . SER B 1 362 ? 44.842 7.101 62.182 1.00 146.51 362 SER B N 1
ATOM 11617 C CA . SER B 1 362 ? 45.871 7.130 61.149 1.00 144.88 362 SER B CA 1
ATOM 11618 C C . SER B 1 362 ? 45.754 8.381 60.283 1.00 147.63 362 SER B C 1
ATOM 11619 O O . SER B 1 362 ? 46.761 8.946 59.857 1.00 155.27 362 SER B O 1
ATOM 11627 N N . ALA B 1 363 ? 44.522 8.806 60.023 1.00 134.24 363 ALA B N 1
ATOM 11628 C CA . ALA B 1 363 ? 44.275 9.992 59.210 1.00 128.62 363 ALA B CA 1
ATOM 11629 C C . ALA B 1 363 ? 44.804 11.242 59.905 1.00 144.38 363 ALA B C 1
ATOM 11630 O O . ALA B 1 363 ? 45.440 12.089 59.278 1.00 135.20 363 ALA B O 1
ATOM 11637 N N . LYS B 1 364 ? 44.535 11.345 61.203 1.00 165.68 364 LYS B N 1
ATOM 11638 C CA . LYS B 1 364 ? 44.964 12.490 62.000 1.00 180.76 364 LYS B CA 1
ATOM 11639 C C . LYS B 1 364 ? 46.478 12.678 61.960 1.00 200.67 364 LYS B C 1
ATOM 11640 O O . LYS B 1 364 ? 46.974 13.801 62.050 1.00 213.11 364 LYS B O 1
ATOM 11647 N N . LYS B 1 365 ? 47.206 11.576 61.823 1.00 210.13 365 LYS B N 1
ATOM 11648 C CA . LYS B 1 365 ? 48.663 11.616 61.823 1.00 221.88 365 LYS B CA 1
ATOM 11649 C C . LYS B 1 365 ? 49.216 12.138 60.498 1.00 223.96 365 LYS B C 1
ATOM 11650 O O . LYS B 1 365 ? 50.183 12.899 60.478 1.00 245.14 365 LYS B O 1
ATOM 11657 N N . VAL B 1 366 ? 48.594 11.729 59.397 1.00 185.89 366 VAL B N 1
ATOM 11658 C CA . VAL B 1 366 ? 49.094 12.051 58.063 1.00 170.67 366 VAL B CA 1
ATOM 11659 C C . VAL B 1 366 ? 48.537 13.375 57.539 1.00 175.33 366 VAL B C 1
ATOM 11660 O O . VAL B 1 366 ? 49.235 14.115 56.846 1.00 186.95 366 VAL B O 1
ATOM 11673 N N . TYR B 1 367 ? 47.284 13.669 57.874 1.00 168.37 367 TYR B N 1
ATOM 11674 C CA . TYR B 1 367 ? 46.595 14.835 57.324 1.00 169.19 367 TYR B CA 1
ATOM 11675 C C . TYR B 1 367 ? 46.639 16.047 58.250 1.00 180.14 367 TYR B C 1
ATOM 11676 O O . TYR B 1 367 ? 46.442 17.179 57.808 1.00 160.27 367 TYR B O 1
ATOM 11694 N N . GLY B 1 368 ? 46.895 15.810 59.532 1.00 219.58 368 GLY B N 1
ATOM 11695 C CA . GLY B 1 368 ? 46.959 16.888 60.502 1.00 243.95 368 GLY B CA 1
ATOM 11696 C C . GLY B 1 368 ? 45.590 17.465 60.800 1.00 247.14 368 GLY B C 1
ATOM 11697 O O . GLY B 1 368 ? 45.470 18.494 61.464 1.00 252.30 368 GLY B O 1
ATOM 11701 N N . GLU B 1 370 ? 40.942 17.611 61.581 1.00 151.51 370 GLU B N 1
ATOM 11702 C CA . GLU B 1 370 ? 40.239 16.447 62.106 1.00 141.55 370 GLU B CA 1
ATOM 11703 C C . GLU B 1 370 ? 39.513 15.718 60.977 1.00 128.30 370 GLU B C 1
ATOM 11704 O O . GLU B 1 370 ? 38.968 16.360 60.079 1.00 116.36 370 GLU B O 1
ATOM 11707 N N . PRO B 1 371 ? 39.508 14.372 61.008 1.00 131.11 371 PRO B N 1
ATOM 11708 C CA . PRO B 1 371 ? 38.754 13.657 59.972 1.00 122.27 371 PRO B CA 1
ATOM 11709 C C . PRO B 1 371 ? 37.243 13.795 60.145 1.00 106.90 371 PRO B C 1
ATOM 11710 O O . PRO B 1 371 ? 36.740 13.631 61.258 1.00 92.85 371 PRO B O 1
ATOM 11721 N N . GLN B 1 372 ? 36.535 14.089 59.057 1.00 109.87 372 GLN B N 1
ATOM 11722 C CA . GLN B 1 372 ? 35.078 14.185 59.084 1.00 111.35 372 GLN B CA 1
ATOM 11723 C C . GLN B 1 372 ? 34.448 12.805 58.929 1.00 94.93 372 GLN B C 1
ATOM 11724 O O . GLN B 1 372 ? 34.483 12.216 57.848 1.00 90.94 372 GLN B O 1
ATOM 11738 N N . VAL B 1 373 ? 33.870 12.300 60.015 1.00 83.43 373 VAL B N 1
ATOM 11739 C CA . VAL B 1 373 ? 33.324 10.946 60.049 1.00 68.18 373 VAL B CA 1
ATOM 11740 C C . VAL B 1 373 ? 31.796 10.966 60.046 1.00 59.26 373 VAL B C 1
ATOM 11741 O O . VAL B 1 373 ? 31.182 11.695 60.827 1.00 61.55 373 VAL B O 1
ATOM 11754 N N . ILE B 1 374 ? 31.191 10.163 59.172 1.00 51.24 374 ILE B N 1
ATOM 11755 C CA . ILE B 1 374 ? 29.733 10.044 59.110 1.00 52.96 374 ILE B CA 1
ATOM 11756 C C . ILE B 1 374 ? 29.291 8.580 59.111 1.00 53.30 374 ILE B C 1
ATOM 11757 O O . ILE B 1 374 ? 29.948 7.730 58.503 1.00 44.75 374 ILE B O 1
ATOM 11773 N N . PRO B 1 375 ? 28.168 8.282 59.790 1.00 44.85 375 PRO B N 1
ATOM 11774 C CA . PRO B 1 375 ? 27.687 6.898 59.908 1.00 54.35 375 PRO B CA 1
ATOM 11775 C C . PRO B 1 375 ? 27.435 6.242 58.555 1.00 52.07 375 PRO B C 1
ATOM 11776 O O . PRO B 1 375 ? 27.563 5.024 58.434 1.00 52.82 375 PRO B O 1
ATOM 11787 N N . ASN B 1 376 ? 27.088 7.045 57.555 1.00 50.56 376 ASN B N 1
ATOM 11788 C CA . ASN B 1 376 ? 26.859 6.540 56.206 1.00 49.83 376 ASN B CA 1
ATOM 11789 C C . ASN B 1 376 ? 26.733 7.684 55.215 1.00 45.19 376 ASN B C 1
ATOM 11790 O O . ASN B 1 376 ? 26.504 8.826 55.605 1.00 49.87 376 ASN B O 1
ATOM 11801 N N . SER B 1 377 ? 26.886 7.373 53.932 1.00 45.78 377 SER B N 1
ATOM 11802 C CA . SER B 1 377 ? 26.707 8.366 52.884 1.00 53.62 377 SER B CA 1
ATOM 11803 C C . SER B 1 377 ? 25.224 8.554 52.600 1.00 46.34 377 SER B C 1
ATOM 11804 O O . SER B 1 377 ? 24.399 7.714 52.966 1.00 38.52 377 SER B O 1
ATOM 11812 N N . ALA B 1 378 ? 24.886 9.660 51.951 1.00 51.45 378 ALA B N 1
ATOM 11813 C CA . ALA B 1 378 ? 23.528 9.867 51.474 1.00 65.46 378 ALA B CA 1
ATOM 11814 C C . ALA B 1 378 ? 23.280 8.927 50.304 1.00 61.15 378 ALA B C 1
ATOM 11815 O O . ALA B 1 378 ? 22.147 8.519 50.053 1.00 60.56 378 ALA B O 1
ATOM 11822 N N . GLY B 1 379 ? 24.357 8.579 49.605 1.00 53.46 379 GLY B N 1
ATOM 11823 C CA . GLY B 1 379 ? 24.280 7.755 48.412 1.00 42.66 379 GLY B CA 1
ATOM 11824 C C . GLY B 1 379 ? 24.385 6.268 48.688 1.00 41.01 379 GLY B C 1
ATOM 11825 O O . GLY B 1 379 ? 24.322 5.831 49.837 1.00 51.35 379 GLY B O 1
ATOM 11829 N N . THR B 1 380 ? 24.565 5.496 47.621 1.00 54.96 380 THR B N 1
ATOM 11830 C CA . THR B 1 380 ? 24.503 4.041 47.691 1.00 50.03 380 THR B CA 1
ATOM 11831 C C . THR B 1 380 ? 25.678 3.386 46.970 1.00 57.69 380 THR B C 1
ATOM 11832 O O . THR B 1 380 ? 26.068 3.819 45.887 1.00 63.07 380 THR B O 1
ATOM 11843 N N . GLN B 1 381 ? 26.229 2.338 47.582 1.00 53.63 381 GLN B N 1
ATOM 11844 C CA . GLN B 1 381 ? 27.255 1.501 46.956 1.00 57.25 381 GLN B CA 1
ATOM 11845 C C . GLN B 1 381 ? 27.032 0.048 47.373 1.00 58.41 381 GLN B C 1
ATOM 11846 O O . GLN B 1 381 ? 26.358 -0.212 48.368 1.00 62.78 381 GLN B O 1
ATOM 11860 N N . PRO B 1 382 ? 27.609 -0.910 46.628 1.00 61.19 382 PRO B N 1
ATOM 11861 C CA . PRO B 1 382 ? 27.424 -2.332 46.955 1.00 43.75 382 PRO B CA 1
ATOM 11862 C C . PRO B 1 382 ? 28.241 -2.800 48.169 1.00 44.53 382 PRO B C 1
ATOM 11863 O O . PRO B 1 382 ? 28.766 -3.913 48.187 1.00 54.95 382 PRO B O 1
ATOM 11874 N N . MET B 1 383 ? 28.326 -1.943 49.183 1.00 48.43 383 MET B N 1
ATOM 11875 C CA . MET B 1 383 ? 28.975 -2.274 50.444 1.00 48.11 383 MET B CA 1
ATOM 11876 C C . MET B 1 383 ? 28.247 -3.437 51.114 1.00 55.24 383 MET B C 1
ATOM 11877 O O . MET B 1 383 ? 28.859 -4.263 51.792 1.00 54.10 383 MET B O 1
ATOM 11891 N N . GLY B 1 384 ? 26.934 -3.497 50.911 1.00 42.71 384 GLY B N 1
ATOM 11892 C CA . GLY B 1 384 ? 26.093 -4.479 51.571 1.00 44.11 384 GLY B CA 1
ATOM 11893 C C . GLY B 1 384 ? 26.361 -5.905 51.133 1.00 64.54 384 GLY B C 1
ATOM 11894 O O . GLY B 1 384 ? 25.994 -6.851 51.830 1.00 77.96 384 GLY B O 1
ATOM 11898 N N . LEU B 1 385 ? 26.989 -6.068 49.975 1.00 57.11 385 LEU B N 1
ATOM 11899 C CA . LEU B 1 385 ? 27.341 -7.395 49.490 1.00 60.93 385 LEU B CA 1
ATOM 11900 C C . LEU B 1 385 ? 28.438 -7.994 50.357 1.00 74.26 385 LEU B C 1
ATOM 11901 O O . LEU B 1 385 ? 28.458 -9.197 50.606 1.00 79.96 385 LEU B O 1
ATOM 11917 N N . PHE B 1 386 ? 29.346 -7.145 50.822 1.00 72.48 386 PHE B N 1
ATOM 11918 C CA . PHE B 1 386 ? 30.488 -7.601 51.603 1.00 72.07 386 PHE B CA 1
ATOM 11919 C C . PHE B 1 386 ? 30.125 -7.840 53.067 1.00 76.41 386 PHE B C 1
ATOM 11920 O O . PHE B 1 386 ? 30.821 -8.564 53.773 1.00 98.29 386 PHE B O 1
ATOM 11937 N N . VAL B 1 387 ? 29.028 -7.240 53.515 1.00 72.68 387 VAL B N 1
ATOM 11938 C CA . VAL B 1 387 ? 28.584 -7.388 54.897 1.00 75.26 387 VAL B CA 1
ATOM 11939 C C . VAL B 1 387 ? 27.665 -8.596 55.075 1.00 76.72 387 VAL B C 1
ATOM 11940 O O . VAL B 1 387 ? 27.739 -9.287 56.091 1.00 82.44 387 VAL B O 1
ATOM 11953 N N . TYR B 1 388 ? 26.812 -8.854 54.087 1.00 75.14 388 TYR B N 1
ATOM 11954 C CA . TYR B 1 388 ? 25.755 -9.855 54.231 1.00 90.62 388 TYR B CA 1
ATOM 11955 C C . TYR B 1 388 ? 25.979 -11.140 53.429 1.00 97.55 388 TYR B C 1
ATOM 11956 O O . TYR B 1 388 ? 25.355 -12.162 53.718 1.00 107.21 388 TYR B O 1
ATOM 11974 N N . LYS B 1 389 ? 26.859 -11.096 52.431 1.00 104.38 389 LYS B N 1
ATOM 11975 C CA . LYS B 1 389 ? 27.180 -12.293 51.652 1.00 101.80 389 LYS B CA 1
ATOM 11976 C C . LYS B 1 389 ? 28.491 -12.906 52.136 1.00 95.35 389 LYS B C 1
ATOM 11977 O O . LYS B 1 389 ? 28.626 -14.129 52.203 1.00 96.35 389 LYS B O 1
ATOM 11996 N N . LEU B 1 390 ? 29.452 -12.051 52.477 1.00 72.04 390 LEU B N 1
ATOM 11997 C CA . LEU B 1 390 ? 30.725 -12.507 53.027 1.00 97.81 390 LEU B CA 1
ATOM 11998 C C . LEU B 1 390 ? 30.683 -12.538 54.553 1.00 106.51 390 LEU B C 1
ATOM 11999 O O . LEU B 1 390 ? 31.542 -13.143 55.193 1.00 113.21 390 LEU B O 1
ATOM 12015 N N . GLY B 1 391 ? 29.682 -11.884 55.133 1.00 100.92 391 GLY B N 1
ATOM 12016 C CA . GLY B 1 391 ? 29.522 -11.867 56.576 1.00 97.53 391 GLY B CA 1
ATOM 12017 C C . GLY B 1 391 ? 30.602 -11.059 57.272 1.00 97.67 391 GLY B C 1
ATOM 12018 O O . GLY B 1 391 ? 30.879 -11.269 58.452 1.00 96.95 391 GLY B O 1
ATOM 12022 N N . ILE B 1 392 ? 31.212 -10.134 56.538 1.00 101.75 392 ILE B N 1
ATOM 12023 C CA . ILE B 1 392 ? 32.273 -9.294 57.085 1.00 111.49 392 ILE B CA 1
ATOM 12024 C C . ILE B 1 392 ? 31.656 -8.163 57.904 1.00 112.53 392 ILE B C 1
ATOM 12025 O O . ILE B 1 392 ? 31.064 -7.234 57.355 1.00 104.95 392 ILE B O 1
ATOM 12041 N N . ARG B 1 393 ? 31.807 -8.253 59.222 1.00 107.47 393 ARG B N 1
ATOM 12042 C CA . ARG B 1 393 ? 31.115 -7.364 60.152 1.00 111.44 393 ARG B CA 1
ATOM 12043 C C . ARG B 1 393 ? 31.501 -5.895 59.992 1.00 104.23 393 ARG B C 1
ATOM 12044 O O . ARG B 1 393 ? 30.633 -5.021 59.976 1.00 98.42 393 ARG B O 1
ATOM 12051 N N . ASP B 1 394 ? 32.799 -5.631 59.875 1.00 103.48 394 ASP B N 1
ATOM 12052 C CA . ASP B 1 394 ? 33.312 -4.264 59.888 1.00 104.40 394 ASP B CA 1
ATOM 12053 C C . ASP B 1 394 ? 33.778 -3.803 58.509 1.00 98.35 394 ASP B C 1
ATOM 12054 O O . ASP B 1 394 ? 34.803 -4.257 58.000 1.00 98.55 394 ASP B O 1
ATOM 12063 N N . ALA B 1 395 ? 33.012 -2.887 57.924 1.00 102.23 395 ALA B N 1
ATOM 12064 C CA . ALA B 1 395 ? 33.302 -2.331 56.605 1.00 98.62 395 ALA B CA 1
ATOM 12065 C C . ALA B 1 395 ? 33.427 -0.809 56.669 1.00 91.77 395 ALA B C 1
ATOM 12066 O O . ALA B 1 395 ? 32.568 -0.127 57.231 1.00 75.22 395 ALA B O 1
ATOM 12073 N N . VAL B 1 396 ? 34.501 -0.284 56.086 1.00 74.06 396 VAL B N 1
ATOM 12074 C CA . VAL B 1 396 ? 34.727 1.157 56.044 1.00 56.85 396 VAL B CA 1
ATOM 12075 C C . VAL B 1 396 ? 35.055 1.580 54.619 1.00 52.91 396 VAL B C 1
ATOM 12076 O O . VAL B 1 396 ? 35.581 0.794 53.837 1.00 72.04 396 VAL B O 1
ATOM 12089 N N . SER B 1 397 ? 34.728 2.822 54.284 1.00 55.91 397 SER B N 1
ATOM 12090 C CA . SER B 1 397 ? 34.983 3.360 52.955 1.00 54.96 397 SER B CA 1
ATOM 12091 C C . SER B 1 397 ? 35.759 4.661 53.080 1.00 90.40 397 SER B C 1
ATOM 12092 O O . SER B 1 397 ? 35.175 5.744 53.122 1.00 65.65 397 SER B O 1
ATOM 12100 N N . ALA B 1 398 ? 37.081 4.544 53.151 1.00 138.12 398 ALA B N 1
ATOM 12101 C CA . ALA B 1 398 ? 37.950 5.706 53.276 1.00 161.35 398 ALA B CA 1
ATOM 12102 C C . ALA B 1 398 ? 39.370 5.376 52.822 1.00 163.74 398 ALA B C 1
ATOM 12103 O O . ALA B 1 398 ? 39.638 4.266 52.358 1.00 179.85 398 ALA B O 1
ATOM 12110 N N . ILE B 1 399 ? 40.271 6.346 52.954 1.00 134.50 399 ILE B N 1
ATOM 12111 C CA . ILE B 1 399 ? 41.643 6.210 52.470 1.00 120.03 399 ILE B CA 1
ATOM 12112 C C . ILE B 1 399 ? 41.673 6.118 50.947 1.00 115.58 399 ILE B C 1
ATOM 12113 O O . ILE B 1 399 ? 41.698 7.136 50.253 1.00 105.65 399 ILE B O 1
ATOM 12117 N N . ILE B 1 415 ? 43.018 15.232 40.279 1.00 65.71 415 ILE B N 1
ATOM 12118 C CA . ILE B 1 415 ? 43.634 14.757 41.512 1.00 84.64 415 ILE B CA 1
ATOM 12119 C C . ILE B 1 415 ? 45.028 15.346 41.689 1.00 97.88 415 ILE B C 1
ATOM 12120 O O . ILE B 1 415 ? 45.857 15.285 40.781 1.00 112.27 415 ILE B O 1
ATOM 12123 N N . LYS B 1 416 ? 45.282 15.916 42.863 1.00 96.56 416 LYS B N 1
ATOM 12124 C CA . LYS B 1 416 ? 46.584 16.499 43.162 1.00 103.50 416 LYS B CA 1
ATOM 12125 C C . LYS B 1 416 ? 47.594 15.403 43.481 1.00 97.97 416 LYS B C 1
ATOM 12126 O O . LYS B 1 416 ? 47.249 14.390 44.088 1.00 83.82 416 LYS B O 1
ATOM 12130 N N . ILE B 1 417 ? 48.840 15.611 43.066 1.00 106.24 417 ILE B N 1
ATOM 12131 C CA . ILE B 1 417 ? 49.903 14.643 43.312 1.00 118.57 417 ILE B CA 1
ATOM 12132 C C . ILE B 1 417 ? 50.161 14.506 44.811 1.00 144.76 417 ILE B C 1
ATOM 12133 O O . ILE B 1 417 ? 50.528 13.433 45.290 1.00 144.26 417 ILE B O 1
ATOM 12149 N N . ASP B 1 418 ? 49.964 15.596 45.545 1.00 182.14 418 ASP B N 1
ATOM 12150 C CA . ASP B 1 418 ? 50.179 15.598 46.987 1.00 196.19 418 ASP B CA 1
ATOM 12151 C C . ASP B 1 418 ? 49.101 14.795 47.712 1.00 185.01 418 ASP B C 1
ATOM 12152 O O . ASP B 1 418 ? 49.320 14.313 48.824 1.00 199.96 418 ASP B O 1
ATOM 12156 N N . ASP B 1 419 ? 47.939 14.656 47.081 1.00 146.16 419 ASP B N 1
ATOM 12157 C CA . ASP B 1 419 ? 46.839 13.893 47.661 1.00 117.83 419 ASP B CA 1
ATOM 12158 C C . ASP B 1 419 ? 47.115 12.397 47.565 1.00 107.27 419 ASP B C 1
ATOM 12159 O O . ASP B 1 419 ? 46.849 11.645 48.503 1.00 95.88 419 ASP B O 1
ATOM 12168 N N . TYR B 1 420 ? 47.648 11.972 46.423 1.00 104.55 420 TYR B N 1
ATOM 12169 C CA . TYR B 1 420 ? 47.961 10.566 46.196 1.00 109.79 420 TYR B CA 1
ATOM 12170 C C . TYR B 1 420 ? 48.997 10.066 47.199 1.00 130.97 420 TYR B C 1
ATOM 12171 O O . TYR B 1 420 ? 48.768 9.072 47.885 1.00 136.45 420 TYR B O 1
ATOM 12178 N N . TYR B 1 421 ? 50.130 10.760 47.283 1.00 135.19 421 TYR B N 1
ATOM 12179 C CA . TYR B 1 421 ? 51.185 10.401 48.229 1.00 141.64 421 TYR B CA 1
ATOM 12180 C C . TYR B 1 421 ? 50.654 10.351 49.659 1.00 141.76 421 TYR B C 1
ATOM 12181 O O . TYR B 1 421 ? 51.099 9.538 50.470 1.00 146.98 421 TYR B O 1
ATOM 12199 N N . LYS B 1 422 ? 49.704 11.229 49.963 1.00 138.14 422 LYS B N 1
ATOM 12200 C CA . LYS B 1 422 ? 49.054 11.234 51.267 1.00 128.59 422 LYS B CA 1
ATOM 12201 C C . LYS B 1 422 ? 48.247 9.955 51.448 1.00 123.49 422 LYS B C 1
ATOM 12202 O O . LYS B 1 422 ? 48.273 9.339 52.513 1.00 129.18 422 LYS B O 1
ATOM 12221 N N . ALA B 1 423 ? 47.531 9.562 50.398 1.00 108.66 423 ALA B N 1
ATOM 12222 C CA . ALA B 1 423 ? 46.734 8.342 50.425 1.00 82.78 423 ALA B CA 1
ATOM 12223 C C . ALA B 1 423 ? 47.631 7.126 50.638 1.00 97.03 423 ALA B C 1
ATOM 12224 O O . ALA B 1 423 ? 47.226 6.151 51.273 1.00 84.33 423 ALA B O 1
ATOM 12231 N N . ILE B 1 424 ? 48.850 7.191 50.109 1.00 90.84 424 ILE B N 1
ATOM 12232 C CA . ILE B 1 424 ? 49.814 6.113 50.289 1.00 88.75 424 ILE B CA 1
ATOM 12233 C C . ILE B 1 424 ? 50.223 6.034 51.754 1.00 89.50 424 ILE B C 1
ATOM 12234 O O . ILE B 1 424 ? 50.218 4.957 52.352 1.00 86.89 424 ILE B O 1
ATOM 12250 N N . LYS B 1 425 ? 50.577 7.179 52.327 1.00 94.13 425 LYS B N 1
ATOM 12251 C CA . LYS B 1 425 ? 51.010 7.235 53.718 1.00 107.92 425 LYS B CA 1
ATOM 12252 C C . LYS B 1 425 ? 49.855 6.890 54.649 1.00 98.01 425 LYS B C 1
ATOM 12253 O O . LYS B 1 425 ? 50.042 6.207 55.659 1.00 73.98 425 LYS B O 1
ATOM 12260 N N . HIS B 1 426 ? 48.663 7.363 54.302 1.00 103.79 426 HIS B N 1
ATOM 12261 C CA . HIS B 1 426 ? 47.475 7.092 55.100 1.00 104.67 426 HIS B CA 1
ATOM 12262 C C . HIS B 1 426 ? 47.202 5.594 55.123 1.00 93.48 426 HIS B C 1
ATOM 12263 O O . HIS B 1 426 ? 46.849 5.032 56.161 1.00 94.84 426 HIS B O 1
ATOM 12278 N N . THR B 1 427 ? 47.374 4.950 53.973 1.00 76.58 427 THR B N 1
ATOM 12279 C CA . THR B 1 427 ? 47.226 3.505 53.881 1.00 87.57 427 THR B CA 1
ATOM 12280 C C . THR B 1 427 ? 48.253 2.830 54.781 1.00 101.26 427 THR B C 1
ATOM 12281 O O . THR B 1 427 ? 47.905 1.989 55.608 1.00 84.31 427 THR B O 1
ATOM 12292 N N . GLU B 1 428 ? 49.516 3.215 54.614 1.00 112.00 428 GLU B N 1
ATOM 12293 C CA . GLU B 1 428 ? 50.614 2.652 55.394 1.00 110.40 428 GLU B CA 1
ATOM 12294 C C . GLU B 1 428 ? 50.333 2.707 56.893 1.00 94.30 428 GLU B C 1
ATOM 12295 O O . GLU B 1 428 ? 50.397 1.689 57.579 1.00 89.70 428 GLU B O 1
ATOM 12302 N N . GLU B 1 429 ? 50.014 3.898 57.391 1.00 81.64 429 GLU B N 1
ATOM 12303 C CA . GLU B 1 429 ? 49.775 4.099 58.817 1.00 94.95 429 GLU B CA 1
ATOM 12304 C C . GLU B 1 429 ? 48.635 3.228 59.339 1.00 93.89 429 GLU B C 1
ATOM 12305 O O . GLU B 1 429 ? 48.657 2.784 60.487 1.00 74.40 429 GLU B O 1
ATOM 12312 N N . PHE B 1 430 ? 47.641 2.985 58.492 1.00 114.50 430 PHE B N 1
ATOM 12313 C CA . PHE B 1 430 ? 46.497 2.166 58.876 1.00 114.10 430 PHE B CA 1
ATOM 12314 C C . PHE B 1 430 ? 46.866 0.688 58.956 1.00 121.85 430 PHE B C 1
ATOM 12315 O O . PHE B 1 430 ? 46.497 -0.002 59.907 1.00 126.94 430 PHE B O 1
ATOM 12332 N N . LEU B 1 431 ? 47.589 0.208 57.950 1.00 117.28 431 LEU B N 1
ATOM 12333 C CA . LEU B 1 431 ? 47.989 -1.193 57.887 1.00 128.98 431 LEU B CA 1
ATOM 12334 C C . LEU B 1 431 ? 48.912 -1.562 59.047 1.00 141.87 431 LEU B C 1
ATOM 12335 O O . LEU B 1 431 ? 49.038 -2.735 59.401 1.00 151.08 431 LEU B O 1
ATOM 12351 N N . LYS B 1 432 ? 49.554 -0.554 59.631 1.00 132.18 432 LYS B N 1
ATOM 12352 C CA . LYS B 1 432 ? 50.471 -0.760 60.747 1.00 122.14 432 LYS B CA 1
ATOM 12353 C C . LYS B 1 432 ? 49.743 -0.683 62.084 1.00 118.20 432 LYS B C 1
ATOM 12354 O O . LYS B 1 432 ? 50.109 -1.365 63.041 1.00 125.16 432 LYS B O 1
ATOM 12364 N N . LEU B 1 433 ? 48.709 0.152 62.140 1.00 109.49 433 LEU B N 1
ATOM 12365 C CA . LEU B 1 433 ? 47.993 0.418 63.384 1.00 116.93 433 LEU B CA 1
ATOM 12366 C C . LEU B 1 433 ? 46.822 -0.541 63.596 1.00 127.19 433 LEU B C 1
ATOM 12367 O O . LEU B 1 433 ? 46.378 -0.750 64.725 1.00 119.08 433 LEU B O 1
ATOM 12383 N N . TYR B 1 434 ? 46.326 -1.123 62.509 1.00 143.60 434 TYR B N 1
ATOM 12384 C CA . TYR B 1 434 ? 45.172 -2.019 62.577 1.00 148.87 434 TYR B CA 1
ATOM 12385 C C . TYR B 1 434 ? 45.479 -3.349 63.277 1.00 152.04 434 TYR B C 1
ATOM 12386 O O . TYR B 1 434 ? 44.678 -3.815 64.088 1.00 156.50 434 TYR B O 1
ATOM 12404 N N . PRO B 1 435 ? 46.634 -3.968 62.970 1.00 140.54 435 PRO B N 1
ATOM 12405 C CA . PRO B 1 435 ? 46.972 -5.232 63.636 1.00 141.66 435 PRO B CA 1
ATOM 12406 C C . PRO B 1 435 ? 47.153 -5.090 65.146 1.00 137.24 435 PRO B C 1
ATOM 12407 O O . PRO B 1 435 ? 46.778 -5.991 65.895 1.00 127.61 435 PRO B O 1
ATOM 12418 N N . ILE B 1 436 ? 47.722 -3.969 65.579 1.00 141.72 436 ILE B N 1
ATOM 12419 C CA . ILE B 1 436 ? 48.036 -3.761 66.993 1.00 156.47 436 ILE B CA 1
ATOM 12420 C C . ILE B 1 436 ? 46.856 -3.199 67.786 1.00 162.98 436 ILE B C 1
ATOM 12421 O O . ILE B 1 436 ? 46.889 -3.181 69.017 1.00 165.21 436 ILE B O 1
ATOM 12437 N N . LEU B 1 437 ? 45.819 -2.744 67.087 1.00 172.19 437 LEU B N 1
ATOM 12438 C CA . LEU B 1 437 ? 44.609 -2.268 67.752 1.00 171.38 437 LEU B CA 1
ATOM 12439 C C . LEU B 1 437 ? 43.693 -3.436 68.101 1.00 180.30 437 LEU B C 1
ATOM 12440 O O . LEU B 1 437 ? 42.831 -3.326 68.972 1.00 179.57 437 LEU B O 1
#

Secondary structure (DSSP, 8-state):
--HHHHHHHHHHTS--BTTTTBTHHHHHHHHHHHHHHHH-S-EEEE--SSS-EEEEEE----S-EEEEEEE--B-----GGG-SS-TTS-EEETTEEE-TTIIIIIHHHHHHHHHHHHHHHTT---SEEEEEEES-GGGTTTTHHHHHHT-TTTT--SEEE-S---B-TTS-BEEE-EE-EEEEEEEEEE-BSS-EEGGGGGGS--HHHHHHHHHHHHB-TT--B-STTTTTTPPPPPHHHHHHHHH----HHHHHHHHTBS--S--SHHHHHHHHHH----EEEEEEEE--SSS---EE-SEEEEEEEEEE-TT--HHHHHHHHHHHHHHTT--SEEEEEEEE--EE--TTSHHHHHHHHHHHHHH-SPPEEESS-SS--THHIIIIIS----EEB---S--GGG-TTSSS-EEEHHHHHHHHHHHHHHHHHTTT-/-HHHHHS------SHHHHHHHHHHHHHHHH-S-EEEE--SSS-EEEEEE----SSEEEEEE---TT----SSSHHHHHHHHHHHHHHHT---SEEEEEE----SSHHHHHTTTTTT--SEEE-S----TTT-S-EEE-EE-EEEEEEEEEE-BSS-EEGGGGGGS--HHHHHHHHHHTTB-TT--B-STTTTTTPPPPPHHHHHHHHH----HHHHHHHH-BS--S--SHHHHHHHHHH----EEEEEEEE--SSS---EE-SEEEEEEEEEE-TT--HHHHHHHHHHHHHHTT--SEEEEEEEE--EE--TTSHHHHHHHHHHHHHH---EEESS-SS--THHHHHHTS---EEEB----HHHHHHHHHHHHHHHHHHHH-